Protein AF-A0A6S8RSR6-F1 (afdb_monomer_lite)

InterPro domains:
  IPR032675 Leucine-rich repeat domain superfamily [G3DSA:3.80.10.10] (653-839)

Structure (mmCIF, N/CA/C/O backbone):
data_AF-A0A6S8RSR6-F1
#
_entry.id   AF-A0A6S8RSR6-F1
#
loop_
_atom_site.group_PDB
_atom_site.id
_atom_site.type_symbol
_atom_site.label_atom_id
_atom_site.label_alt_id
_atom_site.label_comp_id
_atom_site.label_asym_id
_atom_site.label_entity_id
_atom_site.label_seq_id
_atom_site.pdbx_PDB_ins_code
_atom_site.Cartn_x
_atom_site.Cartn_y
_atom_site.Cartn_z
_atom_site.occupancy
_atom_site.B_iso_or_equiv
_atom_site.auth_seq_id
_atom_site.auth_comp_id
_atom_site.auth_asym_id
_atom_site.auth_atom_id
_atom_site.pdbx_PDB_model_num
ATOM 1 N N . MET A 1 1 ? -55.456 19.258 -24.116 1.00 36.22 1 MET A N 1
ATOM 2 C CA . MET A 1 1 ? -56.874 19.218 -23.709 1.00 36.22 1 MET A CA 1
ATOM 3 C C . MET A 1 1 ? -56.953 19.748 -22.295 1.00 36.22 1 MET A C 1
ATOM 5 O O . MET A 1 1 ? -56.368 19.161 -21.397 1.00 36.22 1 MET A O 1
ATOM 9 N N . ALA A 1 2 ? -57.524 20.940 -22.172 1.00 31.66 2 ALA A N 1
ATOM 10 C CA . ALA A 1 2 ? -57.703 21.668 -20.926 1.00 31.66 2 ALA A CA 1
ATOM 11 C C . ALA A 1 2 ? -58.759 20.998 -20.039 1.00 31.66 2 ALA A C 1
ATOM 13 O O . ALA A 1 2 ? -59.713 20.458 -20.585 1.00 31.66 2 ALA A O 1
ATOM 14 N N . SER A 1 3 ? -58.623 21.119 -18.715 1.00 24.31 3 SER A N 1
ATOM 15 C CA . SER A 1 3 ? -59.704 21.594 -17.831 1.00 24.31 3 SER A CA 1
ATOM 16 C C . SER A 1 3 ? -59.218 21.569 -16.370 1.00 24.31 3 SER A C 1
ATOM 18 O O . SER A 1 3 ? -58.836 20.513 -15.882 1.00 24.31 3 SER A O 1
ATOM 20 N N . VAL A 1 4 ? -59.029 22.722 -15.719 1.00 28.20 4 VAL A N 1
ATOM 21 C CA . VAL A 1 4 ? -60.034 23.431 -14.886 1.00 28.20 4 VAL A CA 1
ATOM 22 C C . VAL A 1 4 ? -59.821 23.107 -13.400 1.00 28.20 4 VAL A C 1
ATOM 24 O O . VAL A 1 4 ? -60.047 21.991 -12.945 1.00 28.20 4 VAL A O 1
ATOM 27 N N . ALA A 1 5 ? -59.362 24.120 -12.662 1.00 31.38 5 ALA A N 1
ATOM 28 C CA . ALA A 1 5 ? -59.546 24.240 -11.216 1.00 31.38 5 ALA A CA 1
ATOM 29 C C . ALA A 1 5 ? -61.038 24.459 -10.893 1.00 31.38 5 ALA A C 1
ATOM 31 O O . ALA A 1 5 ? -61.791 24.880 -11.771 1.00 31.38 5 ALA A O 1
ATOM 32 N N . PRO A 1 6 ? -61.465 24.299 -9.633 1.00 30.14 6 PRO A N 1
ATOM 33 C CA . PRO A 1 6 ? -61.770 25.549 -8.938 1.00 30.14 6 PRO A CA 1
ATOM 34 C C . PRO A 1 6 ? -61.361 25.575 -7.462 1.00 30.14 6 PRO A C 1
ATOM 36 O O . PRO A 1 6 ? -61.365 24.570 -6.753 1.00 30.14 6 PRO A O 1
ATOM 39 N N . GLU A 1 7 ? -61.033 26.787 -7.025 1.00 32.25 7 GLU A N 1
ATOM 40 C CA . GLU A 1 7 ? -61.032 27.231 -5.635 1.00 32.25 7 GLU A CA 1
ATOM 41 C C . GLU A 1 7 ? -62.465 27.269 -5.075 1.00 32.25 7 GLU A C 1
ATOM 43 O O . GLU A 1 7 ? -63.381 27.705 -5.769 1.00 32.25 7 GLU A O 1
ATOM 48 N N . ALA A 1 8 ? -62.636 26.902 -3.803 1.00 25.86 8 ALA A N 1
ATOM 49 C CA . ALA A 1 8 ? -63.561 27.538 -2.856 1.00 25.86 8 ALA A CA 1
ATOM 50 C C . ALA A 1 8 ? -63.227 27.031 -1.441 1.00 25.86 8 ALA A C 1
ATOM 52 O O . ALA A 1 8 ? -63.028 25.833 -1.241 1.00 25.86 8 ALA A O 1
ATOM 53 N N . GLY A 1 9 ? -63.070 27.957 -0.495 1.00 24.86 9 GLY A N 1
ATOM 54 C CA . GLY A 1 9 ? -62.532 27.699 0.841 1.00 24.86 9 GLY A CA 1
ATOM 55 C C . GLY A 1 9 ? -63.546 27.215 1.873 1.00 24.86 9 GLY A C 1
ATOM 56 O O . GLY A 1 9 ? -64.722 27.094 1.574 1.00 24.86 9 GLY A O 1
ATOM 57 N N . GLU A 1 10 ? -63.063 26.981 3.096 1.00 24.38 10 GLU A N 1
ATOM 58 C CA . GLU A 1 10 ? -63.697 27.402 4.352 1.00 24.38 10 GLU A CA 1
ATOM 59 C C . GLU A 1 10 ? -62.828 27.023 5.569 1.00 24.38 10 GLU A C 1
ATOM 61 O O . GLU A 1 10 ? -62.026 26.091 5.544 1.00 24.38 10 GLU A O 1
ATOM 66 N N . LEU A 1 11 ? -62.983 27.858 6.593 1.00 25.92 11 LEU A N 1
ATOM 67 C CA . LEU A 1 11 ? -62.444 27.910 7.952 1.00 25.92 11 LEU A CA 1
ATOM 68 C C . LEU A 1 11 ? -61.816 26.654 8.599 1.00 25.92 11 LEU A C 1
ATOM 70 O O . LEU A 1 11 ? -62.340 25.545 8.567 1.00 25.92 11 LEU A O 1
ATOM 74 N N . ALA A 1 12 ? -60.739 26.913 9.353 1.00 28.80 12 ALA A N 1
ATOM 75 C CA . ALA A 1 12 ? -60.169 26.014 10.358 1.00 28.80 12 ALA A CA 1
ATOM 76 C C . ALA A 1 12 ? -61.170 25.677 11.484 1.00 28.80 12 ALA A C 1
ATOM 78 O O . ALA A 1 12 ? -61.964 26.535 11.877 1.00 28.80 12 ALA A O 1
ATOM 79 N N . PRO A 1 13 ? -61.046 24.480 12.090 1.00 27.81 13 PRO A N 1
ATOM 80 C CA . PRO A 1 13 ? -60.646 24.482 13.499 1.00 27.81 13 PRO A CA 1
ATOM 81 C C . PRO A 1 13 ? -59.650 23.374 13.906 1.00 27.81 13 PRO A C 1
ATOM 83 O O . PRO A 1 13 ? -59.658 22.253 13.408 1.00 27.81 13 PRO A O 1
ATOM 86 N N . GLU A 1 14 ? -58.804 23.758 14.864 1.00 25.94 14 GLU A N 1
ATOM 87 C CA . GLU A 1 14 ? -58.247 22.977 15.979 1.00 25.94 14 GLU A CA 1
ATOM 88 C C . GLU A 1 14 ? -57.504 21.641 15.737 1.00 25.94 14 GLU A C 1
ATOM 90 O O . GLU A 1 14 ? -58.061 20.580 15.472 1.00 25.94 14 GLU A O 1
ATOM 95 N N . GLY A 1 15 ? -56.200 21.681 16.045 1.00 34.25 15 GLY A N 1
ATOM 96 C CA . GLY A 1 15 ? -55.609 20.754 17.015 1.00 34.25 15 GLY A CA 1
ATOM 97 C C . GLY A 1 15 ? -55.515 19.274 16.636 1.00 34.25 15 GLY A C 1
ATOM 98 O O . GLY A 1 15 ? -56.128 18.430 17.282 1.00 34.25 15 GLY A O 1
ATOM 99 N N . LYS A 1 16 ? -54.624 18.917 15.702 1.00 23.39 16 LYS A N 1
ATOM 100 C CA . LYS A 1 16 ? -54.051 17.559 15.650 1.00 23.39 16 LYS A CA 1
ATOM 101 C C . LYS A 1 16 ? -52.535 17.612 15.500 1.00 23.39 16 LYS A C 1
ATOM 103 O O . LYS A 1 16 ? -52.009 17.863 14.420 1.00 23.39 16 LYS A O 1
ATOM 108 N N . LEU A 1 17 ? -51.834 17.324 16.600 1.00 27.58 17 LEU A N 1
ATOM 109 C CA . LEU A 1 17 ? -50.444 16.879 16.557 1.00 27.58 17 LEU A CA 1
ATOM 110 C C . LEU A 1 17 ? -50.409 15.601 15.704 1.00 27.58 17 LEU A C 1
ATOM 112 O O . LEU A 1 17 ? -50.947 14.566 16.100 1.00 27.58 17 LEU A O 1
ATOM 116 N N . ALA A 1 18 ? -49.824 15.679 14.511 1.00 22.92 18 ALA A N 1
ATOM 117 C CA . ALA A 1 18 ? -49.587 14.506 13.685 1.00 22.92 18 ALA A CA 1
ATOM 118 C C . ALA A 1 18 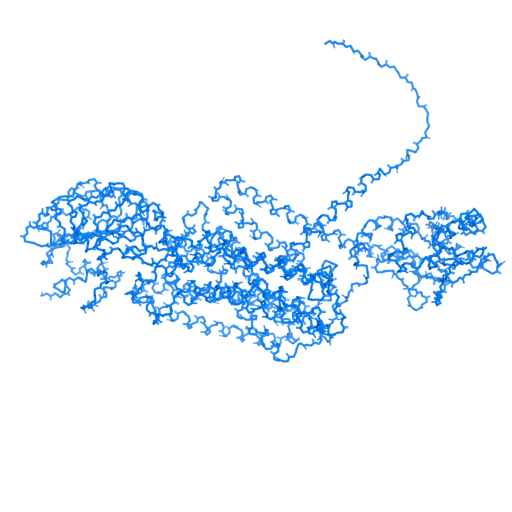? -48.654 13.538 14.441 1.00 22.92 18 ALA A C 1
ATOM 120 O O . ALA A 1 18 ? -47.619 13.974 14.953 1.00 22.92 18 ALA A O 1
ATOM 121 N N . PRO A 1 19 ? -48.963 12.232 14.518 1.00 27.20 19 PRO A N 1
ATOM 122 C CA . PRO A 1 19 ? -48.017 11.275 15.058 1.00 27.20 19 PRO A CA 1
ATOM 123 C C . PRO A 1 19 ? -46.858 11.158 14.063 1.00 27.20 19 PRO A C 1
ATOM 125 O O . PRO A 1 19 ? -47.041 10.670 12.945 1.00 27.20 19 PRO A O 1
ATOM 128 N N . GLU A 1 20 ? -45.659 11.599 14.462 1.00 30.39 20 GLU A N 1
ATOM 129 C CA . GLU A 1 20 ? -44.400 11.265 13.787 1.00 30.39 20 GLU A CA 1
ATOM 130 C C . GLU A 1 20 ? -44.192 9.743 13.844 1.00 30.39 20 GLU A C 1
ATOM 132 O O . GLU A 1 20 ? -43.424 9.188 14.631 1.00 30.39 20 GLU A O 1
ATOM 137 N N . THR A 1 21 ? -44.885 9.026 12.968 1.00 31.56 21 THR A N 1
ATOM 138 C CA . THR A 1 21 ? -44.538 7.663 12.602 1.00 31.56 21 THR A CA 1
ATOM 139 C C . THR A 1 21 ? -43.266 7.750 11.767 1.00 31.56 21 THR A C 1
ATOM 141 O O . THR A 1 21 ? -43.287 7.875 10.541 1.00 31.56 21 THR A O 1
ATOM 144 N N . LYS A 1 22 ? -42.105 7.726 12.436 1.00 35.06 22 LYS A N 1
ATOM 145 C CA . LYS A 1 22 ? -40.823 7.477 11.766 1.00 35.06 22 LYS A CA 1
ATOM 146 C C . LYS A 1 22 ? -40.956 6.156 11.010 1.00 35.06 22 LYS A C 1
ATOM 148 O O . LYS A 1 22 ? -40.933 5.086 11.611 1.00 35.06 22 LYS A O 1
ATOM 153 N N . ARG A 1 23 ? -41.154 6.245 9.689 1.00 30.80 23 ARG A N 1
ATOM 154 C CA . ARG A 1 23 ? -41.351 5.089 8.807 1.00 30.80 23 ARG A CA 1
ATOM 155 C C . ARG A 1 23 ? -40.186 4.109 9.021 1.00 30.80 23 ARG A C 1
ATOM 157 O O . ARG A 1 23 ? -39.039 4.519 8.822 1.00 30.80 23 ARG A O 1
ATOM 164 N N . PRO A 1 24 ? -40.439 2.839 9.382 1.00 31.59 24 PRO A N 1
ATOM 165 C CA . PRO A 1 24 ? -39.392 1.865 9.721 1.00 31.59 24 PRO A CA 1
ATOM 166 C C . PRO A 1 24 ? -38.357 1.681 8.597 1.00 31.59 24 PRO A C 1
ATOM 168 O O . PRO A 1 24 ? -37.174 1.474 8.861 1.00 31.59 24 PRO A O 1
ATOM 171 N N . TRP A 1 25 ? -38.771 1.887 7.344 1.00 27.34 25 TRP A N 1
ATOM 172 C CA . TRP A 1 25 ? -37.918 1.870 6.154 1.00 27.34 25 TRP A CA 1
ATOM 173 C C . TRP A 1 25 ? -36.780 2.905 6.175 1.00 27.34 25 TRP A C 1
ATOM 175 O O . TRP A 1 25 ? -35.674 2.597 5.736 1.00 27.34 25 TRP A O 1
ATOM 185 N N . LYS A 1 26 ? -37.009 4.103 6.734 1.00 30.94 26 LYS A N 1
ATOM 186 C CA . LYS A 1 26 ? -36.005 5.183 6.795 1.00 30.94 26 LYS A CA 1
ATOM 187 C C . LYS A 1 26 ? -34.913 4.882 7.831 1.00 30.94 26 LYS A C 1
ATOM 189 O O . LYS A 1 26 ? -33.745 5.172 7.610 1.00 30.94 26 LYS A O 1
ATOM 194 N N . LEU A 1 27 ? -35.283 4.229 8.937 1.00 33.16 27 LEU A N 1
ATOM 195 C CA . LEU A 1 27 ? -34.339 3.813 9.978 1.00 33.16 27 LEU A CA 1
ATOM 196 C C . LEU A 1 27 ? -33.488 2.612 9.524 1.00 33.16 27 LEU A C 1
ATOM 198 O O . LEU A 1 27 ? -32.295 2.550 9.830 1.00 33.16 27 LEU A O 1
ATOM 202 N N . CYS A 1 28 ? -34.083 1.681 8.765 1.00 33.12 28 CYS A N 1
ATOM 203 C CA . CYS A 1 28 ? -33.388 0.538 8.162 1.00 33.12 28 CYS A CA 1
ATOM 204 C C . CYS A 1 28 ? -32.399 0.955 7.063 1.00 33.12 28 CYS A C 1
ATOM 206 O O . CYS A 1 28 ? -31.291 0.418 7.025 1.00 33.12 28 CYS A O 1
ATOM 208 N N . SER A 1 29 ? -32.751 1.920 6.202 1.00 45.81 29 SER A N 1
ATOM 209 C CA . SER A 1 29 ? -31.820 2.421 5.181 1.00 45.81 29 SER A CA 1
ATOM 210 C C . SER A 1 29 ? -30.636 3.146 5.823 1.00 45.81 29 SER A C 1
ATOM 212 O O . SER A 1 29 ? -29.489 2.838 5.508 1.00 45.81 29 SER A O 1
ATOM 214 N N . GLU A 1 30 ? -30.876 4.027 6.800 1.00 54.75 30 GLU A N 1
ATOM 215 C CA . GLU A 1 30 ? -29.809 4.742 7.511 1.00 54.75 30 GLU A CA 1
ATOM 216 C C . GLU A 1 30 ? -28.861 3.790 8.257 1.00 54.75 30 GLU A C 1
ATOM 218 O O . GLU A 1 30 ? -27.641 3.946 8.179 1.00 54.75 30 GLU A O 1
ATOM 223 N N . THR A 1 31 ? -29.380 2.755 8.927 1.00 57.19 31 THR A N 1
ATOM 224 C CA . THR A 1 31 ? -28.522 1.755 9.592 1.00 57.19 31 THR A CA 1
ATOM 225 C C . THR A 1 31 ? -27.756 0.870 8.610 1.00 57.19 31 THR A C 1
ATOM 227 O O . THR A 1 31 ? -26.618 0.499 8.906 1.00 57.19 31 THR A O 1
ATOM 230 N N . MET A 1 32 ? -28.322 0.547 7.445 1.00 61.38 32 MET A N 1
ATOM 231 C CA . MET A 1 32 ? -27.613 -0.163 6.372 1.00 61.38 32 MET A CA 1
ATOM 232 C C . MET A 1 32 ? -26.476 0.683 5.788 1.00 61.38 32 MET A C 1
ATOM 234 O O . MET A 1 32 ? -25.349 0.196 5.698 1.00 61.38 32 MET A O 1
ATOM 238 N N . HIS A 1 33 ? -26.723 1.959 5.478 1.00 69.44 33 HIS A N 1
ATOM 239 C CA . HIS A 1 33 ? -25.692 2.873 4.972 1.00 69.44 33 HIS A CA 1
ATOM 240 C C . HIS A 1 33 ? -24.530 3.032 5.957 1.00 69.44 33 HIS A C 1
ATOM 242 O O . HIS A 1 33 ? -23.367 2.944 5.564 1.00 69.44 33 HIS A O 1
ATOM 248 N N . VAL A 1 34 ? -24.826 3.181 7.253 1.00 71.06 34 VAL A N 1
ATOM 249 C CA . VAL A 1 34 ? -23.791 3.259 8.296 1.00 71.06 34 VAL A CA 1
ATOM 250 C C . VAL A 1 34 ? -22.949 1.981 8.339 1.00 71.06 34 VAL A C 1
ATOM 252 O O . VAL A 1 34 ? -21.724 2.063 8.410 1.00 71.06 34 VAL A O 1
ATOM 255 N N . LYS A 1 35 ? -23.574 0.798 8.269 1.00 72.50 35 LYS A N 1
ATOM 256 C CA . LYS A 1 35 ? -22.849 -0.484 8.274 1.00 72.50 35 LYS A CA 1
ATOM 257 C C . LYS A 1 35 ? -21.921 -0.617 7.071 1.00 72.50 35 LYS A C 1
ATOM 259 O O . LYS A 1 35 ? -20.772 -1.004 7.256 1.00 72.50 35 LYS A O 1
ATOM 264 N N . VAL A 1 36 ? -22.384 -0.259 5.873 1.00 79.75 36 VAL A N 1
ATOM 265 C CA . VAL A 1 36 ? -21.554 -0.283 4.657 1.00 79.75 36 VAL A CA 1
ATOM 266 C C . VAL A 1 36 ? -20.350 0.645 4.805 1.00 79.75 36 VAL A C 1
ATOM 268 O O . VAL A 1 36 ? -19.227 0.223 4.549 1.00 79.75 36 VAL A O 1
ATOM 271 N N . ILE A 1 37 ? -20.550 1.870 5.296 1.00 81.00 37 ILE A N 1
ATOM 272 C CA . ILE A 1 37 ? -19.451 2.828 5.485 1.00 81.00 37 ILE A CA 1
ATOM 273 C C . ILE A 1 37 ? -18.432 2.315 6.510 1.00 81.00 37 ILE A C 1
ATOM 275 O O . ILE A 1 37 ? -17.229 2.423 6.283 1.00 81.00 37 ILE A O 1
ATOM 279 N N . VAL A 1 38 ? -18.884 1.697 7.606 1.00 80.06 38 VAL A N 1
ATOM 280 C CA . VAL A 1 38 ? -17.977 1.079 8.586 1.00 80.06 38 VAL A CA 1
ATOM 281 C C . VAL A 1 38 ? -17.213 -0.097 7.975 1.00 80.06 38 VAL A C 1
ATOM 283 O O . VAL A 1 38 ? -16.028 -0.250 8.263 1.00 80.06 38 VAL A O 1
ATOM 286 N N . VAL A 1 39 ? -17.839 -0.902 7.109 1.00 82.06 39 VAL A N 1
ATOM 287 C CA . VAL A 1 39 ? -17.152 -1.983 6.382 1.00 82.06 39 VAL A CA 1
ATOM 288 C C . VAL A 1 39 ? -16.080 -1.415 5.457 1.00 82.06 39 VAL A C 1
ATOM 290 O O . VAL A 1 39 ? -14.936 -1.847 5.553 1.00 82.06 39 VAL A O 1
ATOM 293 N N . VAL A 1 40 ? -16.407 -0.416 4.632 1.00 82.44 40 VAL A N 1
ATOM 294 C CA . VAL A 1 40 ? -15.438 0.249 3.741 1.00 82.44 40 VAL A CA 1
ATOM 295 C C . VAL A 1 40 ? -14.278 0.825 4.548 1.00 82.44 40 VAL A C 1
ATOM 297 O O . VAL A 1 40 ? -13.123 0.540 4.249 1.00 82.44 40 VAL A O 1
ATOM 300 N N . MET A 1 41 ? -14.570 1.554 5.628 1.00 84.81 41 MET A N 1
ATOM 301 C CA . MET A 1 41 ? -13.549 2.081 6.533 1.00 84.81 41 MET A CA 1
ATOM 302 C C . MET A 1 41 ? -12.669 0.958 7.099 1.00 84.81 41 MET A C 1
ATOM 304 O O . MET A 1 41 ? -11.452 1.083 7.101 1.00 84.81 41 MET A O 1
ATOM 308 N N . THR A 1 42 ? -13.260 -0.160 7.526 1.00 82.56 42 THR A N 1
ATOM 309 C CA . THR A 1 42 ? -12.524 -1.309 8.079 1.00 82.56 42 THR A CA 1
ATOM 310 C C . THR A 1 42 ? -11.640 -1.981 7.026 1.00 82.56 42 THR A C 1
ATOM 312 O O . THR A 1 42 ? -10.528 -2.386 7.347 1.00 82.56 42 THR A O 1
ATOM 315 N N . VAL A 1 43 ? -12.087 -2.064 5.768 1.00 83.69 43 VAL A N 1
ATOM 316 C CA . VAL A 1 43 ? -11.282 -2.572 4.642 1.00 83.69 43 VAL A CA 1
ATOM 317 C C . VAL A 1 43 ? -10.106 -1.644 4.355 1.00 83.69 43 VAL A C 1
ATOM 319 O O . VAL A 1 43 ? -8.982 -2.118 4.232 1.00 83.69 43 VAL A O 1
ATOM 322 N N . VAL A 1 44 ? -10.332 -0.329 4.315 1.00 82.00 44 VAL A N 1
ATOM 323 C CA . VAL A 1 44 ? -9.265 0.666 4.121 1.00 82.00 44 VAL A CA 1
ATOM 324 C C . VAL A 1 44 ? -8.250 0.599 5.268 1.00 82.00 44 VAL A C 1
ATOM 326 O O . VAL A 1 44 ? -7.045 0.571 5.033 1.00 82.00 44 VAL A O 1
ATOM 329 N N . MET A 1 45 ? -8.724 0.500 6.511 1.00 82.81 45 MET A N 1
ATOM 330 C CA . MET A 1 45 ? -7.867 0.305 7.683 1.00 82.81 45 MET A CA 1
ATOM 331 C C . MET A 1 45 ? -7.101 -1.020 7.627 1.00 82.81 45 MET A C 1
ATOM 333 O O . MET A 1 45 ? -5.968 -1.072 8.084 1.00 82.81 45 MET A O 1
ATOM 337 N N . ALA A 1 46 ? -7.690 -2.088 7.080 1.00 81.94 46 ALA A N 1
ATOM 338 C CA . ALA A 1 46 ? -7.002 -3.361 6.884 1.00 81.94 46 ALA A CA 1
ATOM 339 C C . ALA A 1 46 ? -5.916 -3.262 5.805 1.00 81.94 46 ALA A C 1
ATOM 341 O O . ALA A 1 46 ? -4.818 -3.750 6.034 1.00 81.94 46 ALA A O 1
ATOM 342 N N . ALA A 1 47 ? -6.210 -2.614 4.673 1.00 77.31 47 ALA A N 1
ATOM 343 C CA . ALA A 1 47 ? -5.299 -2.478 3.536 1.00 77.31 47 ALA A CA 1
ATOM 344 C C . ALA A 1 47 ? -4.084 -1.599 3.858 1.00 77.31 47 ALA A C 1
ATOM 346 O O . ALA A 1 47 ? -2.957 -1.955 3.539 1.00 77.31 47 ALA A O 1
ATOM 347 N N . PHE A 1 48 ? -4.305 -0.468 4.531 1.00 74.19 48 PHE A N 1
ATOM 348 C CA . PHE A 1 48 ? -3.213 0.390 4.997 1.00 74.19 48 PHE A CA 1
ATOM 349 C C . PHE A 1 48 ? -2.697 -0.009 6.379 1.00 74.19 48 PHE A C 1
ATOM 351 O O . PHE A 1 48 ? -1.809 0.656 6.899 1.00 74.19 48 PHE A O 1
ATOM 358 N N . GLU A 1 49 ? -3.266 -1.052 6.989 1.00 74.19 49 GLU A N 1
ATOM 359 C CA . GLU A 1 49 ? -2.921 -1.554 8.321 1.00 74.19 49 GLU A CA 1
ATOM 360 C C . GLU A 1 49 ? -3.051 -0.515 9.469 1.00 74.19 49 GLU A C 1
ATOM 362 O O . GLU A 1 49 ? -2.582 -0.740 10.587 1.00 74.19 49 GLU A O 1
ATOM 367 N N . VAL A 1 50 ? -3.731 0.622 9.256 1.00 73.44 50 VAL A N 1
ATOM 368 C CA . VAL A 1 50 ? -3.772 1.740 10.215 1.00 73.44 50 VAL A CA 1
ATOM 369 C C . VAL A 1 50 ? -5.036 1.785 11.081 1.00 73.44 50 VAL A C 1
ATOM 371 O O . VAL A 1 50 ? -6.158 1.778 10.585 1.00 73.44 50 VAL A O 1
ATOM 374 N N . GLY A 1 51 ? -4.846 1.978 12.392 1.00 66.75 51 GLY A N 1
ATOM 375 C CA . GLY A 1 51 ? -5.918 2.262 13.358 1.00 66.75 51 GLY A CA 1
ATOM 376 C C . GLY A 1 51 ? -6.198 3.752 13.629 1.00 66.75 51 GLY A C 1
ATOM 377 O O . GLY A 1 51 ? -7.133 4.071 14.360 1.00 66.75 51 GLY A O 1
ATOM 378 N N . ASP A 1 52 ? -5.385 4.664 13.084 1.00 75.44 52 ASP A N 1
ATOM 379 C CA . ASP A 1 52 ? -5.505 6.119 13.274 1.00 75.44 52 ASP A CA 1
ATOM 380 C C . ASP A 1 52 ? -6.126 6.773 12.036 1.00 75.44 52 ASP A C 1
ATOM 382 O O . ASP A 1 52 ? -5.571 6.700 10.941 1.00 75.44 52 ASP A O 1
ATOM 386 N N . ARG A 1 53 ? -7.270 7.438 12.215 1.00 76.62 53 ARG A N 1
ATOM 387 C CA . ARG A 1 53 ? -8.037 8.015 11.105 1.00 76.62 53 ARG A CA 1
ATOM 388 C C . ARG A 1 53 ? -7.260 9.043 10.281 1.00 76.62 53 ARG A C 1
ATOM 390 O O . ARG A 1 53 ? -7.488 9.115 9.082 1.00 76.62 53 ARG A O 1
ATOM 397 N N . MET A 1 54 ? -6.386 9.843 10.897 1.00 75.88 54 MET A N 1
ATOM 398 C CA . MET A 1 54 ? -5.665 10.891 10.165 1.00 75.88 54 MET A CA 1
ATOM 399 C C . MET A 1 54 ? -4.596 10.258 9.288 1.00 75.88 54 MET A C 1
ATOM 401 O O . MET A 1 54 ? -4.514 10.577 8.111 1.00 75.88 54 MET A O 1
ATOM 405 N N . LEU A 1 55 ? -3.890 9.256 9.822 1.00 73.44 55 LEU A N 1
ATOM 406 C CA . LEU A 1 55 ? -2.943 8.475 9.029 1.00 73.44 55 LEU A CA 1
ATOM 407 C C . LEU A 1 55 ? -3.641 7.768 7.855 1.00 73.44 55 LEU A C 1
ATOM 409 O O . LEU A 1 55 ? -3.096 7.733 6.758 1.00 73.44 55 LEU A O 1
ATOM 413 N N . VAL A 1 56 ? -4.846 7.216 8.066 1.00 78.00 56 VAL A N 1
ATOM 414 C CA . VAL A 1 56 ? -5.634 6.615 6.976 1.00 78.00 56 VAL A CA 1
ATOM 415 C C . VAL A 1 56 ? -5.950 7.651 5.898 1.00 78.00 56 VAL A C 1
ATOM 417 O O . VAL A 1 56 ? -5.775 7.360 4.720 1.00 78.00 56 VAL A O 1
ATOM 420 N N . VAL A 1 57 ? -6.405 8.847 6.282 1.00 82.31 57 VAL A N 1
ATOM 421 C CA . VAL A 1 57 ? -6.715 9.923 5.330 1.00 82.31 57 VAL A CA 1
ATOM 422 C C . VAL A 1 57 ? -5.472 10.328 4.540 1.00 82.31 57 VAL A C 1
ATOM 424 O O . VAL A 1 57 ? -5.550 10.390 3.317 1.00 82.31 57 VAL A O 1
ATOM 427 N N . ASP A 1 58 ? -4.331 10.523 5.202 1.00 79.25 58 ASP A N 1
ATOM 428 C CA . ASP A 1 58 ? -3.076 10.915 4.549 1.00 79.25 58 ASP A CA 1
ATOM 429 C C . ASP A 1 58 ? -2.635 9.882 3.496 1.00 79.25 58 ASP A C 1
ATOM 431 O O . ASP A 1 58 ? -2.274 10.243 2.369 1.00 79.25 58 ASP A O 1
ATOM 435 N N . PHE A 1 59 ? -2.718 8.587 3.829 1.00 79.06 59 PHE A N 1
ATOM 436 C CA . PHE A 1 59 ? -2.415 7.518 2.877 1.00 79.06 59 PHE A CA 1
ATOM 437 C C . PHE A 1 59 ? -3.426 7.457 1.734 1.00 79.06 59 PHE A C 1
ATOM 439 O O . PHE A 1 59 ? -3.013 7.393 0.580 1.00 79.06 59 PHE A O 1
ATOM 446 N N . VAL A 1 60 ? -4.731 7.529 2.016 1.00 82.75 60 VAL A N 1
ATOM 447 C CA . VAL A 1 60 ? -5.778 7.525 0.981 1.00 82.75 60 VAL A CA 1
ATOM 448 C C . VAL A 1 60 ? -5.574 8.689 0.009 1.00 82.75 60 VAL A C 1
ATOM 450 O O . VAL A 1 60 ? -5.520 8.464 -1.195 1.00 82.75 60 VAL A O 1
ATOM 453 N N . VAL A 1 61 ? -5.400 9.918 0.500 1.00 83.19 61 VAL A N 1
ATOM 454 C CA . VAL A 1 61 ? -5.211 11.102 -0.355 1.00 83.19 61 VAL A CA 1
ATOM 455 C C . VAL A 1 61 ? -3.990 10.931 -1.250 1.00 83.19 61 VAL A C 1
ATOM 457 O O . VAL A 1 61 ? -4.086 11.108 -2.464 1.00 83.19 61 VAL A O 1
ATOM 460 N N . SER A 1 62 ? -2.859 10.525 -0.678 1.00 78.69 62 SER A N 1
ATOM 461 C CA . SER A 1 62 ? -1.629 10.362 -1.451 1.00 78.69 62 SER A CA 1
ATOM 462 C C . SER A 1 62 ? -1.766 9.258 -2.514 1.00 78.69 62 SER A C 1
ATOM 464 O O . SER A 1 62 ? -1.422 9.469 -3.675 1.00 78.69 62 SER A O 1
ATOM 466 N N . PHE A 1 63 ? -2.359 8.109 -2.167 1.00 78.00 63 PHE A N 1
ATOM 467 C CA . PHE A 1 63 ? -2.552 6.992 -3.102 1.00 78.00 63 PHE A CA 1
ATOM 468 C C . PHE A 1 63 ? -3.539 7.291 -4.220 1.00 78.00 63 PHE A C 1
ATOM 470 O O . PHE A 1 63 ? -3.277 6.977 -5.378 1.00 78.00 63 PHE A O 1
ATOM 477 N N . PHE A 1 64 ? -4.674 7.905 -3.903 1.00 83.50 64 PHE A N 1
ATOM 478 C CA . PHE A 1 64 ? -5.645 8.246 -4.934 1.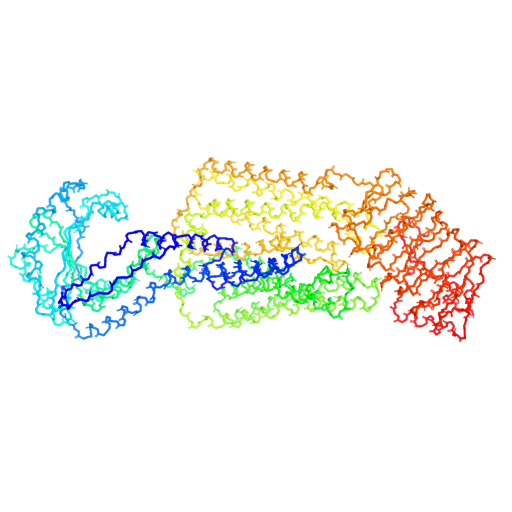00 83.50 64 PHE A CA 1
ATOM 479 C C . PHE A 1 64 ? -5.181 9.421 -5.802 1.00 83.50 64 PHE A C 1
ATOM 481 O O . PHE A 1 64 ? -5.603 9.512 -6.952 1.00 83.50 64 PHE A O 1
ATOM 488 N N . THR A 1 65 ? -4.259 10.264 -5.326 1.00 81.38 65 THR A N 1
ATOM 489 C CA . THR A 1 65 ? -3.572 11.238 -6.193 1.00 81.38 65 THR A CA 1
ATOM 490 C C . THR A 1 65 ? -2.754 10.515 -7.264 1.00 81.38 65 THR A C 1
ATOM 492 O O . THR A 1 65 ? -2.846 10.856 -8.439 1.00 81.38 65 THR A O 1
ATOM 495 N N . VAL A 1 66 ? -2.038 9.447 -6.893 1.00 78.81 66 VAL A N 1
ATOM 496 C CA . VAL A 1 66 ? -1.322 8.589 -7.853 1.00 78.81 66 VAL A CA 1
ATOM 497 C C . VAL A 1 66 ? -2.278 7.920 -8.843 1.00 78.81 66 VAL A C 1
ATOM 499 O O . VAL A 1 66 ? -2.014 7.933 -10.040 1.00 78.81 66 VAL A O 1
ATOM 502 N N . VAL A 1 67 ? -3.407 7.383 -8.368 1.00 83.38 67 VAL A N 1
ATOM 503 C CA . VAL A 1 67 ? -4.454 6.820 -9.244 1.00 83.38 67 VAL A CA 1
ATOM 504 C C . VAL A 1 67 ? -4.969 7.873 -10.224 1.00 83.38 67 VAL A C 1
ATOM 506 O O . VAL A 1 67 ? -5.130 7.581 -11.403 1.00 83.38 67 VAL A O 1
ATOM 509 N N . SER A 1 68 ? -5.200 9.099 -9.751 1.00 83.19 68 SER A N 1
ATOM 510 C CA . SER A 1 68 ? -5.688 10.204 -10.583 1.00 83.19 68 SER A CA 1
ATOM 511 C C . SER A 1 68 ? -4.697 10.543 -11.695 1.00 83.19 68 SER A C 1
ATOM 513 O O . SER A 1 68 ? -5.108 10.706 -12.838 1.00 83.19 68 SER A O 1
ATOM 515 N N . LEU A 1 69 ? -3.399 10.589 -11.382 1.00 80.62 69 LEU A N 1
ATOM 516 C CA . LEU A 1 69 ? -2.344 10.844 -12.365 1.00 80.62 69 LEU A CA 1
ATOM 517 C C . LEU A 1 69 ? -2.151 9.675 -13.348 1.00 80.62 69 LEU A C 1
ATOM 519 O O . LEU A 1 69 ? -1.933 9.910 -14.530 1.00 80.62 69 LEU A O 1
ATOM 523 N N . ASP A 1 70 ? -2.260 8.420 -12.899 1.00 80.69 70 ASP A N 1
ATOM 524 C CA . ASP A 1 70 ? -2.184 7.248 -13.792 1.00 80.69 70 ASP A CA 1
ATOM 525 C C . ASP A 1 70 ? -3.394 7.185 -14.739 1.00 80.69 70 ASP A C 1
ATOM 527 O O . ASP A 1 70 ? -3.251 6.875 -15.919 1.00 80.69 70 ASP A O 1
ATOM 531 N N . LEU A 1 71 ? -4.591 7.522 -14.247 1.00 81.62 71 LEU A N 1
ATOM 532 C CA . LEU A 1 71 ? -5.794 7.621 -15.074 1.00 81.62 71 LEU A CA 1
ATOM 533 C C . LEU A 1 71 ? -5.727 8.802 -16.048 1.00 81.62 71 LEU A C 1
ATOM 535 O O . LEU A 1 71 ? -6.194 8.664 -17.178 1.00 81.62 71 LEU A O 1
ATOM 539 N N . PHE A 1 72 ? -5.132 9.926 -15.638 1.00 82.38 72 PHE A N 1
ATOM 540 C CA . PHE A 1 72 ? -4.890 11.073 -16.512 1.00 82.38 72 PHE A CA 1
ATOM 541 C C . PHE A 1 72 ? -4.062 10.681 -17.738 1.00 82.38 72 PHE A C 1
ATOM 543 O O . PHE A 1 72 ? -4.463 10.952 -18.864 1.00 82.38 72 PHE A O 1
ATOM 550 N N . GLU A 1 73 ? -2.972 9.944 -17.528 1.00 78.56 73 GLU A N 1
ATOM 551 C CA . GLU A 1 73 ? -2.113 9.464 -18.618 1.00 78.56 73 GLU A CA 1
ATOM 552 C C . GLU A 1 73 ? -2.826 8.479 -19.559 1.00 78.56 73 GLU A C 1
ATOM 554 O O . GLU A 1 73 ? -2.489 8.390 -20.736 1.00 78.56 73 GLU A O 1
ATOM 559 N N . ARG A 1 74 ? -3.813 7.718 -19.066 1.00 79.75 74 ARG A N 1
ATOM 560 C CA . ARG A 1 74 ? -4.503 6.688 -19.866 1.00 79.75 74 ARG A CA 1
ATOM 561 C C . ARG A 1 74 ? -5.702 7.206 -20.648 1.00 79.75 74 ARG A C 1
ATOM 563 O O . ARG A 1 74 ? -5.945 6.733 -21.754 1.00 79.75 74 ARG A O 1
ATOM 570 N N . VAL A 1 75 ? -6.507 8.078 -20.043 1.00 84.69 75 VAL A N 1
ATOM 571 C CA . VAL A 1 75 ? -7.808 8.503 -20.595 1.00 84.69 75 VAL A CA 1
ATOM 572 C C . VAL A 1 75 ? -8.040 10.019 -20.496 1.00 84.69 75 VAL A C 1
ATOM 574 O O . VAL A 1 75 ? -9.158 10.483 -20.712 1.00 84.69 75 VAL A O 1
ATOM 577 N N . GLY A 1 76 ? -7.005 10.802 -20.179 1.00 83.31 76 GLY A N 1
ATOM 578 C CA . GLY A 1 76 ? -7.056 12.264 -20.112 1.00 83.31 76 GLY A CA 1
ATOM 579 C C . GLY A 1 76 ? -7.770 12.811 -18.872 1.00 83.31 76 GLY A C 1
ATOM 580 O O . GLY A 1 76 ? -7.902 12.143 -17.843 1.00 83.31 76 GLY A O 1
ATOM 581 N N . GLU A 1 77 ? -8.258 14.051 -18.963 1.00 84.31 77 GLU A N 1
ATOM 582 C CA . GLU A 1 77 ? -8.850 14.803 -17.841 1.00 84.31 77 GLU A CA 1
ATOM 583 C C . GLU A 1 77 ? -9.985 14.057 -17.121 1.00 84.31 77 GLU A C 1
ATOM 585 O O . GLU A 1 77 ? -10.062 14.078 -15.890 1.00 84.31 77 GLU A O 1
ATOM 590 N N . GLY A 1 78 ? -10.831 13.331 -17.862 1.00 83.56 78 GLY A N 1
ATOM 591 C CA . GLY A 1 78 ? -11.919 12.538 -17.281 1.00 83.56 78 GLY A CA 1
ATOM 592 C C . GLY A 1 78 ? -11.424 11.458 -16.311 1.00 83.56 78 GLY A C 1
ATOM 593 O O . GLY A 1 78 ? -12.056 11.208 -15.281 1.00 83.56 78 GLY A O 1
ATOM 594 N N . GLY A 1 79 ? -10.258 10.866 -16.588 1.00 84.38 79 GLY A N 1
ATOM 595 C CA . GLY A 1 79 ? -9.601 9.910 -15.699 1.00 84.38 79 GLY A CA 1
ATOM 596 C C . GLY A 1 79 ? -9.110 10.547 -14.402 1.00 84.38 79 GLY A C 1
ATOM 597 O O . GLY A 1 79 ? -9.317 9.986 -13.323 1.00 84.38 79 GLY A O 1
ATOM 598 N N . ALA A 1 80 ? -8.526 11.744 -14.490 1.00 83.12 80 ALA A N 1
ATOM 599 C CA . ALA A 1 80 ? -8.083 12.499 -13.319 1.00 83.12 80 ALA A CA 1
ATOM 600 C C . ALA A 1 80 ? -9.258 12.841 -12.392 1.00 83.12 80 ALA A C 1
ATOM 602 O O . ALA A 1 80 ? -9.187 12.611 -11.184 1.00 83.12 80 ALA A O 1
ATOM 603 N N . ILE A 1 81 ? -10.369 13.327 -12.961 1.00 86.88 81 ILE A N 1
ATOM 604 C CA . ILE A 1 81 ? -11.589 13.661 -12.210 1.00 86.88 81 ILE A CA 1
ATOM 605 C C . ILE A 1 81 ? -12.136 12.421 -11.498 1.00 86.88 81 ILE A C 1
ATOM 607 O O . ILE A 1 81 ? -12.460 12.487 -10.311 1.00 86.88 81 ILE A O 1
ATOM 611 N N . LEU A 1 82 ? -12.195 11.276 -12.186 1.00 88.31 82 LEU A N 1
ATOM 612 C CA . LEU A 1 82 ? -12.632 10.018 -11.583 1.00 88.31 82 LEU A CA 1
ATOM 613 C C . LEU A 1 82 ? -11.746 9.622 -10.393 1.00 88.31 82 LEU A C 1
ATOM 615 O O . LEU A 1 82 ? -12.268 9.268 -9.334 1.00 88.31 82 LEU A O 1
ATOM 619 N N . GLY A 1 83 ? -10.423 9.722 -10.536 1.00 85.81 83 GLY A N 1
ATOM 620 C CA . GLY A 1 83 ? -9.482 9.449 -9.450 1.00 85.81 83 GLY A CA 1
ATOM 621 C C . GLY A 1 83 ? -9.712 10.342 -8.224 1.00 85.81 83 GLY A C 1
ATOM 622 O O . GLY A 1 83 ? -9.773 9.839 -7.099 1.00 85.81 83 GLY A O 1
ATOM 623 N N . VAL A 1 84 ? -9.940 11.643 -8.431 1.00 86.81 84 VAL A N 1
ATOM 624 C CA . VAL A 1 84 ? -10.236 12.603 -7.353 1.00 86.81 84 VAL A CA 1
ATOM 625 C C . VAL A 1 84 ? -11.576 12.293 -6.684 1.00 86.81 84 VAL A C 1
ATOM 627 O O . VAL A 1 84 ? -11.662 12.291 -5.455 1.00 86.81 84 VAL A O 1
ATOM 630 N N . LEU A 1 85 ? -12.620 11.978 -7.454 1.00 89.62 85 LEU A N 1
ATOM 631 C CA . LEU A 1 85 ? -13.930 11.604 -6.908 1.00 89.62 85 LEU A CA 1
ATOM 632 C C . LEU A 1 85 ? -13.847 10.336 -6.050 1.00 89.62 85 LEU A C 1
ATOM 634 O O . LEU A 1 85 ? -14.464 10.274 -4.981 1.00 89.62 85 LEU A O 1
ATOM 638 N N . LEU A 1 86 ? -13.052 9.348 -6.470 1.00 87.06 86 LEU A N 1
ATOM 639 C CA . LEU A 1 86 ? -12.776 8.149 -5.677 1.00 87.06 86 LEU A CA 1
ATOM 640 C C . LEU A 1 86 ? -12.008 8.489 -4.389 1.00 87.06 86 LEU A C 1
ATOM 642 O O . LEU A 1 86 ? -12.368 7.984 -3.322 1.00 87.06 86 LEU A O 1
ATOM 646 N N . ALA A 1 87 ? -11.018 9.388 -4.460 1.00 85.69 87 ALA A N 1
ATOM 647 C CA . ALA A 1 87 ? -10.279 9.883 -3.296 1.00 85.69 87 ALA A CA 1
ATOM 648 C C . ALA A 1 87 ? -11.222 10.521 -2.268 1.00 85.69 87 ALA A C 1
ATOM 650 O O . ALA A 1 87 ? -11.250 10.123 -1.101 1.00 85.69 87 ALA A O 1
ATOM 651 N N . VAL A 1 88 ? -12.035 11.482 -2.717 1.00 89.12 88 VAL A N 1
ATOM 652 C CA . VAL A 1 88 ? -12.981 12.230 -1.880 1.00 89.12 88 VAL A CA 1
ATOM 653 C C . VAL A 1 88 ? -14.005 11.289 -1.264 1.00 89.12 88 VAL A C 1
ATOM 655 O O . VAL A 1 88 ? -14.281 11.392 -0.071 1.00 89.12 88 VAL A O 1
ATOM 658 N N . SER A 1 89 ? -14.519 10.330 -2.035 1.00 87.12 89 SER A N 1
ATOM 659 C CA . SER A 1 89 ? -15.482 9.338 -1.545 1.00 87.12 89 SER A CA 1
ATOM 660 C C . SER A 1 89 ? -14.883 8.450 -0.451 1.00 87.12 89 SER A C 1
ATOM 662 O O . SER A 1 89 ? -15.505 8.256 0.596 1.00 87.12 89 SER A O 1
ATOM 664 N N . CYS A 1 90 ? -13.653 7.959 -0.641 1.00 85.94 90 CYS A N 1
ATOM 665 C CA . CYS A 1 90 ? -12.943 7.163 0.362 1.00 85.94 90 CYS A CA 1
ATOM 666 C C . CYS A 1 90 ? -12.640 7.972 1.631 1.00 85.94 90 CYS A C 1
ATOM 668 O O . CYS A 1 90 ? -12.914 7.508 2.740 1.00 85.94 90 CYS A O 1
ATOM 670 N N . VAL A 1 91 ? -12.128 9.199 1.489 1.00 88.06 91 VAL A N 1
ATOM 671 C CA . VAL A 1 91 ? -11.857 10.099 2.623 1.00 88.06 91 VAL A CA 1
ATOM 672 C C . VAL A 1 91 ? -13.148 10.424 3.370 1.00 88.06 91 VAL A C 1
ATOM 674 O O . VAL A 1 91 ? -13.185 10.327 4.597 1.00 88.06 91 VAL A O 1
ATOM 677 N N . ALA A 1 92 ? -14.227 10.749 2.655 1.00 87.38 92 ALA A N 1
ATOM 678 C CA . ALA A 1 92 ? -15.530 11.022 3.248 1.00 87.38 92 ALA A CA 1
ATOM 679 C C . ALA A 1 92 ? -16.044 9.814 4.038 1.00 87.38 92 ALA A C 1
ATOM 681 O O . ALA A 1 92 ? -16.481 9.984 5.176 1.00 87.38 92 ALA A O 1
ATOM 682 N N . ALA A 1 93 ? -15.926 8.597 3.496 1.00 84.81 93 ALA A N 1
ATOM 683 C CA . ALA A 1 93 ? -16.311 7.371 4.192 1.00 84.81 93 ALA A CA 1
ATOM 684 C C . ALA A 1 93 ? -15.511 7.166 5.492 1.00 84.81 93 ALA A C 1
ATOM 686 O O . ALA A 1 93 ? -16.104 6.917 6.545 1.00 84.81 93 ALA A O 1
ATOM 687 N N . VAL A 1 94 ? -14.183 7.331 5.453 1.00 85.06 94 VAL A N 1
ATOM 688 C CA . VAL A 1 94 ? -13.309 7.180 6.631 1.00 85.06 94 VAL A CA 1
ATOM 689 C C . VAL A 1 94 ? -13.606 8.244 7.685 1.00 85.06 94 VAL A C 1
ATOM 691 O O . VAL A 1 94 ? -13.787 7.919 8.862 1.00 85.06 94 VAL A O 1
ATOM 694 N N . VAL A 1 95 ? -13.685 9.517 7.288 1.00 87.25 95 VAL A N 1
ATOM 695 C CA . VAL A 1 95 ? -13.913 10.642 8.208 1.00 87.25 95 VAL A CA 1
ATOM 696 C C . VAL A 1 95 ? -15.308 10.560 8.819 1.00 87.25 95 VAL A C 1
ATOM 698 O O . VAL A 1 95 ? -15.454 10.701 10.036 1.00 87.25 95 VAL A O 1
ATOM 701 N N . TRP A 1 96 ? -16.334 10.306 8.006 1.00 86.94 96 TRP A N 1
ATOM 702 C CA . TRP A 1 96 ? -17.713 10.203 8.475 1.00 86.94 96 TRP A CA 1
ATOM 703 C C . TRP A 1 96 ? -17.911 8.981 9.374 1.00 86.94 96 TRP A C 1
ATOM 705 O O . TRP A 1 96 ? -18.461 9.122 10.469 1.00 86.94 96 TRP A O 1
ATOM 715 N N . GLY A 1 97 ? -17.402 7.810 8.971 1.00 84.12 97 GLY A N 1
ATOM 716 C CA . GLY A 1 97 ? -17.458 6.583 9.770 1.00 84.12 97 GLY A CA 1
ATOM 717 C C . GLY A 1 97 ? -16.769 6.752 11.124 1.00 84.12 97 GLY A C 1
ATOM 718 O O . GLY A 1 97 ? -17.362 6.461 12.166 1.00 84.12 97 GLY A O 1
ATOM 719 N N . SER A 1 98 ? -15.566 7.333 11.125 1.00 84.44 98 SER A N 1
ATOM 720 C CA . SER A 1 98 ? -14.806 7.618 12.347 1.00 84.44 98 SER A CA 1
ATOM 721 C C . SER A 1 98 ? -15.548 8.581 13.274 1.00 84.44 98 SER A C 1
ATOM 723 O O . SER A 1 98 ? -15.706 8.298 14.459 1.00 84.44 98 SER A O 1
ATOM 725 N N . ARG A 1 99 ? -16.059 9.704 12.742 1.00 86.19 99 ARG A N 1
ATOM 726 C CA . ARG A 1 99 ? -16.818 10.695 13.529 1.00 86.19 99 ARG A CA 1
ATOM 727 C C . ARG A 1 99 ? -18.085 10.103 14.135 1.00 86.19 99 ARG A C 1
ATOM 729 O O . ARG A 1 99 ? -18.433 10.454 15.256 1.00 86.19 99 ARG A O 1
ATOM 736 N N . LYS A 1 100 ? -18.777 9.211 13.421 1.00 85.56 100 LYS A N 1
ATOM 737 C CA . LYS A 1 100 ? -19.979 8.542 13.941 1.00 85.56 100 LYS A CA 1
ATOM 738 C C . LYS A 1 100 ? -19.662 7.601 15.098 1.00 85.56 100 LYS A C 1
ATOM 740 O O . LYS A 1 100 ? -20.432 7.564 16.051 1.00 85.56 100 LYS A O 1
ATOM 745 N N . ILE A 1 101 ? -18.544 6.880 15.040 1.00 84.19 101 ILE A N 1
ATOM 746 C CA . ILE A 1 101 ? -18.113 5.984 16.123 1.00 84.19 101 ILE A CA 1
ATOM 747 C C . ILE A 1 101 ? -17.633 6.787 17.343 1.00 84.19 101 ILE A C 1
ATOM 749 O O . ILE A 1 101 ? -17.998 6.457 18.469 1.00 84.19 101 ILE A O 1
ATOM 753 N N . GLU A 1 102 ? -16.870 7.862 17.125 1.00 86.44 102 GLU A N 1
ATOM 754 C CA . GLU A 1 102 ? -16.326 8.730 18.186 1.00 86.44 102 GLU A CA 1
ATOM 755 C C . GLU A 1 102 ? -17.339 9.746 18.748 1.00 86.44 102 GLU A C 1
ATOM 757 O O . GLU A 1 102 ? -17.068 10.450 19.722 1.00 86.44 102 GLU A O 1
ATOM 762 N N . ALA A 1 103 ? -18.536 9.847 18.162 1.00 87.38 103 ALA A N 1
ATOM 763 C CA . ALA A 1 103 ? -19.586 10.722 18.680 1.00 87.38 103 ALA A CA 1
ATOM 764 C C . ALA A 1 103 ? -20.020 10.322 20.101 1.00 87.38 103 ALA A C 1
ATOM 766 O O . ALA A 1 103 ? -20.533 11.158 20.844 1.00 87.38 103 ALA A O 1
ATOM 767 N N . MET A 1 104 ? -19.804 9.065 20.504 1.00 85.75 104 MET A N 1
ATOM 768 C CA . MET A 1 104 ? -20.147 8.580 21.842 1.00 85.75 104 MET A CA 1
ATOM 769 C C . MET A 1 104 ? -19.371 9.321 22.944 1.00 85.75 104 MET A C 1
ATOM 771 O O . MET A 1 104 ? -19.939 9.588 23.998 1.00 85.75 104 MET A O 1
ATOM 775 N N . GLU A 1 105 ? -18.116 9.696 22.699 1.00 85.44 105 GLU A N 1
ATOM 776 C CA . GLU A 1 105 ? -17.260 10.476 23.600 1.00 85.44 105 GLU A CA 1
ATOM 777 C C . GLU A 1 105 ? -17.768 11.910 23.734 1.00 85.44 105 GLU A C 1
ATOM 779 O O . GLU A 1 105 ? -17.840 12.435 24.840 1.00 85.44 105 GLU A O 1
ATOM 784 N N . ALA A 1 106 ? -18.191 12.524 22.626 1.00 86.31 106 ALA A N 1
ATOM 785 C CA . ALA A 1 106 ? -18.783 13.858 22.658 1.00 86.31 106 ALA A CA 1
ATOM 786 C C . ALA A 1 106 ? -20.091 13.877 23.466 1.00 86.31 106 ALA A C 1
ATOM 788 O O . ALA A 1 106 ? -20.369 14.847 24.167 1.00 86.31 106 ALA A O 1
ATOM 789 N N . TYR A 1 107 ? -20.891 12.806 23.398 1.00 87.31 107 TYR A N 1
ATOM 790 C CA . TYR A 1 107 ? -22.057 12.667 24.272 1.00 87.31 107 TYR A CA 1
ATOM 791 C C . TYR A 1 107 ? -21.670 12.435 25.731 1.00 87.31 107 TYR A C 1
ATOM 793 O O . TYR A 1 107 ? -22.337 12.996 26.589 1.00 87.31 107 TYR A O 1
ATOM 801 N N . ALA A 1 108 ? -20.615 11.665 26.016 1.00 85.50 108 ALA A N 1
ATOM 802 C CA . ALA A 1 108 ? -20.155 11.453 27.388 1.00 85.50 108 ALA A CA 1
ATOM 803 C C . ALA A 1 108 ? -19.803 12.778 28.081 1.00 85.50 108 ALA A C 1
ATOM 805 O O . ALA A 1 108 ? -20.318 13.037 29.160 1.00 85.50 108 ALA A O 1
ATOM 806 N N . VAL A 1 109 ? -19.069 13.667 27.399 1.00 86.81 109 VAL A N 1
ATOM 807 C CA . VAL A 1 109 ? -18.772 15.020 27.910 1.00 86.81 109 VAL A CA 1
ATOM 808 C C . VAL A 1 109 ? -20.054 15.818 28.165 1.00 86.81 109 VAL A C 1
ATOM 810 O O . VAL A 1 109 ? -20.223 16.388 29.234 1.00 86.81 109 VAL A O 1
ATOM 813 N N . LYS A 1 110 ? -21.009 15.802 27.223 1.00 89.31 110 LYS A N 1
ATOM 814 C CA . LYS A 1 110 ? -22.301 16.492 27.405 1.00 89.31 110 LYS A CA 1
ATOM 815 C C . LYS A 1 110 ? -23.094 15.956 28.598 1.00 89.31 110 LYS A C 1
ATOM 817 O O . LYS A 1 110 ? -23.803 16.721 29.246 1.00 89.31 110 LYS A O 1
ATOM 822 N N . PHE A 1 111 ? -23.021 14.651 28.856 1.00 89.00 111 PHE A N 1
ATOM 823 C CA . PHE A 1 111 ? -23.640 14.048 30.031 1.00 89.00 111 PHE A CA 1
ATOM 824 C C . PHE A 1 111 ? -22.953 14.489 31.319 1.00 89.00 111 PHE A C 1
ATOM 826 O O . PHE A 1 111 ? -23.661 14.792 32.277 1.00 89.00 111 PHE A O 1
ATOM 833 N N . ASP A 1 112 ? -21.623 14.552 31.342 1.00 86.44 112 ASP A N 1
ATOM 834 C CA . ASP A 1 112 ? -20.867 15.024 32.503 1.00 86.44 112 ASP A CA 1
ATOM 835 C C . ASP A 1 112 ? -21.199 16.492 32.810 1.00 86.44 112 ASP A C 1
ATOM 837 O O . ASP A 1 112 ? -21.548 16.806 33.947 1.00 86.44 112 ASP A O 1
ATOM 841 N N . ASP A 1 113 ? -21.228 17.361 31.793 1.00 88.62 113 ASP A N 1
ATOM 842 C CA . ASP A 1 113 ? -21.602 18.777 31.933 1.00 88.62 113 ASP A CA 1
ATOM 843 C C . ASP A 1 113 ? -23.040 18.945 32.453 1.00 88.62 113 ASP A C 1
ATOM 845 O O . ASP A 1 113 ? -23.301 19.718 33.380 1.00 88.62 113 ASP A O 1
ATOM 849 N N . ALA A 1 114 ? -23.995 18.201 31.880 1.00 87.75 114 ALA A N 1
ATOM 850 C CA . ALA A 1 114 ? -25.388 18.237 32.320 1.00 87.75 114 ALA A CA 1
ATOM 851 C C . ALA A 1 114 ? -25.537 17.716 33.755 1.00 87.75 114 ALA A C 1
ATOM 853 O O . ALA A 1 114 ? -26.248 18.313 34.559 1.00 87.75 114 ALA A O 1
ATOM 854 N N . SER A 1 115 ? -24.834 16.635 34.095 1.00 87.19 115 SER A N 1
ATOM 855 C CA . SER A 1 115 ? -24.859 16.046 35.435 1.00 87.19 115 SER A CA 1
ATOM 856 C C . SER A 1 115 ? -24.263 16.996 36.470 1.00 87.19 115 SER A C 1
ATOM 858 O O . SER A 1 115 ? -24.873 17.198 37.512 1.00 87.19 115 SER A O 1
ATOM 860 N N . ALA A 1 116 ? -23.136 17.645 36.164 1.00 85.62 116 ALA A N 1
ATOM 861 C CA . ALA A 1 116 ? -22.508 18.635 37.039 1.00 85.62 116 ALA A CA 1
ATOM 862 C C . ALA A 1 116 ? -23.408 19.857 37.294 1.00 85.62 116 ALA A C 1
ATOM 864 O O . ALA A 1 116 ? -23.352 20.460 38.365 1.00 85.62 116 ALA A O 1
ATOM 865 N N . LYS A 1 117 ? -24.255 20.220 36.321 1.00 86.31 117 LYS A N 1
ATOM 866 C CA . LYS A 1 117 ? -25.246 21.292 36.471 1.00 86.31 117 LYS A CA 1
ATOM 867 C C . LYS A 1 117 ? -26.458 20.867 37.306 1.00 86.31 117 LYS A C 1
ATOM 869 O O . LYS A 1 117 ? -26.959 21.677 38.076 1.00 86.31 117 LYS A O 1
ATOM 874 N N . ILE A 1 118 ? -26.947 19.639 37.123 1.00 85.06 118 ILE A N 1
ATOM 875 C CA . ILE A 1 118 ? -28.192 19.145 37.740 1.00 85.06 118 ILE A CA 1
ATOM 876 C C . ILE A 1 118 ? -27.962 18.642 39.169 1.00 85.06 118 ILE A C 1
ATOM 878 O O . ILE A 1 118 ? -28.789 18.893 40.034 1.00 85.06 118 ILE A O 1
ATOM 882 N N . LEU A 1 119 ? -26.863 17.926 39.416 1.00 81.12 119 LEU A N 1
ATOM 883 C CA . LEU A 1 119 ? -26.608 17.177 40.657 1.00 81.12 119 LEU A CA 1
ATOM 884 C C . LEU A 1 119 ? -25.721 17.944 41.654 1.00 81.12 119 LEU A C 1
ATOM 886 O O . LEU A 1 119 ? -25.074 17.340 42.507 1.00 81.12 119 LEU A O 1
ATOM 890 N N . LYS A 1 120 ? -25.620 19.269 41.521 1.00 68.69 120 LYS A N 1
ATOM 891 C CA . LYS A 1 120 ? -24.718 20.078 42.348 1.00 68.69 120 LYS A CA 1
ATOM 892 C C . LYS A 1 120 ? -25.189 20.078 43.815 1.00 68.69 120 LYS A C 1
ATOM 894 O O . LYS A 1 120 ? -26.355 20.356 44.080 1.00 68.69 120 LYS A O 1
ATOM 899 N N . ASP A 1 121 ? -24.281 19.738 44.735 1.00 60.75 121 ASP A N 1
ATOM 900 C CA . ASP A 1 121 ? -24.419 19.793 46.206 1.00 60.75 121 ASP A CA 1
ATOM 901 C C . ASP A 1 121 ? -25.591 19.006 46.844 1.00 60.75 121 ASP A C 1
ATOM 903 O O . ASP A 1 121 ? -26.040 19.333 47.942 1.00 60.75 121 ASP A O 1
ATOM 907 N N . THR A 1 122 ? -26.092 17.944 46.199 1.00 61.62 122 THR A N 1
ATOM 908 C CA . THR A 1 122 ? -27.280 17.197 46.669 1.00 61.62 122 THR A CA 1
ATOM 909 C C . THR A 1 122 ? -26.962 15.865 47.354 1.00 61.62 122 THR A C 1
ATOM 911 O O . THR A 1 122 ? -26.150 15.078 46.876 1.00 61.62 122 THR A O 1
ATOM 914 N N . VAL A 1 123 ? -27.659 15.575 48.463 1.00 60.12 123 VAL A N 1
ATOM 915 C CA . VAL A 1 123 ? -27.424 14.385 49.315 1.00 60.12 123 VAL A CA 1
ATOM 916 C C . VAL A 1 123 ? -28.504 13.297 49.130 1.00 60.12 123 VAL A C 1
ATOM 918 O O . VAL A 1 123 ? -28.273 12.129 49.456 1.00 60.12 123 VAL A O 1
ATOM 921 N N . ASN A 1 124 ? -29.672 13.626 48.552 1.00 74.00 124 ASN A N 1
ATOM 922 C CA . ASN A 1 124 ? -30.874 12.778 48.630 1.00 74.00 124 ASN A CA 1
ATOM 923 C C . ASN A 1 124 ? -31.345 12.164 47.292 1.00 74.00 124 ASN A C 1
ATOM 925 O O . ASN A 1 124 ? -32.534 12.034 47.010 1.00 74.00 124 ASN A O 1
ATOM 929 N N . ILE A 1 125 ? -30.397 11.726 46.459 1.00 79.56 125 ILE A N 1
ATOM 930 C CA . ILE A 1 125 ? -30.633 11.236 45.086 1.00 79.56 125 ILE A CA 1
ATOM 931 C C . ILE A 1 125 ? -30.942 9.721 45.038 1.00 79.56 125 ILE A C 1
ATOM 933 O O . ILE A 1 125 ? -30.418 8.966 44.211 1.00 79.56 125 ILE A O 1
ATOM 937 N N . GLY A 1 126 ? -31.771 9.256 45.978 1.00 79.88 126 GLY A N 1
ATOM 938 C CA . GLY A 1 126 ? -32.156 7.849 46.133 1.00 79.88 126 GLY A CA 1
ATOM 939 C C . GLY A 1 126 ? -31.130 6.971 46.868 1.00 79.88 126 GLY A C 1
ATOM 940 O O . GLY A 1 126 ? -30.058 7.459 47.246 1.00 79.88 126 GLY A O 1
ATOM 941 N N . PRO A 1 127 ? -31.462 5.684 47.099 1.00 84.00 127 PRO A N 1
ATOM 942 C CA . PRO A 1 127 ? -30.663 4.772 47.919 1.00 84.00 127 PRO A CA 1
ATOM 943 C C . PRO A 1 127 ? -29.288 4.465 47.297 1.00 84.00 127 PRO A C 1
ATOM 945 O O . PRO A 1 127 ? -29.123 4.599 46.077 1.00 84.00 127 PRO A O 1
ATOM 948 N N . PRO A 1 128 ? -28.294 4.052 48.109 1.00 85.62 128 PRO A N 1
ATOM 949 C CA . PRO A 1 128 ? -26.999 3.603 47.604 1.00 85.62 128 PRO A CA 1
ATOM 950 C C . PRO A 1 128 ? -27.148 2.360 46.716 1.00 85.62 128 PRO A C 1
ATOM 952 O O . PRO A 1 128 ? -28.159 1.651 46.758 1.00 85.62 128 PRO A O 1
ATOM 955 N N . SER A 1 129 ? -26.137 2.088 45.891 1.00 87.69 129 SER A N 1
ATOM 956 C CA . SER A 1 129 ? -26.169 0.926 45.000 1.00 87.69 129 SER A CA 1
ATOM 957 C C . SER A 1 129 ? -26.225 -0.395 45.776 1.00 87.69 129 SER A C 1
ATOM 959 O O . SER A 1 129 ? -25.440 -0.643 46.688 1.00 87.69 129 SER A O 1
ATOM 961 N N . LEU A 1 130 ? -27.128 -1.283 45.358 1.00 88.81 130 LEU A N 1
ATOM 962 C CA . LEU A 1 130 ? -27.365 -2.599 45.951 1.00 88.81 130 LEU A CA 1
ATOM 963 C C . LEU A 1 130 ? -27.156 -3.682 44.888 1.00 88.81 130 LEU A C 1
ATOM 965 O O . LEU A 1 130 ? -27.906 -3.768 43.909 1.00 88.81 130 LEU A O 1
ATOM 969 N N . LYS A 1 131 ? -26.147 -4.540 45.076 1.00 84.00 131 LYS A N 1
ATOM 970 C CA . LYS A 1 131 ? -25.858 -5.663 44.169 1.00 84.00 131 LYS A CA 1
ATOM 971 C C . LYS A 1 131 ? -26.577 -6.936 44.618 1.00 84.00 131 LYS A C 1
ATOM 973 O O . LYS A 1 131 ? -26.270 -7.472 45.673 1.00 84.00 131 LYS A O 1
ATOM 978 N N . ALA A 1 132 ? -27.447 -7.468 43.761 1.00 80.62 132 ALA A N 1
ATOM 979 C CA . ALA A 1 132 ? -27.989 -8.817 43.908 1.00 80.62 132 ALA A CA 1
ATOM 980 C C . ALA A 1 132 ? -27.109 -9.856 43.181 1.00 80.62 132 ALA A C 1
ATOM 982 O O . ALA A 1 132 ? -26.701 -9.582 42.044 1.00 80.62 132 ALA A O 1
ATOM 983 N N . PRO A 1 133 ? -26.841 -11.032 43.785 1.00 66.31 133 PRO A N 1
ATOM 984 C CA . PRO A 1 133 ? -25.931 -12.033 43.223 1.00 66.31 133 PRO A CA 1
ATOM 985 C C . PRO A 1 133 ? -26.491 -12.781 41.999 1.00 66.31 133 PRO A C 1
ATOM 987 O O . PRO A 1 133 ? -25.740 -12.988 41.050 1.00 66.31 133 PRO A O 1
ATOM 990 N N . ASP A 1 134 ? -27.785 -13.119 41.949 1.00 81.75 134 ASP A N 1
ATOM 991 C CA . ASP A 1 134 ? -28.425 -13.671 40.741 1.00 81.75 134 ASP A CA 1
ATOM 992 C C . ASP A 1 134 ? -29.936 -13.383 40.745 1.00 81.75 134 ASP A C 1
ATOM 994 O O . ASP A 1 134 ? -30.657 -13.822 41.637 1.00 81.75 134 ASP A O 1
ATOM 998 N N . LEU A 1 135 ? -30.423 -12.604 39.772 1.00 87.94 135 LEU A N 1
ATOM 999 C CA . LEU A 1 135 ? -31.851 -12.284 39.646 1.00 87.94 135 LEU A CA 1
ATOM 1000 C C . LEU A 1 135 ? -32.437 -13.073 38.486 1.00 87.94 135 LEU A C 1
ATOM 1002 O O . LEU A 1 135 ? -32.042 -12.846 37.338 1.00 87.94 135 LEU A O 1
ATOM 1006 N N . ARG A 1 136 ? -33.396 -13.944 38.801 1.00 91.12 136 ARG A N 1
ATOM 1007 C CA . ARG A 1 136 ? -34.067 -14.826 37.847 1.00 91.12 136 ARG A CA 1
ATOM 1008 C C . ARG A 1 136 ? -35.583 -14.688 37.959 1.00 91.12 136 ARG A C 1
ATOM 1010 O O . ARG A 1 136 ? -36.115 -14.544 39.059 1.00 91.12 136 ARG A O 1
ATOM 1017 N N . GLN A 1 137 ? -36.253 -14.725 36.817 1.00 91.50 137 GLN A N 1
ATOM 1018 C CA . GLN A 1 137 ? -37.695 -14.895 36.697 1.00 91.50 137 GLN A CA 1
ATOM 1019 C C . GLN A 1 137 ? -38.087 -16.349 37.008 1.00 91.50 137 GLN A C 1
ATOM 1021 O O . GLN A 1 137 ? -37.230 -17.223 37.129 1.00 91.50 137 GLN A O 1
ATOM 1026 N N . ALA A 1 138 ? -39.391 -16.600 37.122 1.00 86.81 138 ALA A N 1
ATOM 1027 C CA . ALA A 1 138 ? -39.937 -17.907 37.487 1.00 86.81 138 ALA A CA 1
ATOM 1028 C C . ALA A 1 138 ? -39.896 -18.969 36.366 1.00 86.81 138 ALA A C 1
ATOM 1030 O O . ALA A 1 138 ? -40.076 -20.144 36.662 1.00 86.81 138 ALA A O 1
ATOM 1031 N N . SER A 1 139 ? -39.665 -18.567 35.112 1.00 89.00 139 SER A N 1
ATOM 1032 C CA . SER A 1 139 ? -39.576 -19.448 33.938 1.00 89.00 139 SER A CA 1
ATOM 1033 C C . SER A 1 139 ? -38.384 -19.037 33.064 1.00 89.00 139 SER A C 1
ATOM 1035 O O . SER A 1 139 ? -37.892 -17.908 33.169 1.00 89.00 139 SER A O 1
ATOM 1037 N N . ASP A 1 140 ? -37.894 -19.952 32.232 1.00 87.69 140 ASP A N 1
ATOM 1038 C CA . ASP A 1 140 ? -36.908 -19.724 31.171 1.00 87.69 140 ASP A CA 1
ATOM 1039 C C . ASP A 1 140 ? -37.524 -19.785 29.759 1.00 87.69 140 ASP A C 1
ATOM 1041 O O . ASP A 1 140 ? -36.812 -19.574 28.771 1.00 87.69 140 ASP A O 1
ATOM 1045 N N . ASP A 1 141 ? -38.843 -19.974 29.654 1.00 90.81 141 ASP A N 1
ATOM 1046 C CA . ASP A 1 141 ? -39.587 -19.859 28.404 1.00 90.81 141 ASP A CA 1
ATOM 1047 C C . ASP A 1 141 ? -40.015 -18.407 28.135 1.00 90.81 141 ASP A C 1
ATOM 1049 O O . ASP A 1 141 ? -40.585 -17.710 28.978 1.00 90.81 141 ASP A O 1
ATOM 1053 N N . ILE A 1 142 ? -39.736 -17.918 26.924 1.00 89.25 142 ILE A N 1
ATOM 1054 C CA . ILE A 1 142 ? -40.001 -16.520 26.553 1.00 89.25 142 ILE A CA 1
ATOM 1055 C C . ILE A 1 142 ? -41.503 -16.213 26.554 1.00 89.25 142 ILE A C 1
ATOM 1057 O O . ILE A 1 142 ? -41.893 -15.097 26.904 1.00 89.25 142 ILE A O 1
ATOM 1061 N N . ASP A 1 143 ? -42.339 -17.160 26.141 1.00 90.56 143 ASP A N 1
ATOM 1062 C CA . ASP A 1 143 ? -43.762 -16.925 25.925 1.00 90.56 143 ASP A CA 1
ATOM 1063 C C . ASP A 1 143 ? -44.528 -16.958 27.242 1.00 90.56 143 ASP A C 1
ATOM 1065 O O . ASP A 1 143 ? -45.351 -16.072 27.486 1.00 90.56 143 ASP A O 1
ATOM 1069 N N . GLU A 1 144 ? -44.181 -17.889 28.130 1.00 91.19 144 GLU A N 1
ATOM 1070 C CA . GLU A 1 144 ? -44.680 -17.919 29.507 1.00 91.19 144 GLU A CA 1
ATOM 1071 C C . GLU A 1 144 ? -44.329 -16.630 30.258 1.00 91.19 144 GLU A C 1
ATOM 1073 O O . GLU A 1 144 ? -45.192 -16.009 30.886 1.00 91.19 144 GLU A O 1
ATOM 1078 N N . LEU A 1 145 ? -43.076 -16.173 30.148 1.00 91.75 145 LEU A N 1
ATOM 1079 C CA . LEU A 1 145 ? -42.628 -14.933 30.779 1.00 91.75 145 LEU A CA 1
ATOM 1080 C C . LEU A 1 145 ? -43.367 -13.705 30.246 1.00 91.75 145 LEU A C 1
ATOM 1082 O O . LEU A 1 145 ? -43.737 -12.822 31.024 1.00 91.75 145 LEU A O 1
ATOM 1086 N N . MET A 1 146 ? -43.583 -13.631 28.932 1.00 90.62 146 MET A N 1
ATOM 1087 C CA . MET A 1 146 ? -44.344 -12.541 28.320 1.00 90.62 146 MET A CA 1
ATOM 1088 C C . MET A 1 146 ? -45.822 -12.579 28.715 1.00 90.62 146 MET A C 1
ATOM 1090 O O . MET A 1 146 ? -46.398 -11.519 28.960 1.00 90.62 146 MET A O 1
ATOM 1094 N N . GLY A 1 147 ? -46.421 -13.769 28.817 1.00 90.75 147 GLY A N 1
ATOM 1095 C CA . GLY A 1 147 ? -47.787 -13.952 29.308 1.00 90.75 147 GLY A CA 1
ATOM 1096 C C . GLY A 1 147 ? -47.940 -13.467 30.749 1.00 90.75 147 GLY A C 1
ATOM 1097 O O . GLY A 1 147 ? -48.809 -12.643 31.033 1.00 90.75 147 GLY A O 1
ATOM 1098 N N . ALA A 1 148 ? -47.038 -13.886 31.641 1.00 90.69 148 ALA A N 1
ATOM 1099 C CA . ALA A 1 148 ? -47.015 -13.430 33.031 1.00 90.69 148 ALA A CA 1
ATOM 1100 C C . ALA A 1 148 ? -46.807 -11.909 33.142 1.00 90.69 148 ALA A C 1
ATOM 1102 O O . ALA A 1 148 ? -47.496 -11.238 33.910 1.00 90.69 148 ALA A O 1
ATOM 1103 N N . ALA A 1 149 ? -45.904 -11.342 32.336 1.00 91.50 149 ALA A N 1
ATOM 1104 C CA . ALA A 1 149 ? -45.669 -9.902 32.301 1.00 91.50 149 ALA A CA 1
ATOM 1105 C C . ALA A 1 149 ? -46.913 -9.124 31.837 1.00 91.50 149 ALA A C 1
ATOM 1107 O O . ALA A 1 149 ? -47.246 -8.100 32.429 1.00 91.50 149 ALA A O 1
ATOM 1108 N N . ALA A 1 150 ? -47.631 -9.614 30.820 1.00 92.06 150 ALA A N 1
ATOM 1109 C CA . ALA A 1 150 ? -48.840 -8.972 30.304 1.00 92.06 150 ALA A CA 1
ATOM 1110 C C . ALA A 1 150 ? -49.968 -8.896 31.348 1.00 92.06 150 ALA A C 1
ATOM 1112 O O . ALA A 1 150 ? -50.688 -7.900 31.384 1.00 92.06 150 ALA A O 1
ATOM 1113 N N . VAL A 1 151 ? -50.084 -9.903 32.222 1.00 93.06 151 VAL A N 1
ATOM 1114 C CA . VAL A 1 151 ? -51.053 -9.917 33.333 1.00 93.06 151 VAL A CA 1
ATOM 1115 C C . VAL A 1 151 ? -50.686 -8.892 34.411 1.00 93.06 151 VAL A C 1
ATOM 1117 O O . VAL A 1 151 ? -51.554 -8.175 34.900 1.00 93.06 151 VAL A O 1
ATOM 1120 N N . VAL A 1 152 ? -49.400 -8.783 34.760 1.00 92.44 152 VAL A N 1
ATOM 1121 C CA . VAL A 1 152 ? -48.911 -7.880 35.822 1.00 92.44 152 VAL A CA 1
ATOM 1122 C C . VAL A 1 152 ? -48.837 -6.414 35.359 1.00 92.44 152 VAL A C 1
ATOM 1124 O O . VAL A 1 152 ? -48.917 -5.489 36.170 1.00 92.44 152 VAL A O 1
ATOM 1127 N N . PHE A 1 153 ? -48.701 -6.173 34.052 1.00 92.69 153 PHE A N 1
ATOM 1128 C CA . PHE A 1 153 ? -48.432 -4.853 33.474 1.00 92.69 153 PHE A CA 1
ATOM 1129 C C . PHE A 1 153 ? -49.446 -3.745 33.840 1.00 92.69 153 PHE A C 1
ATOM 1131 O O . PHE A 1 153 ? -48.996 -2.651 34.199 1.00 92.69 153 PHE A O 1
ATOM 1138 N N . PRO A 1 154 ? -50.781 -3.962 33.807 1.00 93.31 154 PRO A N 1
ATOM 1139 C CA . PRO A 1 154 ? -51.747 -2.928 34.186 1.00 93.31 154 PRO A CA 1
ATOM 1140 C C . PRO A 1 154 ? -51.620 -2.506 35.655 1.00 93.31 154 PRO A C 1
ATOM 1142 O O . PRO A 1 154 ? -51.574 -1.310 35.937 1.00 93.31 154 PRO A O 1
ATOM 1145 N N . ALA A 1 155 ? -51.486 -3.474 36.570 1.00 92.44 155 ALA A N 1
ATOM 1146 C CA . ALA A 1 155 ? -51.328 -3.214 38.001 1.00 92.44 155 ALA A CA 1
ATOM 1147 C C . ALA A 1 155 ? -49.988 -2.528 38.305 1.00 92.44 155 ALA A C 1
ATOM 1149 O O . ALA A 1 155 ? -49.936 -1.581 39.085 1.00 92.44 155 ALA A O 1
ATOM 1150 N N . PHE A 1 156 ? -48.909 -2.915 37.619 1.00 92.62 156 PHE A N 1
ATOM 1151 C CA . PHE A 1 156 ? -47.611 -2.243 37.732 1.00 92.62 156 PHE A CA 1
ATOM 1152 C C . PHE A 1 156 ? -47.701 -0.750 37.369 1.00 92.62 156 PHE A C 1
ATOM 1154 O O . PHE A 1 156 ? -47.093 0.101 38.024 1.00 92.62 156 PHE A O 1
ATOM 1161 N N . LYS A 1 157 ? -48.506 -0.401 36.359 1.00 91.88 157 LYS A N 1
ATOM 1162 C CA . LYS A 1 157 ? -48.716 0.991 35.946 1.00 91.88 157 LYS A CA 1
ATOM 1163 C C . LYS A 1 157 ? -49.405 1.823 37.037 1.00 91.88 157 LYS A C 1
ATOM 1165 O O . LYS A 1 157 ? -48.942 2.922 37.339 1.00 91.88 157 LYS A O 1
ATOM 1170 N N . THR A 1 158 ? -50.490 1.317 37.621 1.00 90.94 158 THR A N 1
ATOM 1171 C CA . THR A 1 158 ? -51.328 2.063 38.579 1.00 90.94 158 THR A CA 1
ATOM 1172 C C . THR A 1 158 ? -50.815 1.996 40.015 1.00 90.94 158 THR A C 1
ATOM 1174 O O . THR A 1 158 ? -50.850 2.992 40.732 1.00 90.94 158 THR A O 1
ATOM 1177 N N . GLU A 1 159 ? -50.324 0.839 40.456 1.00 91.56 159 GLU A N 1
ATOM 1178 C CA . GLU A 1 159 ? -49.935 0.606 41.853 1.00 91.56 159 GLU A CA 1
ATOM 1179 C C . GLU A 1 159 ? -48.475 0.956 42.138 1.00 91.56 159 GLU A C 1
ATOM 1181 O O . GLU A 1 159 ? -48.144 1.272 43.280 1.00 91.56 159 GLU A O 1
ATOM 1186 N N . VAL A 1 160 ? -47.614 0.951 41.113 1.00 92.12 160 VAL A N 1
ATOM 1187 C CA . VAL A 1 160 ? -46.201 1.327 41.249 1.00 92.12 160 VAL A CA 1
ATOM 1188 C C . VAL A 1 160 ? -45.945 2.678 40.588 1.00 92.12 160 VAL A C 1
ATOM 1190 O O . VAL A 1 160 ? -45.723 3.662 41.286 1.00 92.12 160 VAL A O 1
ATOM 1193 N N . LEU A 1 161 ? -46.007 2.773 39.255 1.00 92.38 161 LEU A N 1
ATOM 1194 C CA . LEU A 1 161 ? -45.498 3.957 38.544 1.00 92.38 161 LEU A CA 1
ATOM 1195 C C . LEU A 1 161 ? -46.267 5.242 38.843 1.00 92.38 161 LEU A C 1
ATOM 1197 O O . LEU A 1 161 ? -45.643 6.279 39.050 1.00 92.38 161 LEU A O 1
ATOM 1201 N N . GLN A 1 162 ? -47.597 5.187 38.915 1.00 91.31 162 GLN A N 1
ATOM 1202 C CA . GLN A 1 162 ? -48.402 6.365 39.242 1.00 91.31 162 GLN A CA 1
ATOM 1203 C C . GLN A 1 162 ? -48.122 6.893 40.659 1.00 91.31 162 GLN A C 1
ATOM 1205 O O . GLN A 1 162 ? -48.195 8.097 40.880 1.00 91.31 162 GLN A O 1
ATOM 1210 N N . ARG A 1 163 ? -47.746 6.018 41.602 1.00 92.06 163 ARG A N 1
ATOM 1211 C CA . ARG A 1 163 ? -47.383 6.404 42.978 1.00 92.06 163 ARG A CA 1
ATOM 1212 C C . ARG A 1 163 ? -45.955 6.940 43.103 1.00 92.06 163 ARG A C 1
ATOM 1214 O O . ARG A 1 163 ? -45.631 7.558 44.111 1.00 92.06 163 ARG A O 1
ATOM 1221 N N . LEU A 1 164 ? -45.111 6.701 42.099 1.00 89.81 164 LEU A N 1
ATOM 1222 C CA . LEU A 1 164 ? -43.753 7.244 42.021 1.00 89.81 164 LEU A CA 1
ATOM 1223 C C . LEU A 1 164 ? -43.703 8.655 41.429 1.00 89.81 164 LEU A C 1
ATOM 1225 O O . LEU A 1 164 ? -42.658 9.295 41.502 1.00 89.81 164 LEU A O 1
ATOM 1229 N N . VAL A 1 165 ? -44.798 9.131 40.832 1.00 90.38 165 VAL A N 1
ATOM 1230 C CA . VAL A 1 165 ? -44.867 10.472 40.252 1.00 90.38 165 VAL A CA 1
ATOM 1231 C C . VAL A 1 165 ? -45.105 11.514 41.340 1.00 90.38 165 VAL A C 1
ATOM 1233 O O . VAL A 1 165 ? -46.143 11.528 41.994 1.00 90.38 165 VAL A O 1
ATOM 1236 N N . ALA A 1 166 ? -44.130 12.403 41.500 1.00 87.00 166 ALA A N 1
ATOM 1237 C CA . ALA A 1 166 ? -44.237 13.648 42.248 1.00 87.00 166 ALA A CA 1
ATOM 1238 C C . ALA A 1 166 ? -44.681 14.814 41.345 1.00 87.00 166 ALA A C 1
ATOM 1240 O O . ALA A 1 166 ? -44.644 14.709 40.114 1.00 87.00 166 ALA A O 1
ATOM 1241 N N . ASP A 1 167 ? -45.045 15.945 41.952 1.00 86.25 167 ASP A N 1
ATOM 1242 C CA . ASP A 1 167 ? -45.296 17.182 41.210 1.00 86.25 167 ASP A CA 1
ATOM 1243 C C . ASP A 1 167 ? -44.050 17.593 40.400 1.00 86.25 167 ASP A C 1
ATOM 1245 O O . ASP A 1 167 ? -42.919 17.520 40.887 1.00 86.25 167 ASP A O 1
ATOM 1249 N N . GLY A 1 168 ? -44.244 17.941 39.127 1.00 85.12 168 GLY A N 1
ATOM 1250 C CA . GLY A 1 168 ? -43.144 18.163 38.180 1.00 85.12 168 GLY A CA 1
ATOM 1251 C C . GLY A 1 168 ? -42.448 16.892 37.665 1.00 85.12 168 GLY A C 1
ATOM 1252 O O . GLY A 1 168 ? -41.341 16.975 37.127 1.00 85.12 168 GLY A O 1
ATOM 1253 N N . SER A 1 169 ? -43.062 15.712 37.799 1.00 90.31 169 SER A N 1
ATOM 1254 C CA . SER A 1 169 ? -42.601 14.478 37.148 1.00 90.31 169 SER A CA 1
ATOM 1255 C C . SER A 1 169 ? -43.708 13.803 36.338 1.00 90.31 169 SER A C 1
ATOM 1257 O O . SER A 1 169 ? -44.895 14.080 36.494 1.00 90.31 169 SER A O 1
ATOM 1259 N N . ARG A 1 170 ? -43.318 12.914 35.429 1.00 93.12 170 ARG A N 1
ATOM 1260 C CA . ARG A 1 170 ? -44.231 12.092 34.626 1.00 93.12 170 ARG A CA 1
ATOM 1261 C C . ARG A 1 170 ? -43.681 10.682 34.497 1.00 93.12 170 ARG A C 1
ATOM 1263 O O . ARG A 1 170 ? -42.477 10.485 34.636 1.00 93.12 170 ARG A O 1
ATOM 1270 N N . TYR A 1 171 ? -44.530 9.711 34.175 1.00 92.88 171 TYR A N 1
ATOM 1271 C CA . TYR A 1 171 ? -44.078 8.349 33.911 1.00 92.88 171 TYR A CA 1
ATOM 1272 C C . TYR A 1 171 ? -44.409 7.895 32.489 1.00 92.88 171 TYR A C 1
ATOM 1274 O O . TYR A 1 171 ? -45.441 8.241 31.917 1.00 92.88 171 TYR A O 1
ATOM 1282 N N . GLU A 1 172 ? -43.534 7.063 31.946 1.00 91.50 172 GLU A N 1
ATOM 1283 C CA . GLU A 1 172 ? -43.749 6.271 30.744 1.00 91.50 172 GLU A CA 1
ATOM 1284 C C . GLU A 1 172 ? -43.648 4.793 31.138 1.00 91.50 172 GLU A C 1
ATOM 1286 O O . GLU A 1 172 ? -42.835 4.408 31.980 1.00 91.50 172 GLU A O 1
ATOM 1291 N N . CYS A 1 173 ? -44.498 3.948 30.564 1.00 89.88 173 CYS A N 1
ATOM 1292 C CA . CYS A 1 173 ? -44.525 2.523 30.868 1.00 89.88 173 CYS A CA 1
ATOM 1293 C C . CYS A 1 173 ? -44.634 1.737 29.572 1.00 89.88 173 CYS A C 1
ATOM 1295 O O . CYS A 1 173 ? -45.447 2.075 28.709 1.00 89.88 173 CYS A O 1
ATOM 1297 N N . ASN A 1 174 ? -43.825 0.694 29.429 1.00 89.69 174 ASN A N 1
ATOM 1298 C CA . ASN A 1 174 ? -43.824 -0.123 28.230 1.00 89.69 174 ASN A CA 1
ATOM 1299 C C . ASN A 1 174 ? -43.666 -1.606 28.576 1.00 89.69 174 ASN A C 1
ATOM 1301 O O . ASN A 1 174 ? -42.778 -1.994 29.338 1.00 89.69 174 ASN A O 1
ATOM 1305 N N . LEU A 1 175 ? -44.512 -2.433 27.961 1.00 90.44 175 LEU A N 1
ATOM 1306 C CA . LEU A 1 175 ? -44.314 -3.874 27.904 1.00 90.44 175 LEU A CA 1
ATOM 1307 C C . LEU A 1 175 ? -43.385 -4.168 26.727 1.00 90.44 175 LEU A C 1
ATOM 1309 O O . LEU A 1 175 ? -43.550 -3.632 25.626 1.00 90.44 175 LEU A O 1
ATOM 1313 N N . LYS A 1 176 ? -42.352 -4.965 26.959 1.00 88.56 176 LYS A N 1
ATOM 1314 C CA . LYS A 1 176 ? -41.322 -5.206 25.951 1.00 88.56 176 LYS A CA 1
ATOM 1315 C C . LYS A 1 176 ? -41.805 -6.156 24.854 1.00 88.56 176 LYS A C 1
ATOM 1317 O O . LYS A 1 176 ? -42.407 -7.183 25.140 1.00 88.56 176 LYS A O 1
ATOM 1322 N N . THR A 1 177 ? -41.504 -5.837 23.592 1.00 89.06 177 THR A N 1
ATOM 1323 C CA . THR A 1 177 ? -41.912 -6.680 22.456 1.00 89.06 177 THR A CA 1
ATOM 1324 C C . THR A 1 177 ? -41.113 -7.978 22.387 1.00 89.06 177 THR A C 1
ATOM 1326 O O . THR A 1 177 ? -39.954 -8.048 22.812 1.00 89.06 177 THR A O 1
ATOM 1329 N N . ARG A 1 178 ? -41.714 -9.003 21.774 1.00 87.81 178 ARG A N 1
ATOM 1330 C CA . ARG A 1 178 ? -41.125 -10.340 21.638 1.00 87.81 178 ARG A CA 1
ATOM 1331 C C . ARG A 1 178 ? -39.810 -10.335 20.866 1.00 87.81 178 ARG A C 1
ATOM 1333 O O . ARG A 1 178 ? -38.864 -11.004 21.286 1.00 87.81 178 ARG A O 1
ATOM 1340 N N . GLU A 1 179 ? -39.695 -9.551 19.786 1.00 84.56 179 GLU A N 1
ATOM 1341 C CA . GLU A 1 179 ? -38.421 -9.456 19.056 1.00 84.56 179 GLU A CA 1
ATOM 1342 C C . GLU A 1 179 ? -37.314 -8.883 19.943 1.00 84.56 179 GLU A C 1
ATOM 1344 O O . GLU A 1 179 ? -36.190 -9.387 19.950 1.00 84.56 179 GLU A O 1
ATOM 1349 N N . ARG A 1 180 ? -37.638 -7.864 20.748 1.00 83.19 180 ARG A N 1
ATOM 1350 C CA . ARG A 1 180 ? -36.664 -7.200 21.617 1.00 83.19 180 ARG A CA 1
ATOM 1351 C C . ARG A 1 180 ? -36.243 -8.077 22.795 1.00 83.19 180 ARG A C 1
ATOM 1353 O O . ARG A 1 180 ? -35.093 -7.990 23.230 1.00 83.19 180 ARG A O 1
ATOM 1360 N N . VAL A 1 181 ? -37.149 -8.908 23.311 1.00 86.75 181 VAL A N 1
ATOM 1361 C CA . VAL A 1 181 ? -36.846 -9.933 24.323 1.00 86.75 181 VAL A CA 1
ATOM 1362 C C . VAL A 1 181 ? -35.859 -10.950 23.753 1.00 86.75 181 VAL A C 1
ATOM 1364 O O . VAL A 1 181 ? -34.773 -11.107 24.311 1.00 86.75 181 VAL A O 1
ATOM 1367 N N . ARG A 1 182 ? -36.162 -11.546 22.591 1.00 85.81 182 ARG A N 1
ATOM 1368 C CA . ARG A 1 182 ? -35.265 -12.498 21.906 1.00 85.81 182 ARG A CA 1
ATOM 1369 C C . ARG A 1 182 ? -33.879 -11.907 21.643 1.00 85.81 182 ARG A C 1
ATOM 1371 O O . ARG A 1 182 ? -32.866 -12.560 21.889 1.00 85.81 182 ARG A O 1
ATOM 1378 N N . GLU A 1 183 ? -33.821 -10.659 21.181 1.00 81.12 183 GLU A N 1
ATOM 1379 C CA . GLU A 1 183 ? -32.561 -9.953 20.938 1.00 81.12 183 GLU A CA 1
ATOM 1380 C C . GLU A 1 183 ? -31.732 -9.795 22.224 1.00 81.12 183 GLU A C 1
ATOM 1382 O O . GLU A 1 183 ? -30.532 -10.076 22.224 1.00 81.12 183 GLU A O 1
ATOM 1387 N N . LYS A 1 184 ? -32.358 -9.389 23.339 1.00 83.19 184 LYS A N 1
ATOM 1388 C CA . LYS A 1 184 ? -31.670 -9.240 24.631 1.00 83.19 184 LYS A CA 1
ATOM 1389 C C . LYS A 1 184 ? -31.182 -10.569 25.193 1.00 83.19 184 LYS A C 1
ATOM 1391 O O . LYS A 1 184 ? -30.037 -10.641 25.626 1.00 83.19 184 LYS A O 1
ATOM 1396 N N . VAL A 1 185 ? -32.015 -11.606 25.160 1.00 85.38 185 VAL A N 1
ATOM 1397 C CA . VAL A 1 185 ? -31.650 -12.949 25.636 1.00 85.38 185 VAL A CA 1
ATOM 1398 C C . VAL A 1 185 ? -30.419 -13.466 24.896 1.00 85.38 185 VAL A C 1
ATOM 1400 O O . VAL A 1 185 ? -29.467 -13.940 25.517 1.00 85.38 185 VAL A O 1
ATOM 1403 N N . LYS A 1 186 ? -30.371 -13.259 23.577 1.00 80.88 186 LYS A N 1
ATOM 1404 C CA . LYS A 1 186 ? -29.229 -13.643 22.744 1.00 80.88 186 LYS A CA 1
ATOM 1405 C C . LYS A 1 186 ? -27.962 -12.822 23.016 1.00 80.88 186 LYS A C 1
ATOM 1407 O O . LYS A 1 186 ? -26.873 -13.386 22.995 1.00 80.88 186 LYS A O 1
ATOM 1412 N N . LEU A 1 187 ? -28.079 -11.505 23.210 1.00 72.50 187 LEU A N 1
ATOM 1413 C CA . LEU A 1 187 ? -26.921 -10.601 23.304 1.00 72.50 187 LEU A CA 1
ATOM 1414 C C . LEU A 1 187 ? -26.380 -10.395 24.727 1.00 72.50 187 LEU A C 1
ATOM 1416 O O . LEU A 1 187 ? -25.182 -10.174 24.875 1.00 72.50 187 LEU A O 1
ATOM 1420 N N . GLU A 1 188 ? -27.238 -10.391 25.751 1.00 76.75 188 GLU A N 1
ATOM 1421 C CA . GLU A 1 188 ? -26.877 -10.031 27.137 1.00 76.75 188 GLU A CA 1
ATOM 1422 C C . GLU A 1 188 ? -26.881 -11.232 28.092 1.00 76.75 188 GLU A C 1
ATOM 1424 O O . GLU A 1 188 ? -26.143 -11.217 29.077 1.00 76.75 188 GLU A O 1
ATOM 1429 N N . TYR A 1 189 ? -27.679 -12.268 27.811 1.00 82.12 189 TYR A N 1
ATOM 1430 C CA . TYR A 1 189 ? -27.919 -13.373 28.749 1.00 82.12 189 TYR A CA 1
ATOM 1431 C C . TYR A 1 189 ? -27.460 -14.747 28.237 1.00 82.12 189 TYR A C 1
ATOM 1433 O O . TYR A 1 189 ? -27.785 -15.760 28.847 1.00 82.12 189 TYR A O 1
ATOM 1441 N N . ASN A 1 190 ? -26.678 -14.798 27.149 1.00 77.88 190 ASN A N 1
ATOM 1442 C CA . ASN A 1 190 ? -26.164 -16.040 26.547 1.00 77.88 190 ASN A CA 1
ATOM 1443 C C . ASN A 1 190 ? -27.250 -17.104 26.280 1.00 77.88 190 ASN A C 1
ATOM 1445 O O . ASN A 1 190 ? -26.982 -18.298 26.368 1.00 77.88 190 ASN A O 1
ATOM 1449 N N . GLY A 1 191 ? -28.470 -16.678 25.943 1.00 82.81 191 GLY A N 1
ATOM 1450 C CA . GLY A 1 191 ? -29.591 -17.580 25.668 1.00 82.81 191 GLY A CA 1
ATOM 1451 C C . GLY A 1 191 ? -30.498 -17.891 26.864 1.00 82.81 191 GLY A C 1
ATOM 1452 O O . GLY A 1 191 ? -31.571 -18.434 26.645 1.00 82.81 191 GLY A O 1
ATOM 1453 N N . ASP A 1 192 ? -30.131 -17.512 28.091 1.00 86.44 192 ASP A N 1
ATOM 1454 C CA . ASP A 1 192 ? -30.933 -17.768 29.299 1.00 86.44 192 ASP A CA 1
ATOM 1455 C C . ASP A 1 192 ? -32.025 -16.695 29.468 1.00 86.44 192 ASP A C 1
ATOM 1457 O O . ASP A 1 192 ? -31.739 -15.555 29.856 1.00 86.44 192 ASP A O 1
ATOM 1461 N N . ALA A 1 193 ? -33.279 -17.034 29.146 1.00 89.00 193 ALA A N 1
ATOM 1462 C CA . ALA A 1 193 ? -34.384 -16.079 29.220 1.00 89.00 193 ALA A CA 1
ATOM 1463 C C . ALA A 1 193 ? -34.813 -15.759 30.657 1.00 89.00 193 ALA A C 1
ATOM 1465 O O . ALA A 1 193 ? -35.282 -14.646 30.899 1.00 89.00 193 ALA A O 1
ATOM 1466 N N . ALA A 1 194 ? -34.558 -16.645 31.629 1.00 89.81 194 ALA A N 1
ATOM 1467 C CA . ALA A 1 194 ? -34.909 -16.408 33.030 1.00 89.81 194 ALA A CA 1
ATOM 1468 C C . ALA A 1 194 ? -34.186 -15.183 33.613 1.00 89.81 194 ALA A C 1
ATOM 1470 O O . ALA A 1 194 ? -34.633 -14.597 34.594 1.00 89.81 194 ALA A O 1
ATOM 1471 N N . LYS A 1 195 ? -33.080 -14.737 33.009 1.00 89.75 195 LYS A N 1
ATOM 1472 C CA . LYS A 1 195 ? -32.319 -13.557 33.458 1.00 89.75 195 LYS A CA 1
ATOM 1473 C C . LYS A 1 195 ? -32.894 -12.218 32.990 1.00 89.75 195 LYS A C 1
ATOM 1475 O O . LYS A 1 195 ? -32.327 -11.172 33.326 1.00 89.75 195 LYS A O 1
ATOM 1480 N N . ILE A 1 196 ? -33.983 -12.210 32.217 1.00 89.50 196 ILE A N 1
ATOM 1481 C CA . ILE A 1 196 ? -34.591 -10.966 31.739 1.00 89.50 196 ILE A CA 1
ATOM 1482 C C . ILE A 1 196 ? -35.327 -10.228 32.864 1.00 89.50 196 ILE A C 1
ATOM 1484 O O . ILE A 1 196 ? -36.184 -10.778 33.548 1.00 89.50 196 ILE A O 1
ATOM 1488 N N . LYS A 1 197 ? -35.002 -8.946 33.053 1.00 89.38 197 LYS A N 1
ATOM 1489 C CA . LYS A 1 197 ? -35.503 -8.143 34.190 1.00 89.38 197 LYS A CA 1
ATOM 1490 C C . LYS A 1 197 ? -36.445 -7.013 33.782 1.00 89.38 197 LYS A C 1
ATOM 1492 O O . LYS A 1 197 ? -37.091 -6.416 34.627 1.00 89.38 197 LYS A O 1
ATOM 1497 N N . ASP A 1 198 ? -36.496 -6.703 32.488 1.00 88.38 198 ASP A N 1
ATOM 1498 C CA . ASP A 1 198 ? -37.138 -5.500 31.956 1.00 88.38 198 ASP A CA 1
ATOM 1499 C C . ASP A 1 198 ? -38.281 -5.813 30.977 1.00 88.38 198 ASP A C 1
ATOM 1501 O O . ASP A 1 198 ? -38.436 -5.124 29.967 1.00 88.38 198 ASP A O 1
ATOM 1505 N N . LEU A 1 199 ? -39.053 -6.874 31.251 1.00 90.56 199 LEU A N 1
ATOM 1506 C CA . LEU A 1 199 ? -40.290 -7.182 30.519 1.00 90.56 199 LEU A CA 1
ATOM 1507 C C . LEU A 1 199 ? -41.343 -6.098 30.771 1.00 90.56 199 LEU A C 1
ATOM 1509 O O . LEU A 1 199 ? -41.793 -5.455 29.822 1.00 90.56 199 LEU A O 1
ATOM 1513 N N . CYS A 1 200 ? -41.648 -5.847 32.046 1.00 92.56 200 CYS A N 1
ATOM 1514 C CA . CYS A 1 200 ? -42.377 -4.671 32.513 1.00 92.56 200 CYS A CA 1
ATOM 1515 C C . CYS A 1 200 ? -41.367 -3.585 32.885 1.00 92.56 200 CYS A C 1
ATOM 1517 O O . CYS A 1 200 ? -40.623 -3.731 33.860 1.00 92.56 200 CYS A O 1
ATOM 1519 N N . ARG A 1 201 ? -41.317 -2.505 32.098 1.00 92.75 201 ARG A N 1
ATOM 1520 C CA . ARG A 1 201 ? -40.404 -1.385 32.338 1.00 92.75 201 ARG A CA 1
ATOM 1521 C C . ARG A 1 201 ? -41.175 -0.091 32.554 1.00 92.75 201 ARG A C 1
ATOM 1523 O O . ARG A 1 201 ? -42.061 0.256 31.774 1.00 92.75 201 ARG A O 1
ATOM 1530 N N . GLY A 1 202 ? -40.806 0.626 33.607 1.00 93.94 202 GLY A N 1
ATOM 1531 C CA . GLY A 1 202 ? -41.263 1.978 33.893 1.00 93.94 202 GLY A CA 1
ATOM 1532 C C . GLY A 1 202 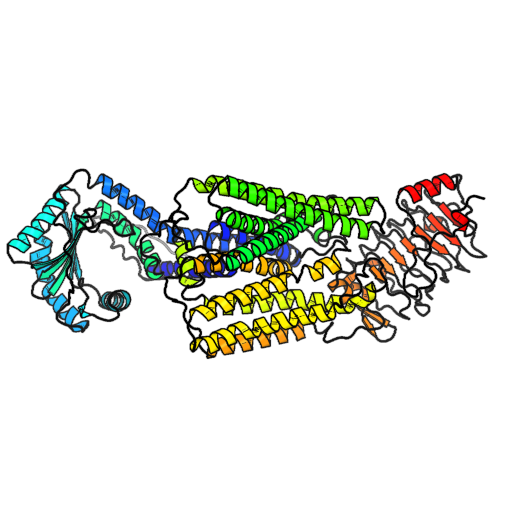? -40.116 2.978 33.858 1.00 93.94 202 GLY A C 1
ATOM 1533 O O . GLY A 1 202 ? -39.002 2.678 34.286 1.00 93.94 202 GLY A O 1
ATOM 1534 N N . LEU A 1 203 ? -40.395 4.170 33.349 1.00 94.25 203 LEU A N 1
ATOM 1535 C CA . LEU A 1 203 ? -39.488 5.307 33.322 1.00 94.25 203 LEU A CA 1
ATOM 1536 C C . LEU A 1 203 ? -40.185 6.500 33.976 1.00 94.25 203 LEU A C 1
ATOM 1538 O O . LEU A 1 203 ? -41.160 7.001 33.431 1.00 94.25 203 LEU A O 1
ATOM 1542 N N . VAL A 1 204 ? -39.682 6.964 35.112 1.00 94.31 204 VAL A N 1
ATOM 1543 C CA . VAL A 1 204 ? -40.101 8.210 35.759 1.00 94.31 204 VAL A CA 1
ATOM 1544 C C . VAL A 1 204 ? -39.145 9.316 35.321 1.00 94.31 204 VAL A C 1
ATOM 1546 O O . VAL A 1 204 ? -37.925 9.196 35.460 1.00 94.31 204 VAL A O 1
ATOM 1549 N N . VAL A 1 205 ? -39.705 10.382 34.761 1.00 94.31 205 VAL A N 1
ATOM 1550 C CA . VAL A 1 205 ? -38.989 11.544 34.239 1.00 94.31 205 VAL A CA 1
ATOM 1551 C C . VAL A 1 205 ? -39.303 12.734 35.131 1.00 94.31 205 VAL A C 1
ATOM 1553 O O . VAL A 1 205 ? -40.441 13.195 35.162 1.00 94.31 205 VAL A O 1
ATOM 1556 N N . ALA A 1 206 ? -38.300 13.225 35.848 1.00 92.69 206 ALA A N 1
ATOM 1557 C CA . ALA A 1 206 ? -38.405 14.418 36.678 1.00 92.69 206 ALA A CA 1
ATOM 1558 C C . ALA A 1 206 ? -37.933 15.653 35.900 1.00 92.69 206 ALA A C 1
ATOM 1560 O O . ALA A 1 206 ? -36.845 15.635 35.321 1.00 92.69 206 ALA A O 1
ATOM 1561 N N . GLU A 1 207 ? -38.727 16.723 35.882 1.00 91.19 207 GLU A N 1
ATOM 1562 C CA . GLU A 1 207 ? -38.355 17.988 35.225 1.00 91.19 207 GLU A CA 1
ATOM 1563 C C . GLU A 1 207 ? -37.408 18.839 36.082 1.00 91.19 207 GLU A C 1
ATOM 1565 O O . GLU A 1 207 ? -36.701 19.701 35.562 1.00 91.19 207 GLU A O 1
ATOM 1570 N N . THR A 1 208 ? -37.385 18.593 37.395 1.00 89.31 208 THR A N 1
ATOM 1571 C CA . THR A 1 208 ? -36.582 19.333 38.371 1.00 89.31 208 THR A CA 1
ATOM 1572 C C . THR A 1 208 ? -35.886 18.388 39.350 1.00 89.31 208 THR A C 1
ATOM 1574 O O . THR A 1 208 ? -36.285 17.234 39.530 1.00 89.31 208 THR A O 1
ATOM 1577 N N . LEU A 1 209 ? -34.845 18.884 40.023 1.00 87.56 209 LEU A N 1
ATOM 1578 C CA . LEU A 1 209 ? -34.134 18.136 41.060 1.00 87.56 209 LEU A CA 1
ATOM 1579 C C . LEU A 1 209 ? -35.038 17.755 42.258 1.00 87.56 209 LEU A C 1
ATOM 1581 O O . LEU A 1 209 ? -35.025 16.583 42.622 1.00 87.56 209 LEU A O 1
ATOM 1585 N N . PRO A 1 210 ? -35.901 18.637 42.809 1.00 89.00 210 PRO A N 1
ATOM 1586 C CA . PRO A 1 210 ? -36.835 18.243 43.870 1.00 89.00 210 PRO A CA 1
ATOM 1587 C C . PRO A 1 210 ? -37.816 17.144 43.443 1.00 89.00 210 PRO A C 1
ATOM 1589 O O . PRO A 1 210 ? -38.097 16.230 44.215 1.00 89.00 210 PRO A O 1
ATOM 1592 N N . ALA A 1 211 ? -38.302 17.183 42.196 1.00 90.00 211 ALA A N 1
ATOM 1593 C CA . ALA A 1 211 ? -39.165 16.130 41.662 1.00 90.00 211 ALA A CA 1
ATOM 1594 C C . ALA A 1 211 ? -38.419 14.787 41.546 1.00 90.00 211 ALA A C 1
ATOM 1596 O O . ALA A 1 211 ? -39.004 13.725 41.778 1.00 90.00 211 ALA A O 1
ATOM 1597 N N . LEU A 1 212 ? -37.118 14.826 41.230 1.00 89.94 212 LEU A N 1
ATOM 1598 C CA . LEU A 1 212 ? -36.248 13.649 41.189 1.00 89.94 212 LEU A CA 1
ATOM 1599 C C . LEU A 1 212 ? -36.084 13.038 42.587 1.00 89.94 212 LEU A C 1
ATOM 1601 O O . LEU A 1 212 ? -36.269 11.833 42.751 1.00 89.94 212 LEU A O 1
ATOM 1605 N N . GLU A 1 213 ? -35.785 13.860 43.594 1.00 89.25 213 GLU A N 1
ATOM 1606 C CA . GLU A 1 213 ? -35.650 13.426 44.992 1.00 89.25 213 GLU A CA 1
ATOM 1607 C C . GLU A 1 213 ? -36.967 12.865 45.542 1.00 89.25 213 GLU A C 1
ATOM 1609 O O . GLU A 1 213 ? -36.984 11.787 46.140 1.00 89.25 213 GLU A O 1
ATOM 1614 N N . ALA A 1 214 ? -38.089 13.538 45.274 1.00 90.25 214 ALA A N 1
ATOM 1615 C CA . ALA A 1 214 ? -39.414 13.095 45.698 1.00 90.25 214 ALA A CA 1
ATOM 1616 C C . ALA A 1 214 ? -39.807 11.749 45.068 1.00 90.25 214 ALA A C 1
ATOM 1618 O O . ALA A 1 214 ? -40.319 10.872 45.766 1.00 90.25 214 ALA A O 1
ATOM 1619 N N . SER A 1 215 ? -39.505 11.548 43.780 1.00 91.38 215 SER A N 1
ATOM 1620 C CA . SER A 1 215 ? -39.748 10.275 43.084 1.00 91.38 215 SER A CA 1
ATOM 1621 C C . SER A 1 215 ? -38.899 9.137 43.668 1.00 91.38 215 SER A C 1
ATOM 1623 O O . SER A 1 215 ? -39.380 8.019 43.857 1.00 91.38 215 SER A O 1
ATOM 1625 N N . CYS A 1 216 ? -37.637 9.420 44.010 1.00 89.19 216 CYS A N 1
ATOM 1626 C CA . CYS A 1 216 ? -36.756 8.468 44.689 1.00 89.19 216 CYS A CA 1
ATOM 1627 C C . CYS A 1 216 ? -37.266 8.112 46.097 1.00 89.19 216 CYS A C 1
ATOM 1629 O O . CYS A 1 216 ? -37.261 6.940 46.472 1.00 89.19 216 CYS A O 1
ATOM 1631 N N . ALA A 1 217 ? -37.740 9.096 46.865 1.00 89.06 217 ALA A N 1
ATOM 1632 C CA . ALA A 1 217 ? -38.304 8.875 48.197 1.00 89.06 217 ALA A CA 1
ATOM 1633 C C . ALA A 1 217 ? -39.621 8.081 48.149 1.00 89.06 217 ALA A C 1
ATOM 1635 O O . ALA A 1 217 ? -39.868 7.236 49.010 1.00 89.06 217 ALA A O 1
ATOM 1636 N N . ALA A 1 218 ? -40.457 8.309 47.130 1.00 90.31 218 ALA A N 1
ATOM 1637 C CA . ALA A 1 218 ? -41.687 7.550 46.914 1.00 90.31 218 ALA A CA 1
ATOM 1638 C C . ALA A 1 218 ? -41.411 6.055 46.686 1.00 90.31 218 ALA A C 1
ATOM 1640 O O . ALA A 1 218 ? -42.151 5.211 47.191 1.00 90.31 218 ALA A O 1
ATOM 1641 N N . LEU A 1 219 ? -40.316 5.716 45.997 1.00 89.62 219 LEU A N 1
ATOM 1642 C CA . LEU A 1 219 ? -39.905 4.324 45.804 1.00 89.62 219 LEU A CA 1
ATOM 1643 C C . LEU A 1 219 ? -39.573 3.631 47.125 1.00 89.62 219 LEU A C 1
ATOM 1645 O O . LEU A 1 219 ? -39.997 2.496 47.333 1.00 89.62 219 LEU A O 1
ATOM 1649 N N . GLN A 1 220 ? -38.869 4.321 48.025 1.00 87.50 220 GLN A N 1
ATOM 1650 C CA . GLN A 1 220 ? -38.564 3.781 49.348 1.00 87.50 220 GLN A CA 1
ATOM 1651 C C . GLN A 1 220 ? -39.845 3.574 50.167 1.00 87.50 220 GLN A C 1
ATOM 1653 O O . GLN A 1 220 ? -40.053 2.493 50.701 1.00 87.50 220 GLN A O 1
ATOM 1658 N N . LYS A 1 221 ? -40.770 4.545 50.154 1.00 90.00 221 LYS A N 1
ATOM 1659 C CA . LYS A 1 221 ? -42.069 4.423 50.841 1.00 90.00 221 LYS A CA 1
ATOM 1660 C C . LYS A 1 221 ? -42.897 3.231 50.351 1.00 90.00 221 LYS A C 1
ATOM 1662 O O . LYS A 1 221 ? -43.561 2.582 51.153 1.00 90.00 221 LYS A O 1
ATOM 1667 N N . LEU A 1 222 ? -42.879 2.935 49.047 1.00 90.88 222 LEU A N 1
ATOM 1668 C CA . LEU A 1 222 ? -43.572 1.762 48.498 1.00 90.88 222 LEU A CA 1
ATOM 1669 C C . LEU A 1 222 ? -42.938 0.444 48.947 1.00 90.88 222 LEU A C 1
ATOM 1671 O O . LEU A 1 222 ? -43.661 -0.531 49.156 1.00 90.88 222 LEU A O 1
ATOM 1675 N N . ALA A 1 223 ? -41.613 0.418 49.089 1.00 88.56 223 ALA A N 1
ATOM 1676 C CA . ALA A 1 223 ? -40.903 -0.735 49.622 1.00 88.56 223 ALA A CA 1
ATOM 1677 C C . ALA A 1 223 ? -41.209 -0.939 51.113 1.00 88.56 223 ALA A C 1
ATOM 1679 O O . ALA A 1 223 ? -41.548 -2.048 51.518 1.00 88.56 223 ALA A O 1
ATOM 1680 N N . ASP A 1 224 ? -41.192 0.138 51.904 1.00 89.25 224 ASP A N 1
ATOM 1681 C CA . ASP A 1 224 ? -41.494 0.107 53.341 1.00 89.25 224 ASP A CA 1
ATOM 1682 C C . ASP A 1 224 ? -42.952 -0.313 53.610 1.00 89.25 224 ASP A C 1
ATOM 1684 O O . ASP A 1 224 ? -43.239 -1.009 54.581 1.00 89.25 224 ASP A O 1
ATOM 1688 N N . ALA A 1 225 ? -43.878 0.055 52.717 1.00 89.31 225 ALA A N 1
ATOM 1689 C CA . ALA A 1 225 ? -45.279 -0.369 52.754 1.00 89.31 225 ALA A CA 1
ATOM 1690 C C . ALA A 1 225 ? -45.513 -1.815 52.260 1.00 89.31 225 ALA A C 1
ATOM 1692 O O . ALA A 1 225 ? -46.656 -2.272 52.238 1.00 89.31 225 ALA A O 1
ATOM 1693 N N . GLY A 1 226 ? -44.469 -2.526 51.819 1.00 87.75 226 GLY A N 1
ATOM 1694 C CA . GLY A 1 226 ? -44.556 -3.912 51.347 1.00 87.75 226 GLY A CA 1
ATOM 1695 C C . GLY A 1 226 ? -45.236 -4.097 49.985 1.00 87.75 226 GLY A C 1
ATOM 1696 O O . GLY A 1 226 ? -45.563 -5.223 49.616 1.00 87.75 226 GLY A O 1
ATOM 1697 N N . VAL A 1 227 ? -45.453 -3.018 49.221 1.00 89.94 227 VAL A N 1
ATOM 1698 C CA . VAL A 1 227 ? -46.083 -3.082 47.886 1.00 89.94 227 VAL A CA 1
ATOM 1699 C C . VAL A 1 227 ? -45.119 -3.677 46.857 1.00 89.94 227 VAL A C 1
ATOM 1701 O O . VAL A 1 227 ? -45.526 -4.418 45.961 1.00 89.94 227 VAL A O 1
ATOM 1704 N N . VAL A 1 228 ? -43.831 -3.351 46.979 1.00 92.31 228 VAL A N 1
ATOM 1705 C CA . VAL A 1 228 ? -42.758 -3.831 46.101 1.00 92.31 228 VAL A CA 1
ATOM 1706 C C . VAL A 1 228 ? -41.564 -4.281 46.932 1.00 92.31 228 VAL A C 1
ATOM 1708 O O . VAL A 1 228 ? -41.264 -3.698 47.966 1.00 92.31 228 VAL A O 1
ATOM 1711 N N . GLU A 1 229 ? -40.832 -5.282 46.458 1.00 91.50 229 GLU A N 1
ATOM 1712 C CA . GLU A 1 229 ? -39.558 -5.687 47.061 1.00 91.50 229 GLU A CA 1
ATOM 1713 C C . GLU A 1 229 ? -38.409 -5.159 46.194 1.00 91.50 229 GLU A C 1
ATOM 1715 O O . GLU A 1 229 ? -38.325 -5.490 45.009 1.00 91.50 229 GLU A O 1
ATOM 1720 N N . ILE A 1 230 ? -37.515 -4.336 46.749 1.00 91.75 230 ILE A N 1
ATOM 1721 C CA . ILE A 1 230 ? -36.338 -3.844 46.018 1.00 91.75 230 ILE A CA 1
ATOM 1722 C C . ILE A 1 230 ? -35.291 -4.958 45.956 1.00 91.75 230 ILE A C 1
ATOM 1724 O O . ILE A 1 230 ? -34.711 -5.339 46.967 1.00 91.75 230 ILE A O 1
ATOM 1728 N N . LEU A 1 231 ? -35.016 -5.455 44.751 1.00 92.06 231 LEU A N 1
ATOM 1729 C CA . LEU A 1 231 ? -34.077 -6.557 44.541 1.00 92.06 231 LEU A CA 1
ATOM 1730 C C . LEU A 1 231 ? -32.663 -6.062 44.229 1.00 92.06 231 LEU A C 1
ATOM 1732 O O . LEU A 1 231 ? -31.680 -6.624 44.697 1.00 92.06 231 LEU A O 1
ATOM 1736 N N . GLN A 1 232 ? -32.538 -5.038 43.383 1.00 92.94 232 GLN A N 1
ATOM 1737 C CA . GLN A 1 232 ? -31.248 -4.486 42.966 1.00 92.94 232 GLN A CA 1
ATOM 1738 C C . GLN A 1 232 ? -31.393 -3.002 42.667 1.00 92.94 232 GLN A C 1
ATOM 1740 O O . GLN A 1 232 ? -32.282 -2.614 41.912 1.00 92.94 232 GLN A O 1
ATOM 1745 N N . VAL A 1 233 ? -30.453 -2.204 43.167 1.00 92.69 233 VAL A N 1
ATOM 1746 C CA . VAL A 1 233 ? -30.354 -0.769 42.893 1.00 92.69 233 VAL A CA 1
ATOM 1747 C C . VAL A 1 233 ? -29.049 -0.513 42.159 1.00 92.69 233 VAL A C 1
ATOM 1749 O O . VAL A 1 233 ? -27.975 -0.843 42.655 1.00 92.69 233 VAL A O 1
ATOM 1752 N N . LYS A 1 234 ? -29.146 0.080 40.973 1.00 91.06 234 LYS A N 1
ATOM 1753 C CA . LYS A 1 234 ? -28.015 0.629 40.233 1.00 91.06 234 LYS A CA 1
ATOM 1754 C C . LYS A 1 234 ? -28.129 2.143 40.228 1.00 91.06 234 LYS A C 1
ATOM 1756 O O . LYS A 1 234 ? -28.795 2.708 39.356 1.00 91.06 234 LYS A O 1
ATOM 1761 N N . ASN A 1 235 ? -27.524 2.788 41.219 1.00 91.44 235 ASN A N 1
ATOM 1762 C CA . ASN A 1 235 ? -27.547 4.236 41.337 1.00 91.44 235 ASN A CA 1
ATOM 1763 C C . ASN A 1 235 ? -26.359 4.836 40.578 1.00 91.44 235 ASN A C 1
ATOM 1765 O O . ASN A 1 235 ? -25.252 4.921 41.103 1.00 91.44 235 ASN A O 1
ATOM 1769 N N . ARG A 1 236 ? -26.589 5.248 39.326 1.00 90.56 236 ARG A N 1
ATOM 1770 C CA . ARG A 1 236 ? -25.573 5.917 38.491 1.00 90.56 236 ARG A CA 1
ATOM 1771 C C . ARG A 1 236 ? -25.578 7.436 38.650 1.00 90.56 236 ARG A C 1
ATOM 1773 O O . ARG A 1 236 ? -24.793 8.123 38.000 1.00 90.56 236 ARG A O 1
ATOM 1780 N N . LEU A 1 237 ? -26.494 7.970 39.460 1.00 87.81 237 LEU A N 1
ATOM 1781 C CA . LEU A 1 237 ? -26.524 9.386 39.820 1.00 87.81 237 LEU A CA 1
ATOM 1782 C C . LEU A 1 237 ? -25.451 9.681 40.876 1.00 87.81 237 LEU A C 1
ATOM 1784 O O . LEU A 1 237 ? -24.817 10.726 40.798 1.00 87.81 237 LEU A O 1
ATOM 1788 N N . ARG A 1 238 ? -25.186 8.728 41.782 1.00 87.12 238 ARG A N 1
ATOM 1789 C CA . ARG A 1 238 ? -24.088 8.773 42.760 1.00 87.12 238 ARG A CA 1
ATOM 1790 C C . ARG A 1 238 ? -22.781 8.223 42.180 1.00 87.12 238 ARG A C 1
ATOM 1792 O O . ARG A 1 238 ? -22.784 7.216 41.470 1.00 87.12 238 ARG A O 1
ATOM 1799 N N . ASP A 1 239 ? -21.665 8.861 42.519 1.00 84.31 239 ASP A N 1
ATOM 1800 C CA . ASP A 1 239 ? -20.326 8.359 42.203 1.00 84.31 239 ASP A CA 1
ATOM 1801 C C . ASP A 1 239 ? -19.865 7.299 43.234 1.00 84.31 239 ASP A C 1
ATOM 1803 O O . ASP A 1 239 ? -20.413 7.221 44.340 1.00 84.31 239 ASP A O 1
ATOM 1807 N N . PRO A 1 240 ? -18.882 6.441 42.899 1.00 82.62 240 PRO A N 1
ATOM 1808 C CA . PRO A 1 240 ? -18.316 5.486 43.853 1.00 82.62 240 PRO A CA 1
ATOM 1809 C C . PRO A 1 240 ? -17.701 6.192 45.081 1.00 82.62 240 PRO A C 1
ATOM 1811 O O . PRO A 1 240 ? -17.069 7.235 44.905 1.00 82.62 240 PRO A O 1
ATOM 1814 N N . PRO A 1 241 ? -17.807 5.630 46.306 1.00 80.62 241 PRO A N 1
ATOM 1815 C CA . PRO A 1 241 ? -18.256 4.269 46.631 1.00 80.62 241 PRO A CA 1
ATOM 1816 C C . PRO A 1 241 ? -19.767 4.109 46.883 1.00 80.62 241 PRO A C 1
ATOM 1818 O O . PRO A 1 241 ? -20.232 2.977 46.984 1.00 80.62 241 PRO A O 1
ATOM 1821 N N . GLU A 1 242 ? -20.532 5.199 46.991 1.00 77.50 242 GLU A N 1
ATOM 1822 C CA . GLU A 1 242 ? -21.962 5.154 47.349 1.00 77.50 242 GLU A CA 1
ATOM 1823 C C . GLU A 1 242 ? -22.880 4.737 46.185 1.00 77.50 242 GLU A C 1
ATOM 1825 O O . GLU A 1 242 ? -23.992 4.247 46.404 1.00 77.50 242 GLU A O 1
ATOM 1830 N N . GLY A 1 243 ? -22.423 4.925 44.946 1.00 82.69 243 GLY A N 1
ATOM 1831 C CA . GLY A 1 243 ? -23.122 4.532 43.725 1.00 82.69 243 GLY A CA 1
ATOM 1832 C C . GLY A 1 243 ? -22.256 3.749 42.742 1.00 82.69 243 GLY A C 1
ATOM 1833 O O . GLY A 1 243 ? -21.097 3.423 42.999 1.00 82.69 243 GLY A O 1
ATOM 1834 N N . ASP A 1 244 ? -22.826 3.467 41.571 1.00 84.50 244 ASP A N 1
ATOM 1835 C CA . ASP A 1 244 ? -22.125 2.827 40.452 1.00 84.50 244 ASP A CA 1
ATOM 1836 C C . ASP A 1 244 ? -21.344 3.830 39.587 1.00 84.50 244 ASP A C 1
ATOM 1838 O O . ASP A 1 244 ? -20.518 3.415 38.770 1.00 84.50 244 ASP A O 1
ATOM 1842 N N . GLY A 1 245 ? -21.603 5.134 39.737 1.00 82.94 245 GLY A N 1
ATOM 1843 C CA . GLY A 1 245 ? -21.099 6.165 38.835 1.00 82.94 245 GLY A CA 1
ATOM 1844 C C . GLY A 1 245 ? -21.712 6.099 37.427 1.00 82.94 245 GLY A C 1
ATOM 1845 O O . GLY A 1 245 ? -22.576 5.261 37.133 1.00 82.94 245 GLY A O 1
ATOM 1846 N N . PRO A 1 246 ? -21.281 6.993 36.522 1.00 85.69 246 PRO A N 1
ATOM 1847 C CA . PRO A 1 246 ? -21.802 7.053 35.166 1.00 85.69 246 PRO A CA 1
ATOM 1848 C C . PRO A 1 246 ? -21.426 5.801 34.369 1.00 85.69 246 PRO A C 1
ATOM 1850 O O . PRO A 1 246 ? -20.372 5.187 34.553 1.00 85.69 246 PRO A O 1
ATOM 1853 N N . THR A 1 247 ? -22.271 5.434 33.404 1.00 83.50 247 THR A N 1
ATOM 1854 C CA . THR A 1 247 ? -21.859 4.438 32.403 1.00 83.50 247 THR A CA 1
ATOM 1855 C C . THR A 1 247 ? -20.691 4.964 31.559 1.00 83.50 247 THR A C 1
ATOM 1857 O O . THR A 1 247 ? -20.442 6.163 31.483 1.00 83.50 247 THR A O 1
ATOM 1860 N N . ALA A 1 248 ? -20.026 4.087 30.803 1.00 73.38 248 ALA A N 1
ATOM 1861 C CA . ALA A 1 248 ? -18.963 4.490 29.873 1.00 73.38 248 ALA A CA 1
ATOM 1862 C C . ALA A 1 248 ? -19.401 5.483 28.769 1.00 73.38 248 ALA A C 1
ATOM 1864 O O . ALA A 1 248 ? -18.559 5.982 28.022 1.00 73.38 248 ALA A O 1
ATOM 1865 N N . SER A 1 249 ? -20.707 5.723 28.614 1.00 76.62 249 SER A N 1
ATOM 1866 C CA . SER A 1 249 ? -21.269 6.725 27.704 1.00 76.62 249 SER A CA 1
ATOM 1867 C C . SER A 1 249 ? -21.564 8.067 28.389 1.00 76.62 249 SER A C 1
ATOM 1869 O O . SER A 1 249 ? -22.188 8.921 27.763 1.00 76.62 249 SER A O 1
ATOM 1871 N N . GLY A 1 250 ? -21.183 8.224 29.663 1.00 79.44 250 GLY A N 1
ATOM 1872 C CA . GLY A 1 250 ? -21.541 9.345 30.540 1.00 79.44 250 GLY A CA 1
ATOM 1873 C C . GLY A 1 250 ? -22.969 9.264 31.092 1.00 79.44 250 GLY A C 1
ATOM 1874 O O . GLY A 1 250 ? -23.322 9.988 32.010 1.00 79.44 250 GLY A O 1
ATOM 1875 N N . TYR A 1 251 ? -23.808 8.363 30.570 1.00 85.88 251 TYR A N 1
ATOM 1876 C CA . TYR A 1 251 ? -25.219 8.282 30.939 1.00 85.88 251 TYR A CA 1
ATOM 1877 C C . TYR A 1 251 ? -25.418 7.901 32.416 1.00 85.88 251 TYR A C 1
ATOM 1879 O O . TYR A 1 251 ? -24.826 6.917 32.885 1.00 85.88 251 TYR A O 1
ATOM 1887 N N . ARG A 1 252 ? -26.293 8.657 33.097 1.00 88.50 252 ARG A N 1
ATOM 1888 C CA . ARG A 1 252 ? -26.670 8.506 34.508 1.00 88.50 252 ARG A CA 1
ATOM 1889 C C . ARG A 1 252 ? -28.185 8.336 34.666 1.00 88.50 252 ARG A C 1
ATOM 1891 O O . ARG A 1 252 ? -28.965 9.075 34.069 1.00 88.50 252 ARG A O 1
ATOM 1898 N N . ASP A 1 253 ? -28.583 7.367 35.478 1.00 91.25 253 ASP A N 1
ATOM 1899 C CA . ASP A 1 253 ? -29.951 7.093 35.918 1.00 91.25 253 ASP A CA 1
ATOM 1900 C C . ASP A 1 253 ? -29.950 6.337 37.252 1.00 91.25 253 ASP A C 1
ATOM 1902 O O . ASP A 1 253 ? -28.948 5.732 37.644 1.00 91.25 253 ASP A O 1
ATOM 1906 N N . LEU A 1 254 ? -31.088 6.346 37.943 1.00 92.56 254 LEU A N 1
ATOM 1907 C CA . LEU A 1 254 ? -31.363 5.401 39.019 1.00 92.56 254 LEU A CA 1
ATOM 1908 C C . LEU A 1 254 ? -32.167 4.243 38.427 1.00 92.56 254 LEU A C 1
ATOM 1910 O O . LEU A 1 254 ? -33.333 4.410 38.079 1.00 92.56 254 LEU A O 1
ATOM 1914 N N . ASN A 1 255 ? -31.537 3.081 38.270 1.00 93.62 255 ASN A N 1
ATOM 1915 C CA . ASN A 1 255 ? -32.177 1.882 37.733 1.00 93.62 255 ASN A CA 1
ATOM 1916 C C . ASN A 1 255 ? -32.409 0.880 38.866 1.00 93.62 255 ASN A C 1
ATOM 1918 O O . ASN A 1 255 ? -31.456 0.433 39.504 1.00 93.62 255 ASN A O 1
ATOM 1922 N N . VAL A 1 256 ? -33.668 0.524 39.107 1.00 93.69 256 VAL A N 1
ATOM 1923 C CA . VAL A 1 256 ? -34.076 -0.364 40.193 1.00 93.69 256 VAL A CA 1
ATOM 1924 C C . VAL A 1 256 ? -34.835 -1.553 39.625 1.00 93.69 256 VAL A C 1
ATOM 1926 O O . VAL A 1 256 ? -35.810 -1.389 38.896 1.00 93.69 256 VAL A O 1
ATOM 1929 N N . ASN A 1 257 ? -34.398 -2.760 39.978 1.00 94.31 257 ASN A N 1
ATOM 1930 C CA . ASN A 1 257 ? -35.175 -3.970 39.740 1.00 94.31 257 ASN A CA 1
ATOM 1931 C C . ASN A 1 257 ? -35.986 -4.273 40.995 1.00 94.31 257 ASN A C 1
ATOM 1933 O O . ASN A 1 257 ? -35.413 -4.379 42.084 1.00 94.31 257 ASN A O 1
ATOM 1937 N N . ILE A 1 258 ? -37.291 -4.444 40.828 1.00 93.75 258 ILE A N 1
ATOM 1938 C CA . ILE A 1 258 ? -38.226 -4.741 41.911 1.00 93.75 258 ILE A CA 1
ATOM 1939 C C . ILE A 1 258 ? -38.937 -6.070 41.662 1.00 93.75 258 ILE A C 1
ATOM 1941 O O . ILE A 1 258 ? -39.125 -6.464 40.509 1.00 93.75 258 ILE A O 1
ATOM 1945 N N . ARG A 1 259 ? -39.373 -6.743 42.728 1.00 92.94 259 ARG A N 1
ATOM 1946 C CA . ARG A 1 259 ? -40.376 -7.808 42.648 1.00 92.94 259 ARG A CA 1
ATOM 1947 C C . ARG A 1 259 ? -41.748 -7.200 42.902 1.00 92.94 259 ARG A C 1
ATOM 1949 O O . ARG A 1 259 ? -41.977 -6.611 43.955 1.00 92.94 259 ARG A O 1
ATOM 1956 N N . PHE A 1 260 ? -42.654 -7.371 41.950 1.00 93.38 260 PHE A N 1
ATOM 1957 C CA . PHE A 1 260 ? -44.053 -6.976 42.066 1.00 93.38 260 PHE A CA 1
ATOM 1958 C C . PHE A 1 260 ? -44.920 -8.142 41.588 1.00 93.38 260 PHE A C 1
ATOM 1960 O O . PHE A 1 260 ? -44.711 -8.653 40.490 1.00 93.38 260 PHE A O 1
ATOM 1967 N N . GLN A 1 261 ? -45.828 -8.624 42.442 1.00 90.88 261 GLN A N 1
ATOM 1968 C CA . GLN A 1 261 ? -46.708 -9.770 42.153 1.00 90.88 261 GLN A CA 1
ATOM 1969 C C . GLN A 1 261 ? -45.962 -10.999 41.577 1.00 90.88 261 GLN A C 1
ATOM 1971 O O . GLN A 1 261 ? -46.370 -11.590 40.582 1.00 90.88 261 GLN A O 1
ATOM 1976 N N . LYS A 1 262 ? -44.837 -11.383 42.204 1.00 88.69 262 LYS A N 1
ATOM 1977 C CA . LYS A 1 262 ? -43.931 -12.484 41.787 1.00 88.69 262 LYS A CA 1
ATOM 1978 C C . LYS A 1 262 ? -43.188 -12.276 40.455 1.00 88.69 262 LYS A C 1
ATOM 1980 O O . LYS A 1 262 ? -42.413 -13.147 40.069 1.00 88.69 262 LYS A O 1
ATOM 1985 N N . HIS A 1 263 ? -43.347 -11.130 39.794 1.00 91.88 263 HIS A N 1
ATOM 1986 C CA . HIS A 1 263 ? -42.639 -10.792 38.561 1.00 91.88 263 HIS A CA 1
ATOM 1987 C C . HIS A 1 263 ? -41.534 -9.760 38.813 1.00 91.88 263 HIS A C 1
ATOM 1989 O O . HIS A 1 263 ? -41.712 -8.826 39.601 1.00 91.88 263 HIS A O 1
ATOM 1995 N N . ILE A 1 264 ? -40.383 -9.906 38.148 1.00 93.62 264 ILE A N 1
ATOM 1996 C CA . ILE A 1 264 ? -39.315 -8.896 38.215 1.00 93.62 264 ILE A CA 1
ATOM 1997 C C . ILE A 1 264 ? -39.605 -7.795 37.193 1.00 93.62 264 ILE A C 1
ATOM 1999 O O . ILE A 1 264 ? -39.726 -8.074 35.999 1.00 93.62 264 ILE A O 1
ATOM 2003 N N . CYS A 1 265 ? -39.693 -6.554 37.672 1.00 93.88 265 CYS A N 1
ATOM 2004 C CA . CYS A 1 265 ? -39.933 -5.354 36.870 1.00 93.88 265 CYS A CA 1
ATOM 2005 C C . CYS A 1 265 ? -38.753 -4.376 36.997 1.00 93.88 265 CYS A C 1
ATOM 2007 O O . CYS A 1 265 ? -38.083 -4.336 38.032 1.00 93.88 265 CYS A O 1
ATOM 2009 N N . GLU A 1 266 ? -38.522 -3.553 35.970 1.00 95.00 266 GLU A N 1
ATOM 2010 C CA . GLU A 1 266 ? -37.479 -2.515 35.968 1.00 95.00 266 GLU A CA 1
ATOM 2011 C C . GLU A 1 266 ? -38.119 -1.124 36.089 1.00 95.00 266 GLU A C 1
ATOM 2013 O O . GLU A 1 266 ? -38.943 -0.737 35.259 1.00 95.00 266 GLU A O 1
ATOM 2018 N N . VAL A 1 267 ? -37.708 -0.342 37.086 1.00 94.62 267 VAL A N 1
ATOM 2019 C CA . VAL A 1 267 ? -38.067 1.072 37.249 1.00 94.62 267 VAL A CA 1
ATOM 2020 C C . VAL A 1 267 ? -36.814 1.919 37.046 1.00 94.62 267 VAL A C 1
ATOM 2022 O O . VAL A 1 267 ? -35.784 1.687 37.674 1.00 94.62 267 VAL A O 1
ATOM 2025 N N . GLN A 1 268 ? -36.885 2.909 36.161 1.00 94.44 268 GLN A N 1
ATOM 2026 C CA . GLN A 1 268 ? -35.822 3.888 35.944 1.00 94.44 268 GLN A CA 1
ATOM 2027 C C . GLN A 1 268 ? -36.303 5.275 36.324 1.00 94.44 268 GLN A C 1
ATOM 2029 O O . GLN A 1 268 ? -37.348 5.701 35.852 1.00 94.44 268 GLN A O 1
ATOM 2034 N N . ILE A 1 269 ? -35.522 5.992 37.121 1.00 93.25 269 ILE A N 1
ATOM 2035 C CA . ILE A 1 269 ? -35.787 7.382 37.485 1.00 93.25 269 ILE A CA 1
ATOM 2036 C C . ILE A 1 269 ? -34.673 8.244 36.877 1.00 93.25 269 ILE A C 1
ATOM 2038 O O . ILE A 1 269 ? -33.484 7.950 37.047 1.00 93.25 269 ILE A O 1
ATOM 2042 N N . ILE A 1 270 ? -35.049 9.271 36.109 1.00 92.31 270 ILE A N 1
ATOM 2043 C CA . ILE A 1 270 ? -34.116 10.134 35.372 1.00 92.31 270 ILE A CA 1
ATOM 2044 C C . ILE A 1 270 ? -34.594 11.591 35.327 1.00 92.31 270 ILE A C 1
ATOM 2046 O O . ILE A 1 270 ? -35.790 11.864 35.277 1.00 92.31 270 ILE A O 1
ATOM 2050 N N . HIS A 1 271 ? -33.654 12.534 35.274 1.00 92.75 271 HIS A N 1
ATOM 2051 C CA . HIS A 1 271 ? -33.947 13.944 35.009 1.00 92.75 271 HIS A CA 1
ATOM 2052 C C . HIS A 1 271 ? -34.214 14.201 33.509 1.00 92.75 271 HIS A C 1
ATOM 2054 O O . HIS A 1 271 ? -33.543 13.622 32.648 1.00 92.75 271 HIS A O 1
ATOM 2060 N N . SER A 1 272 ? -35.140 15.103 33.171 1.00 91.12 272 SER A N 1
ATOM 2061 C CA . SER A 1 272 ? -35.582 15.368 31.790 1.00 91.12 272 SER A CA 1
ATOM 2062 C C . SER A 1 272 ? -34.438 15.786 30.854 1.00 91.12 272 SER A C 1
ATOM 2064 O O . SER A 1 272 ? -34.301 15.244 29.756 1.00 91.12 272 SER A O 1
ATOM 2066 N N . GLU A 1 273 ? -33.540 16.663 31.308 1.00 89.19 273 GLU A N 1
ATOM 2067 C CA . GLU A 1 273 ? -32.308 17.034 30.587 1.00 89.19 273 GLU A CA 1
ATOM 2068 C C . GLU A 1 273 ? -31.398 15.834 30.241 1.00 89.19 273 GLU A C 1
ATOM 2070 O O . GLU A 1 273 ? -30.915 15.718 29.110 1.00 89.19 273 GLU A O 1
ATOM 2075 N N . LEU A 1 274 ? -31.221 14.877 31.160 1.00 89.69 274 LEU A N 1
ATOM 2076 C CA . LEU A 1 274 ? -30.437 13.661 30.901 1.00 89.69 274 LEU A CA 1
ATOM 2077 C C . LEU A 1 274 ? -31.166 12.721 29.922 1.00 89.69 274 LEU A C 1
ATOM 2079 O O . LEU A 1 274 ? -30.533 12.067 29.087 1.00 89.69 274 LEU A O 1
ATOM 2083 N N . LEU A 1 275 ? -32.502 12.681 29.961 1.00 90.75 275 LEU A N 1
ATOM 2084 C CA . LEU A 1 275 ? -33.312 11.900 29.022 1.00 90.75 275 LEU A CA 1
ATOM 2085 C C . LEU A 1 275 ? -33.254 12.455 27.588 1.00 90.75 275 LEU A C 1
ATOM 2087 O O . LEU A 1 275 ? -33.157 11.676 26.630 1.00 90.75 275 LEU A O 1
ATOM 2091 N N . LYS A 1 276 ? -33.256 13.784 27.419 1.00 89.69 276 LYS A N 1
ATOM 2092 C CA . LYS A 1 276 ? -33.064 14.435 26.107 1.00 89.69 276 LYS A CA 1
ATOM 2093 C C . LYS A 1 276 ? -31.730 14.012 25.486 1.00 89.69 276 LYS A C 1
ATOM 2095 O O . LYS A 1 276 ? -31.679 13.608 24.321 1.00 89.69 276 LYS A O 1
ATOM 2100 N N . LEU A 1 277 ? -30.657 14.018 26.281 1.00 89.81 277 LEU A N 1
ATOM 2101 C CA . LEU A 1 277 ? -29.340 13.548 25.843 1.00 89.81 277 LEU A CA 1
ATOM 2102 C C . LEU A 1 277 ? -29.342 12.053 25.493 1.00 89.81 277 LEU A C 1
ATOM 2104 O O . LEU A 1 277 ? -28.797 11.676 24.455 1.00 89.81 277 LEU A O 1
ATOM 2108 N N . LYS A 1 278 ? -30.005 11.205 26.293 1.00 87.75 278 LYS A N 1
ATOM 2109 C CA . LYS A 1 278 ? -30.132 9.755 26.039 1.00 87.75 278 LYS A CA 1
ATOM 2110 C C . LYS A 1 278 ? -30.805 9.468 24.700 1.00 87.75 278 LYS A C 1
ATOM 2112 O O . LYS A 1 278 ? -30.333 8.621 23.942 1.00 87.75 278 LYS A O 1
ATOM 2117 N N . THR A 1 279 ? -31.879 10.191 24.397 1.00 86.19 279 THR A N 1
ATOM 2118 C CA . THR A 1 279 ? -32.643 10.031 23.152 1.00 86.19 279 THR A CA 1
ATOM 2119 C C . THR A 1 279 ? -31.776 10.343 21.933 1.00 86.19 279 THR A C 1
ATOM 2121 O O . THR A 1 279 ? -31.744 9.570 20.976 1.00 86.19 279 THR A O 1
ATOM 2124 N N . ASN A 1 280 ? -30.984 11.415 22.009 1.00 86.38 280 ASN A N 1
ATOM 2125 C CA . ASN A 1 280 ? -30.051 11.803 20.950 1.00 86.38 280 ASN A CA 1
ATOM 2126 C C . ASN A 1 280 ? -28.828 10.871 20.853 1.00 86.38 280 ASN A C 1
ATOM 2128 O O . ASN A 1 280 ? -28.310 10.648 19.760 1.00 86.38 280 ASN A O 1
ATOM 2132 N N . GLN A 1 281 ? -28.370 10.299 21.971 1.00 87.88 281 GLN A N 1
ATOM 2133 C CA . GLN A 1 281 ? -27.248 9.355 22.007 1.00 87.88 281 GLN A CA 1
ATOM 2134 C C . GLN A 1 281 ? -27.631 7.961 21.478 1.00 87.88 281 GLN A C 1
ATOM 2136 O O . GLN A 1 281 ? -26.766 7.251 20.959 1.00 87.88 281 GLN A O 1
ATOM 2141 N N . ALA A 1 282 ? -28.898 7.545 21.594 1.00 85.00 282 ALA A N 1
ATOM 2142 C CA . ALA A 1 282 ? -29.332 6.170 21.329 1.00 85.00 282 ALA A CA 1
ATOM 2143 C C . ALA A 1 282 ? -28.892 5.595 19.961 1.00 85.00 282 ALA A C 1
ATOM 2145 O O . ALA A 1 282 ? -28.398 4.463 19.949 1.00 85.00 282 ALA A O 1
ATOM 2146 N N . PRO A 1 283 ? -28.975 6.319 18.823 1.00 84.25 283 PRO A N 1
ATOM 2147 C CA . PRO A 1 283 ? -28.493 5.805 17.537 1.00 84.25 283 PRO A CA 1
ATOM 2148 C C . PRO A 1 283 ? -26.986 5.507 17.538 1.00 84.25 283 PRO A C 1
ATOM 2150 O O . PRO A 1 283 ? -26.555 4.463 17.049 1.00 84.25 283 PRO A O 1
ATOM 2153 N N . VAL A 1 284 ? -26.187 6.396 18.137 1.00 85.12 284 VAL A N 1
ATOM 2154 C CA . VAL A 1 284 ? -24.726 6.249 18.246 1.00 85.12 284 VAL A CA 1
ATOM 2155 C C . VAL A 1 284 ? -24.373 5.103 19.189 1.00 85.12 284 VAL A C 1
ATOM 2157 O O . VAL A 1 284 ? -23.551 4.253 18.852 1.00 85.12 284 VAL A O 1
ATOM 2160 N N . TYR A 1 285 ? -25.034 5.027 20.345 1.00 84.38 285 TYR A N 1
ATOM 2161 C CA . TYR A 1 285 ? -24.842 3.934 21.294 1.00 84.38 285 TYR A CA 1
ATOM 2162 C C . TYR A 1 285 ? -25.166 2.577 20.661 1.00 84.38 285 TYR A C 1
ATOM 2164 O O . TYR A 1 285 ? -24.375 1.645 20.784 1.00 84.38 285 TYR A O 1
ATOM 2172 N N . ASN A 1 286 ? -26.284 2.464 19.936 1.00 83.44 286 ASN A N 1
ATOM 2173 C CA . ASN A 1 286 ? -26.671 1.227 19.254 1.00 83.44 286 ASN A CA 1
ATOM 2174 C C . ASN A 1 286 ? -25.653 0.819 18.181 1.00 83.44 286 ASN A C 1
ATOM 2176 O O . ASN A 1 286 ? -25.337 -0.366 18.069 1.00 83.44 286 ASN A O 1
ATOM 2180 N N . LEU A 1 287 ? -25.089 1.779 17.441 1.00 83.81 287 LEU A N 1
ATOM 2181 C CA . LEU A 1 287 ? -24.005 1.517 16.495 1.00 83.81 287 LEU A CA 1
ATOM 2182 C C . LEU A 1 287 ? -22.766 0.965 17.211 1.00 83.81 287 LEU A C 1
ATOM 2184 O O . LEU A 1 287 ? -22.325 -0.142 16.903 1.00 83.81 287 LEU A O 1
ATOM 2188 N N . VAL A 1 288 ? -22.233 1.688 18.199 1.00 85.38 288 VAL A N 1
ATOM 2189 C CA . VAL A 1 288 ? -21.035 1.280 18.958 1.00 85.38 288 VAL A CA 1
ATOM 2190 C C . VAL A 1 288 ? -21.261 -0.066 19.664 1.00 85.38 288 VAL A C 1
ATOM 2192 O O . VAL A 1 288 ? -20.366 -0.912 19.697 1.00 85.38 288 VAL A O 1
ATOM 2195 N N . ARG A 1 289 ? -22.479 -0.314 20.158 1.00 83.62 289 ARG A N 1
ATOM 2196 C CA . ARG A 1 289 ? -22.923 -1.593 20.730 1.00 83.62 289 ARG A CA 1
ATOM 2197 C C . ARG A 1 289 ? -22.940 -2.715 19.703 1.00 83.62 289 ARG A C 1
ATOM 2199 O O . ARG A 1 289 ? -22.436 -3.791 20.007 1.00 83.62 289 ARG A O 1
ATOM 2206 N N . SER A 1 290 ? -23.451 -2.475 18.496 1.00 81.12 290 SER A N 1
ATOM 2207 C CA . SER A 1 290 ? -23.439 -3.472 17.416 1.00 81.12 290 SER A CA 1
ATOM 2208 C C . SER A 1 290 ? -22.018 -3.848 16.978 1.00 81.12 290 SER A C 1
ATOM 2210 O O . SER A 1 290 ? -21.769 -4.990 16.607 1.00 81.12 290 SER A O 1
ATOM 2212 N N . LEU A 1 291 ? -21.067 -2.915 17.108 1.00 82.44 291 LEU A N 1
ATOM 2213 C CA . LEU A 1 291 ? -19.635 -3.146 16.892 1.00 82.44 291 LEU A CA 1
ATOM 2214 C C . LEU A 1 291 ? -18.941 -3.735 18.137 1.00 82.44 291 LEU A C 1
ATOM 2216 O O . LEU A 1 291 ? -17.767 -4.106 18.091 1.00 82.44 291 LEU A O 1
ATOM 2220 N N . GLY A 1 292 ? -19.645 -3.844 19.266 1.00 82.31 292 GLY A N 1
ATOM 2221 C CA . GLY A 1 292 ? -19.127 -4.327 20.543 1.00 82.31 292 GLY A CA 1
ATOM 2222 C C . GLY A 1 292 ? -17.996 -3.464 21.116 1.00 82.31 292 GLY A C 1
ATOM 2223 O O . GLY A 1 292 ? -17.070 -3.999 21.719 1.00 82.31 292 GLY A O 1
ATOM 2224 N N . LEU A 1 293 ? -18.043 -2.154 20.895 1.00 84.31 293 LEU A N 1
ATOM 2225 C CA . LEU A 1 293 ? -17.050 -1.177 21.362 1.00 84.31 293 LEU A CA 1
ATOM 2226 C C . LEU A 1 293 ? -17.541 -0.385 22.587 1.00 84.31 293 LEU A C 1
ATOM 2228 O O . LEU A 1 293 ? -17.039 0.698 22.891 1.00 84.31 293 LEU A O 1
ATOM 2232 N N . VAL A 1 294 ? -18.564 -0.905 23.271 1.00 83.69 294 VAL A N 1
ATOM 2233 C CA . VAL A 1 294 ? -19.111 -0.314 24.495 1.00 83.69 294 VAL A CA 1
ATOM 2234 C C . VAL A 1 294 ? -18.176 -0.631 25.654 1.00 83.69 294 VAL A C 1
ATOM 2236 O O . VAL A 1 294 ? -17.858 -1.791 25.901 1.00 83.69 294 VAL A O 1
ATOM 2239 N N . GLY A 1 295 ? -17.762 0.406 26.371 1.00 81.00 295 GLY A N 1
ATOM 2240 C CA . GLY A 1 295 ? -16.866 0.296 27.514 1.00 81.00 295 GLY A CA 1
ATOM 2241 C C . GLY A 1 295 ? -16.011 1.551 27.677 1.00 81.00 295 GLY A C 1
ATOM 2242 O O . GLY A 1 295 ? -16.000 2.408 26.781 1.00 81.00 295 GLY A O 1
ATOM 2243 N N . PRO A 1 296 ? -15.340 1.691 28.832 1.00 73.44 296 PRO A N 1
ATOM 2244 C CA . PRO A 1 296 ? -14.394 2.771 29.044 1.00 73.44 296 PRO A CA 1
ATOM 2245 C C . PRO A 1 296 ? -13.221 2.617 28.075 1.00 73.44 296 PRO A C 1
ATOM 2247 O O . PRO A 1 296 ? -12.743 1.508 27.819 1.00 73.44 296 PRO A O 1
ATOM 2250 N N . LEU A 1 297 ? -12.756 3.741 27.535 1.00 75.00 297 LEU A N 1
ATOM 2251 C CA . LEU A 1 297 ? -11.536 3.755 26.741 1.00 75.00 297 LEU A CA 1
ATOM 2252 C C . LEU A 1 297 ? -10.355 3.452 27.665 1.00 75.00 297 LEU A C 1
ATOM 2254 O O . LEU A 1 297 ? -10.217 4.124 28.693 1.00 75.00 297 LEU A O 1
ATOM 2258 N N . PRO A 1 298 ? -9.485 2.485 27.326 1.00 67.38 298 PRO A N 1
ATOM 2259 C CA . PRO A 1 298 ? -8.283 2.267 28.106 1.00 67.38 298 PRO A CA 1
ATOM 2260 C C . PRO A 1 298 ? -7.472 3.565 28.112 1.00 67.38 298 PRO A C 1
ATOM 2262 O O . PRO A 1 298 ? -7.215 4.169 27.064 1.00 67.38 298 PRO A O 1
ATOM 2265 N N . ALA A 1 299 ? -7.091 4.018 29.306 1.00 59.19 299 ALA A N 1
ATOM 2266 C CA . ALA A 1 299 ? -6.087 5.061 29.419 1.00 59.19 299 ALA A CA 1
ATOM 2267 C C . ALA A 1 299 ? -4.819 4.556 28.718 1.00 59.19 299 ALA A C 1
ATOM 2269 O O . ALA A 1 299 ? -4.451 3.389 28.883 1.00 59.19 299 ALA A O 1
ATOM 2270 N N . THR A 1 300 ? -4.133 5.411 27.953 1.00 54.34 300 THR A N 1
ATOM 2271 C CA . THR A 1 300 ? -2.720 5.140 27.675 1.00 54.34 300 THR A CA 1
ATOM 2272 C C . THR A 1 300 ? -2.014 5.251 29.016 1.00 54.34 300 THR A C 1
ATOM 2274 O O . THR A 1 300 ? -1.666 6.335 29.478 1.00 54.34 300 THR A O 1
ATOM 2277 N N . THR A 1 301 ? -1.907 4.139 29.734 1.00 42.66 301 THR A N 1
ATOM 2278 C CA . THR A 1 301 ? -1.065 4.099 30.917 1.00 42.66 301 THR A CA 1
ATOM 2279 C C . THR A 1 301 ? 0.324 4.562 30.502 1.00 42.66 301 THR A C 1
ATOM 2281 O O . THR A 1 301 ? 0.798 4.256 29.402 1.00 42.66 301 THR A O 1
ATOM 2284 N N . ALA A 1 302 ? 0.941 5.353 31.379 1.00 37.41 302 ALA A N 1
ATOM 2285 C CA . ALA A 1 302 ? 2.343 5.719 31.300 1.00 37.41 302 ALA A CA 1
ATOM 2286 C C . ALA A 1 302 ? 3.195 4.490 30.902 1.00 37.41 302 ALA A C 1
ATOM 2288 O O . ALA A 1 302 ? 2.800 3.358 31.203 1.00 37.41 302 ALA A O 1
ATOM 2289 N N . PRO A 1 303 ? 4.345 4.681 30.230 1.00 42.34 303 PRO A N 1
ATOM 2290 C CA . PRO A 1 303 ? 5.211 3.609 29.712 1.00 42.34 303 PRO A CA 1
ATOM 2291 C C . PRO A 1 303 ? 5.595 2.490 30.710 1.00 42.34 303 PRO A C 1
ATOM 2293 O O . PRO A 1 303 ? 6.145 1.475 30.292 1.00 42.34 303 PRO A O 1
ATOM 2296 N N . GLU A 1 304 ? 5.264 2.630 31.993 1.00 34.38 304 GLU A N 1
ATOM 2297 C CA . GLU A 1 304 ? 5.489 1.688 33.090 1.00 34.38 304 GLU A CA 1
ATOM 2298 C C . GLU A 1 304 ? 4.734 0.349 33.033 1.00 34.38 304 GLU A C 1
ATOM 2300 O O . GLU A 1 304 ? 5.187 -0.596 33.671 1.00 34.38 304 GLU A O 1
ATOM 2305 N N . THR A 1 305 ? 3.641 0.189 32.271 1.00 38.97 305 THR A N 1
ATOM 2306 C CA . THR A 1 305 ? 2.875 -1.086 32.287 1.00 38.97 305 THR A CA 1
ATOM 2307 C C . THR A 1 305 ? 2.881 -1.902 30.994 1.00 38.97 305 THR A C 1
ATOM 2309 O O . THR A 1 305 ? 2.391 -3.034 30.999 1.00 38.97 305 THR A O 1
ATOM 2312 N N . ARG A 1 306 ? 3.476 -1.421 29.891 1.00 51.12 306 ARG A N 1
ATOM 2313 C CA . ARG A 1 306 ? 3.716 -2.292 28.724 1.00 51.12 306 ARG A CA 1
ATOM 2314 C C . ARG A 1 306 ? 4.955 -3.142 28.984 1.00 51.12 306 ARG A C 1
ATOM 2316 O O . ARG A 1 306 ? 6.071 -2.623 28.991 1.00 51.12 306 ARG A O 1
ATOM 2323 N N . ARG A 1 307 ? 4.777 -4.459 29.146 1.00 53.06 307 ARG A N 1
ATOM 2324 C CA . ARG A 1 307 ? 5.899 -5.411 29.138 1.00 53.06 307 ARG A CA 1
ATOM 2325 C C . ARG A 1 307 ? 6.710 -5.172 27.862 1.00 53.06 307 ARG A C 1
ATOM 2327 O O . ARG A 1 307 ? 6.188 -5.286 26.756 1.00 53.06 307 ARG A O 1
ATOM 2334 N N . ARG A 1 308 ? 7.974 -4.773 28.007 1.00 63.56 308 ARG A N 1
ATOM 2335 C CA . ARG A 1 308 ? 8.854 -4.584 26.850 1.00 63.56 308 ARG A CA 1
ATOM 2336 C C . ARG A 1 308 ? 9.091 -5.939 26.180 1.00 63.56 308 ARG A C 1
ATOM 2338 O O . ARG A 1 308 ? 9.228 -6.933 26.897 1.00 63.56 308 ARG A O 1
ATOM 2345 N N . PRO A 1 309 ? 9.175 -5.996 24.838 1.00 67.69 309 PRO A N 1
ATOM 2346 C CA . PRO A 1 309 ? 9.579 -7.219 24.165 1.00 67.69 309 PRO A CA 1
ATOM 2347 C C . PRO A 1 309 ? 10.947 -7.695 24.683 1.00 67.69 309 PRO A C 1
ATOM 2349 O O . PRO A 1 309 ? 11.752 -6.867 25.133 1.00 67.69 309 PRO A O 1
ATOM 2352 N N . PRO A 1 310 ? 11.237 -9.009 24.608 1.00 76.06 310 PRO A N 1
ATOM 2353 C CA . PRO A 1 310 ? 12.543 -9.552 24.966 1.00 76.06 310 PRO A CA 1
ATOM 2354 C C . PRO A 1 310 ? 13.678 -8.761 24.306 1.00 76.06 310 PRO A C 1
ATOM 2356 O O . PRO A 1 310 ? 13.537 -8.312 23.167 1.00 76.06 310 PRO A O 1
ATOM 2359 N N . LYS A 1 311 ? 14.825 -8.616 24.989 1.00 80.69 311 LYS A N 1
ATOM 2360 C CA . LYS A 1 311 ? 15.959 -7.793 24.511 1.00 80.69 311 LYS A CA 1
ATOM 2361 C C . LYS A 1 311 ? 16.350 -8.102 23.057 1.00 80.69 311 LYS A C 1
ATOM 2363 O O . LYS A 1 311 ? 16.575 -7.175 22.287 1.00 80.69 311 LYS A O 1
ATOM 2368 N N . ARG A 1 312 ? 16.368 -9.386 22.675 1.00 79.00 312 ARG A N 1
ATOM 2369 C CA . ARG A 1 312 ? 16.675 -9.842 21.306 1.00 79.00 312 ARG A CA 1
ATOM 2370 C C . ARG A 1 312 ? 15.639 -9.363 20.284 1.00 79.00 312 ARG A C 1
ATOM 2372 O O . ARG A 1 312 ? 16.008 -8.762 19.285 1.00 79.00 312 ARG A O 1
ATOM 2379 N N . THR A 1 313 ? 14.350 -9.561 20.562 1.00 78.25 313 THR A N 1
ATOM 2380 C CA . THR A 1 313 ? 13.248 -9.092 19.706 1.00 78.25 313 THR A CA 1
ATOM 2381 C C . THR A 1 313 ? 13.261 -7.574 19.570 1.00 78.25 313 THR A C 1
ATOM 2383 O O . THR A 1 313 ? 13.084 -7.047 18.478 1.00 78.25 313 THR A O 1
ATOM 2386 N N . ARG A 1 314 ? 13.533 -6.861 20.668 1.00 80.88 314 ARG A N 1
ATOM 2387 C CA . ARG A 1 314 ? 13.671 -5.406 20.650 1.00 80.88 314 ARG A CA 1
ATOM 2388 C C . ARG A 1 314 ? 14.827 -4.963 19.753 1.00 80.88 314 ARG A C 1
ATOM 2390 O O . ARG A 1 314 ? 14.625 -4.087 18.925 1.00 80.88 314 ARG A O 1
ATOM 2397 N N . ALA A 1 315 ? 16.005 -5.574 19.884 1.00 83.75 315 ALA A N 1
ATOM 2398 C CA . ALA A 1 315 ? 17.153 -5.263 19.033 1.00 83.75 315 ALA A CA 1
ATOM 2399 C C . ALA A 1 315 ? 16.848 -5.516 17.546 1.00 83.75 315 ALA A C 1
ATOM 2401 O O . ALA A 1 315 ? 17.105 -4.646 16.718 1.00 83.75 315 ALA A O 1
ATOM 2402 N N . ALA A 1 316 ? 16.218 -6.649 17.219 1.00 83.19 316 ALA A N 1
ATOM 2403 C CA . ALA A 1 316 ? 15.808 -6.968 15.852 1.00 83.19 316 ALA A CA 1
ATOM 2404 C C . ALA A 1 316 ? 14.820 -5.934 15.281 1.00 83.19 316 ALA A C 1
ATOM 2406 O O . ALA A 1 316 ? 15.011 -5.452 14.169 1.00 83.19 316 ALA A O 1
ATOM 2407 N N . LEU A 1 317 ? 13.808 -5.531 16.058 1.00 84.06 317 LEU A N 1
ATOM 2408 C CA . LEU A 1 317 ? 12.848 -4.498 15.654 1.00 84.06 317 LEU A CA 1
ATOM 2409 C C . LEU A 1 317 ? 13.504 -3.126 15.453 1.00 84.06 317 LEU A C 1
ATOM 2411 O O . LEU A 1 317 ? 13.112 -2.395 14.548 1.00 84.06 317 LEU A O 1
ATOM 2415 N N . ILE A 1 318 ? 14.502 -2.771 16.270 1.00 85.06 318 ILE A N 1
ATOM 2416 C CA . ILE A 1 318 ? 15.266 -1.525 16.104 1.00 85.06 318 ILE A CA 1
ATOM 2417 C C . ILE A 1 318 ? 16.009 -1.538 14.765 1.00 85.06 318 ILE A C 1
ATOM 2419 O O . ILE A 1 318 ? 15.857 -0.601 13.982 1.00 85.06 318 ILE A O 1
ATOM 2423 N N . VAL A 1 319 ? 16.766 -2.603 14.484 1.00 85.38 319 VAL A N 1
ATOM 2424 C CA . VAL A 1 319 ? 17.507 -2.755 13.219 1.00 85.38 319 VAL A CA 1
ATOM 2425 C C . VAL A 1 319 ? 16.549 -2.691 12.033 1.00 85.38 319 VAL A C 1
ATOM 2427 O O . VAL A 1 319 ? 16.771 -1.928 11.094 1.00 85.38 319 VAL A O 1
ATOM 2430 N N . LEU A 1 320 ? 15.444 -3.430 12.116 1.00 86.38 320 LEU A N 1
ATOM 2431 C CA . LEU A 1 320 ? 14.436 -3.498 11.069 1.00 86.38 320 LEU A CA 1
ATOM 2432 C C . LEU A 1 320 ? 13.798 -2.129 10.781 1.00 86.38 320 LEU A C 1
ATOM 2434 O O . LEU A 1 320 ? 13.660 -1.742 9.621 1.00 86.38 320 LEU A O 1
ATOM 2438 N N . ARG A 1 321 ? 13.463 -1.356 11.824 1.00 86.62 321 ARG A N 1
ATOM 2439 C CA . ARG A 1 321 ? 12.914 0.003 11.677 1.00 86.62 321 ARG A CA 1
ATOM 2440 C C . ARG A 1 321 ? 13.898 0.964 11.037 1.00 86.62 321 ARG A C 1
ATOM 2442 O O . ARG A 1 321 ? 13.492 1.731 10.173 1.00 86.62 321 ARG A O 1
ATOM 2449 N N . ILE A 1 322 ? 15.164 0.939 11.454 1.00 84.00 322 ILE A N 1
ATOM 2450 C CA . ILE A 1 322 ? 16.197 1.813 10.884 1.00 84.00 322 ILE A CA 1
ATOM 2451 C C . ILE A 1 322 ? 16.385 1.495 9.399 1.00 84.00 322 ILE A C 1
ATOM 2453 O O . ILE A 1 322 ? 16.398 2.409 8.575 1.00 84.00 322 ILE A O 1
ATOM 2457 N N . PHE A 1 323 ? 16.478 0.208 9.057 1.00 83.62 323 PHE A N 1
ATOM 2458 C CA . PHE A 1 323 ? 16.619 -0.239 7.676 1.00 83.62 323 PHE A CA 1
ATOM 2459 C C . PHE A 1 323 ? 15.431 0.201 6.809 1.00 83.62 323 PHE A C 1
ATOM 2461 O O . PHE A 1 323 ? 15.628 0.854 5.785 1.00 83.62 323 PHE A O 1
ATOM 2468 N N . MET A 1 324 ? 14.196 -0.076 7.238 1.00 85.44 324 MET A N 1
ATOM 2469 C CA . MET A 1 324 ? 13.013 0.280 6.447 1.00 85.44 324 MET A CA 1
ATOM 2470 C C . MET A 1 324 ? 12.746 1.782 6.413 1.00 85.44 324 MET A C 1
ATOM 2472 O O . MET A 1 324 ? 12.260 2.283 5.403 1.00 85.44 324 MET A O 1
ATOM 2476 N N . ALA A 1 325 ? 13.102 2.527 7.464 1.00 85.62 325 ALA A N 1
ATOM 2477 C CA . ALA A 1 325 ? 13.008 3.983 7.444 1.00 85.62 325 ALA A CA 1
ATOM 2478 C C . ALA A 1 325 ? 13.966 4.578 6.411 1.00 85.62 325 ALA A C 1
ATOM 2480 O O . ALA A 1 325 ? 13.563 5.452 5.647 1.00 85.62 325 ALA A O 1
ATOM 2481 N N . ARG A 1 326 ? 15.204 4.064 6.338 1.00 81.31 326 ARG A N 1
ATOM 2482 C CA . ARG A 1 326 ? 16.160 4.427 5.284 1.00 81.31 326 ARG A CA 1
ATOM 2483 C C . ARG A 1 326 ? 15.612 4.071 3.907 1.00 81.31 326 ARG A C 1
ATOM 2485 O O . ARG A 1 326 ? 15.636 4.920 3.026 1.00 81.31 326 ARG A O 1
ATOM 2492 N N . HIS A 1 327 ? 15.110 2.850 3.722 1.00 82.06 327 HIS A N 1
ATOM 2493 C CA . HIS A 1 327 ? 14.578 2.406 2.433 1.00 82.06 327 HIS A CA 1
ATOM 2494 C C . HIS A 1 327 ? 13.404 3.278 1.962 1.00 82.06 327 HIS A C 1
ATOM 2496 O O . HIS A 1 327 ? 13.421 3.773 0.839 1.00 82.06 327 HIS A O 1
ATOM 2502 N N . ALA A 1 328 ? 12.426 3.536 2.833 1.00 85.25 328 ALA A N 1
ATOM 2503 C CA . ALA A 1 328 ? 11.287 4.390 2.515 1.00 85.25 328 ALA A CA 1
ATOM 2504 C C . ALA A 1 328 ? 11.725 5.837 2.225 1.00 85.25 328 ALA A C 1
ATOM 2506 O O . ALA A 1 328 ? 11.313 6.415 1.222 1.00 85.25 328 ALA A O 1
ATOM 2507 N N . ALA A 1 329 ? 12.615 6.411 3.041 1.00 81.94 329 ALA A N 1
ATOM 2508 C CA . ALA A 1 329 ? 13.137 7.754 2.794 1.00 81.94 329 ALA A CA 1
ATOM 2509 C C . ALA A 1 329 ? 13.881 7.844 1.454 1.00 81.94 329 ALA A C 1
ATOM 2511 O O . ALA A 1 329 ? 13.635 8.768 0.683 1.00 81.94 329 ALA A O 1
ATOM 2512 N N . TYR A 1 330 ? 14.719 6.849 1.150 1.00 78.56 330 TYR A N 1
ATOM 2513 C CA . TYR A 1 330 ? 15.423 6.739 -0.124 1.00 78.56 330 TYR A CA 1
ATOM 2514 C C . TYR A 1 330 ? 14.439 6.718 -1.295 1.00 78.56 330 TYR A C 1
ATOM 2516 O O . TYR A 1 330 ? 14.581 7.509 -2.221 1.00 78.56 330 TYR A O 1
ATOM 2524 N N . VAL A 1 331 ? 13.410 5.867 -1.262 1.00 79.81 331 VAL A N 1
ATOM 2525 C CA . VAL A 1 331 ? 12.408 5.799 -2.339 1.00 79.81 331 VAL A CA 1
ATOM 2526 C C . VAL A 1 331 ? 11.679 7.133 -2.506 1.00 79.81 331 VAL A C 1
ATOM 2528 O O . VAL A 1 331 ? 11.625 7.661 -3.614 1.00 79.81 331 VAL A O 1
ATOM 2531 N N . GLY A 1 332 ? 11.159 7.703 -1.414 1.00 81.38 332 GLY A N 1
ATOM 2532 C CA . GLY A 1 332 ? 10.429 8.970 -1.459 1.00 81.38 332 GLY A CA 1
ATOM 2533 C C . GLY A 1 332 ? 11.274 10.106 -2.028 1.00 81.38 332 GLY A C 1
ATOM 2534 O O . GLY A 1 332 ? 10.807 10.880 -2.858 1.00 81.38 332 GLY A O 1
ATOM 2535 N N . TRP A 1 333 ? 12.545 10.175 -1.644 1.00 79.00 333 TRP A N 1
ATOM 2536 C CA . TRP A 1 333 ? 13.427 11.238 -2.098 1.00 79.00 333 TRP A CA 1
ATOM 2537 C C . TRP A 1 333 ? 13.957 11.033 -3.522 1.00 79.00 333 TRP A C 1
ATOM 2539 O O . TRP A 1 333 ? 14.137 12.006 -4.250 1.00 79.00 333 TRP A O 1
ATOM 2549 N N . ASN A 1 334 ? 14.099 9.785 -3.983 1.00 76.44 334 ASN A N 1
ATOM 2550 C CA . ASN A 1 334 ? 14.369 9.508 -5.396 1.00 76.44 334 ASN A CA 1
ATOM 2551 C C . ASN A 1 334 ? 13.283 10.091 -6.310 1.00 76.44 334 ASN A C 1
ATOM 2553 O O . ASN A 1 334 ? 13.623 10.640 -7.355 1.00 76.44 334 ASN A O 1
ATOM 2557 N N . TYR A 1 335 ? 12.005 10.046 -5.912 1.00 78.81 335 TYR A N 1
ATOM 2558 C CA . TYR A 1 335 ? 10.939 10.715 -6.667 1.00 78.81 335 TYR A CA 1
ATOM 2559 C C . TYR A 1 335 ? 11.140 12.230 -6.737 1.00 78.81 335 TYR A C 1
ATOM 2561 O O . TYR A 1 335 ? 11.041 12.802 -7.818 1.00 78.81 335 TYR A O 1
ATOM 2569 N N . VAL A 1 336 ? 11.461 12.877 -5.611 1.00 78.12 336 VAL A N 1
ATOM 2570 C CA . VAL A 1 336 ? 11.710 14.331 -5.549 1.00 78.12 336 VAL A CA 1
ATOM 2571 C C . VAL A 1 336 ? 12.878 14.728 -6.443 1.00 78.12 336 VAL A C 1
ATOM 2573 O O . VAL A 1 336 ? 12.761 15.642 -7.256 1.00 78.12 336 VAL A O 1
ATOM 2576 N N . VAL A 1 337 ? 13.994 14.014 -6.316 1.00 73.62 337 VAL A N 1
ATOM 2577 C CA . VAL A 1 337 ? 15.225 14.284 -7.058 1.00 73.62 337 VAL A CA 1
ATOM 2578 C C . VAL A 1 337 ? 15.025 14.096 -8.558 1.00 73.62 337 VAL A C 1
ATOM 2580 O O . VAL A 1 337 ? 15.447 14.947 -9.338 1.00 73.62 337 VAL A O 1
ATOM 2583 N N . GLN A 1 338 ? 14.358 13.018 -8.971 1.00 72.25 338 GLN A N 1
ATOM 2584 C CA . GLN A 1 338 ? 14.079 12.775 -10.387 1.00 72.25 338 GLN A CA 1
ATOM 2585 C C . GLN A 1 338 ? 13.058 13.765 -10.947 1.00 72.25 338 GLN A C 1
ATOM 2587 O O . GLN A 1 338 ? 13.235 14.226 -12.070 1.00 72.25 338 GLN A O 1
ATOM 2592 N N . GLY A 1 339 ? 12.041 14.139 -10.164 1.00 73.81 339 GLY A N 1
ATOM 2593 C CA . GLY A 1 339 ? 11.080 15.176 -10.536 1.00 73.81 339 GLY A CA 1
ATOM 2594 C C . GLY A 1 339 ? 11.756 16.522 -10.793 1.00 73.81 339 GLY A C 1
ATOM 2595 O O . GLY A 1 339 ? 11.621 17.105 -11.864 1.00 73.81 339 GLY A O 1
ATOM 2596 N N . TYR A 1 340 ? 12.564 16.974 -9.833 1.00 74.00 340 TYR A N 1
ATOM 2597 C CA . TYR A 1 340 ? 13.315 18.223 -9.944 1.00 74.00 340 TYR A CA 1
ATOM 2598 C C . TYR A 1 340 ? 14.338 18.191 -11.085 1.00 74.00 340 TYR A C 1
ATOM 2600 O O . TYR A 1 340 ? 14.403 19.119 -11.889 1.00 74.00 340 TYR A O 1
ATOM 2608 N N . GLY A 1 341 ? 15.120 17.111 -11.188 1.00 65.81 341 GLY A N 1
ATOM 2609 C CA . GLY A 1 341 ? 16.121 16.948 -12.241 1.00 65.81 341 GLY A CA 1
ATOM 2610 C C . GLY A 1 341 ? 15.517 16.912 -13.647 1.00 65.81 341 GLY A C 1
ATOM 2611 O O . GLY A 1 341 ? 16.119 17.441 -14.581 1.00 65.81 341 GLY A O 1
ATOM 2612 N N . ALA A 1 342 ? 14.320 16.339 -13.797 1.00 67.00 342 ALA A N 1
ATOM 2613 C CA . ALA A 1 342 ? 13.590 16.315 -15.059 1.00 67.00 342 ALA A CA 1
ATOM 2614 C C . ALA A 1 342 ? 13.081 17.707 -15.469 1.00 67.00 342 ALA A C 1
ATOM 2616 O O . ALA A 1 342 ? 13.364 18.134 -16.590 1.00 67.00 342 ALA A O 1
ATOM 2617 N N . ASP A 1 343 ? 12.391 18.427 -14.578 1.00 69.88 343 ASP A N 1
ATOM 2618 C CA . ASP A 1 343 ? 11.815 19.747 -14.893 1.00 69.88 343 ASP A CA 1
ATOM 2619 C C . ASP A 1 343 ? 12.896 20.827 -15.087 1.00 69.88 343 ASP A C 1
ATOM 2621 O O . ASP A 1 343 ? 12.763 21.690 -15.952 1.00 69.88 343 ASP A O 1
ATOM 2625 N N . MET A 1 344 ? 14.013 20.745 -14.353 1.00 66.12 344 MET A N 1
ATOM 2626 C CA . MET A 1 344 ? 15.161 21.655 -14.511 1.00 66.12 344 MET A CA 1
ATOM 2627 C C . MET A 1 344 ? 16.045 21.318 -15.724 1.00 66.12 344 MET A C 1
ATOM 2629 O O . MET A 1 344 ? 17.043 21.994 -15.967 1.00 66.12 344 MET A O 1
ATOM 2633 N N . GLY A 1 345 ? 15.729 20.255 -16.472 1.00 57.97 345 GLY A N 1
ATOM 2634 C CA . GLY A 1 345 ? 16.513 19.824 -17.632 1.00 57.97 345 GLY A CA 1
ATOM 2635 C C . GLY A 1 345 ? 17.906 19.280 -17.293 1.00 57.97 345 GLY A C 1
ATOM 2636 O O . GLY A 1 345 ? 18.727 19.133 -18.194 1.00 57.97 345 GLY A O 1
ATOM 2637 N N . LEU A 1 346 ? 18.163 18.952 -16.021 1.00 55.47 346 LEU A N 1
ATOM 2638 C CA . LEU A 1 346 ? 19.413 18.342 -15.548 1.00 55.47 346 LEU A CA 1
ATOM 2639 C C . LEU A 1 346 ? 19.553 16.878 -15.993 1.00 55.47 346 LEU A C 1
ATOM 2641 O O . LEU A 1 346 ? 20.624 16.292 -15.864 1.00 55.47 346 LEU A O 1
ATOM 2645 N N . VAL A 1 347 ? 18.464 16.285 -16.490 1.00 53.66 347 VAL A N 1
ATOM 2646 C CA . VAL A 1 347 ? 18.376 14.883 -16.901 1.00 53.66 347 VAL A CA 1
ATOM 2647 C C . VAL A 1 347 ? 17.649 14.800 -18.248 1.00 53.66 347 VAL A C 1
ATOM 2649 O O . VAL A 1 347 ? 16.619 15.452 -18.432 1.00 53.66 347 VAL A O 1
ATOM 2652 N N . ALA A 1 348 ? 18.168 14.040 -19.217 1.00 50.06 348 ALA A N 1
ATOM 2653 C CA . ALA A 1 348 ? 17.616 13.979 -20.579 1.00 50.06 348 ALA A CA 1
ATOM 2654 C C . ALA A 1 348 ? 16.177 13.388 -20.618 1.00 50.06 348 ALA A C 1
ATOM 2656 O O . ALA A 1 348 ? 15.831 12.592 -19.742 1.00 50.06 348 ALA A O 1
ATOM 2657 N N . PRO A 1 349 ? 15.322 13.736 -21.611 1.00 47.41 349 PRO A N 1
ATOM 2658 C CA . PRO A 1 349 ? 13.909 13.314 -21.683 1.00 47.41 349 PRO A CA 1
ATOM 2659 C C . PRO A 1 349 ? 13.620 11.823 -21.466 1.00 47.41 349 PRO A C 1
ATOM 2661 O O . PRO A 1 349 ? 12.650 11.483 -20.801 1.00 47.41 349 PRO A O 1
ATOM 2664 N N . GLY A 1 350 ? 14.470 10.921 -21.949 1.00 47.19 350 GLY A N 1
ATOM 2665 C CA . GLY A 1 350 ? 14.343 9.484 -21.723 1.00 47.19 350 GLY A CA 1
ATOM 2666 C C . GLY A 1 350 ? 15.343 8.898 -20.737 1.00 47.19 350 GLY A C 1
ATOM 2667 O O . GLY A 1 350 ? 15.445 7.678 -20.659 1.00 47.19 350 GLY A O 1
ATOM 2668 N N . GLN A 1 351 ? 16.017 9.720 -19.934 1.00 48.38 351 GLN A N 1
ATOM 2669 C CA . GLN A 1 351 ? 16.672 9.254 -18.710 1.00 48.38 351 GLN A CA 1
ATOM 2670 C C . GLN A 1 351 ? 15.681 9.165 -17.537 1.00 48.38 351 GLN A C 1
ATOM 2672 O O . GLN A 1 351 ? 15.916 8.389 -16.623 1.00 48.38 351 GLN A O 1
ATOM 2677 N N . VAL A 1 352 ? 14.539 9.870 -17.569 1.00 54.34 352 VAL A N 1
ATOM 2678 C CA . VAL A 1 352 ? 13.491 9.797 -16.529 1.00 54.34 352 VAL A CA 1
ATOM 2679 C C . VAL A 1 352 ? 12.122 9.665 -17.194 1.00 54.34 352 VAL A C 1
ATOM 2681 O O . VAL A 1 352 ? 11.690 10.561 -17.908 1.00 54.34 352 VAL A O 1
ATOM 2684 N N . LYS A 1 353 ? 11.394 8.564 -16.936 1.00 57.53 353 LYS A N 1
ATOM 2685 C CA . LYS A 1 353 ? 10.076 8.296 -17.558 1.00 57.53 353 LYS A CA 1
ATOM 2686 C C . LYS A 1 353 ? 9.061 9.410 -17.285 1.00 57.53 353 LYS A C 1
ATOM 2688 O O . LYS A 1 353 ? 8.223 9.689 -18.128 1.00 57.53 353 LYS A O 1
ATOM 2693 N N . ILE A 1 354 ? 9.176 10.044 -16.125 1.00 57.62 354 ILE A N 1
ATOM 2694 C CA . ILE A 1 354 ? 8.338 11.158 -15.687 1.00 57.62 354 ILE A CA 1
ATOM 2695 C C . ILE A 1 354 ? 8.414 12.369 -16.646 1.00 57.62 354 ILE A C 1
ATOM 2697 O O . ILE A 1 354 ? 7.447 13.107 -16.748 1.00 57.62 354 ILE A O 1
ATOM 2701 N N . ARG A 1 355 ? 9.514 12.558 -17.395 1.00 52.91 355 ARG A N 1
ATOM 2702 C CA . ARG A 1 355 ? 9.661 13.658 -18.369 1.00 52.91 355 ARG A CA 1
ATOM 2703 C C . ARG A 1 355 ? 8.908 13.413 -19.686 1.00 52.91 355 ARG A C 1
ATOM 2705 O O . ARG A 1 355 ? 8.757 14.332 -20.481 1.00 52.91 355 ARG A O 1
ATOM 2712 N N . LEU A 1 356 ? 8.448 12.182 -19.908 1.00 57.44 356 LEU A N 1
ATOM 2713 C CA . LEU A 1 356 ? 7.606 11.796 -21.046 1.00 57.44 356 LEU A CA 1
ATOM 2714 C C . LEU A 1 356 ? 6.116 11.803 -20.689 1.00 57.44 356 LEU A C 1
ATOM 2716 O O . LEU A 1 356 ? 5.295 11.415 -21.513 1.00 57.44 356 LEU A O 1
ATOM 2720 N N . MET A 1 357 ? 5.782 12.175 -19.452 1.00 64.56 357 MET A N 1
ATOM 2721 C CA . MET A 1 357 ? 4.402 12.290 -19.000 1.00 64.56 357 MET A CA 1
ATOM 2722 C C . MET A 1 357 ? 3.832 13.642 -19.386 1.00 64.56 357 MET A C 1
ATOM 2724 O O . MET A 1 357 ? 4.557 14.617 -19.584 1.00 64.56 357 MET A O 1
ATOM 2728 N N . THR A 1 358 ? 2.514 13.687 -19.492 1.00 69.06 358 THR A N 1
ATOM 2729 C CA . THR A 1 358 ? 1.789 14.895 -19.879 1.00 69.06 358 THR A CA 1
ATOM 2730 C C . THR A 1 358 ? 1.801 15.952 -18.774 1.00 69.06 358 THR A C 1
ATOM 2732 O O . THR A 1 358 ? 1.843 17.145 -19.074 1.00 69.06 358 THR A O 1
ATOM 2735 N N . ALA A 1 359 ? 1.813 15.544 -17.499 1.00 70.38 359 ALA A N 1
ATOM 2736 C CA . ALA A 1 359 ? 1.939 16.467 -16.370 1.00 70.38 359 ALA A CA 1
ATOM 2737 C C . ALA A 1 359 ? 3.413 16.714 -15.962 1.00 70.38 359 ALA A C 1
ATOM 2739 O O . ALA A 1 359 ? 4.251 15.825 -16.133 1.00 70.38 359 ALA A O 1
ATOM 2740 N N . PRO A 1 360 ? 3.740 17.887 -15.371 1.00 78.69 360 PRO A N 1
ATOM 2741 C CA . PRO A 1 360 ? 5.102 18.210 -14.939 1.00 78.69 360 PRO A CA 1
ATOM 2742 C C . PRO A 1 360 ? 5.686 17.184 -13.966 1.00 78.69 360 PRO A C 1
ATOM 2744 O O . PRO A 1 360 ? 4.986 16.640 -13.103 1.00 78.69 360 PRO A O 1
ATOM 2747 N N . ALA A 1 361 ? 6.997 16.968 -14.044 1.00 74.81 361 ALA A N 1
ATOM 2748 C CA . ALA A 1 361 ? 7.690 15.937 -13.284 1.00 74.81 361 ALA A CA 1
ATOM 2749 C C . ALA A 1 361 ? 7.577 16.134 -11.766 1.00 74.81 361 ALA A C 1
ATOM 2751 O O . ALA A 1 361 ? 7.421 15.172 -11.003 1.00 74.81 361 ALA A O 1
ATOM 2752 N N . LEU A 1 362 ? 7.602 17.390 -11.320 1.00 77.94 362 LEU A N 1
ATOM 2753 C CA . LEU A 1 362 ? 7.415 17.767 -9.922 1.00 77.94 362 LEU A CA 1
ATOM 2754 C C . LEU A 1 362 ? 6.019 17.428 -9.386 1.00 77.94 362 LEU A C 1
ATOM 2756 O O . LEU A 1 362 ? 5.898 17.120 -8.200 1.00 77.94 362 LEU A O 1
ATOM 2760 N N . VAL A 1 363 ? 4.976 17.425 -10.224 1.00 79.81 363 VAL A N 1
ATOM 2761 C CA . VAL A 1 363 ? 3.612 17.047 -9.805 1.00 79.81 363 VAL A CA 1
ATOM 2762 C C . VAL A 1 363 ? 3.565 15.562 -9.446 1.00 79.81 363 VAL A C 1
ATOM 2764 O O . VAL A 1 363 ? 3.059 15.194 -8.383 1.00 79.81 363 VAL A O 1
ATOM 2767 N N . TYR A 1 364 ? 4.171 14.708 -10.272 1.00 76.50 364 TYR A N 1
ATOM 2768 C CA . TYR A 1 364 ? 4.307 13.284 -9.960 1.00 76.50 364 TYR A CA 1
ATOM 2769 C C . TYR A 1 364 ? 5.150 13.043 -8.712 1.00 76.50 364 TYR A C 1
ATOM 2771 O O . TYR A 1 364 ? 4.780 12.233 -7.860 1.00 76.50 364 TYR A O 1
ATOM 2779 N N . ALA A 1 365 ? 6.262 13.763 -8.569 1.00 80.00 365 ALA A N 1
ATOM 2780 C CA . ALA A 1 365 ? 7.105 13.659 -7.387 1.00 80.00 365 ALA A CA 1
ATOM 2781 C C . ALA A 1 365 ? 6.354 14.050 -6.104 1.00 80.00 365 ALA A C 1
ATOM 2783 O O . ALA A 1 365 ? 6.448 13.346 -5.097 1.00 80.00 365 ALA A O 1
ATOM 2784 N N . ALA A 1 366 ? 5.559 15.123 -6.156 1.00 79.94 366 ALA A N 1
ATOM 2785 C CA . ALA A 1 366 ? 4.733 15.581 -5.044 1.00 79.94 366 ALA A CA 1
ATOM 2786 C C . ALA A 1 366 ? 3.635 14.576 -4.658 1.00 79.94 366 ALA A C 1
ATOM 2788 O O . ALA A 1 366 ? 3.255 14.524 -3.492 1.00 79.94 366 ALA A O 1
ATOM 2789 N N . ALA A 1 367 ? 3.154 13.754 -5.594 1.00 79.19 367 ALA A N 1
ATOM 2790 C CA . ALA A 1 367 ? 2.191 12.691 -5.309 1.00 79.19 367 ALA A CA 1
ATOM 2791 C C . ALA A 1 367 ? 2.854 11.413 -4.759 1.00 79.19 367 ALA A C 1
ATOM 2793 O O . ALA A 1 367 ? 2.344 10.795 -3.824 1.00 79.19 367 ALA A O 1
ATOM 2794 N N . MET A 1 368 ? 3.997 11.015 -5.326 1.00 81.06 368 MET A N 1
ATOM 2795 C CA . MET A 1 368 ? 4.640 9.725 -5.044 1.00 81.06 368 MET A CA 1
ATOM 2796 C C . MET A 1 368 ? 5.543 9.745 -3.808 1.00 81.06 368 MET A C 1
ATOM 2798 O O . MET A 1 368 ? 5.651 8.735 -3.118 1.00 81.06 368 MET A O 1
ATOM 2802 N N . ALA A 1 369 ? 6.199 10.867 -3.506 1.00 83.81 369 ALA A N 1
ATOM 2803 C CA . ALA A 1 369 ? 7.148 10.960 -2.396 1.00 83.81 369 ALA A CA 1
ATOM 2804 C C . ALA A 1 369 ? 6.508 10.904 -0.990 1.00 83.81 369 ALA A C 1
ATOM 2806 O O . ALA A 1 369 ? 7.039 10.182 -0.132 1.00 83.81 369 ALA A O 1
ATOM 2807 N N . PRO A 1 370 ? 5.395 11.619 -0.703 1.00 85.31 370 PRO A N 1
ATOM 2808 C CA . PRO A 1 370 ? 4.878 11.747 0.660 1.00 85.31 370 PRO A CA 1
ATOM 2809 C C . PRO A 1 370 ? 4.554 10.428 1.376 1.00 85.31 370 PRO A C 1
ATOM 2811 O O . PRO A 1 370 ? 4.969 10.304 2.531 1.00 85.31 370 PRO A O 1
ATOM 2814 N N . PRO A 1 371 ? 3.910 9.412 0.755 1.00 83.31 371 PRO A N 1
ATOM 2815 C CA . PRO A 1 371 ? 3.632 8.136 1.421 1.00 83.31 371 PRO A CA 1
ATOM 2816 C C . PRO A 1 371 ? 4.869 7.479 2.034 1.00 83.31 371 PRO A C 1
ATOM 2818 O O . PRO A 1 371 ? 4.826 6.982 3.165 1.00 83.31 371 PRO A O 1
ATOM 2821 N N . TYR A 1 372 ? 5.986 7.484 1.304 1.00 85.75 372 TYR A N 1
ATOM 2822 C CA . TYR A 1 372 ? 7.218 6.838 1.745 1.00 85.75 372 TYR A CA 1
ATOM 2823 C C . TYR A 1 372 ? 7.938 7.661 2.815 1.00 85.75 372 TYR A C 1
ATOM 2825 O O . TYR A 1 372 ? 8.347 7.109 3.840 1.00 85.75 372 TYR A O 1
ATOM 2833 N N . LEU A 1 373 ? 8.036 8.983 2.630 1.00 85.31 373 LEU A N 1
ATOM 2834 C CA . LEU A 1 373 ? 8.614 9.885 3.634 1.00 85.31 373 LEU A CA 1
ATOM 2835 C C . LEU A 1 373 ? 7.829 9.823 4.949 1.00 85.31 373 LEU A C 1
ATOM 2837 O O . LEU A 1 373 ? 8.405 9.819 6.039 1.00 85.31 373 LEU A O 1
ATOM 2841 N N . PHE A 1 374 ? 6.509 9.683 4.857 1.00 83.69 374 PHE A N 1
ATOM 2842 C CA . PHE A 1 374 ? 5.650 9.514 6.015 1.00 83.69 374 PHE A CA 1
ATOM 2843 C C . PHE A 1 374 ? 5.878 8.179 6.728 1.00 83.69 374 PHE A C 1
ATOM 2845 O O . PHE A 1 374 ? 6.002 8.154 7.954 1.00 83.69 374 PHE A O 1
ATOM 2852 N N . CYS A 1 375 ? 6.013 7.071 5.991 1.00 85.56 375 CYS A N 1
ATOM 2853 C CA . CYS A 1 375 ? 6.385 5.780 6.579 1.00 85.56 375 CYS A CA 1
ATOM 2854 C C . CYS A 1 375 ? 7.741 5.854 7.294 1.00 85.56 375 CYS A C 1
ATOM 2856 O O . CYS A 1 375 ? 7.856 5.382 8.427 1.00 85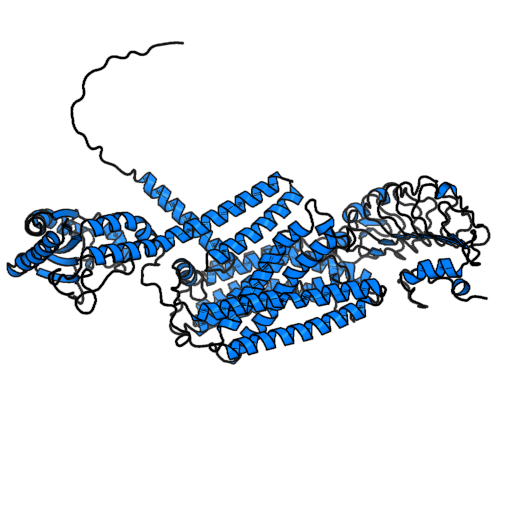.56 375 CYS A O 1
ATOM 2858 N N . ALA A 1 376 ? 8.739 6.505 6.686 1.00 86.62 376 ALA A N 1
ATOM 2859 C CA . ALA A 1 376 ? 10.044 6.727 7.304 1.00 86.62 376 ALA A CA 1
ATOM 2860 C C . ALA A 1 376 ? 9.926 7.516 8.618 1.00 86.62 376 ALA A C 1
ATOM 2862 O O . ALA A 1 376 ? 10.449 7.092 9.653 1.00 86.62 376 ALA A O 1
ATOM 2863 N N . PHE A 1 377 ? 9.173 8.620 8.606 1.00 85.25 377 PHE A N 1
ATOM 2864 C CA . PHE A 1 377 ? 8.877 9.406 9.803 1.00 85.25 377 PHE A CA 1
ATOM 2865 C C . PHE A 1 377 ? 8.204 8.563 10.895 1.00 85.25 377 PHE A C 1
ATOM 2867 O O . PHE A 1 377 ? 8.627 8.611 12.050 1.00 85.25 377 PHE A O 1
ATOM 2874 N N . LEU A 1 378 ? 7.182 7.769 10.558 1.00 82.06 378 LEU A N 1
ATOM 2875 C CA . LEU A 1 378 ? 6.459 6.939 11.524 1.00 82.06 378 LEU A CA 1
ATOM 2876 C C . LEU A 1 378 ? 7.354 5.860 12.149 1.00 82.06 378 LEU A C 1
ATOM 2878 O O . LEU A 1 378 ? 7.302 5.675 13.366 1.00 82.06 378 LEU A O 1
ATOM 2882 N N . LEU A 1 379 ? 8.189 5.191 11.348 1.00 85.25 379 LEU A N 1
ATOM 2883 C CA . LEU A 1 379 ? 9.148 4.180 11.812 1.00 85.25 379 LEU A CA 1
ATOM 2884 C C . LEU A 1 379 ? 10.139 4.769 12.825 1.00 85.25 379 LEU A C 1
ATOM 2886 O O . LEU A 1 379 ? 10.359 4.190 13.893 1.00 85.25 379 LEU A O 1
ATOM 2890 N N . ILE A 1 380 ? 10.695 5.946 12.523 1.00 84.25 380 ILE A N 1
ATOM 2891 C CA . ILE A 1 380 ? 11.639 6.650 13.402 1.00 84.25 380 ILE A CA 1
ATOM 2892 C C . ILE A 1 380 ? 10.928 7.166 14.653 1.00 84.25 380 ILE A C 1
ATOM 2894 O O . ILE A 1 380 ? 11.415 6.977 15.766 1.00 84.25 380 ILE A O 1
ATOM 2898 N N . ARG A 1 381 ? 9.758 7.792 14.505 1.00 83.31 381 ARG A N 1
ATOM 2899 C CA . ARG A 1 381 ? 8.967 8.313 15.628 1.00 83.31 381 ARG A CA 1
ATOM 2900 C C . ARG A 1 381 ? 8.646 7.213 16.634 1.00 83.31 381 ARG A C 1
ATOM 2902 O O . ARG A 1 381 ? 8.784 7.424 17.837 1.00 83.31 381 ARG A O 1
ATOM 2909 N N . ASP A 1 382 ? 8.219 6.051 16.153 1.00 78.12 382 ASP A N 1
ATOM 2910 C CA . ASP A 1 382 ? 7.854 4.929 17.017 1.00 78.12 382 ASP A CA 1
ATOM 2911 C C . ASP A 1 382 ? 9.081 4.277 17.664 1.00 78.12 382 ASP A C 1
ATOM 2913 O O . ASP A 1 382 ? 8.990 3.785 18.788 1.00 78.12 382 ASP A O 1
ATOM 2917 N N . LEU A 1 383 ? 10.240 4.310 17.000 1.00 81.19 383 LEU A N 1
ATOM 2918 C CA . LEU A 1 383 ? 11.522 3.930 17.592 1.00 81.19 383 LEU A CA 1
ATOM 2919 C C . LEU A 1 383 ? 11.920 4.882 18.731 1.00 81.19 383 LEU A C 1
ATOM 2921 O O . LEU A 1 383 ? 12.219 4.424 19.834 1.00 81.19 383 LEU A O 1
ATOM 2925 N N . LEU A 1 384 ? 11.874 6.197 18.500 1.00 80.00 384 LEU A N 1
ATOM 2926 C CA . LEU A 1 384 ? 12.223 7.209 19.505 1.00 80.00 384 LEU A CA 1
ATOM 2927 C C . LEU A 1 384 ? 11.289 7.171 20.722 1.00 80.00 384 LEU A C 1
ATOM 2929 O O . LEU A 1 384 ? 11.731 7.386 21.852 1.00 80.00 384 LEU A O 1
ATOM 2933 N N . ALA A 1 385 ? 10.017 6.824 20.511 1.00 74.81 385 ALA A N 1
ATOM 2934 C CA . ALA A 1 385 ? 9.040 6.655 21.582 1.00 74.81 385 ALA A CA 1
ATOM 2935 C C . ALA A 1 385 ? 9.380 5.507 22.556 1.00 74.81 385 ALA A C 1
ATOM 2937 O O . ALA A 1 385 ? 8.846 5.490 23.661 1.00 74.81 385 ALA A O 1
ATOM 2938 N N . GLN A 1 386 ? 10.269 4.571 22.192 1.00 73.75 386 GLN A N 1
ATOM 2939 C CA . GLN A 1 386 ? 10.715 3.502 23.099 1.00 73.75 386 GLN A CA 1
ATOM 2940 C C . GLN A 1 386 ? 11.737 3.965 24.154 1.00 73.75 386 GLN A C 1
ATOM 2942 O O . GLN A 1 386 ? 12.101 3.179 25.036 1.00 73.75 386 GLN A O 1
ATOM 2947 N N . PHE A 1 387 ? 12.261 5.186 24.040 1.00 75.69 387 PHE A N 1
ATOM 2948 C CA . PHE A 1 387 ? 13.232 5.741 24.978 1.00 75.69 387 PHE A CA 1
ATOM 2949 C C . PHE A 1 387 ? 12.529 6.671 25.973 1.00 75.69 387 PHE A C 1
ATOM 2951 O O . PHE A 1 387 ? 11.846 7.625 25.581 1.00 75.69 387 PHE A O 1
ATOM 2958 N N . ASP A 1 388 ? 12.708 6.400 27.266 1.00 71.06 388 ASP A N 1
ATOM 2959 C CA . ASP A 1 388 ? 12.004 7.130 28.329 1.00 71.06 388 ASP A CA 1
ATOM 2960 C C . ASP A 1 388 ? 12.629 8.503 28.591 1.00 71.06 388 ASP A C 1
ATOM 2962 O O . ASP A 1 388 ? 11.910 9.473 28.822 1.00 71.06 388 ASP A O 1
ATOM 2966 N N . SER A 1 389 ? 13.961 8.609 28.509 1.00 78.62 389 SER A N 1
ATOM 2967 C CA . SER A 1 389 ? 14.684 9.849 28.790 1.00 78.62 389 SER A CA 1
ATOM 2968 C C . SER A 1 389 ? 14.974 10.659 27.528 1.00 78.62 389 SER A C 1
ATOM 2970 O O . SER A 1 389 ? 15.283 10.128 26.458 1.00 78.62 389 SER A O 1
ATOM 2972 N N . THR A 1 390 ? 14.929 11.982 27.671 1.00 78.69 390 THR A N 1
ATOM 2973 C CA . THR A 1 390 ? 15.291 12.934 26.614 1.00 78.69 390 THR A CA 1
ATOM 2974 C C . THR A 1 390 ? 16.726 12.721 26.122 1.00 78.69 390 THR A C 1
ATOM 2976 O O . THR A 1 390 ? 16.961 12.727 24.917 1.00 78.69 390 THR A O 1
ATOM 2979 N N . CYS A 1 391 ? 17.670 12.449 27.030 1.00 81.00 391 CYS A N 1
ATOM 2980 C CA . CYS A 1 391 ? 19.069 12.184 26.686 1.00 81.00 391 CYS A CA 1
ATOM 2981 C C . CYS A 1 391 ? 19.221 10.922 25.816 1.00 81.00 391 CYS A C 1
ATOM 2983 O O . CYS A 1 391 ? 19.882 10.960 24.781 1.00 81.00 391 CYS A O 1
ATOM 2985 N N . ALA A 1 392 ? 18.521 9.831 26.154 1.00 79.38 392 ALA A N 1
ATOM 2986 C CA . ALA A 1 392 ? 18.547 8.610 25.347 1.00 79.38 392 ALA A CA 1
ATOM 2987 C C . ALA A 1 392 ? 17.927 8.811 23.954 1.00 79.38 392 ALA A C 1
ATOM 2989 O O . ALA A 1 392 ? 18.404 8.227 22.984 1.00 79.38 392 ALA A O 1
ATOM 2990 N N . ARG A 1 393 ? 16.906 9.673 23.828 1.00 80.62 393 ARG A N 1
ATOM 2991 C CA . ARG A 1 393 ? 16.347 10.053 22.519 1.00 80.62 393 ARG A CA 1
ATOM 2992 C C . ARG A 1 393 ? 17.352 10.828 21.676 1.00 80.62 393 ARG A C 1
ATOM 2994 O O . ARG A 1 393 ? 17.508 10.498 20.507 1.00 80.62 393 ARG A O 1
ATOM 3001 N N . PHE A 1 394 ? 18.047 11.810 22.253 1.00 80.62 394 PHE A N 1
ATOM 3002 C CA . PHE A 1 394 ? 19.102 12.542 21.546 1.00 80.62 394 PHE A CA 1
ATOM 3003 C C . PHE A 1 394 ? 20.245 11.619 21.116 1.00 80.62 394 PHE A C 1
ATOM 3005 O O . PHE A 1 394 ? 20.648 11.661 19.956 1.00 80.62 394 PHE A O 1
ATOM 3012 N N . GLY A 1 395 ? 20.697 10.725 22.002 1.00 80.38 395 GLY A N 1
ATOM 3013 C CA . GLY A 1 395 ? 21.699 9.712 21.669 1.00 80.38 395 GLY A CA 1
ATOM 3014 C C . GLY A 1 395 ? 21.252 8.786 20.533 1.00 80.38 395 GLY A C 1
ATOM 3015 O O . GLY A 1 395 ? 22.023 8.528 19.613 1.00 80.38 395 GLY A O 1
ATOM 3016 N N . ALA A 1 396 ? 19.989 8.345 20.535 1.00 80.94 396 ALA A N 1
ATOM 3017 C CA . ALA A 1 396 ? 19.431 7.533 19.455 1.00 80.94 396 ALA A CA 1
ATOM 3018 C C . ALA A 1 396 ? 19.358 8.298 18.123 1.00 80.94 396 ALA A C 1
ATOM 3020 O O . ALA A 1 396 ? 19.725 7.744 17.090 1.00 80.94 396 ALA A O 1
ATOM 3021 N N . VAL A 1 397 ? 18.932 9.566 18.131 1.00 82.12 397 VAL A N 1
ATOM 3022 C CA . VAL A 1 397 ? 18.922 10.417 16.927 1.00 82.12 397 VAL A CA 1
ATOM 3023 C C . VAL A 1 397 ? 20.334 10.574 16.366 1.00 82.12 397 VAL A C 1
ATOM 3025 O O . VAL A 1 397 ? 20.524 10.362 15.172 1.00 82.12 397 VAL A O 1
ATOM 3028 N N . ALA A 1 398 ? 21.318 10.881 17.215 1.00 80.31 398 ALA A N 1
ATOM 3029 C CA . ALA A 1 398 ? 22.711 11.034 16.806 1.00 80.31 398 ALA A CA 1
ATOM 3030 C C . ALA A 1 398 ? 23.290 9.731 16.232 1.00 80.31 398 ALA A C 1
ATOM 3032 O O . ALA A 1 398 ? 23.929 9.755 15.184 1.00 80.31 398 ALA A O 1
ATOM 3033 N N . ALA A 1 399 ? 23.013 8.586 16.864 1.00 82.19 399 ALA A N 1
ATOM 3034 C CA . ALA A 1 399 ? 23.470 7.282 16.389 1.00 82.19 399 ALA A CA 1
ATOM 3035 C C . ALA A 1 399 ? 22.843 6.898 15.040 1.00 82.19 399 ALA A C 1
ATOM 3037 O O . ALA A 1 399 ? 23.548 6.439 14.142 1.00 82.19 399 ALA A O 1
ATOM 3038 N N . ILE A 1 400 ? 21.530 7.110 14.876 1.00 80.06 400 ILE A N 1
ATOM 3039 C CA . ILE A 1 400 ? 20.850 6.860 13.599 1.00 80.06 400 ILE A CA 1
ATOM 3040 C C . ILE A 1 400 ? 21.432 7.780 12.530 1.00 80.06 400 ILE A C 1
ATOM 3042 O O . ILE A 1 400 ? 21.794 7.299 11.463 1.00 80.06 400 ILE A O 1
ATOM 3046 N N . TRP A 1 401 ? 21.570 9.074 12.823 1.00 80.94 401 TRP A N 1
ATOM 3047 C CA . TRP A 1 401 ? 22.158 10.046 11.907 1.00 80.94 401 TRP A CA 1
ATOM 3048 C C . TRP A 1 401 ? 23.564 9.634 11.458 1.00 80.94 401 TRP A C 1
ATOM 3050 O O . TRP A 1 401 ? 23.810 9.521 10.261 1.00 80.94 401 TRP A O 1
ATOM 3060 N N . PHE A 1 402 ? 24.451 9.316 12.402 1.00 81.06 402 PHE A N 1
ATOM 3061 C CA . PHE A 1 402 ? 25.824 8.904 12.116 1.00 81.06 402 PHE A CA 1
ATOM 3062 C C . PHE A 1 402 ? 25.886 7.640 11.247 1.00 81.06 402 PHE A C 1
ATOM 3064 O O . PHE A 1 402 ? 26.611 7.602 10.254 1.00 81.06 402 PHE A O 1
ATOM 3071 N N . LEU A 1 403 ? 25.067 6.629 11.559 1.00 78.00 403 LEU A N 1
ATOM 3072 C CA . LEU A 1 403 ? 24.971 5.410 10.753 1.00 78.00 403 LEU A CA 1
ATOM 3073 C C . LEU A 1 403 ? 24.494 5.708 9.322 1.00 78.00 403 LEU A C 1
ATOM 3075 O O . LEU A 1 403 ? 25.018 5.135 8.366 1.00 78.00 403 LEU A O 1
ATOM 3079 N N . GLN A 1 404 ? 23.517 6.608 9.160 1.00 75.06 404 GLN A N 1
ATOM 3080 C CA . GLN A 1 404 ? 23.038 7.010 7.836 1.00 75.06 404 GLN A CA 1
ATOM 3081 C C . GLN A 1 404 ? 24.110 7.755 7.037 1.00 75.06 404 GLN A C 1
ATOM 3083 O O . GLN A 1 404 ? 24.239 7.491 5.843 1.00 75.06 404 GLN A O 1
ATOM 3088 N N . VAL A 1 405 ? 24.886 8.629 7.688 1.00 75.38 405 VAL A N 1
ATOM 3089 C CA . VAL A 1 405 ? 26.002 9.360 7.069 1.00 75.38 405 VAL A CA 1
ATOM 3090 C C . VAL A 1 405 ? 27.082 8.398 6.583 1.00 75.38 405 VAL A C 1
ATOM 3092 O O . VAL A 1 405 ? 27.483 8.495 5.430 1.00 75.38 405 VAL A O 1
ATOM 3095 N N . ILE A 1 406 ? 27.507 7.427 7.400 1.00 76.94 406 ILE A N 1
ATOM 3096 C CA . ILE A 1 406 ? 28.525 6.439 6.992 1.00 76.94 406 ILE A CA 1
ATOM 3097 C C . ILE A 1 406 ? 28.056 5.634 5.777 1.00 76.94 406 ILE A C 1
ATOM 3099 O O . ILE A 1 406 ? 28.773 5.527 4.784 1.00 76.94 406 ILE A O 1
ATOM 3103 N N . LEU A 1 407 ? 26.841 5.081 5.840 1.00 72.88 407 LEU A N 1
ATOM 3104 C CA . LEU A 1 407 ? 26.290 4.282 4.744 1.00 72.88 407 LEU A CA 1
ATOM 3105 C C . LEU A 1 407 ? 26.076 5.125 3.476 1.00 72.88 407 LEU A C 1
ATOM 3107 O O . LEU A 1 407 ? 26.311 4.645 2.371 1.00 72.88 407 LEU A O 1
ATOM 3111 N N . GLY A 1 408 ? 25.636 6.378 3.627 1.00 70.94 408 GLY A N 1
ATOM 3112 C CA . GLY A 1 408 ? 25.440 7.319 2.523 1.00 70.94 408 GLY A CA 1
ATOM 3113 C C . GLY A 1 408 ? 26.751 7.747 1.865 1.00 70.94 408 GLY A C 1
ATOM 3114 O O . GLY A 1 408 ? 26.849 7.740 0.639 1.00 70.94 408 GLY A O 1
ATOM 3115 N N . ALA A 1 409 ? 27.782 8.043 2.657 1.00 72.00 409 ALA A N 1
ATOM 3116 C CA . ALA A 1 409 ? 29.119 8.348 2.159 1.00 72.00 409 ALA A CA 1
ATOM 3117 C C . ALA A 1 409 ? 29.714 7.158 1.394 1.00 72.00 409 ALA A C 1
ATOM 3119 O O . ALA A 1 409 ? 30.231 7.346 0.297 1.00 72.00 409 ALA A O 1
ATOM 3120 N N . GLY A 1 410 ? 29.564 5.933 1.912 1.00 71.44 410 GLY A N 1
ATOM 3121 C CA . GLY A 1 410 ? 30.000 4.712 1.227 1.00 71.44 410 GLY A CA 1
ATOM 3122 C C . GLY A 1 410 ? 29.307 4.498 -0.122 1.00 71.44 410 GLY A C 1
ATOM 3123 O O . GLY A 1 410 ? 29.977 4.251 -1.120 1.00 71.44 410 GLY A O 1
ATOM 3124 N N . GLU A 1 411 ? 27.980 4.654 -0.186 1.00 66.69 411 GLU A N 1
ATOM 3125 C CA . GLU A 1 411 ? 27.230 4.577 -1.450 1.00 66.69 411 GLU A CA 1
ATOM 3126 C C . GLU A 1 411 ? 27.618 5.698 -2.422 1.00 66.69 411 GLU A C 1
ATOM 3128 O O . GLU A 1 411 ? 27.768 5.449 -3.614 1.00 66.69 411 GLU A O 1
ATOM 3133 N N . THR A 1 412 ? 27.820 6.919 -1.925 1.00 68.06 412 THR A N 1
ATOM 3134 C CA . THR A 1 412 ? 28.213 8.075 -2.748 1.00 68.06 412 THR A CA 1
ATOM 3135 C C . THR A 1 412 ? 29.611 7.888 -3.329 1.00 68.06 412 THR A C 1
ATOM 3137 O O . THR A 1 412 ? 29.816 8.156 -4.507 1.00 68.06 412 THR A O 1
ATOM 3140 N N . LEU A 1 413 ? 30.557 7.381 -2.535 1.00 67.69 413 LEU A N 1
ATOM 3141 C CA . LEU A 1 413 ? 31.907 7.041 -2.986 1.00 67.69 413 LEU A CA 1
ATOM 3142 C C . LEU A 1 413 ? 31.888 5.881 -3.983 1.00 67.69 413 LEU A C 1
ATOM 3144 O O . LEU A 1 413 ? 32.559 5.955 -5.005 1.00 67.69 413 LEU A O 1
ATOM 3148 N N . TYR A 1 414 ? 31.088 4.841 -3.730 1.00 64.44 414 TYR A N 1
ATOM 3149 C CA . TYR A 1 414 ? 30.946 3.702 -4.638 1.00 64.44 414 TYR A CA 1
ATOM 3150 C C . TYR A 1 414 ? 30.350 4.119 -5.989 1.00 64.44 414 TYR A C 1
ATOM 3152 O O . TYR A 1 414 ? 30.901 3.798 -7.039 1.00 64.44 414 TYR A O 1
ATOM 3160 N N . MET A 1 415 ? 29.246 4.873 -5.976 1.00 57.41 415 MET A N 1
ATOM 3161 C CA . MET A 1 415 ? 28.575 5.316 -7.200 1.00 57.41 415 MET A CA 1
ATOM 3162 C C . MET A 1 415 ? 29.355 6.429 -7.905 1.00 57.41 415 MET A C 1
ATOM 3164 O O . MET A 1 415 ? 29.424 6.433 -9.128 1.00 57.41 415 MET A O 1
ATOM 3168 N N . GLY A 1 416 ? 29.965 7.360 -7.168 1.00 57.69 416 GLY A N 1
ATOM 3169 C CA . GLY A 1 416 ? 30.870 8.369 -7.726 1.00 57.69 416 GLY A CA 1
ATOM 3170 C C . GLY A 1 416 ? 32.093 7.723 -8.378 1.00 57.69 416 GLY A C 1
ATOM 3171 O O . GLY A 1 416 ? 32.420 8.058 -9.510 1.00 57.69 416 GLY A O 1
ATOM 3172 N N . GLY A 1 417 ? 32.685 6.725 -7.714 1.00 57.94 417 GLY A N 1
ATOM 3173 C CA . GLY A 1 417 ? 33.750 5.861 -8.229 1.00 57.94 417 GLY A CA 1
ATOM 3174 C C . GLY A 1 417 ? 33.379 5.165 -9.536 1.00 57.94 417 GLY A C 1
ATOM 3175 O O . GLY A 1 417 ? 34.102 5.271 -10.520 1.00 57.94 417 GLY A O 1
ATOM 3176 N N . ALA A 1 418 ? 32.219 4.505 -9.564 1.00 51.78 418 ALA A N 1
ATOM 3177 C CA . ALA A 1 418 ? 31.724 3.807 -10.750 1.00 51.78 418 ALA A CA 1
ATOM 3178 C C . ALA A 1 418 ? 31.375 4.760 -11.911 1.00 51.78 418 ALA A C 1
ATOM 3180 O O . ALA A 1 418 ? 31.561 4.407 -13.070 1.00 51.78 418 ALA A O 1
ATOM 3181 N N . ASN A 1 419 ? 30.898 5.974 -11.615 1.00 49.47 419 ASN A N 1
ATOM 3182 C CA . ASN A 1 419 ? 30.492 6.955 -12.629 1.00 49.47 419 ASN A CA 1
ATOM 3183 C C . ASN A 1 419 ? 31.629 7.878 -13.102 1.00 49.47 419 ASN A C 1
ATOM 3185 O O . ASN A 1 419 ? 31.443 8.588 -14.088 1.00 49.47 419 ASN A O 1
ATOM 3189 N N . LEU A 1 420 ? 32.801 7.877 -12.451 1.00 48.22 420 LEU A N 1
ATOM 3190 C CA . LEU A 1 420 ? 33.990 8.628 -12.896 1.00 48.22 420 LEU A CA 1
ATOM 3191 C C . LEU A 1 420 ? 34.454 8.221 -14.306 1.00 48.22 420 LEU A C 1
ATOM 3193 O O . LEU A 1 420 ? 35.088 9.021 -14.990 1.00 48.22 420 LEU A O 1
ATOM 3197 N N . GLN A 1 421 ? 34.060 7.034 -14.776 1.00 43.16 421 GLN A N 1
ATOM 3198 C CA . GLN A 1 421 ? 34.276 6.566 -16.149 1.00 43.16 421 GLN A CA 1
ATOM 3199 C C . GLN A 1 421 ? 33.467 7.345 -17.212 1.00 43.16 421 GLN A C 1
ATOM 3201 O O . GLN A 1 421 ? 33.797 7.275 -18.389 1.00 43.16 421 GLN A O 1
ATOM 3206 N N . HIS A 1 422 ? 32.447 8.127 -16.830 1.00 39.12 422 HIS A N 1
ATOM 3207 C CA . HIS A 1 422 ? 31.601 8.919 -17.743 1.00 39.12 422 HIS A CA 1
ATOM 3208 C C . HIS A 1 422 ? 31.962 10.415 -17.816 1.00 39.12 422 HIS A C 1
ATOM 3210 O O . HIS A 1 422 ? 31.195 11.220 -18.347 1.00 39.12 422 HIS A O 1
ATOM 3216 N N . GLY A 1 423 ? 33.117 10.806 -17.274 1.00 46.44 423 GLY A N 1
ATOM 3217 C CA . GLY A 1 423 ? 33.559 12.198 -17.200 1.00 46.44 423 GLY A CA 1
ATOM 3218 C C . GLY A 1 423 ? 33.256 12.863 -15.852 1.00 46.44 423 GLY A C 1
ATOM 3219 O O . GLY A 1 423 ? 32.293 12.547 -15.149 1.00 46.44 423 GLY A O 1
ATOM 3220 N N . THR A 1 424 ? 34.110 13.816 -15.477 1.00 48.38 424 THR A N 1
ATOM 3221 C CA . THR A 1 424 ? 34.171 14.413 -14.132 1.00 48.38 424 THR A CA 1
ATOM 3222 C C . THR A 1 424 ? 32.911 15.187 -13.736 1.00 48.38 424 THR A C 1
ATOM 3224 O O . THR A 1 424 ? 32.486 15.093 -12.587 1.00 48.38 424 THR A O 1
ATOM 3227 N N . LEU A 1 425 ? 32.263 15.904 -14.662 1.00 47.50 425 LEU A N 1
ATOM 3228 C CA . LEU A 1 425 ? 31.052 16.684 -14.357 1.00 47.50 425 LEU A CA 1
ATOM 3229 C C . LEU A 1 425 ? 29.823 15.805 -14.075 1.00 47.50 425 LEU A C 1
ATOM 3231 O O . LEU A 1 425 ? 29.064 16.093 -13.150 1.00 47.50 425 LEU A O 1
ATOM 3235 N N . GLY A 1 426 ? 29.637 14.728 -14.844 1.00 49.09 426 GLY A N 1
ATOM 3236 C CA . GLY A 1 426 ? 28.545 13.774 -14.634 1.00 49.09 426 GLY A CA 1
ATOM 3237 C C . GLY A 1 426 ? 28.713 13.023 -13.316 1.00 49.09 426 GLY A C 1
ATOM 3238 O O . GLY A 1 426 ? 27.778 12.950 -12.521 1.00 49.09 426 GLY A O 1
ATOM 3239 N N . ALA A 1 427 ? 29.930 12.554 -13.029 1.00 51.25 427 ALA A N 1
ATOM 3240 C CA . ALA A 1 427 ? 30.260 11.892 -11.770 1.00 51.25 427 ALA A CA 1
ATOM 3241 C C . ALA A 1 427 ? 30.044 12.799 -10.546 1.00 51.25 427 ALA A C 1
ATOM 3243 O O . ALA A 1 427 ? 29.489 12.345 -9.547 1.00 51.25 427 ALA A O 1
ATOM 3244 N N . LEU A 1 428 ? 30.412 14.085 -10.635 1.00 54.94 428 LEU A N 1
ATOM 3245 C CA . LEU A 1 428 ? 30.151 15.081 -9.589 1.00 54.94 428 LEU A CA 1
ATOM 3246 C C . LEU A 1 428 ? 28.655 15.367 -9.423 1.00 54.94 428 LEU A C 1
ATOM 3248 O O . LEU A 1 428 ? 28.182 15.455 -8.293 1.00 54.94 428 LEU A O 1
ATOM 3252 N N . GLY A 1 429 ? 27.898 15.456 -10.521 1.00 56.53 429 GLY A N 1
ATOM 3253 C CA . GLY A 1 429 ? 26.440 15.596 -10.488 1.00 56.53 429 GLY A CA 1
ATOM 3254 C C . GLY A 1 429 ? 25.759 14.404 -9.812 1.00 56.53 429 GLY A C 1
ATOM 3255 O O . GLY A 1 429 ? 24.931 14.589 -8.922 1.00 56.53 429 GLY A O 1
ATOM 3256 N N . TYR A 1 430 ? 26.161 13.178 -10.156 1.00 56.91 430 TYR A N 1
ATOM 3257 C CA . TYR A 1 430 ? 25.656 11.963 -9.514 1.00 56.91 430 TYR A CA 1
ATOM 3258 C C . TYR A 1 430 ? 26.068 11.871 -8.050 1.00 56.91 430 TYR A C 1
ATOM 3260 O O . TYR A 1 430 ? 25.219 11.619 -7.199 1.00 56.91 430 TYR A O 1
ATOM 3268 N N . ALA A 1 431 ? 27.338 12.117 -7.728 1.00 60.66 431 ALA A N 1
ATOM 3269 C CA . ALA A 1 431 ? 27.815 12.133 -6.351 1.00 60.66 431 ALA A CA 1
ATOM 3270 C C . ALA A 1 431 ? 27.076 13.188 -5.516 1.00 60.66 431 ALA A C 1
ATOM 3272 O O . ALA A 1 431 ? 26.686 12.892 -4.392 1.00 60.66 431 ALA A O 1
ATOM 3273 N N . ALA A 1 432 ? 26.795 14.371 -6.071 1.00 60.75 432 ALA A N 1
ATOM 3274 C CA . ALA A 1 432 ? 25.979 15.389 -5.420 1.00 60.75 432 ALA A CA 1
ATOM 3275 C C . ALA A 1 432 ? 24.534 14.910 -5.220 1.00 60.75 432 ALA A C 1
ATOM 3277 O O . ALA A 1 432 ? 24.023 15.002 -4.110 1.00 60.75 432 ALA A O 1
ATOM 3278 N N . LEU A 1 433 ? 23.885 14.338 -6.240 1.00 60.16 433 LEU A N 1
ATOM 3279 C CA . LEU A 1 433 ? 22.531 13.774 -6.133 1.00 60.16 433 LEU A CA 1
ATOM 3280 C C . LEU A 1 433 ? 22.450 12.697 -5.043 1.00 60.16 433 LEU A C 1
ATOM 3282 O O . LEU A 1 433 ? 21.528 12.732 -4.230 1.00 60.16 433 LEU A O 1
ATOM 3286 N N . TYR A 1 434 ? 23.427 11.785 -4.979 1.00 63.72 434 TYR A N 1
ATOM 3287 C CA . TYR A 1 434 ? 23.521 10.773 -3.926 1.00 63.72 434 TYR A CA 1
ATOM 3288 C C . TYR A 1 434 ? 23.793 11.404 -2.559 1.00 63.72 434 TYR A C 1
ATOM 3290 O O . TYR A 1 434 ? 23.059 11.085 -1.629 1.00 63.72 434 TYR A O 1
ATOM 3298 N N . PHE A 1 435 ? 24.751 12.334 -2.451 1.00 65.62 435 PHE A N 1
ATOM 3299 C CA . PHE A 1 435 ? 25.065 13.114 -1.243 1.00 65.62 435 PHE A CA 1
ATOM 3300 C C . PHE A 1 435 ? 23.827 13.793 -0.654 1.00 65.62 435 PHE A C 1
ATOM 3302 O O . PHE A 1 435 ? 23.501 13.652 0.526 1.00 65.62 435 PHE A O 1
ATOM 3309 N N . PHE A 1 436 ? 23.088 14.485 -1.518 1.00 62.91 436 PHE A N 1
ATOM 3310 C CA . PHE A 1 436 ? 21.836 15.130 -1.182 1.00 62.91 436 PHE A CA 1
ATOM 3311 C C . PHE A 1 436 ? 20.815 14.095 -0.706 1.00 62.91 436 PHE A C 1
ATOM 3313 O O . PHE A 1 436 ? 20.280 14.267 0.382 1.00 62.91 436 PHE A O 1
ATOM 3320 N N . ASN A 1 437 ? 20.619 12.980 -1.416 1.00 61.12 437 ASN A N 1
ATOM 3321 C CA . ASN A 1 437 ? 19.622 11.948 -1.092 1.00 61.12 437 ASN A CA 1
ATOM 3322 C C . ASN A 1 437 ? 19.654 11.468 0.382 1.00 61.12 437 ASN A C 1
ATOM 3324 O O . ASN A 1 437 ? 18.598 11.240 0.973 1.00 61.12 437 ASN A O 1
ATOM 3328 N N . TRP A 1 438 ? 20.826 11.367 1.030 1.00 65.12 438 TRP A N 1
ATOM 3329 C CA . TRP A 1 438 ? 20.916 10.962 2.450 1.00 65.12 438 TRP A CA 1
ATOM 3330 C C . TRP A 1 438 ? 20.886 12.109 3.469 1.00 65.12 438 TRP A C 1
ATOM 3332 O O . TRP A 1 438 ? 20.483 11.866 4.613 1.00 65.12 438 TRP A O 1
ATOM 3342 N N . LEU A 1 439 ? 21.176 13.358 3.081 1.00 62.50 439 LEU A N 1
ATOM 3343 C CA . LEU A 1 439 ? 20.886 14.530 3.924 1.00 62.50 439 LEU A CA 1
ATOM 3344 C C . LEU A 1 439 ? 19.383 14.658 4.241 1.00 62.50 439 LEU A C 1
ATOM 3346 O O . LEU A 1 439 ? 19.016 15.291 5.228 1.00 62.50 439 LEU A O 1
ATOM 3350 N N . PHE A 1 440 ? 18.499 14.006 3.479 1.00 59.72 440 PHE A N 1
ATOM 3351 C CA . PHE A 1 440 ? 17.045 14.126 3.638 1.00 59.72 440 PHE A CA 1
ATOM 3352 C C . PHE A 1 440 ? 16.365 13.041 4.491 1.00 59.72 440 PHE A C 1
ATOM 3354 O O . PHE A 1 440 ? 15.160 13.117 4.746 1.00 59.72 440 PHE A O 1
ATOM 3361 N N . VAL A 1 441 ? 17.127 12.110 5.082 1.00 63.91 441 VAL A N 1
ATOM 3362 C CA . VAL A 1 441 ? 16.650 11.373 6.274 1.00 63.91 441 VAL A CA 1
ATOM 3363 C C . VAL A 1 441 ? 16.617 12.309 7.497 1.00 63.91 441 VAL A C 1
ATOM 3365 O O . VAL A 1 441 ? 15.826 12.110 8.423 1.00 63.91 441 VAL A O 1
ATOM 3368 N N . VAL A 1 442 ? 17.421 13.381 7.485 1.00 68.88 442 VAL A N 1
ATOM 3369 C CA . VAL A 1 442 ? 17.570 14.343 8.590 1.00 68.88 442 VAL A CA 1
ATOM 3370 C C . VAL A 1 442 ? 16.281 15.117 8.897 1.00 68.88 442 VAL A C 1
ATOM 3372 O O . VAL A 1 442 ? 15.923 15.164 10.072 1.00 68.88 442 VAL A O 1
ATOM 3375 N N . PRO A 1 443 ? 15.514 15.652 7.925 1.00 69.31 443 PRO A N 1
ATOM 3376 C CA . PRO A 1 443 ? 14.203 16.248 8.187 1.00 69.31 443 PRO A CA 1
ATOM 3377 C C . PRO A 1 443 ? 13.211 15.275 8.832 1.00 69.31 443 PRO A C 1
ATOM 3379 O O . PRO A 1 443 ? 12.522 15.652 9.779 1.00 69.31 443 PRO A O 1
ATOM 3382 N N . CYS A 1 444 ? 13.168 14.012 8.384 1.00 71.25 444 CYS A N 1
ATOM 3383 C CA . CYS A 1 444 ? 12.315 12.988 8.999 1.00 71.25 444 CYS A CA 1
ATOM 3384 C C . CYS A 1 444 ? 12.747 12.698 10.445 1.00 71.25 444 CYS A C 1
ATOM 3386 O O . CYS A 1 444 ? 11.901 12.631 11.339 1.00 71.25 444 CYS A O 1
ATOM 3388 N N . LEU A 1 445 ? 14.059 12.582 10.691 1.00 74.25 445 LEU A N 1
ATOM 3389 C CA . LEU A 1 445 ? 14.644 12.428 12.028 1.00 74.25 445 LEU A CA 1
ATOM 3390 C C . LEU A 1 445 ? 14.332 13.628 12.933 1.00 74.25 445 LEU A C 1
ATOM 3392 O O . LEU A 1 445 ? 13.893 13.439 14.066 1.00 74.25 445 LEU A O 1
ATOM 3396 N N . ALA A 1 446 ? 14.505 14.852 12.433 1.00 74.50 446 ALA A N 1
ATOM 3397 C CA . ALA A 1 446 ? 14.258 16.092 13.160 1.00 74.50 446 ALA A CA 1
ATOM 3398 C C . ALA A 1 446 ? 12.770 16.268 13.495 1.00 74.50 446 ALA A C 1
ATOM 3400 O O . ALA A 1 446 ? 12.422 16.559 14.642 1.00 74.50 446 ALA A O 1
ATOM 3401 N N . ALA A 1 447 ? 11.878 16.014 12.533 1.00 78.12 447 ALA A N 1
ATOM 3402 C CA . ALA A 1 447 ? 10.434 16.040 12.749 1.00 78.12 447 ALA A CA 1
ATOM 3403 C C . ALA A 1 447 ? 10.003 14.979 13.773 1.00 78.12 447 ALA A C 1
ATOM 3405 O O . ALA A 1 447 ? 9.230 15.272 14.691 1.00 78.12 447 ALA A O 1
ATOM 3406 N N . ALA A 1 448 ? 10.524 13.752 13.660 1.00 76.25 448 ALA A N 1
ATOM 3407 C CA . ALA A 1 448 ? 10.231 12.671 14.599 1.00 76.25 448 ALA A CA 1
ATOM 3408 C C . ALA A 1 448 ? 10.717 13.006 16.016 1.00 76.25 448 ALA A C 1
ATOM 3410 O O . ALA A 1 448 ? 9.972 12.811 16.982 1.00 76.25 448 ALA A O 1
ATOM 3411 N N . ALA A 1 449 ? 11.919 13.574 16.143 1.00 74.56 449 ALA A N 1
ATOM 3412 C CA . ALA A 1 449 ? 12.463 14.047 17.410 1.00 74.56 449 ALA A CA 1
ATOM 3413 C C . ALA A 1 449 ? 11.586 15.153 18.021 1.00 74.56 449 ALA A C 1
ATOM 3415 O O . ALA A 1 449 ? 11.165 15.036 19.174 1.00 74.56 449 ALA A O 1
ATOM 3416 N N . ALA A 1 450 ? 11.218 16.173 17.238 1.00 77.19 450 ALA A N 1
ATOM 3417 C CA . ALA A 1 450 ? 10.369 17.277 17.687 1.00 77.19 450 ALA A CA 1
ATOM 3418 C C . ALA A 1 450 ? 8.999 16.793 18.198 1.00 77.19 450 ALA A C 1
ATOM 3420 O O . ALA A 1 450 ? 8.537 17.207 19.266 1.00 77.19 450 ALA A O 1
ATOM 3421 N N . VAL A 1 451 ? 8.353 15.869 17.478 1.00 73.94 451 VAL A N 1
ATOM 3422 C CA . VAL A 1 451 ? 7.064 15.284 17.886 1.00 73.94 451 VAL A CA 1
ATOM 3423 C C . VAL A 1 451 ? 7.214 14.393 19.120 1.00 73.94 451 VAL A C 1
ATOM 3425 O O . VAL A 1 451 ? 6.383 14.461 20.033 1.00 73.94 451 VAL A O 1
ATOM 3428 N N . SER A 1 452 ? 8.274 13.584 19.191 1.00 68.25 452 SER A N 1
ATOM 3429 C CA . SER A 1 452 ? 8.535 12.716 20.343 1.00 68.25 452 SER A CA 1
ATOM 3430 C C . SER A 1 452 ? 8.752 13.520 21.627 1.00 68.25 452 SER A C 1
ATOM 3432 O O . SER A 1 452 ? 8.285 13.106 22.689 1.00 68.25 452 SER A O 1
ATOM 3434 N N . LEU A 1 453 ? 9.419 14.675 21.548 1.00 67.56 453 LEU A N 1
ATOM 3435 C CA . LEU A 1 453 ? 9.615 15.582 22.685 1.00 67.56 453 LEU A CA 1
ATOM 3436 C C . LEU A 1 453 ? 8.290 16.205 23.160 1.00 67.56 453 LEU A C 1
ATOM 3438 O O . LEU A 1 453 ? 8.062 16.315 24.363 1.00 67.56 453 LEU A O 1
ATOM 3442 N N . ARG A 1 454 ? 7.371 16.538 22.241 1.00 67.12 454 ARG A N 1
ATOM 3443 C CA . ARG A 1 454 ? 6.042 17.095 22.575 1.00 67.12 454 ARG A CA 1
ATOM 3444 C C . ARG A 1 454 ? 5.096 16.074 23.223 1.00 67.12 454 ARG A C 1
ATOM 3446 O O . ARG A 1 454 ? 4.318 16.440 24.104 1.00 67.12 454 ARG A O 1
ATOM 3453 N N . ARG A 1 455 ? 5.152 14.797 22.819 1.00 57.00 455 ARG A N 1
ATOM 3454 C CA . ARG A 1 455 ? 4.258 13.732 23.328 1.00 57.00 455 ARG A CA 1
ATOM 3455 C C . ARG A 1 455 ? 4.461 13.383 24.802 1.00 57.00 455 ARG A C 1
ATOM 3457 O O . ARG A 1 455 ? 3.505 12.943 25.430 1.00 57.00 455 ARG A O 1
ATOM 3464 N N . GLY A 1 456 ? 5.637 13.643 25.377 1.00 50.34 456 GLY A N 1
ATOM 3465 C CA . GLY A 1 456 ? 5.896 13.416 26.807 1.00 50.34 456 GLY A CA 1
ATOM 3466 C C . GLY A 1 456 ? 4.997 14.217 27.765 1.00 50.34 456 GLY A C 1
ATOM 3467 O O . GLY A 1 456 ? 5.045 13.978 28.964 1.00 50.34 456 GLY A O 1
ATOM 3468 N N . ARG A 1 457 ? 4.177 15.156 27.260 1.00 46.03 457 ARG A N 1
ATOM 3469 C CA . ARG A 1 457 ? 3.359 16.080 28.064 1.00 46.03 457 ARG A CA 1
ATOM 3470 C C . ARG A 1 457 ? 1.838 15.832 28.050 1.00 46.03 457 ARG A C 1
ATOM 3472 O O . ARG A 1 457 ? 1.144 16.507 28.801 1.00 46.03 457 ARG A O 1
ATOM 3479 N N . ARG A 1 458 ? 1.276 14.922 27.235 1.00 44.56 458 ARG A N 1
ATOM 3480 C CA . ARG A 1 458 ? -0.196 14.719 27.145 1.00 44.56 458 ARG A CA 1
ATOM 3481 C C . ARG A 1 458 ? -0.621 13.271 27.417 1.00 44.56 458 ARG A C 1
ATOM 3483 O O . ARG A 1 458 ? -0.217 12.368 26.692 1.00 44.56 458 ARG A O 1
ATOM 3490 N N . LYS A 1 459 ? -1.522 13.070 28.390 1.00 44.22 459 LYS A N 1
ATOM 3491 C CA . LYS A 1 459 ? -2.323 11.837 28.522 1.00 44.22 459 LYS A CA 1
ATOM 3492 C C . LYS A 1 459 ? -3.259 11.755 27.310 1.00 44.22 459 LYS A C 1
ATOM 3494 O O . LYS A 1 459 ? -4.016 12.690 27.068 1.00 44.22 459 LYS A O 1
ATOM 3499 N N . THR A 1 460 ? -3.183 10.690 26.514 1.00 52.81 460 THR A N 1
ATOM 3500 C CA . THR A 1 460 ? -4.020 10.533 25.306 1.00 52.81 460 THR A CA 1
ATOM 3501 C C . THR A 1 460 ? -4.860 9.270 25.424 1.00 52.81 460 THR A C 1
ATOM 3503 O O . THR A 1 460 ? -4.321 8.188 25.587 1.00 52.81 460 THR A O 1
ATOM 3506 N N . HIS A 1 461 ? -6.184 9.349 25.382 1.00 59.06 461 HIS A N 1
ATOM 3507 C CA . HIS A 1 461 ? -6.992 8.125 25.365 1.00 59.06 461 HIS A CA 1
ATOM 3508 C C . HIS A 1 461 ? -6.887 7.446 23.993 1.00 59.06 461 HIS A C 1
ATOM 3510 O O . HIS A 1 461 ? -6.773 8.122 22.970 1.00 59.06 461 HIS A O 1
ATOM 3516 N N . VAL A 1 462 ? -6.904 6.110 23.970 1.00 70.75 462 VAL A N 1
ATOM 3517 C CA . VAL A 1 462 ? -7.017 5.348 22.716 1.00 70.75 462 VAL A CA 1
ATOM 3518 C C . VAL A 1 462 ? -8.380 5.664 22.096 1.00 70.75 462 VAL A C 1
ATOM 3520 O O . VAL A 1 462 ? -9.384 5.601 22.800 1.00 70.75 462 VAL A O 1
ATOM 3523 N N . SER A 1 463 ? -8.440 6.019 20.809 1.00 80.56 463 SER A N 1
ATOM 3524 C CA . SER A 1 463 ? -9.721 6.314 20.149 1.00 80.56 463 SER A CA 1
ATOM 3525 C C . SER A 1 463 ? -10.571 5.049 19.982 1.00 80.56 463 SER A C 1
ATOM 3527 O O . SER A 1 463 ? -10.043 3.940 19.848 1.00 80.56 463 SER A O 1
ATOM 3529 N N . ARG A 1 464 ? -11.905 5.185 19.917 1.00 85.12 464 ARG A N 1
ATOM 3530 C CA . ARG A 1 464 ? -12.783 4.041 19.598 1.00 85.12 464 ARG A CA 1
ATOM 3531 C C . ARG A 1 464 ? -12.493 3.421 18.230 1.00 85.12 464 ARG A C 1
ATOM 3533 O O . ARG A 1 464 ? -12.685 2.220 18.070 1.00 85.12 464 ARG A O 1
ATOM 3540 N N . VAL A 1 465 ? -12.009 4.201 17.262 1.00 83.06 465 VAL A N 1
ATOM 3541 C CA . VAL A 1 465 ? -11.584 3.686 15.947 1.00 83.06 465 VAL A CA 1
ATOM 3542 C C . VAL A 1 465 ? -10.359 2.779 16.084 1.00 83.06 465 VAL A C 1
ATOM 3544 O O . VAL A 1 465 ? -10.331 1.691 15.513 1.00 83.06 465 VAL A O 1
ATOM 3547 N N . ALA A 1 466 ? -9.387 3.157 16.916 1.00 78.75 466 ALA A N 1
ATOM 3548 C CA . ALA A 1 466 ? -8.253 2.291 17.215 1.00 78.75 466 ALA A CA 1
ATOM 3549 C C . ALA A 1 466 ? -8.695 1.010 17.951 1.00 78.75 466 ALA A C 1
ATOM 3551 O O . ALA A 1 466 ? -8.206 -0.071 17.631 1.00 78.75 466 ALA A O 1
ATOM 3552 N N . LEU A 1 467 ? -9.681 1.089 18.856 1.00 80.38 467 LEU A N 1
ATOM 3553 C CA . LEU A 1 467 ? -10.274 -0.104 19.483 1.00 80.38 467 LEU A CA 1
ATOM 3554 C C . LEU A 1 467 ? -11.007 -1.006 18.482 1.00 80.38 467 LEU A C 1
ATOM 3556 O O . LEU A 1 467 ? -10.917 -2.227 18.600 1.00 80.38 467 LEU A O 1
ATOM 3560 N N . LEU A 1 468 ? -11.720 -0.434 17.503 1.00 84.88 468 LEU A N 1
ATOM 3561 C CA . LEU A 1 468 ? -12.326 -1.194 16.404 1.00 84.88 468 LEU A CA 1
ATOM 3562 C C . LEU A 1 468 ? -11.251 -2.007 15.683 1.00 84.88 468 LEU A C 1
ATOM 3564 O O . LEU A 1 468 ? -11.400 -3.218 15.512 1.00 84.88 468 LEU A O 1
ATOM 3568 N N . TYR A 1 469 ? -10.154 -1.346 15.316 1.00 82.88 469 TYR A N 1
ATOM 3569 C CA . TYR A 1 469 ? -9.030 -1.992 14.659 1.00 82.88 469 TYR A CA 1
ATOM 3570 C C . TYR A 1 469 ? -8.430 -3.107 15.516 1.00 82.88 469 TYR A C 1
ATOM 3572 O O . TYR A 1 469 ? -8.370 -4.249 15.073 1.00 82.88 469 TYR A O 1
ATOM 3580 N N . GLU A 1 470 ? -8.037 -2.818 16.759 1.00 78.56 470 GLU A N 1
ATOM 3581 C CA . GLU A 1 470 ? -7.414 -3.804 17.651 1.00 78.56 470 GLU A CA 1
ATOM 3582 C C . GLU A 1 470 ? -8.318 -5.019 17.899 1.00 78.56 470 GLU A C 1
ATOM 3584 O O . GLU A 1 470 ? -7.842 -6.156 17.891 1.00 78.56 470 GLU A O 1
ATOM 3589 N N . LYS A 1 471 ? -9.626 -4.793 18.071 1.00 79.81 471 LYS A N 1
ATOM 3590 C CA . LYS A 1 471 ? -10.600 -5.850 18.360 1.00 79.81 471 LYS A CA 1
ATOM 3591 C C . LYS A 1 471 ? -10.837 -6.787 17.179 1.00 79.81 471 LYS A C 1
ATOM 3593 O O . LYS A 1 471 ? -11.045 -7.983 17.387 1.00 79.81 471 LYS A O 1
ATOM 3598 N N . TYR A 1 472 ? -10.861 -6.268 15.955 1.00 83.44 472 TYR A N 1
ATOM 3599 C CA . TYR A 1 472 ? -11.227 -7.059 14.778 1.00 83.44 472 TYR A CA 1
ATOM 3600 C C . TYR A 1 472 ? -10.030 -7.442 13.906 1.00 83.44 472 TYR A C 1
ATOM 3602 O O . TYR A 1 472 ? -9.982 -8.577 13.440 1.00 83.44 472 TYR A O 1
ATOM 3610 N N . LEU A 1 473 ? -9.067 -6.545 13.708 1.00 82.31 473 LEU A N 1
ATOM 3611 C CA . LEU A 1 473 ? -7.982 -6.671 12.725 1.00 82.31 473 LEU A CA 1
ATOM 3612 C C . LEU A 1 473 ? -6.568 -6.694 13.327 1.00 82.31 473 LEU A C 1
ATOM 3614 O O . LEU A 1 473 ? -5.627 -7.079 12.631 1.00 82.31 473 LEU A O 1
ATOM 3618 N N . GLY A 1 474 ? -6.398 -6.275 14.586 1.00 76.06 474 GLY A N 1
ATOM 3619 C CA . GLY A 1 474 ? -5.116 -6.346 15.296 1.00 76.06 474 GLY A CA 1
ATOM 3620 C C . GLY A 1 474 ? -4.633 -7.789 15.479 1.00 76.06 474 GLY A C 1
ATOM 3621 O O . GLY A 1 474 ? -5.399 -8.720 15.266 1.00 76.06 474 GLY A O 1
ATOM 3622 N N . LEU A 1 475 ? -3.387 -7.999 15.926 1.00 74.00 475 LEU A N 1
ATOM 3623 C CA . LEU A 1 475 ? -2.762 -9.338 16.001 1.00 74.00 475 LEU A CA 1
ATOM 3624 C C . LEU A 1 475 ? -3.599 -10.392 16.757 1.00 74.00 475 LEU A C 1
ATOM 3626 O O . LEU A 1 475 ? -3.530 -11.580 16.469 1.00 74.00 475 LEU A O 1
ATOM 3630 N N . ARG A 1 476 ? -4.396 -9.967 17.746 1.00 74.50 476 ARG A N 1
ATOM 3631 C CA . ARG A 1 476 ? -5.293 -10.845 18.526 1.00 74.50 476 ARG A CA 1
ATOM 3632 C C . ARG A 1 476 ? -6.775 -10.637 18.223 1.00 74.50 476 ARG A C 1
ATOM 3634 O O . ARG A 1 476 ? -7.625 -11.145 18.958 1.00 74.50 476 ARG A O 1
ATOM 3641 N N . GLY A 1 477 ? -7.066 -9.874 17.175 1.00 78.38 477 GLY A N 1
ATOM 3642 C CA . GLY A 1 477 ? -8.403 -9.506 16.758 1.00 78.38 477 GLY A CA 1
ATOM 3643 C C . GLY A 1 477 ? -9.160 -10.666 16.122 1.00 78.38 477 GLY A C 1
ATOM 3644 O O . GLY A 1 477 ? -8.579 -11.623 15.605 1.00 78.38 477 GLY A O 1
ATOM 3645 N N . LEU A 1 478 ? -10.487 -10.565 16.146 1.00 82.94 478 LEU A N 1
ATOM 3646 C CA . LEU A 1 478 ? -11.408 -11.628 15.739 1.00 82.94 478 LEU A CA 1
ATOM 3647 C C . LEU A 1 478 ? -11.164 -12.151 14.311 1.00 82.94 478 LEU A C 1
ATOM 3649 O O . LEU A 1 478 ? -11.332 -13.343 14.058 1.00 82.94 478 LEU A O 1
ATOM 3653 N N . TYR A 1 479 ? -10.773 -11.271 13.390 1.00 86.19 479 TYR A N 1
ATOM 3654 C CA . TYR A 1 479 ? -10.588 -11.549 11.964 1.00 86.19 479 TYR A CA 1
ATOM 3655 C C . TYR A 1 479 ? -9.127 -11.459 11.511 1.00 86.19 479 TYR A C 1
ATOM 3657 O O . TYR A 1 479 ? -8.874 -11.481 10.310 1.00 86.19 479 TYR A O 1
ATOM 3665 N N . TYR A 1 480 ? -8.163 -11.419 12.438 1.00 83.81 480 TYR A N 1
ATOM 3666 C CA . TYR A 1 480 ? -6.736 -11.322 12.110 1.00 83.81 480 TYR A CA 1
ATOM 3667 C C . TYR A 1 480 ? -6.286 -12.370 11.079 1.00 83.81 480 TYR A C 1
ATOM 3669 O O . TYR A 1 480 ? -5.703 -12.035 10.057 1.00 83.81 480 TYR A O 1
ATOM 3677 N N . ARG A 1 481 ? -6.645 -13.641 11.281 1.00 86.75 481 ARG A N 1
ATOM 3678 C CA . ARG A 1 481 ? -6.240 -14.737 10.381 1.00 86.75 481 ARG A CA 1
ATOM 3679 C C . ARG A 1 481 ? -6.854 -14.634 8.987 1.00 86.75 481 ARG A C 1
ATOM 3681 O O . ARG A 1 481 ? -6.197 -14.936 8.001 1.00 86.75 481 ARG A O 1
ATOM 3688 N N . TRP A 1 482 ? -8.104 -14.182 8.901 1.00 87.88 482 TRP A N 1
ATOM 3689 C CA . TRP A 1 482 ? -8.772 -13.921 7.622 1.00 87.88 482 TRP A CA 1
ATOM 3690 C C . TRP A 1 482 ? -8.142 -12.745 6.888 1.00 87.88 482 TRP A C 1
ATOM 3692 O O . TRP A 1 482 ? -7.989 -12.791 5.671 1.00 87.88 482 TRP A O 1
ATOM 3702 N N . LYS A 1 483 ? -7.743 -11.718 7.637 1.00 87.00 483 LYS A N 1
ATOM 3703 C CA . LYS A 1 483 ? -6.984 -10.591 7.116 1.00 87.00 483 LYS A CA 1
ATOM 3704 C C . LYS A 1 483 ? -5.634 -11.047 6.556 1.00 87.00 483 LYS A C 1
ATOM 3706 O O . LYS A 1 483 ? -5.334 -10.659 5.438 1.00 87.00 483 LYS A O 1
ATOM 3711 N N . ILE A 1 484 ? -4.882 -11.907 7.252 1.00 87.25 484 ILE A N 1
ATOM 3712 C CA . ILE A 1 484 ? -3.624 -12.468 6.719 1.00 87.25 484 ILE A CA 1
ATOM 3713 C C . ILE A 1 484 ? -3.871 -13.233 5.413 1.00 87.25 484 ILE A C 1
ATOM 3715 O O . ILE A 1 484 ? -3.203 -12.955 4.426 1.00 87.25 484 ILE A O 1
ATOM 3719 N N . LEU A 1 485 ? -4.870 -14.125 5.357 1.00 90.75 485 LEU A N 1
ATOM 3720 C CA . LEU A 1 485 ? -5.221 -14.827 4.109 1.00 90.75 485 LEU A CA 1
ATOM 3721 C C . LEU A 1 485 ? -5.543 -13.845 2.964 1.00 90.75 485 LEU A C 1
ATOM 3723 O O . LEU A 1 485 ? -5.065 -14.009 1.848 1.00 90.75 485 LEU A O 1
ATOM 3727 N N . GLY A 1 486 ? -6.349 -12.815 3.229 1.00 90.25 486 GLY A N 1
ATOM 3728 C CA . GLY A 1 486 ? -6.729 -11.833 2.210 1.00 90.25 486 GLY A CA 1
ATOM 3729 C C . GLY A 1 486 ? -5.562 -10.961 1.743 1.00 90.25 486 GLY A C 1
ATOM 3730 O O . GLY A 1 486 ? -5.373 -10.782 0.541 1.00 90.25 486 GLY A O 1
ATOM 3731 N N . LEU A 1 487 ? -4.772 -10.436 2.682 1.00 88.56 487 LEU A N 1
ATOM 3732 C CA . LEU A 1 487 ? -3.621 -9.587 2.376 1.00 88.56 487 LEU A CA 1
ATOM 3733 C C . LEU A 1 487 ? -2.535 -10.368 1.644 1.00 88.56 487 LEU A C 1
ATOM 3735 O O . LEU A 1 487 ? -1.994 -9.853 0.675 1.00 88.56 487 LEU A O 1
ATOM 3739 N N . GLN A 1 488 ? -2.264 -11.617 2.028 1.00 91.50 488 GLN A N 1
ATOM 3740 C CA . GLN A 1 488 ? -1.261 -12.422 1.336 1.00 91.50 488 GLN A CA 1
ATOM 3741 C C . GLN A 1 488 ? -1.668 -12.790 -0.088 1.00 91.50 488 GLN A C 1
ATOM 3743 O O . GLN A 1 488 ? -0.854 -12.671 -1.003 1.00 91.50 488 GLN A O 1
ATOM 3748 N N . TYR A 1 489 ? -2.942 -13.112 -0.320 1.00 93.75 489 TYR A N 1
ATOM 3749 C CA . TYR A 1 489 ? -3.458 -13.254 -1.681 1.00 93.75 489 TYR A CA 1
ATOM 3750 C C . TYR A 1 489 ? -3.273 -11.970 -2.513 1.00 93.75 489 TYR A C 1
ATOM 3752 O O . TYR A 1 489 ? -2.799 -12.026 -3.650 1.00 93.75 489 TYR A O 1
ATOM 3760 N N . LEU A 1 490 ? -3.599 -10.804 -1.942 1.00 90.69 490 LEU A N 1
ATOM 3761 C CA . LEU A 1 490 ? -3.418 -9.513 -2.612 1.00 90.69 490 LEU A CA 1
ATOM 3762 C C . LEU A 1 490 ? -1.938 -9.216 -2.900 1.00 90.69 490 LEU A C 1
ATOM 3764 O O . LEU A 1 490 ? -1.610 -8.742 -3.987 1.00 90.69 490 LEU A O 1
ATOM 3768 N N . THR A 1 491 ? -1.042 -9.533 -1.963 1.00 90.19 491 THR A N 1
ATOM 3769 C CA . THR A 1 491 ? 0.407 -9.399 -2.141 1.00 90.19 491 THR A CA 1
ATOM 3770 C C . THR A 1 491 ? 0.893 -10.265 -3.298 1.00 90.19 491 THR A C 1
ATOM 3772 O O . THR A 1 491 ? 1.670 -9.784 -4.114 1.00 90.19 491 THR A O 1
ATOM 3775 N N . ILE A 1 492 ? 0.410 -11.503 -3.443 1.00 93.44 492 ILE A N 1
ATOM 3776 C CA . ILE A 1 492 ? 0.774 -12.366 -4.581 1.00 93.44 492 ILE A CA 1
ATOM 3777 C C . ILE A 1 492 ? 0.348 -11.728 -5.897 1.00 93.44 492 ILE A C 1
ATOM 3779 O O . ILE A 1 492 ? 1.175 -11.609 -6.796 1.00 93.44 492 ILE A O 1
ATOM 3783 N N . LEU A 1 493 ? -0.909 -11.284 -6.001 1.00 92.25 493 LEU A N 1
ATOM 3784 C CA . LEU A 1 493 ? -1.421 -10.615 -7.199 1.00 92.25 493 LEU A CA 1
ATOM 3785 C C . LEU A 1 493 ? -0.529 -9.426 -7.579 1.00 92.25 493 LEU A C 1
ATOM 3787 O O . LEU A 1 493 ? -0.072 -9.314 -8.714 1.00 92.25 493 LEU A O 1
ATOM 3791 N N . LEU A 1 494 ? -0.249 -8.561 -6.608 1.00 90.25 494 LEU A N 1
ATOM 3792 C CA . LEU A 1 494 ? 0.476 -7.319 -6.822 1.00 90.25 494 LEU A CA 1
ATOM 3793 C C . LEU A 1 494 ? 1.962 -7.546 -7.134 1.00 90.25 494 LEU A C 1
ATOM 3795 O O . LEU A 1 494 ? 2.493 -6.979 -8.089 1.00 90.25 494 LEU A O 1
ATOM 3799 N N . GLN A 1 495 ? 2.645 -8.380 -6.350 1.00 90.94 495 GLN A N 1
ATOM 3800 C CA . GLN A 1 495 ? 4.077 -8.637 -6.511 1.00 90.94 495 GLN A CA 1
ATOM 3801 C C . GLN A 1 495 ? 4.358 -9.501 -7.746 1.00 90.94 495 GLN A C 1
ATOM 3803 O O . GLN A 1 495 ? 5.335 -9.255 -8.446 1.00 90.94 495 GLN A O 1
ATOM 3808 N N . ALA A 1 496 ? 3.503 -10.475 -8.076 1.00 91.81 496 ALA A N 1
ATOM 3809 C CA . ALA A 1 496 ? 3.701 -11.294 -9.269 1.00 91.81 496 ALA A CA 1
ATOM 3810 C C . ALA A 1 496 ? 3.533 -10.476 -10.558 1.00 91.81 496 ALA A C 1
ATOM 3812 O O . ALA A 1 496 ? 4.365 -10.599 -11.452 1.00 91.81 496 ALA A O 1
ATOM 3813 N N . VAL A 1 497 ? 2.511 -9.611 -10.638 1.00 88.81 497 VAL A N 1
ATOM 3814 C CA . VAL A 1 497 ? 2.265 -8.760 -11.819 1.00 88.81 497 VAL A CA 1
ATOM 3815 C C . VAL A 1 497 ? 3.375 -7.731 -12.028 1.00 88.81 497 VAL A C 1
ATOM 3817 O O . VAL A 1 497 ? 3.713 -7.439 -13.168 1.00 88.81 497 VAL A O 1
ATOM 3820 N N . THR A 1 498 ? 3.950 -7.195 -10.950 1.00 82.94 498 THR A N 1
ATOM 3821 C CA . THR A 1 498 ? 4.928 -6.097 -11.040 1.00 82.94 498 THR A CA 1
ATOM 3822 C C . THR A 1 498 ? 6.381 -6.570 -11.077 1.00 82.94 498 THR A C 1
ATOM 3824 O O . THR A 1 498 ? 7.217 -5.911 -11.679 1.00 82.94 498 THR A O 1
ATOM 3827 N N . LYS A 1 499 ? 6.730 -7.701 -10.447 1.00 84.12 499 LYS A N 1
ATOM 3828 C CA . LYS A 1 499 ? 8.134 -8.150 -10.350 1.00 84.12 499 LYS A CA 1
ATOM 3829 C C . LYS A 1 499 ? 8.516 -9.171 -11.408 1.00 84.12 499 LYS A C 1
ATOM 3831 O O . LYS A 1 499 ? 9.592 -9.055 -11.984 1.00 84.12 499 LYS A O 1
ATOM 3836 N N . LEU A 1 500 ? 7.680 -10.186 -11.647 1.00 87.06 500 LEU A N 1
ATOM 3837 C CA . LEU A 1 500 ? 8.059 -11.284 -12.543 1.00 87.06 500 LEU A CA 1
ATOM 3838 C C . LEU A 1 500 ? 8.293 -10.805 -13.983 1.00 87.06 500 LEU A C 1
ATOM 3840 O O . LEU A 1 500 ? 9.325 -11.171 -14.545 1.00 87.06 500 LEU A O 1
ATOM 3844 N N . PRO A 1 501 ? 7.437 -9.951 -14.578 1.00 84.12 501 PRO A N 1
ATOM 3845 C CA . PRO A 1 501 ? 7.653 -9.500 -15.948 1.00 84.12 501 PRO A CA 1
ATOM 3846 C C . PRO A 1 501 ? 8.906 -8.636 -16.094 1.00 84.12 501 PRO A C 1
ATOM 3848 O O . PRO A 1 501 ? 9.605 -8.764 -17.100 1.00 84.12 501 PRO A O 1
ATOM 3851 N N . ASP A 1 502 ? 9.195 -7.797 -15.097 1.00 78.50 502 ASP A N 1
ATOM 3852 C CA . ASP A 1 502 ? 10.345 -6.889 -15.075 1.00 78.50 502 ASP A CA 1
ATOM 3853 C C . ASP A 1 502 ? 11.659 -7.655 -14.894 1.00 78.50 502 ASP A C 1
ATOM 3855 O O . ASP A 1 502 ? 12.608 -7.463 -15.653 1.00 78.50 502 ASP A O 1
ATOM 3859 N N . VAL A 1 503 ? 11.718 -8.574 -13.924 1.00 80.00 503 VAL A N 1
ATOM 3860 C CA . VAL A 1 503 ? 12.914 -9.399 -13.698 1.00 80.00 503 VAL A CA 1
ATOM 3861 C C . VAL A 1 503 ? 13.105 -10.386 -14.852 1.00 80.00 503 VAL A C 1
ATOM 3863 O O . VAL A 1 503 ? 14.232 -10.606 -15.279 1.00 80.00 503 VAL A O 1
ATOM 3866 N N . GLY A 1 504 ? 12.027 -10.940 -15.414 1.00 82.50 504 GLY A N 1
ATOM 3867 C CA . GLY A 1 504 ? 12.100 -11.807 -16.592 1.00 82.50 504 GLY A CA 1
ATOM 3868 C C . GLY A 1 504 ? 12.619 -11.076 -17.836 1.00 82.50 504 GLY A C 1
ATOM 3869 O O . GLY A 1 504 ? 13.408 -11.639 -18.595 1.00 82.50 504 GLY A O 1
ATOM 3870 N N . ALA A 1 505 ? 12.240 -9.807 -18.021 1.00 78.56 505 ALA A N 1
ATOM 3871 C CA . ALA A 1 505 ? 12.812 -8.954 -19.062 1.00 78.56 505 ALA A CA 1
ATOM 3872 C C . ALA A 1 505 ? 14.287 -8.625 -18.777 1.00 78.56 505 ALA A C 1
ATOM 3874 O O . ALA A 1 505 ? 15.106 -8.688 -19.688 1.00 78.56 505 ALA A O 1
ATOM 3875 N N . LEU A 1 506 ? 14.660 -8.368 -17.517 1.00 76.06 506 LEU A N 1
ATOM 3876 C CA . LEU A 1 506 ? 16.061 -8.155 -17.138 1.00 76.06 506 LEU A CA 1
ATOM 3877 C C . LEU A 1 506 ? 16.935 -9.369 -17.490 1.00 76.06 506 LEU A C 1
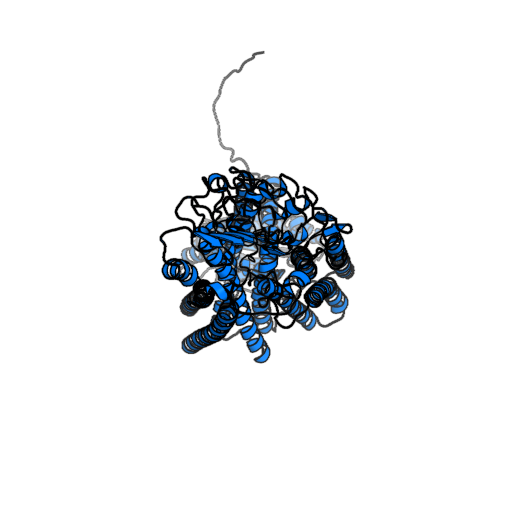ATOM 3879 O O . LEU A 1 506 ? 17.996 -9.189 -18.083 1.00 76.06 506 LEU A O 1
ATOM 3883 N N . VAL A 1 507 ? 16.465 -10.590 -17.199 1.00 77.81 507 VAL A N 1
ATOM 3884 C CA . VAL A 1 507 ? 17.149 -11.841 -17.579 1.00 77.81 507 VAL A CA 1
ATOM 3885 C C . VAL A 1 507 ? 17.363 -11.923 -19.077 1.00 77.81 507 VAL A C 1
ATOM 3887 O O . VAL A 1 507 ? 18.453 -12.267 -19.529 1.00 77.81 507 VAL A O 1
ATOM 3890 N N . TRP A 1 508 ? 16.348 -11.563 -19.855 1.00 77.19 508 TRP A N 1
ATOM 3891 C CA . TRP A 1 508 ? 16.462 -11.525 -21.305 1.00 77.19 508 TRP A CA 1
ATOM 3892 C C . TRP A 1 508 ? 17.544 -10.549 -21.776 1.00 77.19 508 TRP A C 1
ATOM 3894 O O . TRP A 1 508 ? 18.355 -10.885 -22.631 1.00 77.19 508 TRP A O 1
ATOM 3904 N N . THR A 1 509 ? 17.593 -9.359 -21.183 1.00 70.50 509 THR A N 1
ATOM 3905 C CA . THR A 1 509 ? 18.535 -8.305 -21.580 1.00 70.50 509 THR A CA 1
ATOM 3906 C C . THR A 1 509 ? 19.925 -8.429 -20.957 1.00 70.50 509 THR A C 1
ATOM 3908 O O . THR A 1 509 ? 20.792 -7.631 -21.279 1.00 70.50 509 THR A O 1
ATOM 3911 N N . GLN A 1 510 ? 20.177 -9.396 -20.069 1.00 68.62 510 GLN A N 1
ATOM 3912 C CA . GLN A 1 510 ? 21.427 -9.445 -19.304 1.00 68.62 510 GLN A CA 1
ATOM 3913 C C . GLN A 1 510 ? 22.678 -9.603 -20.188 1.00 68.62 510 GLN A C 1
ATOM 3915 O O . GLN A 1 510 ? 23.703 -9.000 -19.878 1.00 68.62 510 GLN A O 1
ATOM 3920 N N . SER A 1 511 ? 22.604 -10.370 -21.282 1.00 58.06 511 SER A N 1
ATOM 3921 C CA . SER A 1 511 ? 23.723 -10.557 -22.223 1.00 58.06 511 SER A CA 1
ATOM 3922 C C . SER A 1 511 ? 24.145 -9.258 -22.913 1.00 58.06 511 SER A C 1
ATOM 3924 O O . SER A 1 511 ? 25.325 -9.063 -23.181 1.00 58.06 511 SER A O 1
ATOM 3926 N N . HIS A 1 512 ? 23.204 -8.328 -23.099 1.00 57.44 512 HIS A N 1
ATOM 3927 C CA . HIS A 1 512 ? 23.444 -6.990 -23.648 1.00 57.44 512 HIS A CA 1
ATOM 3928 C C . HIS A 1 512 ? 24.425 -6.159 -22.825 1.00 57.44 512 HIS A C 1
ATOM 3930 O O . HIS A 1 512 ? 25.139 -5.306 -23.336 1.00 57.44 512 HIS A O 1
ATOM 3936 N N . PHE A 1 513 ? 24.438 -6.394 -21.517 1.00 54.06 513 PHE A N 1
ATOM 3937 C CA . PHE A 1 513 ? 25.221 -5.603 -20.583 1.00 54.06 513 PHE A CA 1
ATOM 3938 C C . PHE A 1 513 ? 26.490 -6.321 -20.108 1.00 54.06 513 PHE A C 1
ATOM 3940 O O . PHE A 1 513 ? 27.237 -5.749 -19.320 1.00 54.06 513 PHE A O 1
ATOM 3947 N N . GLN A 1 514 ? 26.765 -7.546 -20.577 1.00 47.09 514 GLN A N 1
ATOM 3948 C CA . GLN A 1 514 ? 27.900 -8.355 -20.107 1.00 47.09 514 GLN A CA 1
ATOM 3949 C C . GLN A 1 514 ? 29.273 -7.721 -20.375 1.00 47.09 514 GLN A C 1
ATOM 3951 O O . GLN A 1 514 ? 30.194 -7.974 -19.608 1.00 47.09 514 GLN A O 1
ATOM 3956 N N . TYR A 1 515 ? 29.398 -6.874 -21.400 1.00 43.91 515 TYR A N 1
ATOM 3957 C CA . TYR A 1 515 ? 30.663 -6.231 -21.785 1.00 43.91 515 TYR A CA 1
ATOM 3958 C C . TYR A 1 515 ? 30.743 -4.747 -21.421 1.00 43.91 515 TYR A C 1
ATOM 3960 O O . TYR A 1 515 ? 31.735 -4.084 -21.711 1.00 43.91 515 TYR A O 1
ATOM 3968 N N . SER A 1 516 ? 29.726 -4.201 -20.748 1.00 40.25 516 SER A N 1
ATOM 3969 C CA . SER A 1 516 ? 29.825 -2.840 -20.234 1.00 40.25 516 SER A CA 1
ATOM 3970 C C . SER A 1 516 ? 30.677 -2.858 -18.955 1.00 40.25 516 SER A C 1
ATOM 3972 O O . SER A 1 516 ? 30.264 -3.492 -17.979 1.00 40.25 516 SER A O 1
ATOM 3974 N N . PRO A 1 517 ? 31.816 -2.140 -18.881 1.00 36.75 517 PRO A N 1
ATOM 3975 C CA . PRO A 1 517 ? 32.593 -2.015 -17.638 1.00 36.75 517 PRO A CA 1
ATOM 3976 C C . PRO A 1 517 ? 31.776 -1.358 -16.507 1.00 36.75 517 PRO A C 1
ATOM 3978 O O . PRO A 1 517 ? 32.094 -1.499 -15.328 1.00 36.75 517 PRO A O 1
ATOM 3981 N N . LEU A 1 518 ? 30.656 -0.716 -16.862 1.00 38.03 518 LEU A N 1
ATOM 3982 C CA . LEU A 1 518 ? 29.622 -0.229 -15.958 1.00 38.03 518 LEU A CA 1
ATOM 3983 C C . LEU A 1 518 ? 28.630 -1.286 -15.488 1.00 38.03 518 LEU A C 1
ATOM 3985 O O . LEU A 1 518 ? 27.754 -0.933 -14.721 1.00 38.03 518 LEU A O 1
ATOM 3989 N N . VAL A 1 519 ? 28.670 -2.548 -15.903 1.00 41.56 519 VAL A N 1
ATOM 3990 C CA . VAL A 1 519 ? 27.703 -3.585 -15.476 1.00 41.56 519 VAL A CA 1
ATOM 3991 C C . VAL A 1 519 ? 28.391 -4.830 -14.917 1.00 41.56 519 VAL A C 1
ATOM 3993 O O . VAL A 1 519 ? 27.746 -5.615 -14.219 1.00 41.56 519 VAL A O 1
ATOM 3996 N N . ASP A 1 520 ? 29.712 -4.942 -15.051 1.00 40.34 520 ASP A N 1
ATOM 3997 C CA . ASP A 1 520 ? 30.448 -6.057 -14.468 1.00 40.34 520 ASP A CA 1
ATOM 3998 C C . ASP A 1 520 ? 30.645 -5.901 -12.947 1.00 40.34 520 ASP A C 1
ATOM 4000 O O . ASP A 1 520 ? 31.652 -5.432 -12.423 1.00 40.34 520 ASP A O 1
ATOM 4004 N N . LEU A 1 521 ? 29.600 -6.267 -12.207 1.00 39.31 521 LEU A N 1
ATOM 4005 C CA . LEU A 1 521 ? 29.624 -6.526 -10.768 1.00 39.31 521 LEU A CA 1
ATOM 4006 C C . LEU A 1 521 ? 30.145 -7.946 -10.456 1.00 39.31 521 LEU A C 1
ATOM 4008 O O . LEU A 1 521 ? 29.826 -8.479 -9.394 1.00 39.31 521 LEU A O 1
ATOM 4012 N N . GLY A 1 522 ? 30.870 -8.600 -11.374 1.00 44.19 522 GLY A N 1
ATOM 4013 C CA . GLY A 1 522 ? 31.176 -10.027 -11.262 1.00 44.19 522 GLY A CA 1
ATOM 4014 C C . GLY A 1 522 ? 29.916 -10.889 -11.374 1.00 44.19 522 GLY A C 1
ATOM 4015 O O . GLY A 1 522 ? 29.753 -11.852 -10.629 1.00 44.19 522 GLY A O 1
ATOM 4016 N N . GLY A 1 523 ? 28.987 -10.500 -12.257 1.00 46.28 523 GLY A N 1
ATOM 4017 C CA . GLY A 1 523 ? 27.864 -11.330 -12.698 1.00 46.28 523 GLY A CA 1
ATOM 4018 C C . GLY A 1 523 ? 27.025 -11.988 -11.596 1.00 46.28 523 GLY A C 1
ATOM 4019 O O . GLY A 1 523 ? 26.925 -13.211 -11.566 1.00 46.28 523 GLY A O 1
ATOM 4020 N N . ALA A 1 524 ? 26.331 -11.223 -10.744 1.00 51.34 524 ALA A N 1
ATOM 4021 C CA . ALA A 1 524 ? 25.176 -11.801 -10.052 1.00 51.34 524 ALA A CA 1
ATOM 4022 C C . ALA A 1 524 ? 24.134 -12.164 -11.129 1.00 51.34 524 ALA A C 1
ATOM 4024 O O . ALA A 1 524 ? 23.599 -11.257 -11.778 1.00 51.34 524 ALA A O 1
ATOM 4025 N N . PRO A 1 525 ? 23.851 -13.451 -11.393 1.00 63.16 525 PRO A N 1
ATOM 4026 C CA . PRO A 1 525 ? 22.997 -13.799 -12.511 1.00 63.16 525 PRO A CA 1
ATOM 4027 C C . PRO A 1 525 ? 21.562 -13.374 -12.164 1.00 63.16 525 PRO A C 1
ATOM 4029 O O . PRO A 1 525 ? 21.069 -13.620 -11.060 1.00 63.16 525 PRO A O 1
ATOM 4032 N N . SER A 1 526 ? 20.882 -12.692 -13.086 1.00 73.31 526 SER A N 1
ATOM 4033 C CA . SER A 1 526 ? 19.519 -12.192 -12.849 1.00 73.31 526 SER A CA 1
ATOM 4034 C C . SER A 1 526 ? 18.484 -13.327 -12.820 1.00 73.31 526 SER A C 1
ATOM 4036 O O . SER A 1 526 ? 17.427 -13.193 -12.204 1.00 73.31 526 SER A O 1
ATOM 4038 N N . ALA A 1 527 ? 18.811 -14.487 -13.401 1.00 80.06 527 ALA A N 1
ATOM 4039 C CA . ALA A 1 527 ? 17.980 -15.690 -13.363 1.00 80.06 527 ALA A CA 1
ATOM 4040 C C . ALA A 1 527 ? 17.795 -16.258 -11.932 1.00 80.06 527 ALA A C 1
ATOM 4042 O O . ALA A 1 527 ? 16.654 -16.491 -11.534 1.00 80.06 527 ALA A O 1
ATOM 4043 N N . PRO A 1 528 ? 18.845 -16.429 -11.101 1.00 83.19 528 PRO A N 1
ATOM 4044 C CA . PRO A 1 528 ? 18.703 -16.692 -9.671 1.00 83.19 528 PRO A CA 1
ATOM 4045 C C . PRO A 1 528 ? 17.804 -15.693 -8.945 1.00 83.19 528 PRO A C 1
ATOM 4047 O O . PRO A 1 528 ? 17.005 -16.107 -8.109 1.00 83.19 528 PRO A O 1
ATOM 4050 N N . ALA A 1 529 ? 17.888 -14.397 -9.269 1.00 79.19 529 ALA A N 1
ATOM 4051 C CA . ALA A 1 529 ? 17.006 -13.397 -8.673 1.00 79.19 529 ALA A CA 1
ATOM 4052 C C . ALA A 1 529 ? 15.540 -13.637 -9.073 1.00 79.19 529 ALA A C 1
ATOM 4054 O O . ALA A 1 529 ? 14.665 -13.620 -8.208 1.00 79.19 529 ALA A O 1
ATOM 4055 N N . TYR A 1 530 ? 15.269 -13.949 -10.349 1.00 85.19 530 TYR A N 1
ATOM 4056 C CA . TYR A 1 530 ? 13.934 -14.351 -10.813 1.00 85.19 530 TYR A CA 1
ATOM 4057 C C . TYR A 1 530 ? 13.382 -15.522 -9.990 1.00 85.19 530 TYR A C 1
ATOM 4059 O O . TYR A 1 530 ? 12.282 -15.439 -9.438 1.00 85.19 530 TYR A O 1
ATOM 4067 N N . TRP A 1 531 ? 14.159 -16.601 -9.862 1.00 88.88 531 TRP A N 1
ATOM 4068 C CA . TRP A 1 531 ? 13.730 -17.791 -9.128 1.00 88.88 531 TRP A CA 1
ATOM 4069 C C . TRP A 1 531 ? 13.601 -17.551 -7.631 1.00 88.88 531 TRP A C 1
ATOM 4071 O O . TRP A 1 531 ? 12.678 -18.081 -7.023 1.00 88.88 531 TRP A O 1
ATOM 4081 N N . PHE A 1 532 ? 14.445 -16.708 -7.038 1.00 88.50 532 PHE A N 1
ATOM 4082 C CA . PHE A 1 532 ? 14.286 -16.278 -5.653 1.00 88.50 532 PHE A CA 1
ATOM 4083 C C . PHE A 1 532 ? 12.918 -15.613 -5.435 1.00 88.50 532 PHE A C 1
ATOM 4085 O O . PHE A 1 532 ? 12.186 -16.003 -4.525 1.00 88.50 532 PHE A O 1
ATOM 4092 N N . PHE A 1 533 ? 12.520 -14.670 -6.299 1.00 88.00 533 PHE A N 1
ATOM 4093 C CA . PHE A 1 533 ? 11.203 -14.027 -6.198 1.00 88.00 533 PHE A CA 1
ATOM 4094 C C . PHE A 1 533 ? 10.057 -15.001 -6.436 1.00 88.00 533 PHE A C 1
ATOM 4096 O O . PHE A 1 533 ? 9.071 -14.973 -5.698 1.00 88.00 533 PHE A O 1
ATOM 4103 N N . PHE A 1 534 ? 10.191 -15.882 -7.427 1.00 91.94 534 PHE A N 1
ATOM 4104 C CA . PHE A 1 534 ? 9.199 -16.917 -7.682 1.00 91.94 534 PHE A CA 1
ATOM 4105 C C . PHE A 1 534 ? 9.029 -17.848 -6.474 1.00 91.94 534 PHE A C 1
ATOM 4107 O O . PHE A 1 534 ? 7.902 -18.109 -6.062 1.00 91.94 534 PHE A O 1
ATOM 4114 N N . ILE A 1 535 ? 10.126 -18.285 -5.848 1.00 93.38 535 ILE A N 1
ATOM 4115 C CA . ILE A 1 535 ? 10.100 -19.110 -4.633 1.00 93.38 535 ILE A CA 1
ATOM 4116 C C . ILE A 1 535 ? 9.419 -18.355 -3.489 1.00 93.38 535 ILE A C 1
ATOM 4118 O O . ILE A 1 535 ? 8.573 -18.931 -2.811 1.00 93.38 535 ILE A O 1
ATOM 4122 N N . MET A 1 536 ? 9.711 -17.066 -3.293 1.00 94.38 536 MET A N 1
ATOM 4123 C CA . MET A 1 536 ? 9.041 -16.261 -2.262 1.00 94.38 536 MET A CA 1
ATOM 4124 C C . MET A 1 536 ? 7.536 -16.119 -2.525 1.00 94.38 536 MET A C 1
ATOM 4126 O O . MET A 1 536 ? 6.738 -16.225 -1.597 1.00 94.38 536 MET A O 1
ATOM 4130 N N . LEU A 1 537 ? 7.111 -15.948 -3.781 1.00 94.69 537 LEU A N 1
ATOM 4131 C CA . LEU A 1 537 ? 5.692 -15.956 -4.165 1.00 94.69 537 LEU A CA 1
ATOM 4132 C C . LEU A 1 537 ? 5.041 -17.330 -3.965 1.00 94.69 537 LEU A C 1
ATOM 4134 O O . LEU A 1 537 ? 3.912 -17.405 -3.482 1.00 94.69 537 LEU A O 1
ATOM 4138 N N . ALA A 1 538 ? 5.750 -18.415 -4.273 1.00 94.94 538 ALA A N 1
ATOM 4139 C CA . ALA A 1 538 ? 5.278 -19.775 -4.042 1.00 94.94 538 ALA A CA 1
ATOM 4140 C C . ALA A 1 538 ? 5.109 -20.055 -2.540 1.00 94.94 538 ALA A C 1
ATOM 4142 O O . ALA A 1 538 ? 4.059 -20.547 -2.122 1.00 94.94 538 ALA A O 1
ATOM 4143 N N . ILE A 1 539 ? 6.077 -19.653 -1.708 1.00 95.19 539 ILE A N 1
ATOM 4144 C CA . ILE A 1 539 ? 5.963 -19.703 -0.244 1.00 95.19 539 ILE A CA 1
ATOM 4145 C C . ILE A 1 539 ? 4.744 -18.896 0.206 1.00 95.19 539 ILE A C 1
ATOM 4147 O O . ILE A 1 539 ? 3.922 -19.419 0.956 1.00 95.19 539 ILE A O 1
ATOM 4151 N N . ASN A 1 540 ? 4.570 -17.672 -0.297 1.00 94.62 540 ASN A N 1
ATOM 4152 C CA . ASN A 1 540 ? 3.417 -16.834 0.025 1.00 94.62 540 ASN A CA 1
ATOM 4153 C C . ASN A 1 540 ? 2.075 -17.492 -0.360 1.00 94.62 540 ASN A C 1
ATOM 4155 O O . ASN A 1 540 ? 1.105 -17.461 0.394 1.00 94.62 540 ASN A O 1
ATOM 4159 N N . SER A 1 541 ? 2.028 -18.189 -1.497 1.00 95.19 541 SER A N 1
ATOM 4160 C CA . SER A 1 541 ? 0.815 -18.881 -1.953 1.00 95.19 541 SER A CA 1
ATOM 4161 C C . SER A 1 541 ? 0.395 -20.046 -1.052 1.00 95.19 541 SER A C 1
ATOM 4163 O O . SER A 1 541 ? -0.796 -20.347 -0.931 1.00 95.19 541 SER A O 1
ATOM 4165 N N . LEU A 1 542 ? 1.351 -20.677 -0.366 1.00 94.19 542 LEU A N 1
ATOM 4166 C CA . LEU A 1 542 ? 1.122 -21.905 0.393 1.00 94.19 542 LEU A CA 1
ATOM 4167 C C . LEU A 1 542 ? 1.085 -21.680 1.905 1.00 94.19 542 LEU A C 1
ATOM 4169 O O . LEU A 1 542 ? 0.205 -22.227 2.576 1.00 94.19 542 LEU A O 1
ATOM 4173 N N . TYR A 1 543 ? 2.010 -20.884 2.450 1.00 93.06 543 TYR A N 1
ATOM 4174 C CA . TYR A 1 543 ? 2.231 -20.801 3.893 1.00 93.06 543 TYR A CA 1
ATOM 4175 C C . TYR A 1 543 ? 0.986 -20.357 4.684 1.00 93.06 543 TYR A C 1
ATOM 4177 O O . TYR A 1 543 ? 0.721 -21.004 5.696 1.00 93.06 543 TYR A O 1
ATOM 4185 N N . PRO A 1 544 ? 0.179 -19.348 4.279 1.00 91.88 544 PRO A N 1
ATOM 4186 C CA . PRO A 1 544 ? -0.935 -18.874 5.103 1.00 91.88 544 PRO A CA 1
ATOM 4187 C C . PRO A 1 544 ? -2.007 -19.956 5.259 1.00 91.88 544 PRO A C 1
ATOM 4189 O O . PRO A 1 544 ? -2.504 -20.224 6.356 1.00 91.88 544 PRO A O 1
ATOM 4192 N N . GLY A 1 545 ? -2.332 -20.620 4.145 1.00 91.06 545 GLY A N 1
ATOM 4193 C CA . GLY A 1 545 ? -3.286 -21.721 4.108 1.00 91.06 545 GLY A CA 1
ATOM 4194 C C . GLY A 1 545 ? -2.779 -22.918 4.903 1.00 91.06 545 GLY A C 1
ATOM 4195 O O . GLY A 1 545 ? -3.497 -23.408 5.771 1.00 91.06 545 GLY A O 1
ATOM 4196 N N . ALA A 1 546 ? -1.533 -23.346 4.678 1.00 90.44 546 ALA A N 1
ATOM 4197 C CA . ALA A 1 546 ? -0.929 -24.470 5.391 1.00 90.44 546 ALA A CA 1
ATOM 4198 C C . ALA A 1 546 ? -0.826 -24.205 6.902 1.00 90.44 546 ALA A C 1
ATOM 4200 O O . ALA A 1 546 ? -1.281 -25.019 7.709 1.00 90.44 546 ALA A O 1
ATOM 4201 N N . LEU A 1 547 ? -0.297 -23.043 7.290 1.00 89.44 547 LEU A N 1
ATOM 4202 C CA . LEU A 1 547 ? -0.123 -22.645 8.681 1.00 89.44 547 LEU A CA 1
ATOM 4203 C C . LEU A 1 547 ? -1.454 -22.699 9.425 1.00 89.44 547 LEU A C 1
ATOM 4205 O O . LEU A 1 547 ? -1.535 -23.354 10.461 1.00 89.44 547 LEU A O 1
ATOM 4209 N N . TYR A 1 548 ? -2.517 -22.092 8.888 1.00 87.94 548 TYR A N 1
ATOM 4210 C CA . TYR A 1 548 ? -3.815 -22.082 9.565 1.00 87.94 548 TYR A CA 1
ATOM 4211 C C . TYR A 1 548 ? -4.606 -23.387 9.443 1.00 87.94 548 TYR A C 1
ATOM 4213 O O . TYR A 1 548 ? -5.396 -23.698 10.339 1.00 87.94 548 TYR A O 1
ATOM 4221 N N . TYR A 1 549 ? -4.351 -24.190 8.409 1.00 86.50 549 TYR A N 1
ATOM 4222 C CA . TYR A 1 549 ? -4.900 -25.539 8.282 1.00 86.50 549 TYR A CA 1
ATOM 4223 C C . TYR A 1 549 ? -4.389 -26.466 9.397 1.00 86.50 549 TYR A C 1
ATOM 4225 O O . TYR A 1 549 ? -5.179 -27.195 10.005 1.00 86.50 549 TYR A O 1
ATOM 4233 N N . TYR A 1 550 ? -3.087 -26.407 9.713 1.00 80.06 550 TYR A N 1
ATOM 4234 C CA . TYR A 1 550 ? -2.467 -27.205 10.781 1.00 80.06 550 TYR A CA 1
ATOM 4235 C C . TYR A 1 550 ? -2.583 -26.560 12.171 1.00 80.06 550 TYR A C 1
ATOM 4237 O O . TYR A 1 550 ? -2.724 -27.277 13.163 1.00 80.06 550 TYR A O 1
ATOM 4245 N N . ALA A 1 551 ? -2.618 -25.226 12.262 1.00 72.56 551 ALA A N 1
ATOM 4246 C CA . ALA A 1 551 ? -2.817 -24.484 13.513 1.00 72.56 551 ALA A CA 1
ATOM 4247 C C . ALA A 1 551 ? -4.141 -24.812 14.212 1.00 72.56 551 ALA A C 1
ATOM 4249 O O . ALA A 1 551 ? -4.244 -24.633 15.420 1.00 72.56 551 ALA A O 1
ATOM 4250 N N . ALA A 1 552 ? -5.143 -25.330 13.494 1.00 62.16 552 ALA A N 1
ATOM 4251 C CA . ALA A 1 552 ? -6.373 -25.839 14.102 1.00 62.16 552 ALA A CA 1
ATOM 4252 C C . ALA A 1 552 ? -6.128 -26.957 15.144 1.00 62.16 552 ALA A C 1
ATOM 4254 O O . ALA A 1 552 ? -7.036 -27.276 15.906 1.00 62.16 552 ALA A O 1
ATOM 4255 N N . ARG A 1 553 ? -4.925 -27.555 15.180 1.00 54.81 553 ARG A N 1
ATOM 4256 C CA . ARG A 1 553 ? -4.517 -28.603 16.132 1.00 54.81 553 ARG A CA 1
ATOM 4257 C C . ARG A 1 553 ? -3.532 -28.153 17.224 1.00 54.81 553 ARG A C 1
ATOM 4259 O O . ARG A 1 553 ? -3.245 -28.956 18.102 1.00 54.81 553 ARG A O 1
ATOM 4266 N N . SER A 1 554 ? -2.992 -26.930 17.184 1.00 53.84 554 SER A N 1
ATOM 4267 C CA . SER A 1 554 ? -1.882 -26.489 18.054 1.00 53.84 554 SER A CA 1
ATOM 4268 C C . SER A 1 554 ? -2.213 -25.215 18.840 1.00 53.84 554 SER A C 1
ATOM 4270 O O . SER A 1 554 ? -3.074 -24.431 18.445 1.00 53.84 554 SER A O 1
ATOM 4272 N N . SER A 1 555 ? -1.517 -25.010 19.964 1.00 54.31 555 SER A N 1
ATOM 4273 C CA . SER A 1 555 ? -1.634 -23.835 20.838 1.00 54.31 555 SER A CA 1
ATOM 4274 C C . SER A 1 555 ? -1.542 -22.526 20.040 1.00 54.31 555 SER A C 1
ATOM 4276 O O . SER A 1 555 ? -0.545 -22.243 19.376 1.00 54.31 555 SER A O 1
ATOM 4278 N N . SER A 1 556 ? -2.595 -21.708 20.124 1.00 61.53 556 SER A N 1
ATOM 4279 C CA . SER A 1 556 ? -2.912 -20.593 19.216 1.00 61.53 556 SER A CA 1
ATOM 4280 C C . SER A 1 556 ? -1.877 -19.462 19.136 1.00 61.53 556 SER A C 1
ATOM 4282 O O . SER A 1 556 ? -2.001 -18.586 18.286 1.00 61.53 556 SER A O 1
ATOM 4284 N N . ARG A 1 557 ? -0.899 -19.415 20.049 1.00 59.88 557 ARG A N 1
ATOM 4285 C CA . ARG A 1 557 ? 0.025 -18.278 20.204 1.00 59.88 557 ARG A CA 1
ATOM 4286 C C . ARG A 1 557 ? 1.275 -18.383 19.330 1.00 59.88 557 ARG A C 1
ATOM 4288 O O . ARG A 1 557 ? 1.765 -17.359 18.851 1.00 59.88 557 ARG A O 1
ATOM 4295 N N . SER A 1 558 ? 1.797 -19.591 19.118 1.00 68.00 558 SER A N 1
ATOM 4296 C CA . SER A 1 558 ? 2.985 -19.780 18.274 1.00 68.00 558 SER A CA 1
ATOM 4297 C C . SER A 1 558 ? 2.654 -19.527 16.805 1.00 68.00 558 SER A C 1
ATOM 4299 O O . SER A 1 558 ? 3.437 -18.903 16.099 1.00 68.00 558 SER A O 1
ATOM 4301 N N . THR A 1 559 ? 1.457 -19.915 16.369 1.00 76.69 559 THR A N 1
ATOM 4302 C CA . THR A 1 559 ? 1.041 -19.867 14.964 1.00 76.69 559 THR A CA 1
ATOM 4303 C C . THR A 1 559 ? 0.899 -18.440 14.446 1.00 76.69 559 THR A C 1
ATOM 4305 O O . THR A 1 559 ? 1.424 -18.126 13.386 1.00 76.69 559 THR A O 1
ATOM 4308 N N . ASP A 1 560 ? 0.265 -17.547 15.210 1.00 77.75 560 ASP A N 1
ATOM 4309 C CA . ASP A 1 560 ? 0.073 -16.151 14.789 1.00 77.75 560 ASP A CA 1
ATOM 4310 C C . ASP A 1 560 ? 1.406 -15.370 14.800 1.00 77.75 560 ASP A C 1
ATOM 4312 O O . ASP A 1 560 ? 1.623 -14.478 13.986 1.00 77.75 560 ASP A O 1
ATOM 4316 N N . THR A 1 561 ? 2.347 -15.760 15.668 1.00 74.44 561 THR A N 1
ATOM 4317 C CA . THR A 1 561 ? 3.707 -15.191 15.689 1.00 74.44 561 THR A CA 1
ATOM 4318 C C . THR A 1 561 ? 4.540 -15.677 14.498 1.00 74.44 561 THR A C 1
ATOM 4320 O O . THR A 1 561 ? 5.280 -14.895 13.906 1.00 74.44 561 THR A O 1
ATOM 4323 N N . VAL A 1 562 ? 4.408 -16.955 14.123 1.00 80.12 562 VAL A N 1
ATOM 4324 C CA . VAL A 1 562 ? 5.057 -17.518 12.928 1.00 80.12 562 VAL A CA 1
ATOM 4325 C C . VAL A 1 562 ? 4.524 -16.855 11.657 1.00 80.12 562 VAL A C 1
ATOM 4327 O O . VAL A 1 562 ? 5.326 -16.525 10.789 1.00 80.12 562 VAL A O 1
ATOM 4330 N N . ALA A 1 563 ? 3.213 -16.595 11.571 1.00 84.00 563 ALA A N 1
ATOM 4331 C CA . ALA A 1 563 ? 2.621 -15.853 10.455 1.00 84.00 563 ALA A CA 1
ATOM 4332 C C . ALA A 1 563 ? 3.269 -14.468 10.302 1.00 84.00 563 ALA A C 1
ATOM 4334 O O . ALA A 1 563 ? 3.793 -14.150 9.240 1.00 84.00 563 ALA A O 1
ATOM 4335 N N . ALA A 1 564 ? 3.349 -13.703 11.395 1.00 78.69 564 ALA A N 1
ATOM 4336 C CA . ALA A 1 564 ? 3.981 -12.385 11.391 1.00 78.69 564 ALA A CA 1
ATOM 4337 C C . ALA A 1 564 ? 5.470 -12.426 10.984 1.00 78.69 564 ALA A C 1
ATOM 4339 O O . ALA A 1 564 ? 5.958 -11.508 10.330 1.00 78.69 564 ALA A O 1
ATOM 4340 N N . LEU A 1 565 ? 6.210 -13.478 11.353 1.00 80.62 565 LEU A N 1
ATOM 4341 C CA . LEU A 1 565 ? 7.608 -13.644 10.936 1.00 80.62 565 LEU A CA 1
ATOM 4342 C C . LEU A 1 565 ? 7.735 -13.974 9.440 1.00 80.62 565 LEU A C 1
ATOM 4344 O O . LEU A 1 565 ? 8.639 -13.463 8.775 1.00 80.62 565 LEU A O 1
ATOM 4348 N N . CYS A 1 566 ? 6.837 -14.812 8.915 1.00 87.06 566 CYS A N 1
ATOM 4349 C CA . CYS A 1 566 ? 6.765 -15.103 7.484 1.00 87.06 566 CYS A CA 1
ATOM 4350 C C . CYS A 1 566 ? 6.462 -13.823 6.697 1.00 87.06 566 CYS A C 1
ATOM 4352 O O . CYS A 1 566 ? 7.171 -13.540 5.736 1.00 87.06 566 CYS A O 1
ATOM 4354 N N . ASP A 1 567 ? 5.508 -13.010 7.163 1.00 87.31 567 ASP A N 1
ATOM 4355 C CA . ASP A 1 567 ? 5.167 -11.718 6.555 1.00 87.31 567 ASP A CA 1
ATOM 4356 C C . ASP A 1 567 ? 6.380 -10.790 6.476 1.00 87.31 567 ASP A C 1
ATOM 4358 O O . ASP A 1 567 ? 6.730 -10.337 5.391 1.00 87.31 567 ASP A O 1
ATOM 4362 N N . VAL A 1 568 ? 7.101 -10.592 7.589 1.00 86.31 568 VAL A N 1
ATOM 4363 C CA . VAL A 1 568 ? 8.331 -9.775 7.601 1.00 86.31 568 VAL A CA 1
ATOM 4364 C C . VAL A 1 568 ? 9.353 -10.290 6.590 1.00 86.31 568 VAL A C 1
ATOM 4366 O O . VAL A 1 568 ? 9.984 -9.498 5.893 1.00 86.31 568 VAL A O 1
ATOM 4369 N N . THR A 1 569 ? 9.530 -11.608 6.504 1.00 88.12 569 THR A N 1
ATOM 4370 C CA . THR A 1 569 ? 10.514 -12.223 5.602 1.00 88.12 569 THR A CA 1
ATOM 4371 C C . THR A 1 569 ? 10.131 -12.014 4.137 1.00 88.12 569 THR A C 1
ATOM 4373 O O . THR A 1 569 ? 10.983 -11.664 3.316 1.00 88.12 569 THR A O 1
ATOM 4376 N N . LEU A 1 570 ? 8.851 -12.185 3.807 1.00 91.88 570 LEU A N 1
ATOM 4377 C CA . LEU A 1 570 ? 8.324 -11.989 2.460 1.00 91.88 570 LEU A CA 1
ATOM 4378 C C . LEU A 1 570 ? 8.366 -10.511 2.056 1.00 91.88 570 LEU A C 1
ATOM 4380 O O . LEU A 1 570 ? 8.900 -10.193 0.997 1.00 91.88 570 LEU A O 1
ATOM 4384 N N . ASP A 1 571 ? 7.914 -9.602 2.920 1.00 89.38 571 ASP A N 1
ATOM 4385 C CA . ASP A 1 571 ? 7.924 -8.158 2.659 1.00 89.38 571 ASP A CA 1
ATOM 4386 C C . ASP A 1 571 ? 9.350 -7.610 2.490 1.00 89.38 571 ASP A C 1
ATOM 4388 O O . ASP A 1 571 ? 9.613 -6.796 1.596 1.00 89.38 571 ASP A O 1
ATOM 4392 N N . LEU A 1 572 ? 10.307 -8.096 3.290 1.00 87.75 572 LEU A N 1
ATOM 4393 C CA . LEU A 1 572 ? 11.723 -7.790 3.081 1.00 87.75 572 LEU A CA 1
ATOM 4394 C C . LEU A 1 572 ? 12.202 -8.314 1.733 1.00 87.75 572 LEU A C 1
ATOM 4396 O O . LEU A 1 572 ? 12.856 -7.575 1.004 1.00 87.75 572 LEU A O 1
ATOM 4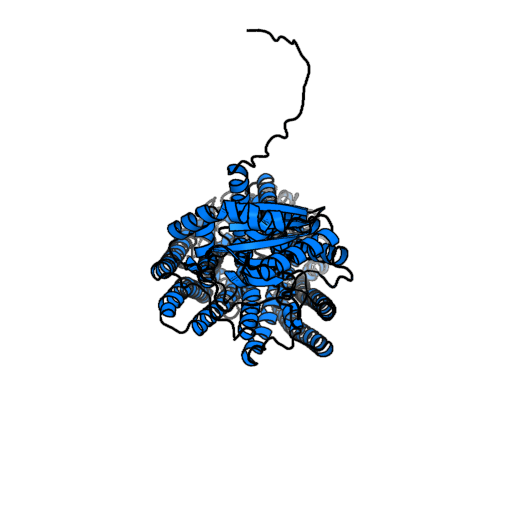400 N N . SER A 1 573 ? 11.852 -9.549 1.376 1.00 88.50 573 SER A N 1
ATOM 4401 C CA . SER A 1 573 ? 12.236 -10.139 0.092 1.00 88.50 573 SER A CA 1
ATOM 4402 C C . SER A 1 573 ? 11.702 -9.314 -1.079 1.00 88.50 573 SER A C 1
ATOM 4404 O O . SER A 1 573 ? 12.468 -8.986 -1.981 1.00 88.50 573 SER A O 1
ATOM 4406 N N . TYR A 1 574 ? 10.437 -8.885 -1.041 1.00 88.56 574 TYR A N 1
ATOM 4407 C CA . TYR A 1 574 ? 9.832 -8.032 -2.073 1.00 88.56 574 TYR A CA 1
ATOM 4408 C C . TYR A 1 574 ? 10.419 -6.617 -2.128 1.00 88.56 574 TYR A C 1
ATOM 4410 O O . TYR A 1 574 ? 10.454 -6.017 -3.205 1.00 88.56 574 TYR A O 1
ATOM 4418 N N . SER A 1 575 ? 10.904 -6.094 -0.997 1.00 82.81 575 SER A N 1
ATOM 4419 C CA . SER A 1 575 ? 11.621 -4.813 -0.931 1.00 82.81 575 SER A CA 1
ATOM 4420 C C . SER A 1 575 ? 13.047 -4.941 -1.483 1.00 82.81 575 SER A C 1
ATOM 4422 O O . SER A 1 575 ? 13.485 -4.107 -2.276 1.00 82.81 575 SER A O 1
ATOM 4424 N N . PHE A 1 576 ? 13.766 -6.014 -1.128 1.00 77.81 576 PHE A N 1
ATOM 4425 C CA . PHE A 1 576 ? 15.106 -6.320 -1.645 1.00 77.81 576 PHE A CA 1
ATOM 4426 C C . PHE A 1 576 ? 15.089 -6.573 -3.143 1.00 77.81 576 PHE A C 1
ATOM 4428 O O . PHE A 1 576 ? 15.917 -6.015 -3.842 1.00 77.81 576 PHE A O 1
ATOM 4435 N N . GLY A 1 577 ? 14.103 -7.316 -3.629 1.00 72.38 577 GLY A N 1
ATOM 4436 C CA . GLY A 1 577 ? 13.179 -6.776 -4.612 1.00 72.38 577 GLY A CA 1
ATOM 4437 C C . GLY A 1 577 ? 13.702 -6.066 -5.849 1.00 72.38 577 GLY A C 1
ATOM 4438 O O . GLY A 1 577 ? 14.714 -6.359 -6.463 1.00 72.38 577 GLY A O 1
ATOM 4439 N N . TRP A 1 578 ? 12.904 -5.149 -6.352 1.00 70.06 578 TRP A N 1
ATOM 4440 C CA . TRP A 1 578 ? 13.104 -3.729 -6.090 1.00 70.06 578 TRP A CA 1
ATOM 4441 C C . TRP A 1 578 ? 14.528 -3.247 -5.821 1.00 70.06 578 TRP A C 1
ATOM 4443 O O . TRP A 1 578 ? 15.123 -2.840 -6.793 1.00 70.06 578 TRP A O 1
ATOM 4453 N N . ILE A 1 579 ? 15.117 -3.253 -4.616 1.00 69.12 579 ILE A N 1
ATOM 4454 C CA . ILE A 1 579 ? 16.497 -2.723 -4.449 1.00 69.12 579 ILE A CA 1
ATOM 4455 C C . ILE A 1 579 ? 17.486 -3.360 -5.442 1.00 69.12 579 ILE A C 1
ATOM 4457 O O . ILE A 1 579 ? 18.316 -2.647 -5.994 1.00 69.12 579 ILE A O 1
ATOM 4461 N N . PHE A 1 580 ? 17.400 -4.667 -5.688 1.00 69.88 580 PHE A N 1
ATOM 4462 C CA . PHE A 1 580 ? 18.215 -5.381 -6.664 1.00 69.88 580 PHE A CA 1
ATOM 4463 C C . PHE A 1 580 ? 17.903 -4.898 -8.077 1.00 69.88 580 PHE A C 1
ATOM 4465 O O . PHE A 1 580 ? 18.809 -4.458 -8.775 1.00 69.88 580 PHE A O 1
ATOM 4472 N N . VAL A 1 581 ? 16.626 -4.893 -8.464 1.00 64.38 581 VAL A N 1
ATOM 4473 C CA . VAL A 1 581 ? 16.187 -4.415 -9.782 1.00 64.38 581 VAL A CA 1
ATOM 4474 C C . VAL A 1 581 ? 16.623 -2.961 -10.013 1.00 64.38 581 VAL A C 1
ATOM 4476 O O . VAL A 1 581 ? 17.345 -2.667 -10.959 1.00 64.38 581 VAL A O 1
ATOM 4479 N N . THR A 1 582 ? 16.299 -2.073 -9.079 1.00 59.47 582 THR A N 1
ATOM 4480 C CA . THR A 1 582 ? 16.754 -0.690 -8.995 1.00 59.47 582 THR A CA 1
ATOM 4481 C C . THR A 1 582 ? 18.266 -0.611 -9.107 1.00 59.47 582 THR A C 1
ATOM 4483 O O . THR A 1 582 ? 18.719 0.099 -9.971 1.00 59.47 582 THR A O 1
ATOM 4486 N N . LYS A 1 583 ? 19.086 -1.329 -8.332 1.00 59.28 583 LYS A N 1
ATOM 4487 C CA . LYS A 1 583 ? 20.558 -1.215 -8.420 1.00 59.28 583 LYS A CA 1
ATOM 4488 C C . LYS A 1 583 ? 21.138 -1.702 -9.750 1.00 59.28 583 LYS A C 1
ATOM 4490 O O . LYS A 1 583 ? 22.093 -1.091 -10.221 1.00 59.28 583 LYS A O 1
ATOM 4495 N N . GLN A 1 584 ? 20.561 -2.739 -10.359 1.00 57.22 584 GLN A N 1
ATOM 4496 C CA . GLN A 1 584 ? 20.950 -3.188 -11.701 1.00 57.22 584 GLN A CA 1
ATOM 4497 C C . GLN A 1 584 ? 20.571 -2.145 -12.770 1.00 57.22 584 GLN A C 1
ATOM 4499 O O . GLN A 1 584 ? 21.341 -1.906 -13.693 1.00 57.22 584 GLN A O 1
ATOM 4504 N N . PHE A 1 585 ? 19.435 -1.453 -12.608 1.00 51.47 585 PHE A N 1
ATOM 4505 C CA . PHE A 1 585 ? 18.949 -0.434 -13.551 1.00 51.47 585 PHE A CA 1
ATOM 4506 C C . PHE A 1 585 ? 19.360 1.025 -13.226 1.00 51.47 585 PHE A C 1
ATOM 4508 O O . PHE A 1 585 ? 19.313 1.884 -14.102 1.00 51.47 585 PHE A O 1
ATOM 4515 N N . VAL A 1 586 ? 19.768 1.357 -11.994 1.00 41.91 586 VAL A N 1
ATOM 4516 C CA . VAL A 1 586 ? 20.044 2.728 -11.487 1.00 41.91 586 VAL A CA 1
ATOM 4517 C C . VAL A 1 586 ? 21.378 3.271 -11.960 1.00 41.91 586 VAL A C 1
ATOM 4519 O O . VAL A 1 586 ? 21.572 4.485 -11.944 1.00 41.91 586 VAL A O 1
ATOM 4522 N N . ARG A 1 587 ? 22.239 2.429 -12.533 1.00 48.12 587 ARG A N 1
ATOM 4523 C CA . ARG A 1 587 ? 23.323 2.925 -13.387 1.00 48.12 587 ARG A CA 1
ATOM 4524 C C . ARG A 1 587 ? 22.794 3.718 -14.610 1.00 48.12 587 ARG A C 1
ATOM 4526 O O . ARG A 1 587 ? 23.575 4.394 -15.260 1.00 48.12 587 ARG A O 1
ATOM 4533 N N . PHE A 1 588 ? 21.471 3.732 -14.860 1.00 45.03 588 PHE A N 1
ATOM 4534 C CA . PHE A 1 588 ? 20.819 4.359 -16.020 1.00 45.03 588 PHE A CA 1
ATOM 4535 C C . PHE A 1 588 ? 19.622 5.304 -15.720 1.00 45.03 588 PHE A C 1
ATOM 4537 O O . PHE A 1 588 ? 18.769 5.512 -16.579 1.00 45.03 588 PHE A O 1
ATOM 4544 N N . CYS A 1 589 ? 19.537 5.915 -14.530 1.00 45.84 589 CYS A N 1
ATOM 4545 C CA . CYS A 1 589 ? 18.635 7.047 -14.190 1.00 45.84 589 CYS A CA 1
ATOM 4546 C C . CYS A 1 589 ? 17.103 6.882 -14.275 1.00 45.84 589 CYS A C 1
ATOM 4548 O O . CYS A 1 589 ? 16.395 7.769 -13.798 1.00 45.84 589 CYS A O 1
ATOM 4550 N N . ARG A 1 590 ? 16.554 5.771 -14.784 1.00 51.78 590 ARG A N 1
ATOM 4551 C CA . ARG A 1 590 ? 15.117 5.703 -15.130 1.00 51.78 590 ARG A CA 1
ATOM 4552 C C . ARG A 1 590 ? 14.213 4.870 -14.218 1.00 51.78 590 ARG A C 1
ATOM 4554 O O . ARG A 1 590 ? 13.023 4.720 -14.506 1.00 51.78 590 ARG A O 1
ATOM 4561 N N . TRP A 1 591 ? 14.719 4.303 -13.126 1.00 54.19 591 TRP A N 1
ATOM 4562 C CA . TRP A 1 591 ? 13.942 3.339 -12.334 1.00 54.19 591 TRP A CA 1
ATOM 4563 C C . TRP A 1 591 ? 13.222 3.961 -11.123 1.00 54.19 591 TRP A C 1
ATOM 4565 O O . TRP A 1 591 ? 13.478 3.615 -9.973 1.00 54.19 591 TRP A O 1
ATOM 4575 N N . THR A 1 592 ? 12.285 4.879 -11.385 1.00 62.66 592 THR A N 1
ATOM 4576 C CA . THR A 1 592 ? 11.173 5.176 -10.463 1.00 62.66 592 THR A CA 1
ATOM 4577 C C . THR A 1 592 ? 9.870 4.610 -11.033 1.00 62.66 592 THR A C 1
ATOM 4579 O O . THR A 1 592 ? 9.521 4.888 -12.183 1.00 62.66 592 THR A O 1
ATOM 4582 N N . PRO A 1 593 ? 9.153 3.751 -10.288 1.00 69.38 593 PRO A N 1
ATOM 4583 C CA . PRO A 1 593 ? 7.798 3.345 -10.627 1.00 69.38 593 PRO A CA 1
ATOM 4584 C C . PRO A 1 593 ? 6.897 4.558 -10.822 1.00 69.38 593 PRO A C 1
ATOM 4586 O O . PRO A 1 593 ? 6.747 5.381 -9.935 1.00 69.38 593 PRO A O 1
ATOM 4589 N N . THR A 1 594 ? 6.294 4.689 -11.991 1.00 67.12 594 THR A N 1
ATOM 4590 C CA . THR A 1 594 ? 5.349 5.782 -12.237 1.00 67.12 594 THR A CA 1
ATOM 4591 C C . THR A 1 594 ? 3.933 5.284 -12.466 1.00 67.12 594 THR A C 1
ATOM 4593 O O . THR A 1 594 ? 2.997 6.066 -12.338 1.00 67.12 594 THR A O 1
ATOM 4596 N N . SER A 1 595 ? 3.769 3.992 -12.777 1.00 73.69 595 SER A N 1
ATOM 4597 C CA . SER A 1 595 ? 2.450 3.385 -12.898 1.00 73.69 595 SER A CA 1
ATOM 4598 C C . SER A 1 595 ? 1.870 3.102 -11.515 1.00 73.69 595 SER A C 1
ATOM 4600 O O . SER A 1 595 ? 2.600 2.758 -10.579 1.00 73.69 595 SER A O 1
ATOM 4602 N N . PHE A 1 596 ? 0.548 3.198 -11.390 1.00 78.00 596 PHE A N 1
ATOM 4603 C CA . PHE A 1 596 ? -0.135 2.956 -10.116 1.00 78.00 596 PHE A CA 1
ATOM 4604 C C . PHE A 1 596 ? 0.205 1.585 -9.499 1.00 78.00 596 PHE A C 1
ATOM 4606 O O . PHE A 1 596 ? 0.506 1.503 -8.306 1.00 78.00 596 PHE A O 1
ATOM 4613 N N . LEU A 1 597 ? 0.184 0.514 -10.301 1.00 80.31 597 LEU A N 1
ATOM 4614 C CA . LEU A 1 597 ? 0.424 -0.847 -9.810 1.00 80.31 597 LEU A CA 1
ATOM 4615 C C . LEU A 1 597 ? 1.871 -1.049 -9.355 1.00 80.31 597 LEU A C 1
ATOM 4617 O O . LEU A 1 597 ? 2.088 -1.640 -8.298 1.00 80.31 597 LEU A O 1
ATOM 4621 N N . ASP A 1 598 ? 2.850 -0.516 -10.089 1.00 78.06 598 ASP A N 1
ATOM 4622 C CA . ASP A 1 598 ? 4.263 -0.635 -9.712 1.00 78.06 598 ASP A CA 1
ATOM 4623 C C . ASP A 1 598 ? 4.555 0.136 -8.414 1.00 78.06 598 ASP A C 1
ATOM 4625 O O . ASP A 1 598 ? 5.269 -0.359 -7.534 1.00 78.06 598 ASP A O 1
ATOM 4629 N N . SER A 1 599 ? 3.962 1.326 -8.260 1.00 78.50 599 SER A N 1
ATOM 4630 C CA . SER A 1 599 ? 4.074 2.134 -7.040 1.00 78.50 599 SER A CA 1
ATOM 4631 C C . SER A 1 599 ? 3.429 1.438 -5.843 1.00 78.50 599 SER A C 1
ATOM 4633 O O . SER A 1 599 ? 4.025 1.369 -4.766 1.00 78.50 599 SER A O 1
ATOM 4635 N N . LEU A 1 600 ? 2.246 0.844 -6.027 1.00 81.56 600 LEU A N 1
ATOM 4636 C CA . LEU A 1 600 ? 1.579 0.069 -4.981 1.00 81.56 600 LEU A CA 1
ATOM 4637 C C . LEU A 1 600 ? 2.394 -1.180 -4.607 1.00 81.56 600 LEU A C 1
ATOM 4639 O O . LEU A 1 600 ? 2.543 -1.479 -3.419 1.00 81.56 600 LEU A O 1
ATOM 4643 N N . GLY A 1 601 ? 2.971 -1.876 -5.592 1.00 84.81 601 GLY A N 1
ATOM 4644 C CA . GLY A 1 601 ? 3.843 -3.036 -5.384 1.00 84.81 601 GLY A CA 1
ATOM 4645 C C . GLY A 1 601 ? 5.113 -2.699 -4.610 1.00 84.81 601 GLY A C 1
ATOM 4646 O O . GLY A 1 601 ? 5.564 -3.491 -3.786 1.00 84.81 601 GLY A O 1
ATOM 4647 N N . LEU A 1 602 ? 5.665 -1.502 -4.800 1.00 83.12 602 LEU A N 1
ATOM 4648 C CA . LEU A 1 602 ? 6.789 -1.014 -4.002 1.00 83.12 602 LEU A CA 1
ATOM 4649 C C . LEU A 1 602 ? 6.375 -0.581 -2.589 1.00 83.12 602 LEU A C 1
ATOM 4651 O O . LEU A 1 602 ? 7.115 -0.782 -1.632 1.00 83.12 602 LEU A O 1
ATOM 4655 N N . PHE A 1 603 ? 5.211 0.044 -2.444 1.00 85.00 603 PHE A N 1
ATOM 4656 C CA . PHE A 1 603 ? 4.780 0.613 -1.170 1.00 85.00 603 PHE A CA 1
ATOM 4657 C C . PHE A 1 603 ? 4.227 -0.414 -0.178 1.00 85.00 603 PHE A C 1
ATOM 4659 O O . PHE A 1 603 ? 4.476 -0.300 1.023 1.00 85.00 603 PHE A O 1
ATOM 4666 N N . THR A 1 604 ? 3.490 -1.414 -0.665 1.00 85.94 604 THR A N 1
ATOM 4667 C CA . THR A 1 604 ? 2.782 -2.392 0.182 1.00 85.94 604 THR A CA 1
ATOM 4668 C C . THR A 1 604 ? 3.707 -3.072 1.204 1.00 85.94 604 THR A C 1
ATOM 4670 O O . THR A 1 604 ? 3.380 -3.032 2.393 1.00 85.94 604 THR A O 1
ATOM 4673 N N . PRO A 1 605 ? 4.901 -3.581 0.823 1.00 88.06 605 PRO A N 1
ATOM 4674 C CA . PRO A 1 605 ? 5.828 -4.180 1.785 1.00 88.06 605 PRO A CA 1
ATOM 4675 C C . PRO A 1 605 ? 6.320 -3.203 2.865 1.00 88.06 605 PRO A C 1
ATOM 4677 O O . PRO A 1 605 ? 6.520 -3.584 4.017 1.00 88.06 605 PRO A O 1
ATOM 4680 N N . VAL A 1 606 ? 6.495 -1.919 2.522 1.00 86.44 606 VAL A N 1
ATOM 4681 C CA . VAL A 1 606 ? 6.956 -0.883 3.464 1.00 86.44 606 VAL A CA 1
ATOM 4682 C C . VAL A 1 606 ? 5.913 -0.632 4.549 1.00 86.44 606 VAL A C 1
ATOM 4684 O O . VAL A 1 606 ? 6.248 -0.565 5.736 1.00 86.44 606 VAL A O 1
ATOM 4687 N N . VAL A 1 607 ? 4.646 -0.514 4.150 1.00 84.94 607 VAL A N 1
ATOM 4688 C CA . VAL A 1 607 ? 3.534 -0.321 5.085 1.00 84.94 607 VAL A CA 1
ATOM 4689 C C . VAL A 1 607 ? 3.310 -1.558 5.931 1.00 84.94 607 VAL A C 1
ATOM 4691 O O . VAL A 1 607 ? 3.313 -1.436 7.157 1.00 84.94 607 VAL A O 1
ATOM 4694 N N . HIS A 1 608 ? 3.190 -2.740 5.323 1.00 85.44 608 HIS A N 1
ATOM 4695 C CA . HIS A 1 608 ? 3.009 -3.984 6.073 1.00 85.44 608 HIS A CA 1
ATOM 4696 C C . HIS A 1 608 ? 4.071 -4.139 7.163 1.00 85.44 608 HIS A C 1
ATOM 4698 O O . HIS A 1 608 ? 3.745 -4.413 8.317 1.00 85.44 608 HIS A O 1
ATOM 4704 N N . LEU A 1 609 ? 5.332 -3.840 6.854 1.00 85.69 609 LEU A N 1
ATOM 4705 C CA . LEU A 1 609 ? 6.419 -4.002 7.807 1.00 85.69 609 LEU A CA 1
ATOM 4706 C C . LEU A 1 609 ? 6.394 -2.975 8.954 1.00 85.69 609 LEU A C 1
ATOM 4708 O O . LEU A 1 609 ? 6.622 -3.348 10.111 1.00 85.69 609 LEU A O 1
ATOM 4712 N N . LEU A 1 610 ? 6.030 -1.712 8.685 1.00 82.62 610 LEU A N 1
ATOM 4713 C CA . LEU A 1 610 ? 5.755 -0.714 9.735 1.00 82.62 610 LEU A CA 1
ATOM 4714 C C . LEU A 1 610 ? 4.719 -1.240 10.737 1.00 82.62 610 LEU A C 1
ATOM 4716 O O . LEU A 1 610 ? 4.882 -1.091 11.955 1.00 82.62 610 LEU A O 1
ATOM 4720 N N . PHE A 1 611 ? 3.661 -1.867 10.236 1.00 76.44 611 PHE A N 1
ATOM 4721 C CA . PHE A 1 611 ? 2.574 -2.361 11.068 1.00 76.44 611 PHE A CA 1
ATOM 4722 C C . PHE A 1 611 ? 2.888 -3.664 11.770 1.00 76.44 611 PHE A C 1
ATOM 4724 O O . PHE A 1 611 ? 2.593 -3.775 12.960 1.00 76.44 611 PHE A O 1
ATOM 4731 N N . THR A 1 612 ? 3.583 -4.589 11.120 1.00 78.62 612 THR A N 1
ATOM 4732 C CA . THR A 1 612 ? 4.057 -5.809 11.768 1.00 78.62 612 THR A CA 1
ATOM 4733 C C . THR A 1 612 ? 4.981 -5.477 12.936 1.00 78.62 612 THR A C 1
ATOM 4735 O O . THR A 1 612 ? 4.808 -6.032 14.023 1.00 78.62 612 THR A O 1
ATOM 4738 N N . CYS A 1 613 ? 5.867 -4.478 12.809 1.00 79.06 613 CYS A N 1
ATOM 4739 C CA . CYS A 1 613 ? 6.650 -3.991 13.950 1.00 79.06 613 CYS A CA 1
ATOM 4740 C C . CYS A 1 613 ? 5.764 -3.517 15.114 1.00 79.06 613 CYS A C 1
ATOM 4742 O O . CYS A 1 613 ? 6.007 -3.887 16.263 1.00 79.06 613 CYS A O 1
ATOM 4744 N N . ARG A 1 614 ? 4.731 -2.706 14.842 1.00 76.38 614 ARG A N 1
ATOM 4745 C CA . ARG A 1 614 ? 3.790 -2.229 15.877 1.00 76.38 614 ARG A CA 1
ATOM 4746 C C . ARG A 1 614 ? 2.997 -3.376 16.506 1.00 76.38 614 ARG A C 1
ATOM 4748 O O . ARG A 1 614 ? 2.799 -3.390 17.719 1.00 76.38 614 ARG A O 1
ATOM 4755 N N . ALA A 1 615 ? 2.550 -4.327 15.693 1.00 71.38 615 ALA A N 1
ATOM 4756 C CA . ALA A 1 615 ? 1.755 -5.469 16.116 1.00 71.38 615 ALA A CA 1
ATOM 4757 C C . ALA A 1 615 ? 2.557 -6.412 17.021 1.00 71.38 615 ALA A C 1
ATOM 4759 O O . ALA A 1 615 ? 2.058 -6.817 18.071 1.00 71.38 615 ALA A O 1
ATOM 4760 N N . VAL A 1 616 ? 3.814 -6.704 16.669 1.00 73.38 616 VAL A N 1
ATOM 4761 C CA . VAL A 1 616 ? 4.724 -7.525 17.487 1.00 73.38 616 VAL A CA 1
ATOM 4762 C C . VAL A 1 616 ? 4.995 -6.861 18.840 1.00 73.38 616 VAL A C 1
ATOM 4764 O O . VAL A 1 616 ? 4.946 -7.525 19.875 1.00 73.38 616 VAL A O 1
ATOM 4767 N N . GLU A 1 617 ? 5.221 -5.545 18.867 1.00 73.06 617 GLU A N 1
ATOM 4768 C CA . GLU A 1 617 ? 5.410 -4.798 20.118 1.00 73.06 617 GLU A CA 1
ATOM 4769 C C . GLU A 1 617 ? 4.160 -4.799 20.997 1.00 73.06 617 GLU A C 1
ATOM 4771 O O . GLU A 1 617 ? 4.250 -5.031 22.205 1.00 73.06 617 GLU A O 1
ATOM 4776 N N . ALA A 1 618 ? 2.988 -4.575 20.398 1.00 66.25 618 ALA A N 1
ATOM 4777 C CA . ALA A 1 618 ? 1.715 -4.632 21.106 1.00 66.25 618 ALA A CA 1
ATOM 4778 C C . ALA A 1 618 ? 1.457 -6.035 21.675 1.00 66.25 618 ALA A C 1
ATOM 4780 O O . ALA A 1 618 ? 1.028 -6.179 22.818 1.00 66.25 618 ALA A O 1
ATOM 4781 N N . ALA A 1 619 ? 1.779 -7.082 20.918 1.00 64.25 619 ALA A N 1
ATOM 4782 C CA . ALA A 1 619 ? 1.578 -8.461 21.337 1.00 64.25 619 ALA A CA 1
ATOM 4783 C C . ALA A 1 619 ? 2.530 -8.918 22.441 1.00 64.25 619 ALA A C 1
ATOM 4785 O O . ALA A 1 619 ? 2.120 -9.718 23.286 1.00 64.25 619 ALA A O 1
ATOM 4786 N N . ALA A 1 620 ? 3.767 -8.417 22.446 1.00 63.41 620 ALA A N 1
ATOM 4787 C CA . ALA A 1 620 ? 4.715 -8.642 23.531 1.00 63.41 620 ALA A CA 1
ATOM 4788 C C . ALA A 1 620 ? 4.288 -7.927 24.824 1.00 63.41 620 ALA A C 1
ATOM 4790 O O . ALA A 1 620 ? 4.486 -8.456 25.916 1.00 63.41 620 ALA A O 1
ATOM 4791 N N . ALA A 1 621 ? 3.656 -6.757 24.697 1.00 56.88 621 ALA A N 1
ATOM 4792 C CA . ALA A 1 621 ? 3.136 -6.002 25.831 1.00 56.88 621 ALA A CA 1
ATOM 4793 C C . ALA A 1 621 ? 1.859 -6.605 26.436 1.00 56.88 621 ALA A C 1
ATOM 4795 O O . ALA A 1 621 ? 1.647 -6.498 27.643 1.00 56.88 621 ALA A O 1
ATOM 4796 N N . ASP A 1 622 ? 1.022 -7.250 25.622 1.00 58.81 622 ASP A N 1
ATOM 4797 C CA . ASP A 1 622 ? -0.319 -7.701 26.004 1.00 58.81 622 ASP A CA 1
ATOM 4798 C C . ASP A 1 622 ? -0.382 -9.208 26.309 1.00 58.81 622 ASP A C 1
ATOM 4800 O O . ASP A 1 622 ? -1.301 -9.912 25.913 1.00 58.81 622 ASP A O 1
ATOM 4804 N N . GLU A 1 623 ? 0.621 -9.770 26.983 1.00 55.53 623 GLU A N 1
ATOM 4805 C CA . GLU A 1 623 ? 0.769 -11.219 27.219 1.00 55.53 623 GLU A CA 1
ATOM 4806 C C . GLU A 1 623 ? -0.443 -11.905 27.892 1.00 55.53 623 GLU A C 1
ATOM 4808 O O . GLU A 1 623 ? -0.614 -13.115 27.763 1.00 55.53 623 GLU A O 1
ATOM 4813 N N . ARG A 1 624 ? -1.323 -11.136 28.545 1.00 54.94 624 ARG A N 1
ATOM 4814 C CA . ARG A 1 624 ? -2.456 -11.639 29.338 1.00 54.94 624 ARG A CA 1
ATOM 4815 C C . ARG A 1 624 ? -3.784 -11.761 28.578 1.00 54.94 624 ARG A C 1
ATOM 4817 O O . ARG A 1 624 ? -4.679 -12.434 29.081 1.00 54.94 624 ARG A O 1
ATOM 4824 N N . ARG A 1 625 ? -3.958 -11.142 27.400 1.00 58.44 625 ARG A N 1
ATOM 4825 C CA . ARG A 1 625 ? -5.234 -11.245 26.661 1.00 58.44 625 ARG A CA 1
ATOM 4826 C C . ARG A 1 625 ? -5.397 -12.602 25.951 1.00 58.44 625 ARG A C 1
ATOM 4828 O O . ARG A 1 625 ? -4.525 -12.967 25.163 1.00 58.44 625 ARG A O 1
ATOM 4835 N N . PRO A 1 626 ? -6.501 -13.340 26.151 1.00 59.47 626 PRO A N 1
ATOM 4836 C CA . PRO A 1 626 ? -6.732 -14.599 25.445 1.00 59.47 626 PRO A CA 1
ATOM 4837 C C . PRO A 1 626 ? -6.786 -14.378 23.926 1.00 59.47 626 PRO A C 1
ATOM 4839 O O . PRO A 1 626 ? -7.230 -13.330 23.454 1.00 59.47 626 PRO A O 1
ATOM 4842 N N . ALA A 1 627 ? -6.316 -15.356 23.150 1.00 63.00 627 ALA A N 1
ATOM 4843 C CA . ALA A 1 627 ? -6.425 -15.307 21.696 1.00 63.00 627 ALA A CA 1
ATOM 4844 C C . ALA A 1 627 ? -7.906 -15.407 21.296 1.00 63.00 627 ALA A C 1
ATOM 4846 O O . ALA A 1 627 ? -8.552 -16.415 21.572 1.00 63.00 627 ALA A O 1
ATOM 4847 N N . THR A 1 628 ? -8.448 -14.361 20.663 1.00 67.88 628 THR A N 1
ATOM 4848 C CA . THR A 1 628 ? -9.860 -14.327 20.224 1.00 67.88 628 THR A CA 1
ATOM 4849 C C . THR A 1 628 ? -10.037 -14.546 18.722 1.00 67.88 628 THR A C 1
ATOM 4851 O O . THR A 1 628 ? -11.164 -14.572 18.231 1.00 67.88 628 THR A O 1
ATOM 4854 N N . ALA A 1 629 ? -8.936 -14.709 17.984 1.00 72.00 629 ALA A N 1
ATOM 4855 C CA . ALA A 1 629 ? -8.957 -14.849 16.536 1.00 72.00 629 ALA A CA 1
ATOM 4856 C C . ALA A 1 629 ? -9.738 -16.098 16.103 1.00 72.00 629 ALA A C 1
ATOM 4858 O O . ALA A 1 629 ? -9.434 -17.222 16.511 1.00 72.00 629 ALA A O 1
ATOM 4859 N N . ARG A 1 630 ? -10.733 -15.911 15.230 1.00 79.44 630 ARG A N 1
ATOM 4860 C CA . ARG A 1 630 ? -11.490 -17.024 14.650 1.00 79.44 630 ARG A CA 1
ATOM 4861 C C . ARG A 1 630 ? -10.592 -17.824 13.719 1.00 79.44 630 ARG A C 1
ATOM 4863 O O . ARG A 1 630 ? -9.914 -17.266 12.857 1.00 79.44 630 ARG A O 1
ATOM 4870 N N . HIS A 1 631 ? -10.615 -19.144 13.873 1.00 82.44 631 HIS A N 1
ATOM 4871 C CA . HIS A 1 631 ? -9.956 -20.033 12.928 1.00 82.44 631 HIS A CA 1
ATOM 4872 C C . HIS A 1 631 ? -10.702 -20.013 11.583 1.00 82.44 631 HIS A C 1
ATOM 4874 O O . HIS A 1 631 ? -11.925 -20.186 11.569 1.00 82.44 631 HIS A O 1
ATOM 4880 N N . PRO A 1 632 ? -9.999 -19.804 10.457 1.00 86.06 632 PRO A N 1
ATOM 4881 C CA . PRO A 1 632 ? -10.569 -20.073 9.146 1.00 86.06 632 PRO A CA 1
ATOM 4882 C C . PRO A 1 632 ? -10.896 -21.567 9.014 1.00 86.06 632 PRO A C 1
ATOM 4884 O O . PRO A 1 632 ? -10.258 -22.421 9.635 1.00 86.06 632 PRO A O 1
ATOM 4887 N N . SER A 1 633 ? -11.924 -21.895 8.230 1.00 89.69 633 SER A N 1
ATOM 4888 C CA . SER A 1 633 ? -12.283 -23.296 7.996 1.00 89.69 633 SER A CA 1
ATOM 4889 C C . SER A 1 633 ? -11.207 -23.989 7.157 1.00 89.69 633 SER A C 1
ATOM 4891 O O . SER A 1 633 ? -10.557 -23.358 6.325 1.00 89.69 633 SER A O 1
ATOM 4893 N N . LYS A 1 634 ? -11.061 -25.313 7.303 1.00 89.31 634 LYS A N 1
ATOM 4894 C CA . LYS A 1 634 ? -10.145 -26.107 6.461 1.00 89.31 634 LYS A CA 1
ATOM 4895 C C . LYS A 1 634 ? -10.389 -25.878 4.966 1.00 89.31 634 LYS A C 1
ATOM 4897 O O . LYS A 1 634 ? -9.435 -25.737 4.207 1.00 89.31 634 LYS A O 1
ATOM 4902 N N . LYS A 1 635 ? -11.665 -25.776 4.565 1.00 92.44 635 LYS A N 1
ATOM 4903 C CA . LYS A 1 635 ? -12.068 -25.448 3.191 1.00 92.44 635 LYS A CA 1
ATOM 4904 C C . LYS A 1 635 ? -11.559 -24.069 2.776 1.00 92.44 635 LYS A C 1
ATOM 4906 O O . LYS A 1 635 ? -11.030 -23.947 1.681 1.00 92.44 635 LYS A O 1
ATOM 4911 N N . ALA A 1 636 ? -11.680 -23.053 3.630 1.00 91.06 636 ALA A N 1
ATOM 4912 C CA . ALA A 1 636 ? -11.188 -21.711 3.328 1.00 91.06 636 ALA A CA 1
ATOM 4913 C C . ALA A 1 636 ? -9.661 -21.672 3.174 1.00 91.06 636 ALA A C 1
ATOM 4915 O O . ALA A 1 636 ? -9.171 -21.079 2.220 1.00 91.06 636 ALA A O 1
ATOM 4916 N N . CYS A 1 637 ? -8.918 -22.358 4.048 1.00 92.62 637 CYS A N 1
ATOM 4917 C CA . CYS A 1 637 ? -7.463 -22.485 3.931 1.00 92.62 637 CYS A CA 1
ATOM 4918 C C . CYS A 1 637 ? -7.047 -23.170 2.621 1.00 92.62 637 CYS A C 1
ATOM 4920 O O . CYS A 1 637 ? -6.193 -22.651 1.908 1.00 92.62 637 CYS A O 1
ATOM 4922 N N . ALA A 1 638 ? -7.680 -24.298 2.279 1.00 93.06 638 ALA A N 1
ATOM 4923 C CA . ALA A 1 638 ? -7.410 -25.009 1.030 1.00 93.06 638 ALA A CA 1
ATOM 4924 C C . ALA A 1 638 ? -7.786 -24.169 -0.202 1.00 93.06 638 ALA A C 1
ATOM 4926 O O . ALA A 1 638 ? -7.026 -24.116 -1.164 1.00 93.06 638 ALA A O 1
ATOM 4927 N N . THR A 1 639 ? -8.924 -23.467 -0.147 1.00 94.31 639 THR A N 1
ATOM 4928 C CA . THR A 1 639 ? -9.382 -22.574 -1.223 1.00 94.31 639 THR A CA 1
ATOM 4929 C C . THR A 1 639 ? -8.401 -21.427 -1.432 1.00 94.31 639 THR A C 1
ATOM 4931 O O . THR A 1 639 ? -8.059 -21.146 -2.571 1.00 94.31 639 THR A O 1
ATOM 4934 N N . HIS A 1 640 ? -7.909 -20.801 -0.356 1.00 94.19 640 HIS A N 1
ATOM 4935 C CA . HIS A 1 640 ? -6.882 -19.764 -0.448 1.00 94.19 640 HIS A CA 1
ATOM 4936 C C . HIS A 1 640 ? -5.633 -20.293 -1.152 1.00 94.19 640 HIS A C 1
ATOM 4938 O O . HIS A 1 640 ? -5.210 -19.704 -2.136 1.00 94.19 640 HIS A O 1
ATOM 4944 N N . SER A 1 641 ? -5.057 -21.411 -0.695 1.00 94.81 641 SER A N 1
ATOM 4945 C CA . SER A 1 641 ? -3.836 -21.942 -1.314 1.00 94.81 641 SER A CA 1
ATOM 4946 C C . SER A 1 641 ? -4.038 -22.313 -2.783 1.00 94.81 641 SER A C 1
ATOM 4948 O O . SER A 1 641 ? -3.204 -21.969 -3.614 1.00 94.81 641 SER A O 1
ATOM 4950 N N . LEU A 1 642 ? -5.160 -22.956 -3.121 1.00 95.94 642 LEU A N 1
ATOM 4951 C CA . LEU A 1 642 ? -5.463 -23.336 -4.501 1.00 95.94 642 LEU A CA 1
ATOM 4952 C C . LEU A 1 642 ? -5.661 -22.107 -5.398 1.00 95.94 642 LEU A C 1
ATOM 4954 O O . LEU A 1 642 ? -5.106 -22.054 -6.492 1.00 95.94 642 LEU A O 1
ATOM 4958 N N . LEU A 1 643 ? -6.399 -21.103 -4.915 1.00 96.19 643 LEU A N 1
ATOM 4959 C CA . LEU A 1 643 ? -6.617 -19.847 -5.629 1.00 96.19 643 LEU A CA 1
ATOM 4960 C C . LEU A 1 643 ? -5.304 -19.078 -5.812 1.00 96.19 643 LEU A C 1
ATOM 4962 O O . LEU A 1 643 ? -5.016 -18.633 -6.914 1.00 96.19 643 LEU A O 1
ATOM 4966 N N . SER A 1 644 ? -4.485 -18.960 -4.768 1.00 96.31 644 SER A N 1
ATOM 4967 C CA . SER A 1 644 ? -3.190 -18.276 -4.821 1.00 96.31 644 SER A CA 1
ATOM 4968 C C . SER A 1 644 ? -2.231 -18.920 -5.825 1.00 96.31 644 SER A C 1
ATOM 4970 O O . SER A 1 644 ? -1.606 -18.212 -6.612 1.00 96.31 644 SER A O 1
ATOM 4972 N N . VAL A 1 645 ? -2.140 -20.256 -5.841 1.00 96.75 645 VAL A N 1
ATOM 4973 C CA . VAL A 1 645 ? -1.310 -20.997 -6.807 1.00 96.75 645 VAL A CA 1
ATOM 4974 C C . VAL A 1 645 ? -1.850 -20.841 -8.228 1.00 96.75 645 VAL A C 1
ATOM 4976 O O . VAL A 1 645 ? -1.076 -20.562 -9.142 1.00 96.75 645 VAL A O 1
ATOM 4979 N N . ALA A 1 646 ? -3.166 -20.971 -8.421 1.00 96.62 646 ALA A N 1
ATOM 4980 C CA . ALA A 1 646 ? -3.794 -20.790 -9.727 1.00 96.62 646 ALA A CA 1
ATOM 4981 C C . ALA A 1 646 ? -3.566 -19.371 -10.268 1.00 96.62 646 ALA A C 1
ATOM 4983 O O . ALA A 1 646 ? -3.157 -19.212 -11.415 1.00 96.62 646 ALA A O 1
ATOM 4984 N N . THR A 1 647 ? -3.751 -18.344 -9.436 1.00 95.62 647 THR A N 1
ATOM 4985 C CA . THR A 1 647 ? -3.497 -16.944 -9.800 1.00 95.62 647 THR A CA 1
ATOM 4986 C C . THR A 1 647 ? -2.032 -16.720 -10.168 1.00 95.62 647 THR A C 1
ATOM 4988 O O . THR A 1 647 ? -1.758 -16.114 -11.201 1.00 95.62 647 THR A O 1
ATOM 4991 N N . LEU A 1 648 ? -1.080 -17.247 -9.388 1.00 95.69 648 LEU A N 1
ATOM 4992 C CA . LEU A 1 648 ? 0.347 -17.147 -9.711 1.00 95.69 648 LEU A CA 1
ATOM 4993 C C . LEU A 1 648 ? 0.676 -17.820 -11.054 1.00 95.69 648 LEU A C 1
ATOM 4995 O O . LEU A 1 648 ? 1.387 -17.235 -11.868 1.00 95.69 648 LEU A O 1
ATOM 4999 N N . ALA A 1 649 ? 0.127 -19.009 -11.313 1.00 94.62 649 ALA A N 1
ATOM 5000 C CA . ALA A 1 649 ? 0.315 -19.720 -12.577 1.00 94.62 649 ALA A CA 1
ATOM 5001 C C . ALA A 1 649 ? -0.276 -18.947 -13.768 1.00 94.62 649 ALA A C 1
ATOM 5003 O O . ALA A 1 649 ? 0.382 -18.808 -14.798 1.00 94.62 649 ALA A O 1
ATOM 5004 N N . VAL A 1 650 ? -1.481 -18.386 -13.619 1.00 95.38 650 VAL A N 1
ATOM 5005 C CA . VAL A 1 650 ? -2.106 -17.542 -14.649 1.00 95.38 650 VAL A CA 1
ATOM 5006 C C . VAL A 1 650 ? -1.254 -16.306 -14.924 1.00 95.38 650 VAL A C 1
ATOM 5008 O O . VAL A 1 650 ? -0.996 -16.006 -16.085 1.00 95.38 650 VAL A O 1
ATOM 5011 N N . ILE A 1 651 ? -0.763 -15.616 -13.891 1.00 92.25 651 ILE A N 1
ATOM 5012 C CA . ILE A 1 651 ? 0.105 -14.440 -14.063 1.00 92.25 651 ILE A CA 1
ATOM 5013 C C . ILE A 1 651 ? 1.407 -14.826 -14.763 1.00 92.25 651 ILE A C 1
ATOM 5015 O O . ILE A 1 651 ? 1.840 -14.111 -15.662 1.00 92.25 651 ILE A O 1
ATOM 5019 N N . MET A 1 652 ? 2.011 -15.965 -14.417 1.00 90.88 652 MET A N 1
ATOM 5020 C CA . MET A 1 652 ? 3.187 -16.459 -15.134 1.00 90.88 652 MET A CA 1
ATOM 5021 C C . MET A 1 652 ? 2.900 -16.675 -16.620 1.00 90.88 652 MET A C 1
ATOM 5023 O O . MET A 1 652 ? 3.664 -16.214 -17.464 1.00 90.88 652 MET A O 1
ATOM 5027 N N . VAL A 1 653 ? 1.798 -17.348 -16.953 1.00 91.31 653 VAL A N 1
ATOM 5028 C CA . VAL A 1 653 ? 1.449 -17.643 -18.348 1.00 91.31 653 VAL A CA 1
ATOM 5029 C C . VAL A 1 653 ? 1.061 -16.382 -19.113 1.00 91.31 653 VAL A C 1
ATOM 5031 O O . VAL A 1 653 ? 1.412 -16.261 -20.277 1.00 91.31 653 VAL A O 1
ATOM 5034 N N . VAL A 1 654 ? 0.346 -15.438 -18.504 1.00 91.19 654 VAL A N 1
ATOM 5035 C CA . VAL A 1 654 ? -0.140 -14.234 -19.198 1.00 91.19 654 VAL A CA 1
ATOM 5036 C C . VAL A 1 654 ? 0.949 -13.170 -19.304 1.00 91.19 654 VAL A C 1
ATOM 5038 O O . VAL A 1 654 ? 1.137 -12.594 -20.373 1.00 91.19 654 VAL A O 1
ATOM 5041 N N . SER A 1 655 ? 1.684 -12.918 -18.221 1.00 86.88 655 SER A N 1
ATOM 5042 C CA . SER A 1 655 ? 2.608 -11.783 -18.130 1.00 86.88 655 SER A CA 1
ATOM 5043 C C . SER A 1 655 ? 4.058 -12.133 -18.472 1.00 86.88 655 SER A C 1
ATOM 5045 O O . SER A 1 655 ? 4.834 -11.222 -18.757 1.00 86.88 655 SER A O 1
ATOM 5047 N N . CYS A 1 656 ? 4.434 -13.420 -18.462 1.00 88.12 656 CYS A N 1
ATOM 5048 C CA . CYS A 1 656 ? 5.803 -13.859 -18.759 1.00 88.12 656 CYS A CA 1
ATOM 5049 C C . CYS A 1 656 ? 5.932 -14.717 -20.032 1.00 88.12 656 CYS A C 1
ATOM 5051 O O . CYS A 1 656 ? 7.023 -15.213 -20.302 1.00 88.12 656 CYS A O 1
ATOM 5053 N N . ARG A 1 657 ? 4.869 -14.903 -20.834 1.00 89.44 657 ARG A N 1
ATOM 5054 C CA . ARG A 1 657 ? 4.898 -15.766 -22.039 1.00 89.44 657 ARG A CA 1
ATOM 5055 C C . ARG A 1 657 ? 5.982 -15.391 -23.043 1.00 89.44 657 ARG A C 1
ATOM 5057 O O . ARG A 1 657 ? 6.569 -16.262 -23.672 1.00 89.44 657 ARG A O 1
ATOM 5064 N N . ASP A 1 658 ? 6.185 -14.093 -23.234 1.00 84.69 658 ASP A N 1
ATOM 5065 C CA . ASP A 1 658 ? 7.087 -13.527 -24.234 1.00 84.69 658 ASP A CA 1
ATOM 5066 C C . ASP A 1 658 ? 8.527 -13.369 -23.723 1.00 84.69 658 ASP A C 1
ATOM 5068 O O . ASP A 1 658 ? 9.352 -12.801 -24.422 1.00 84.69 658 ASP A O 1
ATOM 5072 N N . ARG A 1 659 ? 8.855 -13.869 -22.526 1.00 85.00 659 ARG A N 1
ATOM 5073 C CA . ARG A 1 659 ? 10.148 -13.639 -21.860 1.00 85.00 659 ARG A CA 1
ATOM 5074 C C . ARG A 1 659 ? 10.567 -14.817 -20.986 1.00 85.00 659 ARG A C 1
ATOM 5076 O O . ARG A 1 659 ? 9.914 -15.860 -20.956 1.00 85.00 659 ARG A O 1
ATOM 5083 N N . TYR A 1 660 ? 11.657 -14.646 -20.243 1.00 85.31 660 TYR A N 1
ATOM 5084 C CA . TYR A 1 660 ? 12.093 -15.625 -19.252 1.00 85.31 660 TYR A CA 1
ATOM 5085 C C . TYR A 1 660 ? 10.985 -15.885 -18.204 1.00 85.31 660 TYR A C 1
ATOM 5087 O O . TYR A 1 660 ? 10.407 -14.921 -17.693 1.00 85.31 660 TYR A O 1
ATOM 5095 N N . PRO A 1 661 ? 10.675 -17.149 -17.852 1.00 87.50 661 PRO A N 1
ATOM 5096 C CA . PRO A 1 661 ? 11.411 -18.372 -18.184 1.00 87.50 661 PRO A CA 1
ATOM 5097 C C . PRO A 1 661 ? 10.901 -19.116 -19.430 1.00 87.50 661 PRO A C 1
ATOM 5099 O O . PRO A 1 661 ? 11.491 -20.125 -19.798 1.00 87.50 661 PRO A O 1
ATOM 5102 N N . PHE A 1 662 ? 9.813 -18.670 -20.068 1.00 88.75 662 PHE A N 1
ATOM 5103 C CA . PHE A 1 662 ? 9.181 -19.401 -21.178 1.00 88.75 662 PHE A CA 1
ATOM 5104 C C . PHE A 1 662 ? 9.873 -19.197 -22.526 1.00 88.75 662 PHE A C 1
ATOM 5106 O O . PHE A 1 662 ? 9.749 -20.037 -23.415 1.00 88.75 662 PHE A O 1
ATOM 5113 N N . LYS A 1 663 ? 10.603 -18.093 -22.674 1.00 83.06 663 LYS A N 1
ATOM 5114 C CA . LYS A 1 663 ? 11.378 -17.766 -23.867 1.00 83.06 663 LYS A CA 1
ATOM 5115 C C . LYS A 1 663 ? 12.855 -17.658 -23.491 1.00 83.06 663 LYS A C 1
ATOM 5117 O O . LYS A 1 663 ? 13.203 -16.949 -22.544 1.00 83.06 663 LYS A O 1
ATOM 5122 N N . ALA A 1 664 ? 13.713 -18.343 -24.243 1.00 77.94 664 ALA A N 1
ATOM 5123 C CA . ALA A 1 664 ? 15.168 -18.250 -24.128 1.00 77.94 664 ALA A CA 1
ATOM 5124 C C . ALA A 1 664 ? 15.721 -17.149 -25.040 1.00 77.94 664 ALA A C 1
ATOM 5126 O O . ALA A 1 664 ? 15.158 -16.915 -26.109 1.00 77.94 664 ALA A O 1
ATOM 5127 N N . GLN A 1 665 ? 16.817 -16.508 -24.617 1.00 78.00 665 GLN A N 1
ATOM 5128 C CA . GLN A 1 665 ? 17.510 -15.475 -25.391 1.00 78.00 665 GLN A CA 1
ATOM 5129 C C . GLN A 1 665 ? 17.796 -15.948 -26.825 1.00 78.00 665 GLN A C 1
ATOM 5131 O O . GLN A 1 665 ? 18.111 -17.115 -27.058 1.00 78.00 665 GLN A O 1
ATOM 5136 N N . ASN A 1 666 ? 17.711 -15.025 -27.781 1.00 82.44 666 ASN A N 1
ATOM 5137 C CA . ASN A 1 666 ? 18.119 -15.248 -29.169 1.00 82.44 666 ASN A CA 1
ATOM 5138 C C . ASN A 1 666 ? 19.376 -14.423 -29.506 1.00 82.44 666 ASN A C 1
ATOM 5140 O O . ASN A 1 666 ? 19.838 -13.613 -28.698 1.00 82.44 666 ASN A O 1
ATOM 5144 N N . ARG A 1 667 ? 19.898 -14.591 -30.727 1.00 82.50 667 ARG A N 1
ATOM 5145 C CA . ARG A 1 667 ? 21.095 -13.875 -31.200 1.00 82.50 667 ARG A CA 1
ATOM 5146 C C . ARG A 1 667 ? 20.948 -12.345 -31.214 1.00 82.50 667 ARG A C 1
ATOM 5148 O O . ARG A 1 667 ? 21.946 -11.660 -31.064 1.00 82.50 667 ARG A O 1
ATOM 5155 N N . CYS A 1 668 ? 19.734 -11.813 -31.360 1.00 84.62 668 CYS A N 1
ATOM 5156 C CA . CYS A 1 668 ? 19.458 -10.373 -31.417 1.00 84.62 668 CYS A CA 1
ATOM 5157 C C . CYS A 1 668 ? 18.993 -9.794 -30.073 1.00 84.62 668 CYS A C 1
ATOM 5159 O O . CYS A 1 668 ? 18.474 -8.677 -30.043 1.00 84.62 668 CYS A O 1
ATOM 5161 N N . SER A 1 669 ? 19.142 -10.537 -28.968 1.00 81.31 669 SER A N 1
ATOM 5162 C CA . SER A 1 669 ? 18.832 -10.035 -27.624 1.00 81.31 669 SER A CA 1
ATOM 5163 C C . SER A 1 669 ? 19.616 -8.736 -27.392 1.00 81.31 669 SER A C 1
ATOM 5165 O O . SER A 1 669 ? 20.817 -8.725 -27.663 1.00 81.31 669 SER A O 1
ATOM 5167 N N . PRO A 1 670 ? 18.972 -7.646 -26.930 1.00 76.94 670 PRO A N 1
ATOM 5168 C CA . PRO A 1 670 ? 17.718 -7.588 -26.170 1.00 76.94 670 PRO A CA 1
ATOM 5169 C C . PRO A 1 670 ? 16.423 -7.555 -27.006 1.00 76.94 670 PRO A C 1
ATOM 5171 O O . PRO A 1 670 ? 15.335 -7.527 -26.428 1.00 76.94 670 PRO A O 1
ATOM 5174 N N . CYS A 1 671 ? 16.509 -7.585 -28.335 1.00 86.62 671 CYS A N 1
ATOM 5175 C CA . CYS A 1 671 ? 15.367 -7.641 -29.246 1.00 86.62 671 CYS A CA 1
ATOM 5176 C C . CYS A 1 671 ? 15.042 -9.076 -29.711 1.00 86.62 671 CYS A C 1
ATOM 5178 O O . CYS A 1 671 ? 15.633 -10.068 -29.282 1.00 86.62 671 CYS A O 1
ATOM 5180 N N . GLU A 1 672 ? 14.040 -9.196 -30.577 1.00 89.56 672 GLU A N 1
ATOM 5181 C CA . GLU A 1 672 ? 13.541 -10.437 -31.147 1.00 89.56 672 GLU A CA 1
ATOM 5182 C C . GLU A 1 672 ? 13.864 -10.542 -32.631 1.00 89.56 672 GLU A C 1
ATOM 5184 O O . GLU A 1 672 ? 13.541 -9.635 -33.401 1.00 89.56 672 GLU A O 1
ATOM 5189 N N . CYS A 1 673 ? 14.434 -11.672 -33.048 1.00 90.88 673 CYS A N 1
ATOM 5190 C CA . CYS A 1 673 ? 14.639 -11.970 -34.459 1.00 90.88 673 CYS A CA 1
ATOM 5191 C C . CYS A 1 673 ? 14.215 -13.384 -34.850 1.00 90.88 673 CYS A C 1
ATOM 5193 O O . CYS A 1 673 ? 14.334 -14.332 -34.071 1.00 90.88 673 CYS A O 1
ATOM 5195 N N . GLU A 1 674 ? 13.728 -13.493 -36.085 1.00 91.75 674 GLU A N 1
ATOM 5196 C CA . GLU A 1 674 ? 13.447 -14.744 -36.786 1.00 91.75 674 GLU A CA 1
ATOM 5197 C C . GLU A 1 674 ? 14.599 -14.975 -37.773 1.00 91.75 674 GLU A C 1
ATOM 5199 O O . GLU A 1 674 ? 14.701 -14.306 -38.801 1.00 91.75 674 GLU A O 1
ATOM 5204 N N . GLY A 1 675 ? 15.532 -15.867 -37.429 1.00 88.75 675 GLY A N 1
ATOM 5205 C CA . GLY A 1 675 ? 16.774 -16.022 -38.191 1.00 88.75 675 GLY A CA 1
ATOM 5206 C C . GLY A 1 675 ? 17.645 -14.762 -38.106 1.00 88.75 675 GLY A C 1
ATOM 5207 O O . GLY A 1 675 ? 18.108 -14.416 -37.022 1.00 88.75 675 GLY A O 1
ATOM 5208 N N . SER A 1 676 ? 17.869 -14.094 -39.240 1.00 91.81 676 SER A N 1
ATOM 5209 C CA . SER A 1 676 ? 18.621 -12.828 -39.354 1.00 91.81 676 SER A CA 1
ATOM 5210 C C . SER A 1 676 ? 17.726 -11.588 -39.505 1.00 91.81 676 SER A C 1
ATOM 5212 O O . SER A 1 676 ? 18.230 -10.485 -39.714 1.00 91.81 676 SER A O 1
ATOM 5214 N N . VAL A 1 677 ? 16.404 -11.748 -39.387 1.00 94.62 677 VAL A N 1
ATOM 5215 C CA . VAL A 1 677 ? 15.435 -10.655 -39.537 1.00 94.62 677 VAL A CA 1
ATOM 5216 C C . VAL A 1 677 ? 15.020 -10.137 -38.165 1.00 94.62 677 VAL A C 1
ATOM 5218 O O . VAL A 1 677 ? 14.454 -10.883 -37.364 1.00 94.62 677 VAL A O 1
ATOM 5221 N N . LEU A 1 678 ? 15.266 -8.857 -37.887 1.00 94.00 678 LEU A N 1
ATOM 5222 C CA . LEU A 1 678 ? 14.838 -8.194 -36.655 1.00 94.00 678 LEU A CA 1
ATOM 5223 C C . LEU A 1 678 ? 13.330 -7.906 -36.705 1.00 94.00 678 LEU A C 1
ATOM 5225 O O . LEU A 1 678 ? 12.848 -7.218 -37.603 1.00 94.00 678 LEU A O 1
ATOM 5229 N N . THR A 1 679 ? 12.581 -8.424 -35.732 1.00 92.69 679 THR A N 1
ATOM 5230 C CA . THR A 1 679 ? 11.107 -8.451 -35.757 1.00 92.69 679 THR A CA 1
ATOM 5231 C C . THR A 1 679 ? 10.440 -7.574 -34.702 1.00 92.69 679 THR A C 1
ATOM 5233 O O . THR A 1 679 ? 9.401 -6.987 -34.989 1.00 92.69 679 THR A O 1
ATOM 5236 N N . SER A 1 680 ? 10.999 -7.476 -33.492 1.00 91.25 680 SER A N 1
ATOM 5237 C CA . SER A 1 680 ? 10.420 -6.686 -32.396 1.00 91.25 680 SER A CA 1
ATOM 5238 C C . SER A 1 680 ? 11.453 -6.360 -31.322 1.00 91.25 680 SER A C 1
ATOM 5240 O O . SER A 1 680 ? 12.221 -7.221 -30.916 1.00 91.25 680 SER A O 1
ATOM 5242 N N . CYS A 1 681 ? 11.427 -5.145 -30.785 1.00 88.06 681 CYS A N 1
ATOM 5243 C CA . CYS A 1 681 ? 12.218 -4.717 -29.630 1.00 88.06 681 CYS A CA 1
ATOM 5244 C C . CYS A 1 681 ? 11.337 -4.429 -28.400 1.00 88.06 681 CYS A C 1
ATOM 5246 O O . CYS A 1 681 ? 11.709 -3.663 -27.511 1.00 88.06 681 CYS A O 1
ATOM 5248 N N . LYS A 1 682 ? 10.161 -5.061 -28.299 1.00 86.12 682 LYS A N 1
ATOM 5249 C CA . LYS A 1 682 ? 9.230 -4.874 -27.173 1.00 86.12 682 LYS A CA 1
ATOM 5250 C C . LYS A 1 682 ? 9.877 -5.117 -25.806 1.00 86.12 682 LYS A C 1
ATOM 5252 O O . LYS A 1 682 ? 9.664 -4.348 -24.870 1.00 86.12 682 LYS A O 1
ATOM 5257 N N . LEU A 1 683 ? 10.670 -6.183 -25.673 1.00 79.06 683 LEU A N 1
ATOM 5258 C CA . LEU A 1 683 ? 11.307 -6.562 -24.405 1.00 79.06 683 LEU A CA 1
ATOM 5259 C C . LEU A 1 683 ? 12.352 -5.547 -23.945 1.00 79.06 683 LEU A C 1
ATOM 5261 O O . LEU A 1 683 ? 12.457 -5.302 -22.747 1.00 79.06 683 LEU A O 1
ATOM 5265 N N . ALA A 1 684 ? 13.053 -4.909 -24.880 1.00 77.19 684 ALA A N 1
ATOM 5266 C CA . ALA A 1 684 ? 13.949 -3.799 -24.588 1.00 77.19 684 ALA A CA 1
ATOM 5267 C C . ALA A 1 684 ? 13.203 -2.610 -23.963 1.00 77.19 684 ALA A C 1
ATOM 5269 O O . ALA A 1 684 ? 13.673 -2.027 -22.985 1.00 77.19 684 ALA A O 1
ATOM 5270 N N . ASN A 1 685 ? 11.994 -2.298 -24.444 1.00 76.00 685 ASN A N 1
ATOM 5271 C CA . ASN A 1 685 ? 11.156 -1.278 -23.811 1.00 76.00 685 ASN A CA 1
ATOM 5272 C C . ASN A 1 685 ? 10.722 -1.689 -22.393 1.00 76.00 685 ASN A C 1
ATOM 5274 O O . ASN A 1 685 ? 10.746 -0.870 -21.474 1.00 76.00 685 ASN A O 1
ATOM 5278 N N . VAL A 1 686 ? 10.370 -2.964 -22.179 1.00 72.25 686 VAL A N 1
ATOM 5279 C CA . VAL A 1 686 ? 9.995 -3.457 -20.839 1.00 72.25 686 VAL A CA 1
ATOM 5280 C C . VAL A 1 686 ? 11.185 -3.450 -19.875 1.00 72.25 686 VAL A C 1
ATOM 5282 O O . VAL A 1 686 ? 11.044 -3.024 -18.732 1.00 72.25 686 VAL A O 1
ATOM 5285 N N . ALA A 1 687 ? 12.370 -3.833 -20.350 1.00 66.81 687 ALA A N 1
ATOM 5286 C CA . ALA A 1 687 ? 13.633 -3.690 -19.629 1.00 66.81 687 ALA A CA 1
ATOM 5287 C C . ALA A 1 687 ? 14.107 -2.226 -19.533 1.00 66.81 687 ALA A C 1
ATOM 5289 O O . ALA A 1 687 ? 15.096 -1.938 -18.864 1.00 66.81 687 ALA A O 1
ATOM 5290 N N . ARG A 1 688 ? 13.384 -1.286 -20.159 1.00 67.50 688 ARG A N 1
ATOM 5291 C CA . ARG A 1 688 ? 13.630 0.163 -20.128 1.00 67.50 688 ARG A CA 1
ATOM 5292 C C . ARG A 1 688 ? 15.042 0.527 -20.601 1.00 67.50 688 ARG A C 1
ATOM 5294 O O . ARG A 1 688 ? 15.666 1.437 -20.053 1.00 67.50 688 ARG A O 1
ATOM 5301 N N . THR A 1 689 ? 15.545 -0.182 -21.611 1.00 66.75 689 THR A N 1
ATOM 5302 C CA . THR A 1 689 ? 16.858 0.078 -22.210 1.00 66.75 689 THR A CA 1
ATOM 5303 C C . THR A 1 689 ? 16.799 1.299 -23.125 1.00 66.75 689 THR A C 1
ATOM 5305 O O . THR A 1 689 ? 15.863 1.444 -23.905 1.00 66.75 689 THR A O 1
ATOM 5308 N N . TRP A 1 690 ? 17.817 2.152 -23.061 1.00 66.81 690 TRP A N 1
ATOM 5309 C CA . TRP A 1 690 ? 17.950 3.365 -23.881 1.00 66.81 690 TRP A CA 1
ATOM 5310 C C . TRP A 1 690 ? 19.045 3.234 -24.947 1.00 66.81 690 TRP A C 1
ATOM 5312 O O . TRP A 1 690 ? 19.091 4.026 -25.884 1.00 66.81 690 TRP A O 1
ATOM 5322 N N . THR A 1 691 ? 19.911 2.229 -24.811 1.00 70.62 691 THR A N 1
ATOM 5323 C CA . THR A 1 691 ? 20.913 1.856 -25.810 1.00 70.62 691 THR A CA 1
ATOM 5324 C C . THR A 1 691 ? 20.596 0.462 -26.326 1.00 70.62 691 THR A C 1
ATOM 5326 O O . THR A 1 691 ? 20.599 -0.497 -25.551 1.00 70.62 691 THR A O 1
ATOM 5329 N N . LEU A 1 692 ? 20.331 0.361 -27.625 1.00 78.75 692 LEU A N 1
ATOM 5330 C CA . LEU A 1 692 ? 20.217 -0.892 -28.356 1.00 78.75 692 LEU A CA 1
ATOM 5331 C C . LEU A 1 692 ? 21.462 -1.081 -29.205 1.00 78.75 692 LEU A C 1
ATOM 5333 O O . LEU A 1 692 ? 21.526 -0.644 -30.347 1.00 78.75 692 LEU A O 1
ATOM 5337 N N . ASP A 1 693 ? 22.446 -1.734 -28.608 1.00 76.06 693 ASP A N 1
ATOM 5338 C CA . ASP A 1 693 ? 23.540 -2.371 -29.327 1.00 76.06 693 ASP A CA 1
ATOM 5339 C C . ASP A 1 693 ? 23.101 -3.702 -29.963 1.00 76.06 693 ASP A C 1
ATOM 5341 O O . ASP A 1 693 ? 22.968 -4.740 -29.315 1.00 76.06 693 ASP A O 1
ATOM 5345 N N . LEU A 1 694 ? 22.830 -3.641 -31.257 1.00 84.25 694 LEU A N 1
ATOM 5346 C CA . LEU A 1 694 ? 22.541 -4.777 -32.119 1.00 84.25 694 LEU A CA 1
ATOM 5347 C C . LEU A 1 694 ? 23.707 -5.011 -33.090 1.00 84.25 694 LEU A C 1
ATOM 5349 O O . LEU A 1 694 ? 23.502 -5.547 -34.183 1.00 84.25 694 LEU A O 1
ATOM 5353 N N . SER A 1 695 ? 24.918 -4.604 -32.701 1.00 81.56 695 SER A N 1
ATOM 5354 C CA . SER A 1 695 ? 26.112 -4.778 -33.520 1.00 81.56 695 SER A CA 1
ATOM 5355 C C . SER A 1 695 ? 26.577 -6.235 -33.537 1.00 81.56 695 SER A C 1
ATOM 5357 O O . SER A 1 695 ? 26.366 -6.969 -32.565 1.00 81.56 695 SER A O 1
ATOM 5359 N N . ASP A 1 696 ? 27.191 -6.655 -34.645 1.00 84.38 696 ASP A N 1
ATOM 5360 C CA . ASP A 1 696 ? 27.748 -8.007 -34.838 1.00 84.38 696 ASP A CA 1
ATOM 5361 C C . ASP A 1 696 ? 26.728 -9.121 -34.527 1.00 84.38 696 ASP A C 1
ATOM 5363 O O . ASP A 1 696 ? 26.999 -10.140 -33.885 1.00 84.38 696 ASP A O 1
ATOM 5367 N N . LYS A 1 697 ? 25.466 -8.898 -34.918 1.00 86.62 697 LYS A N 1
ATOM 5368 C CA . LYS A 1 697 ? 24.386 -9.879 -34.728 1.00 86.62 697 LYS A CA 1
ATOM 5369 C C . LYS A 1 697 ? 24.056 -10.631 -36.005 1.00 86.62 697 LYS A C 1
ATOM 5371 O O . LYS A 1 697 ? 23.234 -11.545 -35.950 1.00 86.62 697 LYS A O 1
ATOM 5376 N N . GLY A 1 698 ? 24.707 -10.315 -37.126 1.00 89.44 698 GLY A N 1
ATOM 5377 C CA . GLY A 1 698 ? 24.423 -10.874 -38.450 1.00 89.44 698 GLY A CA 1
ATOM 5378 C C . GLY A 1 698 ? 22.980 -10.623 -38.888 1.00 89.44 698 GLY A C 1
ATOM 5379 O O . GLY A 1 698 ? 22.323 -11.531 -39.408 1.00 89.44 698 GLY A O 1
ATOM 5380 N N . ILE A 1 699 ? 22.478 -9.422 -38.595 1.00 94.31 699 ILE A N 1
ATOM 5381 C CA . ILE A 1 699 ? 21.164 -8.937 -39.018 1.00 94.31 699 ILE A CA 1
ATOM 5382 C C . ILE A 1 699 ? 21.236 -8.608 -40.508 1.00 94.31 699 ILE A C 1
ATOM 5384 O O . ILE A 1 699 ? 22.164 -7.945 -40.957 1.00 94.31 699 ILE A O 1
ATOM 5388 N N . THR A 1 700 ? 20.252 -9.071 -41.271 1.00 94.56 700 THR A N 1
ATOM 5389 C CA . THR A 1 700 ? 20.155 -8.822 -42.719 1.00 94.56 700 THR A CA 1
ATOM 5390 C C . THR A 1 700 ? 18.983 -7.916 -43.074 1.00 94.56 700 THR A C 1
ATOM 5392 O O . THR A 1 700 ? 18.986 -7.271 -44.116 1.00 94.56 700 THR A O 1
ATOM 5395 N N . GLU A 1 701 ? 17.968 -7.856 -42.211 1.00 94.69 701 GLU A N 1
ATOM 5396 C CA . GLU A 1 701 ? 16.747 -7.086 -42.438 1.00 94.69 701 GLU A CA 1
ATOM 5397 C C . GLU A 1 701 ? 16.170 -6.595 -41.104 1.00 94.69 701 GLU A C 1
ATOM 5399 O O . GLU A 1 701 ? 16.193 -7.314 -40.100 1.00 94.69 701 GLU A O 1
ATOM 5404 N N . VAL A 1 702 ? 15.606 -5.385 -41.103 1.00 94.06 702 VAL A N 1
ATOM 5405 C CA . VAL A 1 702 ? 14.837 -4.825 -39.986 1.00 94.06 702 VAL A CA 1
ATOM 5406 C C . VAL A 1 702 ? 13.388 -4.634 -40.424 1.00 94.06 702 VAL A C 1
ATOM 5408 O O . VAL A 1 702 ? 13.125 -3.868 -41.347 1.00 94.06 702 VAL A O 1
ATOM 5411 N N . ARG A 1 703 ? 12.430 -5.295 -39.757 1.00 93.19 703 ARG A N 1
ATOM 5412 C CA . ARG A 1 703 ? 11.002 -5.082 -40.047 1.00 93.19 703 ARG A CA 1
ATOM 5413 C C . ARG A 1 703 ? 10.581 -3.653 -39.661 1.00 93.19 703 ARG A C 1
ATOM 5415 O O . ARG A 1 703 ? 11.019 -3.175 -38.614 1.00 93.19 703 ARG A O 1
ATOM 5422 N N . PRO A 1 704 ? 9.671 -3.001 -40.413 1.00 88.75 704 PRO A N 1
ATOM 5423 C CA . PRO A 1 704 ? 9.240 -1.624 -40.135 1.00 88.75 704 PRO A CA 1
ATOM 5424 C C . PRO A 1 704 ? 8.749 -1.393 -38.698 1.00 88.75 704 PRO A C 1
ATOM 5426 O O . PRO A 1 704 ? 9.109 -0.414 -38.058 1.00 88.75 704 PRO A O 1
ATOM 5429 N N . GLU A 1 705 ? 7.993 -2.344 -38.149 1.00 88.25 705 GLU A N 1
ATOM 5430 C CA . GLU A 1 705 ? 7.411 -2.248 -36.803 1.00 88.25 705 GLU A CA 1
ATOM 5431 C C . GLU A 1 705 ? 8.365 -2.712 -35.686 1.00 88.25 705 GLU A C 1
ATOM 5433 O O . GLU A 1 705 ? 7.993 -2.694 -34.510 1.00 88.25 705 GLU A O 1
ATOM 5438 N N . ALA A 1 706 ? 9.594 -3.137 -36.011 1.00 90.38 706 ALA A N 1
ATOM 5439 C CA . ALA A 1 706 ? 10.499 -3.735 -35.030 1.00 90.38 706 ALA A CA 1
ATOM 5440 C C . ALA A 1 706 ? 10.816 -2.780 -33.868 1.00 90.38 706 ALA A C 1
ATOM 5442 O O . ALA A 1 706 ? 10.945 -3.220 -32.725 1.00 90.38 706 ALA A O 1
ATOM 5443 N N . MET A 1 707 ? 10.878 -1.474 -34.140 1.00 89.31 707 MET A N 1
ATOM 5444 C CA . MET A 1 707 ? 11.218 -0.442 -33.153 1.00 89.31 707 MET A CA 1
ATOM 5445 C C . MET A 1 707 ? 10.000 0.293 -32.571 1.00 89.31 707 MET A C 1
ATOM 5447 O O . MET A 1 707 ? 10.160 1.179 -31.728 1.00 89.31 707 MET A O 1
ATOM 5451 N N . ARG A 1 708 ? 8.772 -0.091 -32.946 1.00 87.38 708 ARG A N 1
ATOM 5452 C CA . ARG A 1 708 ? 7.535 0.621 -32.572 1.00 87.38 708 ARG A CA 1
ATOM 5453 C C . ARG A 1 708 ? 7.390 0.842 -31.062 1.00 87.38 708 ARG A C 1
ATOM 5455 O O . ARG A 1 708 ? 6.935 1.903 -30.628 1.00 87.38 708 ARG A O 1
ATOM 5462 N N . ASP A 1 709 ? 7.766 -0.161 -30.270 1.00 83.44 709 ASP A N 1
ATOM 5463 C CA . ASP A 1 709 ? 7.638 -0.152 -28.809 1.00 83.44 709 ASP A CA 1
ATOM 5464 C C . ASP A 1 709 ? 8.741 0.646 -28.095 1.00 83.44 709 ASP A C 1
ATOM 5466 O O . ASP A 1 709 ? 8.567 0.999 -26.932 1.00 83.44 709 ASP A O 1
ATOM 5470 N N . VAL A 1 710 ? 9.862 0.948 -28.759 1.00 81.44 710 VAL A N 1
ATOM 5471 C CA . VAL A 1 710 ? 11.006 1.685 -28.177 1.00 81.44 710 VAL A CA 1
ATOM 5472 C C . VAL A 1 710 ? 11.103 3.134 -28.666 1.00 81.44 710 VAL A C 1
ATOM 5474 O O . VAL A 1 710 ? 12.017 3.863 -28.284 1.00 81.44 710 VAL A O 1
ATOM 5477 N N . ARG A 1 711 ? 10.131 3.589 -29.462 1.00 82.81 711 ARG A N 1
ATOM 5478 C CA . ARG A 1 711 ? 10.154 4.886 -30.152 1.00 82.81 711 ARG A CA 1
ATOM 5479 C C . ARG A 1 711 ? 10.376 6.110 -29.250 1.00 82.81 711 ARG A C 1
ATOM 5481 O O . ARG A 1 711 ? 11.100 7.032 -29.600 1.00 82.81 711 ARG A O 1
ATOM 5488 N N . SER A 1 712 ? 9.832 6.073 -28.033 1.00 74.19 712 SER A N 1
ATOM 5489 C CA . SER A 1 712 ? 9.927 7.154 -27.040 1.00 74.19 712 SER A CA 1
ATOM 5490 C C . SER A 1 712 ? 10.988 6.899 -25.958 1.00 74.19 712 SER A C 1
ATOM 5492 O O . SER A 1 712 ? 11.025 7.582 -24.928 1.00 74.19 712 SER A O 1
ATOM 5494 N N . THR A 1 713 ? 11.791 5.843 -26.100 1.00 71.50 713 THR A N 1
ATOM 5495 C CA . THR A 1 713 ? 12.758 5.408 -25.079 1.00 71.50 713 THR A CA 1
ATOM 5496 C C . THR A 1 713 ? 14.171 5.208 -25.617 1.00 71.50 713 THR A C 1
ATOM 5498 O O . THR A 1 713 ? 15.112 5.286 -24.825 1.00 71.50 713 THR A O 1
ATOM 5501 N N . LEU A 1 714 ? 14.332 5.021 -26.929 1.00 77.44 714 LEU A N 1
ATOM 5502 C CA . LEU A 1 714 ? 15.602 4.721 -27.582 1.00 77.44 714 LEU A CA 1
ATOM 5503 C C . LEU A 1 714 ? 16.450 5.973 -27.854 1.00 77.44 714 LEU A C 1
ATOM 5505 O O . LEU A 1 714 ? 16.067 6.834 -28.635 1.00 77.44 714 LEU A O 1
ATOM 5509 N N . TYR A 1 715 ? 17.628 6.039 -27.233 1.00 74.94 715 TYR A N 1
ATOM 5510 C CA . TYR A 1 715 ? 18.609 7.122 -27.383 1.00 74.94 715 TYR A CA 1
ATOM 5511 C C . TYR A 1 715 ? 19.742 6.750 -28.325 1.00 74.94 715 TYR A C 1
ATOM 5513 O O . TYR A 1 715 ? 20.160 7.562 -29.144 1.00 74.94 715 TYR A O 1
ATOM 5521 N N . ASN A 1 716 ? 20.259 5.535 -28.179 1.00 74.31 716 ASN A N 1
ATOM 5522 C CA . ASN A 1 716 ? 21.385 5.052 -28.955 1.00 74.31 716 ASN A CA 1
ATOM 5523 C C . ASN A 1 716 ? 20.959 3.776 -29.670 1.00 74.31 716 ASN A C 1
ATOM 5525 O O . ASN A 1 716 ? 20.555 2.811 -29.020 1.00 74.31 716 ASN A O 1
ATOM 5529 N N . LEU A 1 717 ? 21.066 3.776 -30.992 1.00 86.38 717 LEU A N 1
ATOM 5530 C CA . LEU A 1 717 ? 20.856 2.598 -31.820 1.00 86.38 717 LEU A CA 1
ATOM 5531 C C . LEU A 1 717 ? 22.163 2.273 -32.533 1.00 86.38 717 LEU A C 1
ATOM 5533 O O . LEU A 1 717 ? 22.639 3.073 -33.338 1.00 86.38 717 LEU A O 1
ATOM 5537 N N . TRP A 1 718 ? 22.746 1.117 -32.234 1.00 85.62 718 TRP A N 1
ATOM 5538 C CA . TRP A 1 718 ? 23.934 0.624 -32.921 1.00 85.62 718 TRP A CA 1
ATOM 5539 C C . TRP A 1 718 ? 23.573 -0.635 -33.697 1.00 85.62 718 TRP A C 1
ATOM 5541 O O . TRP A 1 718 ? 23.082 -1.607 -33.135 1.00 85.62 718 TRP A O 1
ATOM 5551 N N . LEU A 1 719 ? 23.789 -0.588 -35.004 1.00 90.12 719 LEU A N 1
ATOM 5552 C CA . LEU A 1 719 ? 23.571 -1.686 -35.944 1.00 90.12 719 LEU A CA 1
ATOM 5553 C C . LEU A 1 719 ? 24.882 -2.051 -36.648 1.00 90.12 719 LEU A C 1
ATOM 5555 O O . LEU A 1 719 ? 24.856 -2.609 -37.742 1.00 90.12 719 LEU A O 1
ATOM 5559 N N . SER A 1 720 ? 26.013 -1.716 -36.030 1.00 84.88 720 SER A N 1
ATOM 5560 C CA . SER A 1 720 ? 27.341 -1.857 -36.620 1.00 84.88 720 SER A CA 1
ATOM 5561 C C . SER A 1 720 ? 27.668 -3.320 -36.934 1.00 84.88 720 SER A C 1
ATOM 5563 O O . SER A 1 720 ? 27.083 -4.222 -36.340 1.00 84.88 720 SER A O 1
ATOM 5565 N N . ASP A 1 721 ? 28.612 -3.590 -37.833 1.00 85.12 721 ASP A N 1
ATOM 5566 C CA . ASP A 1 721 ? 29.093 -4.962 -38.091 1.00 85.12 721 ASP A CA 1
ATOM 5567 C C . ASP A 1 721 ? 27.992 -5.933 -38.560 1.00 85.12 721 ASP A C 1
ATOM 5569 O O . ASP A 1 721 ? 28.052 -7.142 -38.345 1.00 85.12 721 ASP A O 1
ATOM 5573 N N . ASN A 1 722 ? 26.943 -5.409 -39.194 1.00 90.31 722 ASN A N 1
ATOM 5574 C CA . ASN A 1 722 ? 25.905 -6.205 -39.839 1.00 90.31 722 ASN A CA 1
ATOM 5575 C C . ASN A 1 722 ? 26.044 -6.057 -41.357 1.00 90.31 722 ASN A C 1
ATOM 5577 O O . ASN A 1 722 ? 25.248 -5.383 -42.006 1.00 90.31 722 ASN A O 1
ATOM 5581 N N . GLU A 1 723 ? 27.077 -6.677 -41.931 1.00 89.12 723 GLU A N 1
ATOM 5582 C CA . GLU A 1 723 ? 27.435 -6.531 -43.353 1.00 89.12 723 GLU A CA 1
ATOM 5583 C C . GLU A 1 723 ? 26.290 -6.899 -44.311 1.00 89.12 723 GLU A C 1
ATOM 5585 O O . GLU A 1 723 ? 26.131 -6.284 -45.360 1.00 89.12 723 GLU A O 1
ATOM 5590 N N . GLY A 1 724 ? 25.454 -7.871 -43.931 1.00 91.25 724 GLY A N 1
ATOM 5591 C CA . GLY A 1 724 ? 24.294 -8.294 -44.717 1.00 91.25 724 GLY A CA 1
ATOM 5592 C C . GLY A 1 724 ? 23.083 -7.355 -44.649 1.00 91.25 724 GLY A C 1
ATOM 5593 O O . GLY A 1 724 ? 22.091 -7.616 -45.328 1.00 91.25 724 GLY A O 1
ATOM 5594 N N . LEU A 1 725 ? 23.121 -6.301 -43.826 1.00 93.88 725 LEU A N 1
ATOM 5595 C CA . LEU A 1 725 ? 22.058 -5.303 -43.737 1.00 93.88 725 LEU A CA 1
ATOM 5596 C C . LEU A 1 725 ? 22.219 -4.291 -44.876 1.00 93.88 725 LEU A C 1
ATOM 5598 O O . LEU A 1 725 ? 23.091 -3.431 -44.820 1.00 93.88 725 LEU A O 1
ATOM 5602 N N . MET A 1 726 ? 21.371 -4.402 -45.899 1.00 91.88 726 MET A N 1
ATOM 5603 C CA . MET A 1 726 ? 21.487 -3.608 -47.134 1.00 91.88 726 MET A CA 1
ATOM 5604 C C . MET A 1 726 ? 20.620 -2.343 -47.145 1.00 91.88 726 MET A C 1
ATOM 5606 O O . MET A 1 726 ? 20.866 -1.425 -47.921 1.00 91.88 726 MET A O 1
ATOM 5610 N N . ALA A 1 727 ? 19.581 -2.288 -46.312 1.00 90.81 727 ALA A N 1
ATOM 5611 C CA . ALA A 1 727 ? 18.671 -1.150 -46.234 1.00 90.81 727 ALA A CA 1
ATOM 5612 C C . ALA A 1 727 ? 17.974 -1.090 -44.870 1.00 90.81 727 ALA A C 1
ATOM 5614 O O . ALA A 1 727 ? 17.833 -2.102 -44.179 1.00 90.81 727 ALA A O 1
ATOM 5615 N N . LEU A 1 728 ? 17.489 0.101 -44.515 1.00 91.19 728 LEU A N 1
ATOM 5616 C CA . LEU A 1 728 ? 16.590 0.317 -43.385 1.00 91.19 728 LEU A CA 1
ATOM 5617 C C . LEU A 1 728 ? 15.206 0.745 -43.884 1.00 91.19 728 LEU A C 1
ATOM 5619 O O . LEU A 1 728 ? 15.113 1.422 -44.909 1.00 91.19 728 LEU A O 1
ATOM 5623 N N . PRO A 1 729 ? 14.121 0.403 -43.166 1.00 89.12 729 PRO A N 1
ATOM 5624 C CA . PRO A 1 729 ? 12.800 0.928 -43.482 1.00 89.12 729 PRO A CA 1
ATOM 5625 C C . PRO A 1 729 ? 12.806 2.470 -43.452 1.00 89.12 729 PRO A C 1
ATOM 5627 O O . PRO A 1 729 ? 13.304 3.036 -42.474 1.00 89.12 729 PRO A O 1
ATOM 5630 N N . PRO A 1 730 ? 12.222 3.160 -44.453 1.00 80.69 730 PRO A N 1
ATOM 5631 C CA . PRO A 1 730 ? 12.322 4.619 -44.592 1.00 80.69 730 PRO A CA 1
ATOM 5632 C C . PRO A 1 730 ? 11.844 5.402 -43.362 1.00 80.69 730 PRO A C 1
ATOM 5634 O O . PRO A 1 730 ? 12.456 6.392 -42.978 1.00 80.69 730 PRO A O 1
ATOM 5637 N N . TYR A 1 731 ? 10.783 4.914 -42.716 1.00 81.44 731 TYR A N 1
ATOM 5638 C CA . TYR A 1 731 ? 10.142 5.556 -41.565 1.00 81.44 731 TYR A CA 1
ATOM 5639 C C . TYR A 1 731 ? 10.689 5.086 -40.213 1.00 81.44 731 TYR A C 1
ATOM 5641 O O . TYR A 1 731 ? 10.277 5.600 -39.177 1.00 81.44 731 TYR A O 1
ATOM 5649 N N . LEU A 1 732 ? 11.621 4.121 -40.196 1.00 85.00 732 LEU A N 1
ATOM 5650 C CA . LEU A 1 732 ? 12.111 3.525 -38.949 1.00 85.00 732 LEU A CA 1
ATOM 5651 C C . LEU A 1 732 ? 12.669 4.591 -38.006 1.00 85.00 732 LEU A C 1
ATOM 5653 O O . LEU A 1 732 ? 12.410 4.545 -36.809 1.00 85.00 732 LEU A O 1
ATOM 5657 N N . CYS A 1 733 ? 13.450 5.523 -38.555 1.00 82.38 733 CYS A N 1
ATOM 5658 C CA . CYS A 1 733 ? 14.091 6.579 -37.787 1.00 82.38 733 CYS A CA 1
ATOM 5659 C C . CYS A 1 733 ? 13.159 7.761 -37.515 1.00 82.38 733 CYS A C 1
ATOM 5661 O O . CYS A 1 733 ? 13.322 8.382 -36.475 1.00 82.38 733 CYS A O 1
ATOM 5663 N N . GLU A 1 734 ? 12.178 8.048 -38.380 1.00 80.44 734 GLU A N 1
ATOM 5664 C CA . GLU A 1 734 ? 11.227 9.157 -38.181 1.00 80.44 734 GLU A CA 1
ATOM 5665 C C . GLU A 1 734 ? 10.401 8.981 -36.898 1.00 80.44 734 GLU A C 1
ATOM 5667 O O . GLU A 1 734 ? 10.125 9.954 -36.194 1.00 80.44 734 GLU A O 1
ATOM 5672 N N . ASP A 1 735 ? 10.089 7.732 -36.548 1.00 77.06 735 ASP A N 1
ATOM 5673 C CA . ASP A 1 735 ? 9.349 7.396 -35.333 1.00 77.06 735 ASP A CA 1
ATOM 5674 C C . ASP A 1 735 ? 10.201 7.504 -34.051 1.00 77.06 735 ASP A C 1
ATOM 5676 O O . ASP A 1 735 ? 9.649 7.584 -32.953 1.00 77.06 735 ASP A O 1
ATOM 5680 N N . LEU A 1 736 ? 11.539 7.523 -34.134 1.00 85.62 736 LEU A N 1
ATOM 5681 C CA . LEU A 1 736 ? 12.434 7.516 -32.965 1.00 85.62 736 LEU A CA 1
ATOM 5682 C C . LEU A 1 736 ? 12.636 8.926 -32.383 1.00 85.62 736 LEU A C 1
ATOM 5684 O O . LEU A 1 736 ? 13.731 9.487 -32.409 1.00 85.62 736 LEU A O 1
ATOM 5688 N N . GLU A 1 737 ? 11.574 9.483 -31.801 1.00 79.00 737 GLU A N 1
ATOM 5689 C CA . GLU A 1 737 ? 11.460 10.883 -31.356 1.00 79.00 737 GLU A CA 1
ATOM 5690 C C . GLU A 1 737 ? 12.614 11.399 -30.474 1.00 79.00 737 GLU A C 1
ATOM 5692 O O . GLU A 1 737 ? 12.899 12.600 -30.462 1.00 79.00 737 GLU A O 1
ATOM 5697 N N . VAL A 1 738 ? 13.256 10.514 -29.704 1.00 77.38 738 VAL A N 1
ATOM 5698 C CA . VAL A 1 738 ? 14.311 10.846 -28.728 1.00 77.38 738 VAL A CA 1
ATOM 5699 C C . VAL A 1 738 ? 15.694 10.303 -29.101 1.00 77.38 738 VAL A C 1
ATOM 5701 O O . VAL A 1 738 ? 16.601 10.345 -28.266 1.00 77.38 738 VAL A O 1
ATOM 5704 N N . LEU A 1 739 ? 15.873 9.822 -30.337 1.00 84.31 739 LEU A N 1
ATOM 5705 C CA . LEU A 1 739 ? 17.150 9.289 -30.808 1.00 84.31 739 LEU A CA 1
ATOM 5706 C C . LEU A 1 739 ? 18.237 10.368 -30.778 1.00 84.31 739 LEU A C 1
ATOM 5708 O O . LEU A 1 739 ? 18.053 11.475 -31.280 1.00 84.31 739 LEU A O 1
ATOM 5712 N N . MET A 1 740 ? 19.382 10.014 -30.204 1.00 80.12 740 MET A N 1
ATOM 5713 C CA . MET A 1 740 ? 20.559 10.867 -30.056 1.00 80.12 740 MET A CA 1
ATOM 5714 C C . MET A 1 740 ? 21.741 10.350 -30.876 1.00 80.12 740 MET A C 1
ATOM 5716 O O . MET A 1 740 ? 22.457 11.148 -31.475 1.00 80.12 740 MET A O 1
ATOM 5720 N N . THR A 1 741 ? 21.935 9.031 -30.914 1.00 77.75 741 THR A N 1
ATOM 5721 C CA . THR A 1 741 ? 23.070 8.391 -31.583 1.00 77.75 741 THR A CA 1
ATOM 5722 C C . THR A 1 741 ? 22.598 7.272 -32.499 1.00 77.75 741 THR A C 1
ATOM 5724 O O . THR A 1 741 ? 21.862 6.387 -32.057 1.00 77.75 741 THR A O 1
ATOM 5727 N N . LEU A 1 742 ? 23.084 7.270 -33.739 1.00 88.75 742 LEU A N 1
ATOM 5728 C CA . LEU A 1 742 ? 22.899 6.180 -34.694 1.00 88.75 742 LEU A CA 1
ATOM 5729 C C . LEU A 1 742 ? 24.262 5.699 -35.197 1.00 88.75 742 LEU A C 1
ATOM 5731 O O . LEU A 1 742 ? 25.049 6.499 -35.700 1.00 88.75 742 LEU A O 1
ATOM 5735 N N . SER A 1 743 ? 24.528 4.400 -35.074 1.00 85.69 743 SER A N 1
ATOM 5736 C CA . SER A 1 743 ? 25.708 3.763 -35.662 1.00 85.69 743 SER A CA 1
ATOM 5737 C C . SER A 1 743 ? 25.304 2.723 -36.696 1.00 85.69 743 SER A C 1
ATOM 5739 O O . SER A 1 743 ? 24.575 1.785 -36.371 1.00 85.69 743 SER A O 1
ATOM 5741 N N . LEU A 1 744 ? 25.807 2.890 -37.918 1.00 90.56 744 LEU A N 1
ATOM 5742 C CA . LEU A 1 744 ? 25.631 1.996 -39.066 1.00 90.56 744 LEU A CA 1
ATOM 5743 C C . LEU A 1 744 ? 26.982 1.503 -39.613 1.00 90.56 744 LEU A C 1
ATOM 5745 O O . LEU A 1 744 ? 27.055 1.027 -40.744 1.00 90.56 744 LEU A O 1
ATOM 5749 N N . MET A 1 745 ? 28.057 1.630 -38.829 1.00 84.44 745 MET A N 1
ATOM 5750 C CA . MET A 1 745 ? 29.414 1.286 -39.262 1.00 84.44 745 MET A CA 1
ATOM 5751 C C . MET A 1 745 ? 29.495 -0.147 -39.799 1.00 84.44 745 MET A C 1
ATOM 5753 O O . MET A 1 745 ? 28.941 -1.063 -39.194 1.00 84.44 745 MET A O 1
ATOM 5757 N N . ARG A 1 746 ? 30.239 -0.357 -40.889 1.00 84.44 746 ARG A N 1
ATOM 5758 C CA . ARG A 1 746 ? 30.471 -1.686 -41.488 1.00 84.44 746 ARG A CA 1
ATOM 5759 C C . ARG A 1 746 ? 29.163 -2.451 -41.753 1.00 84.44 746 ARG A C 1
ATOM 5761 O O . ARG A 1 746 ? 29.014 -3.618 -41.397 1.00 84.44 746 ARG A O 1
ATOM 5768 N N . THR A 1 747 ? 28.194 -1.765 -42.356 1.00 91.81 747 THR A N 1
ATOM 5769 C CA . THR A 1 747 ? 26.954 -2.353 -42.889 1.00 91.81 747 THR A CA 1
ATOM 5770 C C . THR A 1 747 ? 26.921 -2.233 -44.413 1.00 91.81 747 THR A C 1
ATOM 5772 O O . THR A 1 747 ? 27.635 -1.415 -44.995 1.00 91.81 747 THR A O 1
ATOM 5775 N N . GLY A 1 748 ? 26.078 -3.033 -45.070 1.00 89.88 748 GLY A N 1
ATOM 5776 C CA . GLY A 1 748 ? 25.875 -3.002 -46.523 1.00 89.88 748 GLY A CA 1
ATOM 5777 C C . GLY A 1 748 ? 24.942 -1.888 -47.015 1.00 89.88 748 GLY A C 1
ATOM 5778 O O . GLY A 1 748 ? 24.575 -1.878 -48.189 1.00 89.88 748 GLY A O 1
ATOM 5779 N N . ILE A 1 749 ? 24.530 -0.966 -46.139 1.00 90.56 749 ILE A N 1
ATOM 5780 C CA . ILE A 1 749 ? 23.579 0.098 -46.470 1.00 90.56 749 ILE A CA 1
ATOM 5781 C C . ILE A 1 749 ? 24.220 1.103 -47.436 1.00 90.56 749 ILE A C 1
ATOM 5783 O O . ILE A 1 749 ? 25.286 1.658 -47.165 1.00 90.56 749 ILE A O 1
ATOM 5787 N N . THR A 1 750 ? 23.533 1.372 -48.547 1.00 88.62 750 THR A N 1
ATOM 5788 C CA . THR A 1 750 ? 23.979 2.319 -49.586 1.00 88.62 750 THR A CA 1
ATOM 5789 C C . THR A 1 750 ? 23.284 3.678 -49.519 1.00 88.62 750 THR A C 1
ATOM 5791 O O . THR A 1 750 ? 23.815 4.656 -50.039 1.00 88.62 750 THR A O 1
ATOM 5794 N N . GLU A 1 751 ? 22.118 3.757 -48.873 1.00 87.69 751 GLU A N 1
ATOM 5795 C CA . GLU A 1 751 ? 21.316 4.977 -48.733 1.00 87.69 751 GLU A CA 1
ATOM 5796 C C . GLU A 1 751 ? 20.892 5.173 -47.273 1.00 87.69 751 GLU A C 1
ATOM 5798 O O . GLU A 1 751 ? 20.430 4.238 -46.616 1.00 87.69 751 GLU A O 1
ATOM 5803 N N . LEU A 1 752 ? 21.050 6.393 -46.750 1.00 86.50 752 LEU A N 1
ATOM 5804 C CA . LEU A 1 752 ? 20.628 6.707 -45.385 1.00 86.50 752 LEU A CA 1
ATOM 5805 C C . LEU A 1 752 ? 19.108 6.878 -45.293 1.00 86.50 752 LEU A C 1
ATOM 5807 O O . LEU A 1 752 ? 18.504 7.459 -46.196 1.00 86.50 752 LEU A O 1
ATOM 5811 N N . PRO A 1 753 ? 18.485 6.451 -44.178 1.00 84.81 753 PRO A N 1
ATOM 5812 C CA . PRO A 1 753 ? 17.106 6.817 -43.894 1.00 84.81 753 PRO A CA 1
ATOM 5813 C C . PRO A 1 753 ? 16.990 8.331 -43.681 1.00 84.81 753 PRO A C 1
ATOM 5815 O O . PRO A 1 753 ? 17.967 9.009 -43.354 1.00 84.81 753 PRO A O 1
ATOM 5818 N N . ASN A 1 754 ? 15.776 8.860 -43.808 1.00 82.06 754 ASN A N 1
ATOM 5819 C CA . ASN A 1 754 ? 15.512 10.254 -43.482 1.00 82.06 754 ASN A CA 1
ATOM 5820 C C . ASN A 1 754 ? 15.709 10.485 -41.972 1.00 82.06 754 ASN A C 1
ATOM 5822 O O . ASN A 1 754 ? 15.077 9.828 -41.145 1.00 82.06 754 ASN A O 1
ATOM 5826 N N . LEU A 1 755 ? 16.597 11.413 -41.611 1.00 87.56 755 LEU A N 1
ATOM 5827 C CA . LEU A 1 755 ? 16.897 11.790 -40.223 1.00 87.56 755 LEU A CA 1
ATOM 5828 C C . LEU A 1 755 ? 16.404 13.213 -39.906 1.00 87.56 755 LEU A C 1
ATOM 5830 O O . LEU A 1 755 ? 16.773 13.805 -38.882 1.00 87.56 755 LEU A O 1
ATOM 5834 N N . ALA A 1 756 ? 15.567 13.780 -40.780 1.00 82.00 756 ALA A N 1
ATOM 5835 C CA . ALA A 1 756 ? 14.984 15.094 -40.589 1.00 82.00 756 ALA A CA 1
ATOM 5836 C C . ALA A 1 756 ? 14.045 15.094 -39.375 1.00 82.00 756 ALA A C 1
ATOM 5838 O O . ALA A 1 756 ? 13.452 14.087 -39.001 1.00 82.00 756 ALA A O 1
ATOM 5839 N N . ASN A 1 757 ? 13.886 16.260 -38.753 1.00 79.50 757 ASN A N 1
ATOM 5840 C CA . ASN A 1 757 ? 13.001 16.492 -37.606 1.00 79.50 757 ASN A CA 1
ATOM 5841 C C . ASN A 1 757 ? 13.335 15.714 -36.316 1.00 79.50 757 ASN A C 1
ATOM 5843 O O . ASN A 1 757 ? 12.637 15.895 -35.314 1.00 79.50 757 ASN A O 1
ATOM 5847 N N . LEU A 1 758 ? 14.428 14.942 -36.272 1.00 85.38 758 LEU A N 1
ATOM 5848 C CA . LEU A 1 758 ? 14.927 14.322 -35.044 1.00 85.38 758 LEU A CA 1
ATOM 5849 C C . LEU A 1 758 ? 15.543 15.364 -34.099 1.00 85.38 758 LEU A C 1
ATOM 5851 O O . LEU A 1 758 ? 16.740 15.661 -34.124 1.00 85.38 758 LEU A O 1
ATOM 5855 N N . LYS A 1 759 ? 14.701 15.927 -33.225 1.00 81.31 759 LYS A N 1
ATOM 5856 C CA . LYS A 1 759 ? 15.015 17.089 -32.368 1.00 81.31 759 LYS A CA 1
ATOM 5857 C C . LYS A 1 759 ? 16.176 16.883 -31.392 1.00 81.31 759 LYS A C 1
ATOM 5859 O O . LYS A 1 759 ? 16.677 17.878 -30.864 1.00 81.31 759 LYS A O 1
ATOM 5864 N N . TYR A 1 760 ? 16.562 15.640 -31.113 1.00 79.38 760 TYR A N 1
ATOM 5865 C CA . TYR A 1 760 ? 17.613 15.282 -30.154 1.00 79.38 760 TYR A CA 1
ATOM 5866 C C . TYR A 1 760 ? 18.811 14.569 -30.790 1.00 79.38 760 TYR A C 1
ATOM 5868 O O . TYR A 1 760 ? 19.737 14.219 -30.067 1.00 79.38 760 TYR A O 1
ATOM 5876 N N . PHE A 1 761 ? 18.813 14.379 -32.111 1.00 86.19 761 PHE A N 1
ATOM 5877 C CA . PHE A 1 761 ? 19.855 13.634 -32.808 1.00 86.19 761 PHE A CA 1
ATOM 5878 C C . PHE A 1 761 ? 21.166 14.419 -32.839 1.00 86.19 761 PHE A C 1
ATOM 5880 O O . PHE A 1 761 ? 21.174 15.537 -33.346 1.00 86.19 761 PHE A O 1
ATOM 5887 N N . GLU A 1 762 ? 22.246 13.858 -32.286 1.00 81.62 762 GLU A N 1
ATOM 5888 C CA . GLU A 1 762 ? 23.552 14.518 -32.133 1.00 81.62 762 GLU A CA 1
ATOM 5889 C C . GLU A 1 762 ? 24.691 13.776 -32.852 1.00 81.62 762 GLU A C 1
ATOM 5891 O O . GLU A 1 762 ? 25.570 14.441 -33.403 1.00 81.62 762 GLU A O 1
ATOM 5896 N N . ASN A 1 763 ? 24.682 12.437 -32.873 1.00 78.94 763 ASN A N 1
ATOM 5897 C CA . ASN A 1 763 ? 25.830 11.623 -33.291 1.00 78.94 763 ASN A CA 1
ATOM 5898 C C . ASN A 1 763 ? 25.464 10.623 -34.397 1.00 78.94 763 ASN A C 1
ATOM 5900 O O . ASN A 1 763 ? 24.528 9.834 -34.238 1.00 78.94 763 ASN A O 1
ATOM 5904 N N . LEU A 1 764 ? 26.257 10.594 -35.467 1.00 88.25 764 LEU A N 1
ATOM 5905 C CA . LEU A 1 764 ? 26.121 9.640 -36.568 1.00 88.25 764 LEU A CA 1
ATOM 5906 C C . LEU A 1 764 ? 27.459 8.954 -36.872 1.00 88.25 764 LEU A C 1
ATOM 5908 O O . LEU A 1 764 ? 28.460 9.638 -37.074 1.00 88.25 764 LEU A O 1
ATOM 5912 N N . PHE A 1 765 ? 27.461 7.622 -36.954 1.00 84.44 765 PHE A N 1
ATOM 5913 C CA . PHE A 1 765 ? 28.639 6.822 -37.309 1.00 84.44 765 PHE A CA 1
ATOM 5914 C C . PHE A 1 765 ? 28.373 5.971 -38.554 1.00 84.44 765 PHE A C 1
ATOM 5916 O O . PHE A 1 765 ? 27.474 5.128 -38.546 1.00 84.44 765 PHE A O 1
ATOM 5923 N N . LEU A 1 766 ? 29.164 6.192 -39.604 1.00 87.62 766 LEU A N 1
ATOM 5924 C CA . LEU A 1 766 ? 29.035 5.598 -40.942 1.00 87.62 766 LEU A CA 1
ATOM 5925 C C . LEU A 1 766 ? 30.314 4.881 -41.401 1.00 87.62 766 LEU A C 1
ATOM 5927 O O . LEU A 1 766 ? 30.451 4.532 -42.569 1.00 87.62 766 LEU A O 1
ATOM 5931 N N . ASP A 1 767 ? 31.282 4.688 -40.508 1.00 82.38 767 ASP A N 1
ATOM 5932 C CA . ASP A 1 767 ? 32.606 4.193 -40.879 1.00 82.38 767 ASP A CA 1
ATOM 5933 C C . ASP A 1 767 ? 32.549 2.851 -41.631 1.00 82.38 767 ASP A C 1
ATOM 5935 O O . ASP A 1 767 ? 31.879 1.907 -41.207 1.00 82.38 767 ASP A O 1
ATOM 5939 N N . GLY A 1 768 ? 33.276 2.748 -42.746 1.00 81.31 768 GLY A N 1
ATOM 5940 C CA . GLY A 1 768 ? 33.353 1.530 -43.557 1.00 81.31 768 GLY A CA 1
ATOM 5941 C C . GLY A 1 768 ? 32.096 1.203 -44.371 1.00 81.31 768 GLY A C 1
ATOM 5942 O O . GLY A 1 768 ? 31.936 0.056 -44.781 1.00 81.31 768 GLY A O 1
ATOM 5943 N N . MET A 1 769 ? 31.192 2.164 -44.582 1.00 86.88 769 MET A N 1
ATOM 5944 C CA . MET A 1 769 ? 30.022 2.011 -45.456 1.00 86.88 769 MET A CA 1
ATOM 5945 C C . MET A 1 769 ? 30.322 2.378 -46.920 1.00 86.88 769 MET A C 1
ATOM 5947 O O . MET A 1 769 ? 31.328 3.016 -47.234 1.00 86.88 769 MET A O 1
ATOM 5951 N N . ASN A 1 770 ? 29.410 2.018 -47.830 1.00 86.88 770 ASN A N 1
ATOM 5952 C CA . ASN A 1 770 ? 29.518 2.300 -49.268 1.00 86.88 770 ASN A CA 1
ATOM 5953 C C . ASN A 1 770 ? 28.485 3.336 -49.762 1.00 86.88 770 ASN A C 1
ATOM 5955 O O . ASN A 1 770 ? 27.872 3.167 -50.816 1.00 86.88 770 ASN A O 1
ATOM 5959 N N . ILE A 1 771 ? 28.269 4.398 -48.983 1.00 87.38 771 ILE A N 1
ATOM 5960 C CA . ILE A 1 771 ? 27.384 5.514 -49.348 1.00 87.38 771 ILE A CA 1
ATOM 5961 C C . ILE A 1 771 ? 28.146 6.486 -50.256 1.00 87.38 771 ILE A C 1
ATOM 5963 O O . ILE A 1 771 ? 29.264 6.887 -49.934 1.00 87.38 771 ILE A O 1
ATOM 5967 N N . SER A 1 772 ? 27.540 6.898 -51.373 1.00 85.31 772 SER A N 1
ATOM 5968 C CA . SER A 1 772 ? 28.160 7.832 -52.323 1.00 85.31 772 SER A CA 1
ATOM 5969 C C . SER A 1 772 ? 27.908 9.306 -51.994 1.00 85.31 772 SER A C 1
ATOM 5971 O O . SER A 1 772 ? 28.808 10.133 -52.120 1.00 85.31 772 SER A O 1
ATOM 5973 N N . SER A 1 773 ? 26.698 9.649 -51.548 1.00 82.44 773 SER A N 1
ATOM 5974 C CA . SER A 1 773 ? 26.302 11.018 -51.194 1.00 82.44 773 SER A CA 1
ATOM 5975 C C . SER A 1 773 ? 25.168 11.018 -50.166 1.00 82.44 773 SER A C 1
ATOM 5977 O O . SER A 1 773 ? 24.456 10.024 -50.021 1.00 82.44 773 SER A O 1
ATOM 5979 N N . ILE A 1 774 ? 25.006 12.130 -49.441 1.00 85.38 774 ILE A N 1
ATOM 5980 C CA . ILE A 1 774 ? 23.929 12.319 -48.458 1.00 85.38 774 ILE A CA 1
ATOM 5981 C C . ILE A 1 774 ? 23.080 13.529 -48.882 1.00 85.38 774 ILE A C 1
ATOM 5983 O O . ILE A 1 774 ? 23.625 14.636 -48.968 1.00 85.38 774 ILE A O 1
ATOM 5987 N N . PRO A 1 775 ? 21.762 13.361 -49.115 1.00 83.62 775 PRO A N 1
ATOM 5988 C CA . PRO A 1 775 ? 20.864 14.456 -49.489 1.00 83.62 775 PRO A CA 1
ATOM 5989 C C . PRO A 1 775 ? 20.873 15.603 -48.468 1.00 83.62 775 PRO A C 1
ATOM 5991 O O . PRO A 1 775 ? 20.936 15.364 -47.260 1.00 83.62 775 PRO A O 1
ATOM 5994 N N . GLY A 1 776 ? 20.786 16.858 -48.921 1.00 77.00 776 GLY A N 1
ATOM 5995 C CA . GLY A 1 776 ? 20.963 18.017 -48.031 1.00 77.00 776 GLY A CA 1
ATOM 5996 C C . GLY A 1 776 ? 19.803 18.388 -47.115 1.00 77.00 776 GLY A C 1
ATOM 5997 O O . GLY A 1 776 ? 19.933 19.261 -46.255 1.00 77.00 776 GLY A O 1
ATOM 5998 N N . ASP A 1 777 ? 18.679 17.704 -47.240 1.00 81.94 777 ASP A N 1
ATOM 5999 C CA . ASP A 1 777 ? 17.554 17.756 -46.315 1.00 81.94 777 ASP A CA 1
ATOM 6000 C C . ASP A 1 777 ? 17.572 16.635 -45.263 1.00 81.94 777 ASP A C 1
ATOM 6002 O O . ASP A 1 777 ? 16.849 16.757 -44.274 1.00 81.94 777 ASP A O 1
ATOM 6006 N N . THR A 1 778 ? 18.456 15.632 -45.387 1.00 85.12 778 THR A N 1
ATOM 6007 C CA . THR A 1 778 ? 18.554 14.468 -44.476 1.00 85.12 778 THR A CA 1
ATOM 6008 C C . THR A 1 778 ? 18.635 14.863 -43.003 1.00 85.12 778 THR A C 1
ATOM 6010 O O . THR A 1 778 ? 18.115 14.159 -42.148 1.00 85.12 778 THR A O 1
ATOM 6013 N N . PHE A 1 779 ? 19.273 15.991 -42.682 1.00 87.19 779 PHE A N 1
ATOM 6014 C CA . PHE A 1 779 ? 19.476 16.450 -41.303 1.00 87.19 779 PHE A CA 1
ATOM 6015 C C . PHE A 1 779 ? 18.643 17.683 -40.932 1.00 87.19 779 PHE A C 1
ATOM 6017 O O . PHE A 1 779 ? 18.883 18.306 -39.889 1.00 87.19 779 PHE A O 1
ATOM 6024 N N . ALA A 1 780 ? 17.681 18.083 -41.769 1.00 83.31 780 ALA A N 1
ATOM 6025 C CA . ALA A 1 780 ? 16.909 19.303 -41.564 1.00 83.31 780 ALA A CA 1
ATOM 6026 C C . ALA A 1 780 ? 16.152 19.272 -40.223 1.00 83.31 780 ALA A C 1
ATOM 6028 O O . ALA A 1 780 ? 15.363 18.373 -39.953 1.00 83.31 780 ALA A O 1
ATOM 6029 N N . GLY A 1 781 ? 16.392 20.267 -39.361 1.00 77.38 781 GLY A N 1
ATOM 6030 C CA . GLY A 1 781 ? 15.734 20.364 -38.051 1.00 77.38 781 GLY A CA 1
ATOM 6031 C C . GLY A 1 781 ? 16.315 19.463 -36.950 1.00 77.38 781 GLY A C 1
ATOM 6032 O O . GLY A 1 781 ? 15.798 19.485 -35.832 1.00 77.38 781 GLY A O 1
ATOM 6033 N N . SER A 1 782 ? 17.386 18.713 -37.234 1.00 83.50 782 SER A N 1
ATOM 6034 C CA . SER A 1 782 ? 18.122 17.929 -36.232 1.00 83.50 782 SER A CA 1
ATOM 6035 C C . SER A 1 782 ? 19.092 18.786 -35.399 1.00 83.50 782 SER A C 1
ATOM 6037 O O . SER A 1 782 ? 19.358 19.953 -35.711 1.00 83.50 782 SER A O 1
ATOM 6039 N N . ARG A 1 783 ? 19.641 18.205 -34.324 1.00 84.44 783 ARG A N 1
ATOM 6040 C CA . ARG A 1 783 ? 20.705 18.799 -33.490 1.00 84.44 783 ARG A CA 1
ATOM 6041 C C . ARG A 1 783 ? 22.081 18.199 -33.780 1.00 84.44 783 ARG A C 1
ATOM 6043 O O . ARG A 1 783 ? 22.935 18.183 -32.897 1.00 84.44 783 ARG A O 1
ATOM 6050 N N . LEU A 1 784 ? 22.282 17.708 -35.004 1.00 86.62 784 LEU A N 1
ATOM 6051 C CA . LEU A 1 784 ? 23.476 16.960 -35.374 1.00 86.62 784 LEU A CA 1
ATOM 6052 C C . LEU A 1 784 ? 24.743 17.756 -35.017 1.00 86.62 784 LEU A C 1
ATOM 6054 O O . LEU A 1 784 ? 24.868 18.926 -35.384 1.00 86.62 784 LEU A O 1
ATOM 6058 N N . ARG A 1 785 ? 25.660 17.113 -34.288 1.00 80.88 785 ARG A N 1
ATOM 6059 C CA . ARG A 1 785 ? 26.937 17.679 -33.829 1.00 80.88 785 ARG A CA 1
ATOM 6060 C C . ARG A 1 785 ? 28.136 16.986 -34.446 1.00 80.88 785 ARG A C 1
ATOM 6062 O O . ARG A 1 785 ? 29.107 17.663 -34.779 1.00 80.88 785 ARG A O 1
ATOM 6069 N N . PHE A 1 786 ? 28.062 15.664 -34.553 1.00 79.00 786 PHE A N 1
ATOM 6070 C CA . PHE A 1 786 ? 29.200 14.802 -34.822 1.00 79.00 786 PHE A CA 1
ATOM 6071 C C . PHE A 1 786 ? 28.839 13.766 -35.887 1.00 79.00 786 PHE A C 1
ATOM 6073 O O . PHE A 1 786 ? 27.850 13.045 -35.740 1.00 79.00 786 PHE A O 1
ATOM 6080 N N . VAL A 1 787 ? 29.643 13.696 -36.951 1.00 85.44 787 VAL A N 1
ATOM 6081 C CA . VAL A 1 787 ? 29.494 12.707 -38.032 1.00 85.44 787 VAL A CA 1
ATOM 6082 C C . VAL A 1 787 ? 30.822 12.012 -38.283 1.00 85.44 787 VAL A C 1
ATOM 6084 O O . VAL A 1 787 ? 31.793 12.676 -38.629 1.00 85.44 787 VAL A O 1
ATOM 6087 N N . HIS A 1 788 ? 30.856 10.691 -38.153 1.00 81.12 788 HIS A N 1
ATOM 6088 C CA . HIS A 1 788 ? 32.010 9.858 -38.482 1.00 81.12 788 HIS A CA 1
ATOM 6089 C C . HIS A 1 788 ? 31.757 9.121 -39.796 1.00 81.12 788 HIS A C 1
ATOM 6091 O O . HIS A 1 788 ? 30.759 8.418 -39.929 1.00 81.12 788 HIS A O 1
ATOM 6097 N N . ALA A 1 789 ? 32.628 9.339 -40.773 1.00 82.50 789 ALA A N 1
ATOM 6098 C CA . ALA A 1 789 ? 32.470 8.944 -42.168 1.00 82.50 789 ALA A CA 1
ATOM 6099 C C . ALA A 1 789 ? 33.833 8.525 -42.757 1.00 82.50 789 ALA A C 1
ATOM 6101 O O . ALA A 1 789 ? 34.265 9.005 -43.806 1.00 82.50 789 ALA A O 1
ATOM 6102 N N . THR A 1 790 ? 34.557 7.665 -42.040 1.00 76.00 790 THR A N 1
ATOM 6103 C CA . THR A 1 790 ? 35.889 7.184 -42.426 1.00 76.00 790 THR A CA 1
ATOM 6104 C C . THR A 1 790 ? 35.826 5.858 -43.184 1.00 76.00 790 THR A C 1
ATOM 6106 O O . THR A 1 790 ? 34.887 5.078 -43.052 1.00 76.00 790 THR A O 1
ATOM 6109 N N . ASN A 1 791 ? 36.845 5.586 -43.993 1.00 77.06 791 ASN A N 1
ATOM 6110 C CA . ASN A 1 791 ? 36.984 4.398 -44.832 1.00 77.06 791 ASN A CA 1
ATOM 6111 C C . ASN A 1 791 ? 35.778 4.151 -45.760 1.00 77.06 791 ASN A C 1
ATOM 6113 O O . ASN A 1 791 ? 35.389 3.006 -45.972 1.00 77.06 791 ASN A O 1
ATOM 6117 N N . MET A 1 792 ? 35.202 5.218 -46.326 1.00 82.19 792 MET A N 1
ATOM 6118 C CA . MET A 1 792 ? 34.091 5.140 -47.284 1.00 82.19 792 MET A CA 1
ATOM 6119 C C . MET A 1 792 ? 34.591 5.471 -48.704 1.00 82.19 792 MET A C 1
ATOM 6121 O O . MET A 1 792 ? 34.769 6.643 -49.030 1.00 82.19 792 MET A O 1
ATOM 6125 N N . PRO A 1 793 ? 34.853 4.472 -49.569 1.00 76.94 793 PRO A N 1
ATOM 6126 C CA . PRO A 1 793 ? 35.642 4.656 -50.796 1.00 76.94 793 PRO A CA 1
ATOM 6127 C C . PRO A 1 793 ? 34.969 5.519 -51.874 1.00 76.94 793 PRO A C 1
ATOM 6129 O O . PRO A 1 793 ? 35.663 6.113 -52.697 1.00 76.94 793 PRO A O 1
ATOM 6132 N N . ASN A 1 794 ? 33.636 5.586 -51.872 1.00 80.94 794 ASN A N 1
ATOM 6133 C CA . ASN A 1 794 ? 32.837 6.298 -52.874 1.00 80.94 794 ASN A CA 1
ATOM 6134 C C . ASN A 1 794 ? 32.184 7.578 -52.334 1.00 80.94 794 ASN A C 1
ATOM 6136 O O . ASN A 1 794 ? 31.421 8.218 -53.056 1.00 80.94 794 ASN A O 1
ATOM 6140 N N . PHE A 1 795 ? 32.449 7.939 -51.078 1.00 84.06 795 PHE A N 1
ATOM 6141 C CA . PHE A 1 795 ? 31.770 9.045 -50.422 1.00 84.06 795 PHE A CA 1
ATOM 6142 C C . PHE A 1 795 ? 32.316 10.396 -50.868 1.00 84.06 795 PHE A C 1
ATOM 6144 O O . PHE A 1 795 ? 33.517 10.656 -50.758 1.00 84.06 795 PHE A O 1
ATOM 6151 N N . GLN A 1 796 ? 31.417 11.271 -51.312 1.00 81.50 796 GLN A N 1
ATOM 6152 C CA . GLN A 1 796 ? 31.703 12.673 -51.593 1.00 81.50 796 GLN A CA 1
ATOM 6153 C C . GLN A 1 796 ? 31.030 13.565 -50.548 1.00 81.50 796 GLN A C 1
ATOM 6155 O O . GLN A 1 796 ? 29.818 13.496 -50.335 1.00 81.50 796 GLN A O 1
ATOM 6160 N N . LEU A 1 797 ? 31.828 14.413 -49.898 1.00 82.00 797 LEU A N 1
ATOM 6161 C CA . LEU A 1 797 ? 31.358 15.349 -48.884 1.00 82.00 797 LEU A CA 1
ATOM 6162 C C . LEU A 1 797 ? 30.912 16.665 -49.541 1.00 82.00 797 LEU A C 1
ATOM 6164 O O . LEU A 1 797 ? 31.742 17.399 -50.072 1.00 82.00 797 LEU A O 1
ATOM 6168 N N . ASP A 1 798 ? 29.619 16.989 -49.460 1.00 85.12 798 ASP A N 1
ATOM 6169 C CA . ASP A 1 798 ? 29.065 18.274 -49.907 1.00 85.12 798 ASP A CA 1
ATOM 6170 C C . ASP A 1 798 ? 28.698 19.158 -48.700 1.00 85.12 798 ASP A C 1
ATOM 6172 O O . ASP A 1 798 ? 28.018 18.734 -47.764 1.00 85.12 798 ASP A O 1
ATOM 6176 N N . ALA A 1 799 ? 29.128 20.421 -48.716 1.00 79.56 799 ALA A N 1
ATOM 6177 C CA . ALA A 1 799 ? 28.787 21.397 -47.683 1.00 79.56 799 ALA A CA 1
ATOM 6178 C C . ALA A 1 799 ? 27.276 21.690 -47.637 1.00 79.56 799 ALA A C 1
ATOM 6180 O O . ALA A 1 799 ? 26.735 21.991 -46.564 1.00 79.56 799 ALA A O 1
ATOM 6181 N N . ALA A 1 800 ? 26.576 21.563 -48.774 1.00 84.00 800 ALA A N 1
ATOM 6182 C CA . ALA A 1 800 ? 25.127 21.732 -48.843 1.00 84.00 800 ALA A CA 1
ATOM 6183 C C . ALA A 1 800 ? 24.383 20.712 -47.966 1.00 84.00 800 ALA A C 1
ATOM 6185 O O . ALA A 1 800 ? 23.313 21.039 -47.443 1.00 84.00 800 ALA A O 1
ATOM 6186 N N . THR A 1 801 ? 24.980 19.536 -47.716 1.00 83.94 801 THR A N 1
ATOM 6187 C CA . THR A 1 801 ? 24.416 18.497 -46.846 1.00 83.94 801 THR A CA 1
ATOM 6188 C C . THR A 1 801 ? 24.126 19.005 -45.430 1.00 83.94 801 THR A C 1
ATOM 6190 O O . THR A 1 801 ? 23.148 18.614 -44.792 1.00 83.94 801 THR A O 1
ATOM 6193 N N . PHE A 1 802 ? 24.955 19.930 -44.946 1.00 85.81 802 PHE A N 1
ATOM 6194 C CA . PHE A 1 802 ? 24.943 20.421 -43.568 1.00 85.81 802 PHE A CA 1
ATOM 6195 C C . PHE A 1 802 ? 24.436 21.862 -43.437 1.00 85.81 802 PHE A C 1
ATOM 6197 O O . PHE A 1 802 ? 24.467 22.452 -42.355 1.00 85.81 802 PHE A O 1
ATOM 6204 N N . ALA A 1 803 ? 23.925 22.466 -44.515 1.00 82.75 803 ALA A N 1
ATOM 6205 C CA . ALA A 1 803 ? 23.521 23.876 -44.518 1.00 82.75 803 ALA A CA 1
ATOM 6206 C C . ALA A 1 803 ? 22.499 24.214 -43.409 1.00 82.75 803 ALA A C 1
ATOM 6208 O O . ALA A 1 803 ? 22.511 25.310 -42.836 1.00 82.75 803 ALA A O 1
ATOM 6209 N N . ARG A 1 804 ? 21.629 23.252 -43.066 1.00 82.50 804 ARG A N 1
ATOM 6210 C CA . ARG A 1 804 ? 20.555 23.398 -42.069 1.00 82.50 804 ARG A CA 1
ATOM 6211 C C . ARG A 1 804 ? 20.901 22.862 -40.669 1.00 82.50 804 ARG A C 1
ATOM 6213 O O . ARG A 1 804 ? 20.041 22.924 -39.790 1.00 82.50 804 ARG A O 1
ATOM 6220 N N . THR A 1 805 ? 22.132 22.407 -40.415 1.00 82.62 805 THR A N 1
ATOM 6221 C CA . THR A 1 805 ? 22.570 21.871 -39.109 1.00 82.62 805 THR A CA 1
ATOM 6222 C C . THR A 1 805 ? 23.375 22.902 -38.317 1.00 82.62 805 THR A C 1
ATOM 6224 O O . THR A 1 805 ? 24.601 22.911 -38.328 1.00 82.62 805 THR A O 1
ATOM 6227 N N . ARG A 1 806 ? 22.682 23.787 -37.587 1.00 81.06 806 ARG A N 1
ATOM 6228 C CA . ARG A 1 806 ? 23.311 24.902 -36.838 1.00 81.06 806 ARG A CA 1
ATOM 6229 C C . ARG A 1 806 ? 24.187 24.479 -35.650 1.00 81.06 806 ARG A C 1
ATOM 6231 O O . ARG A 1 806 ? 24.860 25.325 -35.076 1.00 81.06 806 ARG A O 1
ATOM 6238 N N . GLN A 1 807 ? 24.102 23.221 -35.218 1.00 81.31 807 GLN A N 1
ATOM 6239 C CA . GLN A 1 807 ? 24.853 22.696 -34.068 1.00 81.31 807 GLN A CA 1
ATOM 6240 C C . GLN A 1 807 ? 26.034 21.811 -34.482 1.00 81.31 807 GLN A C 1
ATOM 6242 O O . GLN A 1 807 ? 26.711 21.265 -33.606 1.00 81.31 807 GLN A O 1
ATOM 6247 N N . LEU A 1 808 ? 26.285 21.681 -35.790 1.00 82.62 808 LEU A N 1
ATOM 6248 C CA . LEU A 1 808 ? 27.364 20.850 -36.299 1.00 82.62 808 LEU A CA 1
ATOM 6249 C C . LEU A 1 808 ? 28.696 21.363 -35.755 1.00 82.62 808 LEU A C 1
ATOM 6251 O O . LEU A 1 808 ? 29.012 22.543 -35.861 1.00 82.62 808 LEU A O 1
ATOM 6255 N N . THR A 1 809 ? 29.444 20.467 -35.122 1.00 77.75 809 THR A N 1
ATOM 6256 C CA . THR A 1 809 ? 30.727 20.781 -34.489 1.00 77.75 809 THR A CA 1
ATOM 6257 C C . THR A 1 809 ? 31.871 20.169 -35.283 1.00 77.75 809 THR A C 1
ATOM 6259 O O . THR A 1 809 ? 32.872 20.845 -35.519 1.00 77.75 809 THR A O 1
ATOM 6262 N N . ALA A 1 810 ? 31.729 18.907 -35.704 1.00 78.31 810 ALA A N 1
ATOM 6263 C CA . ALA A 1 810 ? 32.768 18.215 -36.453 1.00 78.31 810 ALA A CA 1
ATOM 6264 C C . ALA A 1 810 ? 32.221 17.126 -37.387 1.00 78.31 810 ALA A C 1
ATOM 6266 O O . ALA A 1 810 ? 31.259 16.427 -37.056 1.00 78.31 810 ALA A O 1
ATOM 6267 N N . VAL A 1 811 ? 32.895 16.959 -38.523 1.00 81.44 811 VAL A N 1
ATOM 6268 C CA . VAL A 1 811 ? 32.741 15.835 -39.450 1.00 81.44 811 VAL A CA 1
ATOM 6269 C C . VAL A 1 811 ? 34.111 15.193 -39.638 1.00 81.44 811 VAL A C 1
ATOM 6271 O O . VAL A 1 811 ? 35.060 15.861 -40.052 1.00 81.44 811 VAL A O 1
ATOM 6274 N N . TRP A 1 812 ? 34.211 13.904 -39.332 1.00 77.06 812 TRP A N 1
ATOM 6275 C CA . TRP A 1 812 ? 35.405 13.102 -39.561 1.00 77.06 812 TRP A CA 1
ATOM 6276 C C . TRP A 1 812 ? 35.269 12.343 -40.867 1.00 77.06 812 TRP A C 1
ATOM 6278 O O . TRP A 1 812 ? 34.350 11.542 -41.025 1.00 77.06 812 TRP A O 1
ATOM 6288 N N . ILE A 1 813 ? 36.210 12.566 -41.770 1.00 77.94 813 ILE A N 1
ATOM 6289 C CA . ILE A 1 813 ? 36.352 11.817 -43.014 1.00 77.94 813 ILE A CA 1
ATOM 6290 C C . ILE A 1 813 ? 37.718 11.132 -43.041 1.00 77.94 813 ILE A C 1
ATOM 6292 O O . ILE A 1 813 ? 38.627 11.481 -42.291 1.00 77.94 813 ILE A O 1
ATOM 6296 N N . GLY A 1 814 ? 37.857 10.092 -43.852 1.00 67.88 814 GLY A N 1
ATOM 6297 C CA . GLY A 1 814 ? 39.111 9.357 -43.950 1.00 67.88 814 GLY A CA 1
ATOM 6298 C C . GLY A 1 814 ? 39.073 8.336 -45.068 1.00 67.88 814 GLY A C 1
ATOM 6299 O O . GLY A 1 814 ? 38.074 7.640 -45.210 1.00 67.88 814 GLY A O 1
ATOM 6300 N N . GLY A 1 815 ? 40.135 8.237 -45.860 1.00 62.31 815 GLY A N 1
ATOM 6301 C CA . GLY A 1 815 ? 40.202 7.338 -47.015 1.00 62.31 815 GLY A CA 1
ATOM 6302 C C . GLY A 1 815 ? 40.834 8.006 -48.235 1.00 62.31 815 GLY A C 1
ATOM 6303 O O . GLY A 1 815 ? 41.132 9.195 -48.227 1.00 62.31 815 GLY A O 1
ATOM 6304 N N . SER A 1 816 ? 41.083 7.234 -49.292 1.00 50.19 816 SER A N 1
ATOM 6305 C CA . SER A 1 816 ? 41.940 7.635 -50.416 1.00 50.19 816 SER A CA 1
ATOM 6306 C C . SER A 1 816 ? 41.357 8.676 -51.388 1.00 50.19 816 SER A C 1
ATOM 6308 O O . SER A 1 816 ? 42.131 9.187 -52.192 1.00 50.19 816 SER A O 1
ATOM 6310 N N . ASN A 1 817 ? 40.056 9.003 -51.332 1.00 61.19 817 ASN A N 1
ATOM 6311 C CA . ASN A 1 817 ? 39.364 9.778 -52.381 1.00 61.19 817 ASN A CA 1
ATOM 6312 C C . ASN A 1 817 ? 38.436 10.914 -51.891 1.00 61.19 817 ASN A C 1
ATOM 6314 O O . ASN A 1 817 ? 37.737 11.501 -52.716 1.00 61.19 817 ASN A O 1
ATOM 6318 N N . THR A 1 818 ? 38.397 11.239 -50.595 1.00 67.69 818 THR A N 1
ATOM 6319 C CA . THR A 1 818 ? 37.474 12.263 -50.062 1.00 67.69 818 THR A CA 1
ATOM 6320 C C . THR A 1 818 ? 38.246 13.430 -49.451 1.00 67.69 818 THR A C 1
ATOM 6322 O O . THR A 1 818 ? 38.883 13.276 -48.412 1.00 67.69 818 THR A O 1
ATOM 6325 N N . ASP A 1 819 ? 38.170 14.604 -50.079 1.00 72.25 819 ASP A N 1
ATOM 6326 C CA . ASP A 1 819 ? 38.790 15.829 -49.568 1.00 72.25 819 ASP A CA 1
ATOM 6327 C C . ASP A 1 819 ? 37.867 16.565 -48.588 1.00 72.25 819 ASP A C 1
ATOM 6329 O O . ASP A 1 819 ? 36.641 16.578 -48.734 1.00 72.25 819 ASP A O 1
ATOM 6333 N N . CYS A 1 820 ? 38.461 17.223 -47.590 1.00 74.06 820 CYS A N 1
ATOM 6334 C CA . CYS A 1 820 ? 37.704 18.090 -46.694 1.00 74.06 820 CYS A CA 1
ATOM 6335 C C . CYS A 1 820 ? 37.217 19.351 -47.418 1.00 74.06 820 CYS A C 1
ATOM 6337 O O . CYS A 1 820 ? 37.980 20.022 -48.112 1.00 74.06 820 CYS A O 1
ATOM 6339 N N . VAL A 1 821 ? 35.960 19.721 -47.172 1.00 78.25 821 VAL A N 1
ATOM 6340 C CA . VAL A 1 821 ? 35.334 20.947 -47.691 1.00 78.25 821 VAL A CA 1
ATOM 6341 C C . VAL A 1 821 ? 35.090 21.954 -46.569 1.00 78.25 821 VAL A C 1
ATOM 6343 O O . VAL A 1 821 ? 35.031 21.592 -45.392 1.00 78.25 821 VAL A O 1
ATOM 6346 N N . ALA A 1 822 ? 34.925 23.229 -46.926 1.00 78.19 822 ALA A N 1
ATOM 6347 C CA . ALA A 1 822 ? 34.497 24.254 -45.980 1.00 78.19 822 ALA A CA 1
ATOM 6348 C C . ALA A 1 822 ? 33.047 23.982 -45.550 1.00 78.19 822 ALA A C 1
ATOM 6350 O O . ALA A 1 822 ? 32.120 24.078 -46.356 1.00 78.19 822 ALA A O 1
ATOM 6351 N N . LEU A 1 823 ? 32.857 23.620 -44.282 1.00 81.31 823 LEU A N 1
ATOM 6352 C CA . LEU A 1 823 ? 31.545 23.309 -43.726 1.00 81.31 823 LEU A CA 1
ATOM 6353 C C . LEU A 1 823 ? 30.840 24.578 -43.213 1.00 81.31 823 LEU A C 1
ATOM 6355 O O . LEU A 1 823 ? 31.491 25.552 -42.826 1.00 81.31 823 LEU A O 1
ATOM 6359 N N . PRO A 1 824 ? 29.497 24.592 -43.190 1.00 77.50 824 PRO A N 1
ATOM 6360 C CA . PRO A 1 824 ? 28.734 25.722 -42.674 1.00 77.50 824 PRO A CA 1
ATOM 6361 C C . PRO A 1 824 ? 28.917 25.901 -41.156 1.00 77.50 824 PRO A C 1
ATOM 6363 O O . PRO A 1 824 ? 29.233 24.958 -40.433 1.00 77.50 824 PRO A O 1
ATOM 6366 N N . HIS A 1 825 ? 28.657 27.120 -40.669 1.00 78.19 825 HIS A N 1
ATOM 6367 C CA . HIS A 1 825 ? 28.649 27.477 -39.237 1.00 78.19 825 HIS A CA 1
ATOM 6368 C C . HIS A 1 825 ? 29.971 27.212 -38.487 1.00 78.19 825 HIS A C 1
ATOM 6370 O O . HIS A 1 825 ? 29.938 26.925 -37.295 1.00 78.19 825 HIS A O 1
ATOM 6376 N N . GLU A 1 826 ? 31.120 27.315 -39.168 1.00 73.38 826 GLU A N 1
ATOM 6377 C CA . GLU A 1 826 ? 32.464 27.070 -38.598 1.00 73.38 826 GLU A CA 1
ATOM 6378 C C . GLU A 1 826 ? 32.682 25.632 -38.080 1.00 73.38 826 GLU A C 1
ATOM 6380 O O . GLU A 1 826 ? 33.553 25.387 -37.242 1.00 73.38 826 GLU A O 1
ATOM 6385 N N . ALA A 1 827 ? 31.904 24.659 -38.568 1.00 75.56 827 ALA A N 1
ATOM 6386 C CA . ALA A 1 827 ? 32.120 23.255 -38.237 1.00 75.56 827 ALA A CA 1
ATOM 6387 C C . ALA A 1 827 ? 33.473 22.760 -38.779 1.00 75.56 827 ALA A C 1
ATOM 6389 O O . ALA A 1 827 ? 33.870 23.085 -39.899 1.00 75.56 827 ALA A O 1
ATOM 6390 N N . ALA A 1 828 ? 34.178 21.937 -38.002 1.00 73.38 828 ALA A N 1
ATOM 6391 C CA . ALA A 1 828 ? 35.460 21.390 -38.432 1.00 73.38 828 ALA A CA 1
ATOM 6392 C C . ALA A 1 828 ? 35.267 20.175 -39.345 1.00 73.38 828 ALA A C 1
ATOM 6394 O O . ALA A 1 828 ? 34.592 19.216 -38.973 1.00 73.38 828 ALA A O 1
ATOM 6395 N N . CYS A 1 829 ? 35.915 20.182 -40.508 1.00 77.12 829 CYS A N 1
ATOM 6396 C CA . CYS A 1 829 ? 36.178 18.959 -41.258 1.00 77.12 829 CYS A CA 1
ATOM 6397 C C . CYS A 1 829 ? 37.553 18.419 -40.860 1.00 77.12 829 CYS A C 1
ATOM 6399 O O . CYS A 1 829 ? 38.531 19.172 -40.873 1.00 77.12 829 CYS A O 1
ATOM 6401 N N . ILE A 1 830 ? 37.607 17.143 -40.473 1.00 73.00 830 ILE A N 1
ATOM 6402 C CA . ILE A 1 830 ? 38.802 16.478 -39.949 1.00 73.00 830 ILE A CA 1
ATOM 6403 C C . ILE A 1 830 ? 39.067 15.233 -40.794 1.00 73.00 830 ILE A C 1
ATOM 6405 O O . ILE A 1 830 ? 38.293 14.282 -40.750 1.00 73.00 830 ILE A O 1
ATOM 6409 N N . ASP A 1 831 ? 40.167 15.235 -41.542 1.00 71.38 831 ASP A N 1
ATOM 6410 C CA . ASP A 1 831 ? 40.655 14.058 -42.275 1.00 71.38 831 ASP A CA 1
ATOM 6411 C C . ASP A 1 831 ? 41.570 13.172 -41.388 1.00 71.38 831 ASP A C 1
ATOM 6413 O O . ASP A 1 831 ? 42.096 13.633 -40.372 1.00 71.38 831 ASP A O 1
ATOM 6417 N N . GLN A 1 832 ? 41.837 11.920 -41.784 1.00 61.00 832 GLN A N 1
ATOM 6418 C CA . GLN A 1 832 ? 42.797 10.986 -41.160 1.00 61.00 832 GLN A CA 1
ATOM 6419 C C . GLN A 1 832 ? 44.229 11.541 -41.051 1.00 61.00 832 GLN A C 1
ATOM 6421 O O . GLN A 1 832 ? 45.024 11.050 -40.249 1.00 61.00 832 GLN A O 1
ATOM 6426 N N . ARG A 1 833 ? 44.567 12.583 -41.824 1.00 57.06 833 ARG A N 1
ATOM 6427 C CA . ARG A 1 833 ? 45.829 13.342 -41.722 1.00 57.06 833 ARG A CA 1
ATOM 6428 C C . ARG A 1 833 ? 45.759 14.541 -40.763 1.00 57.06 833 ARG A C 1
ATOM 6430 O O . ARG A 1 833 ? 46.679 15.354 -40.756 1.00 57.06 833 ARG A O 1
ATOM 6437 N N . CYS A 1 834 ? 44.665 14.689 -40.013 1.00 52.31 834 CYS A N 1
ATOM 6438 C CA . CYS A 1 834 ? 44.399 15.775 -39.062 1.00 52.31 834 CYS A CA 1
ATOM 6439 C C . CYS A 1 834 ? 44.511 17.188 -39.676 1.00 52.31 834 CYS A C 1
ATOM 6441 O O . CYS A 1 834 ? 44.882 18.144 -38.995 1.00 52.31 834 CYS A O 1
ATOM 6443 N N . ARG A 1 835 ? 44.212 17.339 -40.976 1.00 53.66 835 ARG A N 1
ATOM 6444 C CA . ARG A 1 835 ? 44.159 18.651 -41.639 1.00 53.66 835 ARG A CA 1
ATOM 6445 C C . ARG A 1 835 ? 42.801 19.297 -41.383 1.00 53.66 835 ARG A C 1
ATOM 6447 O O . ARG A 1 835 ? 41.778 18.728 -41.749 1.00 53.66 835 ARG A O 1
ATOM 6454 N N . PHE A 1 836 ? 42.812 20.483 -40.782 1.00 53.12 836 PHE A N 1
ATOM 6455 C CA . PHE A 1 836 ? 41.622 21.291 -40.533 1.00 53.12 836 PHE A CA 1
ATOM 6456 C C . PHE A 1 836 ? 41.383 22.236 -41.710 1.00 53.12 836 PHE A C 1
ATOM 6458 O O . PHE A 1 836 ? 42.267 23.009 -42.075 1.00 53.12 836 PHE A O 1
ATOM 6465 N N . VAL A 1 837 ? 40.180 22.215 -42.283 1.00 49.59 837 VAL A N 1
ATOM 6466 C CA . VAL A 1 837 ? 39.745 23.239 -43.249 1.00 49.59 837 VAL A CA 1
ATOM 6467 C C . VAL A 1 837 ? 39.017 24.351 -42.488 1.00 49.59 837 VAL A C 1
ATOM 6469 O O . VAL A 1 837 ? 37.800 24.463 -42.538 1.00 49.59 837 VAL A O 1
ATOM 6472 N N . SER A 1 838 ? 39.762 25.116 -41.683 1.00 44.75 838 SER A N 1
ATOM 6473 C CA . SER A 1 838 ? 39.425 26.473 -41.202 1.00 44.75 838 SER A CA 1
ATOM 6474 C C . SER A 1 838 ? 40.608 27.059 -40.412 1.00 44.75 838 SER A C 1
ATOM 6476 O O . SER A 1 838 ? 41.446 26.313 -39.912 1.00 44.75 838 SER A O 1
ATOM 6478 N N . GLU A 1 839 ? 40.669 28.387 -40.264 1.00 41.44 839 GLU A N 1
ATOM 6479 C CA . GLU A 1 839 ? 41.694 29.137 -39.503 1.00 41.44 839 GLU A CA 1
ATOM 6480 C C . GLU A 1 839 ? 41.729 28.842 -37.982 1.00 41.44 839 GLU A C 1
ATOM 6482 O O . GLU A 1 839 ? 42.465 29.483 -37.228 1.00 41.44 839 GLU A O 1
ATOM 6487 N N . LEU A 1 840 ? 40.956 27.869 -37.488 1.00 45.00 840 LEU A N 1
ATOM 6488 C CA . LEU A 1 840 ? 41.010 27.441 -36.095 1.00 45.00 840 LEU A CA 1
ATOM 6489 C C . LEU A 1 840 ? 42.228 26.545 -35.866 1.00 45.00 840 LEU A C 1
ATOM 6491 O O . LEU A 1 840 ? 42.251 25.374 -36.235 1.00 45.00 840 LEU A O 1
ATOM 6495 N N . ASN A 1 841 ? 43.228 27.108 -35.187 1.00 47.41 841 ASN A N 1
ATOM 6496 C CA . ASN A 1 841 ? 44.386 26.382 -34.681 1.00 47.41 841 ASN A CA 1
ATOM 6497 C C . ASN A 1 841 ? 43.924 25.095 -33.961 1.00 47.41 841 ASN A C 1
ATOM 6499 O O . ASN A 1 841 ? 43.090 25.173 -33.045 1.00 47.41 841 ASN A O 1
ATOM 6503 N N . ALA A 1 842 ? 44.445 23.936 -34.384 1.00 45.69 842 ALA A N 1
ATOM 6504 C CA . ALA A 1 842 ? 44.041 22.595 -33.940 1.00 45.69 842 ALA A CA 1
ATOM 6505 C C . ALA A 1 842 ? 43.989 22.475 -32.408 1.00 45.69 842 ALA A C 1
ATOM 6507 O O . ALA A 1 842 ? 43.071 21.888 -31.839 1.00 45.69 842 ALA A O 1
ATOM 6508 N N . GLU A 1 843 ? 44.925 23.132 -31.727 1.00 41.47 843 GLU A N 1
ATOM 6509 C CA . GLU A 1 843 ? 45.040 23.167 -30.271 1.00 41.47 843 GLU A CA 1
ATOM 6510 C C . GLU A 1 843 ? 43.854 23.872 -29.581 1.00 41.47 843 GLU A C 1
ATOM 6512 O O . GLU A 1 843 ? 43.425 23.464 -28.501 1.00 41.47 843 GLU A O 1
ATOM 6517 N N . SER A 1 844 ? 43.265 24.902 -30.206 1.00 42.91 844 SER A N 1
ATOM 6518 C CA . SER A 1 844 ? 42.099 25.630 -29.673 1.00 42.91 844 SER A CA 1
ATOM 6519 C C . SER A 1 844 ? 40.791 24.854 -29.856 1.00 42.91 844 SER A C 1
ATOM 6521 O O . SER A 1 844 ? 39.914 24.884 -28.987 1.00 42.91 844 SER A O 1
ATOM 6523 N N . PHE A 1 845 ? 40.684 24.117 -30.964 1.00 46.19 845 PHE A N 1
ATOM 6524 C CA . PHE A 1 845 ? 39.557 23.251 -31.285 1.00 46.19 845 PHE A CA 1
ATOM 6525 C C . PHE A 1 845 ? 39.559 22.002 -30.392 1.00 46.19 845 PHE A C 1
ATOM 6527 O O . PHE A 1 845 ? 38.557 21.710 -29.735 1.00 46.19 845 PHE A O 1
ATOM 6534 N N . LEU A 1 846 ? 40.716 21.344 -30.255 1.00 44.72 846 LEU A N 1
ATOM 6535 C CA . LEU A 1 846 ? 40.907 20.227 -29.330 1.00 44.72 846 LEU A CA 1
ATOM 6536 C C . LEU A 1 846 ? 40.680 20.678 -27.877 1.00 44.72 846 LEU A C 1
ATOM 6538 O O . LEU A 1 846 ? 39.933 20.018 -27.163 1.00 44.72 846 LEU A O 1
ATOM 6542 N N . ASN A 1 847 ? 41.171 21.847 -27.442 1.00 41.41 847 ASN A N 1
ATOM 6543 C CA . ASN A 1 847 ? 40.854 22.372 -26.102 1.00 41.41 847 ASN A CA 1
ATOM 6544 C C . ASN A 1 847 ? 39.356 22.671 -25.883 1.00 41.41 847 ASN A C 1
ATOM 6546 O O . ASN A 1 847 ? 38.862 22.495 -24.765 1.00 41.41 847 ASN A O 1
ATOM 6550 N N . ARG A 1 848 ? 38.611 23.118 -26.910 1.00 45.44 848 ARG A N 1
ATOM 6551 C CA . ARG A 1 848 ? 37.145 23.316 -26.828 1.00 45.44 848 ARG A CA 1
ATOM 6552 C C . ARG A 1 848 ? 36.388 21.997 -26.672 1.00 45.44 848 ARG A C 1
ATOM 6554 O O . ARG A 1 848 ? 35.389 21.972 -25.952 1.00 45.44 848 ARG A O 1
ATOM 6561 N N . ILE A 1 849 ? 36.856 20.930 -27.319 1.00 43.16 849 ILE A N 1
ATOM 6562 C CA . ILE A 1 849 ? 36.258 19.591 -27.240 1.00 43.16 849 ILE A CA 1
ATOM 6563 C C . ILE A 1 849 ? 36.658 18.888 -25.928 1.00 43.16 849 ILE A C 1
ATOM 6565 O O . ILE A 1 849 ? 35.787 18.421 -25.196 1.00 43.16 849 ILE A O 1
ATOM 6569 N N . PHE A 1 850 ? 37.942 18.905 -25.554 1.00 41.00 850 PHE A N 1
ATOM 6570 C CA . PHE A 1 850 ? 38.474 18.197 -24.379 1.00 41.00 850 PHE A CA 1
ATOM 6571 C C . PHE A 1 850 ? 38.124 18.831 -23.026 1.00 41.00 850 PHE A C 1
ATOM 6573 O O . PHE A 1 850 ? 37.992 18.106 -22.039 1.00 41.00 850 PHE A O 1
ATOM 6580 N N . LYS A 1 851 ? 37.857 20.146 -22.940 1.00 34.69 851 LYS A N 1
ATOM 6581 C CA . LYS A 1 851 ? 37.332 20.752 -21.693 1.00 34.69 851 LYS A CA 1
ATOM 6582 C C . LYS A 1 851 ? 35.934 20.245 -21.298 1.00 34.69 851 LYS A C 1
ATOM 6584 O O . LYS A 1 851 ? 35.482 20.558 -20.197 1.00 34.69 851 LYS A O 1
ATOM 6589 N N . LYS A 1 852 ? 35.252 19.465 -22.150 1.00 36.03 852 LYS A N 1
ATOM 6590 C CA . LYS A 1 852 ? 33.937 18.861 -21.866 1.00 36.03 852 LYS A CA 1
ATOM 6591 C C . LYS A 1 852 ? 33.957 17.348 -21.573 1.00 36.03 852 LYS A C 1
ATOM 6593 O O . LYS A 1 852 ? 32.895 16.814 -21.267 1.00 36.03 852 LYS A O 1
ATOM 6598 N N . GLY A 1 853 ? 35.118 16.682 -21.549 1.00 28.25 853 GLY A N 1
ATOM 6599 C CA . GLY A 1 853 ? 35.261 15.299 -21.055 1.00 28.25 853 GLY A CA 1
ATOM 6600 C C . GLY A 1 853 ? 36.418 14.523 -21.709 1.00 28.25 853 GLY A C 1
ATOM 6601 O O . GLY A 1 853 ? 36.722 14.787 -22.870 1.00 28.25 853 GLY A O 1
ATOM 6602 N N . PRO A 1 854 ? 37.085 13.590 -20.996 1.00 29.67 854 PRO A N 1
ATOM 6603 C CA . PRO A 1 854 ? 38.201 12.822 -21.548 1.00 29.67 854 PRO A CA 1
ATOM 6604 C C . PRO A 1 854 ? 37.721 11.622 -22.382 1.00 29.67 854 PRO A C 1
ATOM 6606 O O . PRO A 1 854 ? 36.788 10.923 -21.988 1.00 29.67 854 PRO A O 1
ATOM 6609 N N . CYS A 1 855 ? 38.406 11.348 -23.497 1.00 29.55 855 CYS A N 1
ATOM 6610 C CA . CYS A 1 855 ? 38.343 10.053 -24.175 1.00 29.55 855 CYS A CA 1
ATOM 6611 C C . CYS A 1 855 ? 39.071 8.997 -23.339 1.00 29.55 855 CYS A C 1
ATOM 6613 O O . CYS A 1 855 ? 40.197 9.223 -22.896 1.00 29.55 855 CYS A O 1
ATOM 6615 N N . LEU A 1 856 ? 38.427 7.848 -23.132 1.00 29.77 856 LEU A N 1
ATOM 6616 C CA . LEU A 1 856 ? 39.054 6.668 -22.545 1.00 29.77 856 LEU A CA 1
ATOM 6617 C C . LEU A 1 856 ? 40.017 6.057 -23.577 1.00 29.77 856 LEU A C 1
ATOM 6619 O O . LEU A 1 856 ? 39.643 5.815 -24.724 1.00 29.77 856 LEU A O 1
ATOM 6623 N N . SER A 1 857 ? 41.268 5.888 -23.164 1.00 25.42 857 SER A N 1
ATOM 6624 C CA . SER A 1 857 ? 42.370 5.298 -23.924 1.00 25.42 857 SER A CA 1
ATOM 6625 C C . SER A 1 857 ? 42.248 3.775 -24.044 1.00 25.42 857 SER A C 1
ATOM 6627 O O . SER A 1 857 ? 41.751 3.140 -23.118 1.00 25.42 857 SER A O 1
ATOM 6629 N N . GLU A 1 858 ? 42.782 3.241 -25.149 1.00 28.67 858 GLU A N 1
ATOM 6630 C CA . GLU A 1 858 ? 43.280 1.868 -25.371 1.00 28.67 858 GLU A CA 1
ATOM 6631 C C . GLU A 1 858 ? 42.487 0.710 -24.742 1.00 28.67 858 GLU A C 1
ATOM 6633 O O . GLU A 1 858 ? 42.643 0.383 -23.568 1.00 28.67 858 GLU A O 1
ATOM 6638 N N . TYR A 1 859 ? 41.729 -0.003 -25.578 1.00 26.39 859 TYR A N 1
ATOM 6639 C CA . TYR A 1 859 ? 41.385 -1.406 -25.342 1.00 26.39 859 TYR A CA 1
ATOM 6640 C C . TYR A 1 859 ? 41.506 -2.175 -26.660 1.00 26.39 859 TYR A C 1
ATOM 6642 O O . TYR A 1 859 ? 40.551 -2.298 -27.425 1.00 26.39 859 TYR A O 1
ATOM 6650 N N . ASP A 1 860 ? 42.707 -2.683 -26.928 1.00 25.33 860 ASP A N 1
ATOM 6651 C CA . ASP A 1 860 ? 42.918 -3.719 -27.933 1.00 25.33 860 ASP A CA 1
ATOM 6652 C C . ASP A 1 860 ? 42.305 -5.041 -27.433 1.00 25.33 860 ASP A C 1
ATOM 6654 O O . ASP A 1 860 ? 42.676 -5.549 -26.374 1.00 25.33 860 ASP A O 1
ATOM 6658 N N . GLY A 1 861 ? 41.382 -5.623 -28.211 1.00 28.67 861 GLY A N 1
ATOM 6659 C CA . GLY A 1 861 ? 41.176 -7.079 -28.207 1.00 28.67 861 GLY A CA 1
ATOM 6660 C C . GLY A 1 861 ? 39.896 -7.682 -27.605 1.00 28.67 861 GLY A C 1
ATOM 6661 O O . GLY A 1 861 ? 39.950 -8.844 -27.206 1.00 28.67 861 GLY A O 1
ATOM 6662 N N . ALA A 1 862 ? 38.743 -7.000 -27.575 1.00 22.42 862 ALA A N 1
ATOM 6663 C CA . ALA A 1 862 ? 37.461 -7.645 -27.228 1.00 22.42 862 ALA A CA 1
ATOM 6664 C C . ALA A 1 862 ? 36.396 -7.487 -28.337 1.00 22.42 862 ALA A C 1
ATOM 6666 O O . ALA A 1 862 ? 36.052 -6.353 -28.677 1.00 22.42 862 ALA A O 1
ATOM 6667 N N . PRO A 1 863 ? 35.827 -8.580 -28.890 1.00 25.70 863 PRO A N 1
ATOM 6668 C CA . PRO A 1 863 ? 34.664 -8.492 -29.767 1.00 25.70 863 PRO A CA 1
ATOM 6669 C C . PRO A 1 863 ? 33.434 -8.140 -28.916 1.00 25.70 863 PRO A C 1
ATOM 6671 O O . PRO A 1 863 ? 33.097 -8.869 -27.984 1.00 25.70 863 PRO A O 1
ATOM 6674 N N . GLY A 1 864 ? 32.782 -7.011 -29.205 1.00 30.61 864 GLY A N 1
ATOM 6675 C CA . GLY A 1 864 ? 31.506 -6.640 -28.572 1.00 30.61 864 GLY A CA 1
ATOM 6676 C C . GLY A 1 864 ? 31.494 -5.382 -27.697 1.00 30.61 864 GLY A C 1
ATOM 6677 O O . GLY A 1 864 ? 30.486 -5.121 -27.049 1.00 30.61 864 GLY A O 1
ATOM 6678 N N . CYS A 1 865 ? 32.550 -4.567 -27.697 1.00 24.39 865 CYS A N 1
ATOM 6679 C CA . CYS A 1 865 ? 32.447 -3.175 -27.257 1.00 24.39 865 CYS A CA 1
ATOM 6680 C C . CYS A 1 865 ? 32.386 -2.285 -28.495 1.00 24.39 865 CYS A C 1
ATOM 6682 O O . CYS A 1 865 ? 33.384 -2.152 -29.202 1.00 24.39 865 CYS A O 1
ATOM 6684 N N . GLY A 1 866 ? 31.229 -1.666 -28.749 1.00 33.78 866 GLY A N 1
ATOM 6685 C CA . GLY A 1 866 ? 31.120 -0.529 -29.656 1.00 33.78 866 GLY A CA 1
ATOM 6686 C C . GLY A 1 866 ? 32.081 0.561 -29.194 1.00 33.78 866 GLY A C 1
ATOM 6687 O O . GLY A 1 866 ? 31.776 1.336 -28.288 1.00 33.78 866 GLY A O 1
ATOM 6688 N N . ALA A 1 867 ? 33.280 0.561 -29.770 1.00 30.02 867 ALA A N 1
ATOM 6689 C CA . ALA A 1 867 ? 34.259 1.601 -29.568 1.00 30.02 867 ALA A CA 1
ATOM 6690 C C . ALA A 1 867 ? 33.583 2.929 -29.931 1.00 30.02 867 ALA A C 1
ATOM 6692 O O . ALA A 1 867 ? 33.170 3.127 -31.073 1.00 30.02 867 ALA A O 1
ATOM 6693 N N . MET A 1 868 ? 33.508 3.874 -28.987 1.00 33.25 868 MET A N 1
ATOM 6694 C CA . MET A 1 868 ? 33.755 5.252 -29.411 1.00 33.25 868 MET A CA 1
ATOM 6695 C C . MET A 1 868 ? 35.062 5.168 -30.197 1.00 33.25 868 MET A C 1
ATOM 6697 O O . MET A 1 868 ? 36.010 4.616 -29.631 1.00 33.25 868 MET A O 1
ATOM 6701 N N . PRO A 1 869 ? 35.138 5.609 -31.462 1.00 34.47 869 PRO A N 1
ATOM 6702 C CA . PRO A 1 869 ? 36.416 5.628 -32.144 1.00 34.47 869 PRO A CA 1
ATOM 6703 C C . PRO A 1 869 ? 37.360 6.436 -31.254 1.00 34.47 869 PRO A C 1
ATOM 6705 O O . PRO A 1 869 ? 37.177 7.641 -31.066 1.00 34.47 869 PRO A O 1
ATOM 6708 N N . CYS A 1 870 ? 38.317 5.754 -30.615 1.00 35.78 870 CYS A N 1
ATOM 6709 C CA . CYS A 1 870 ? 39.434 6.434 -29.997 1.00 35.78 870 CYS A CA 1
ATOM 6710 C C . CYS A 1 870 ? 40.017 7.296 -31.113 1.00 35.78 870 CYS A C 1
ATOM 6712 O O . CYS A 1 870 ? 40.253 6.798 -32.218 1.00 35.78 870 CYS A O 1
ATOM 6714 N N . PHE A 1 871 ? 40.161 8.597 -30.847 1.00 39.12 871 PHE A N 1
ATOM 6715 C CA . PHE A 1 871 ? 40.813 9.512 -31.775 1.00 39.12 871 PHE A CA 1
ATOM 6716 C C . PHE A 1 871 ? 42.082 8.837 -32.312 1.00 39.12 871 PHE A C 1
ATOM 6718 O O . PHE A 1 871 ? 42.806 8.236 -31.509 1.00 39.12 871 PHE A O 1
ATOM 6725 N N . PRO A 1 872 ? 42.378 8.924 -33.621 1.00 37.31 872 PRO A N 1
ATOM 6726 C CA . PRO A 1 872 ? 43.678 8.506 -34.117 1.00 37.31 872 PRO A CA 1
ATOM 6727 C C . PRO A 1 872 ? 44.742 9.156 -33.227 1.00 37.31 872 PRO A C 1
ATOM 6729 O O . PRO A 1 872 ? 44.739 10.381 -33.079 1.00 37.31 872 PRO A O 1
ATOM 6732 N N . GLN A 1 873 ? 45.618 8.367 -32.591 1.00 39.09 873 GLN A N 1
ATOM 6733 C CA . GLN A 1 873 ? 46.706 8.911 -31.759 1.00 39.09 873 GLN A CA 1
ATOM 6734 C C . GLN A 1 873 ? 47.514 9.969 -32.531 1.00 39.09 873 GLN A C 1
ATOM 6736 O O . GLN A 1 873 ? 47.989 10.935 -31.939 1.00 39.09 873 GLN A O 1
ATOM 6741 N N . SER A 1 874 ? 47.563 9.845 -33.862 1.00 38.97 874 SER A N 1
ATOM 6742 C CA . SER A 1 874 ? 48.154 10.808 -34.791 1.00 38.97 874 SER A CA 1
ATOM 6743 C C . SER A 1 874 ? 47.588 12.233 -34.706 1.00 38.97 874 SER A C 1
ATOM 6745 O O . SER A 1 874 ? 48.304 13.162 -35.061 1.00 38.97 874 SER A O 1
ATOM 6747 N N . CYS A 1 875 ? 46.356 12.441 -34.223 1.00 39.25 875 CYS A N 1
ATOM 6748 C CA . CYS A 1 875 ? 45.774 13.777 -34.016 1.00 39.25 875 CYS A CA 1
ATOM 6749 C C . CYS A 1 875 ? 45.962 14.320 -32.588 1.00 39.25 875 CYS A C 1
ATOM 6751 O O . CYS A 1 875 ? 45.615 15.471 -32.327 1.00 39.25 875 CYS A O 1
ATOM 6753 N N . LEU A 1 876 ? 46.463 13.500 -31.656 1.00 41.22 876 LEU A N 1
ATOM 6754 C CA . LEU A 1 876 ? 46.677 13.852 -30.245 1.00 41.22 876 LEU A CA 1
ATOM 6755 C C . LEU A 1 876 ? 48.141 14.179 -29.918 1.00 41.22 876 LEU A C 1
ATOM 6757 O O . LEU A 1 876 ? 48.406 14.806 -28.894 1.00 41.22 876 LEU A O 1
ATOM 6761 N N . THR A 1 877 ? 49.085 13.778 -30.768 1.00 35.34 877 THR A N 1
ATOM 6762 C CA . THR A 1 877 ? 50.502 14.136 -30.641 1.00 35.34 877 THR A CA 1
ATOM 6763 C C . THR A 1 877 ? 50.826 15.311 -31.560 1.00 35.34 877 THR A C 1
ATOM 6765 O O . THR A 1 877 ? 50.766 15.132 -32.778 1.00 35.34 877 THR A O 1
ATOM 6768 N N . PRO A 1 878 ? 51.170 16.502 -31.033 1.00 34.62 878 PRO A N 1
ATOM 6769 C CA . PRO A 1 878 ? 51.689 17.564 -31.880 1.00 34.62 878 PRO A CA 1
ATOM 6770 C C . PRO A 1 878 ? 53.035 17.108 -32.455 1.00 34.62 878 PRO A C 1
ATOM 6772 O O . PRO A 1 878 ? 53.895 16.643 -31.705 1.00 34.62 878 PRO A O 1
ATOM 6775 N N . SER A 1 879 ? 53.198 17.203 -33.775 1.00 30.45 879 SER A N 1
ATOM 6776 C CA . SER A 1 879 ? 54.517 17.179 -34.418 1.00 30.45 879 SER A CA 1
ATOM 6777 C C . SER A 1 879 ? 55.205 18.524 -34.263 1.00 30.45 879 SER A C 1
ATOM 6779 O O . SER A 1 879 ? 54.528 19.523 -34.612 1.00 30.45 879 SER A O 1
#

Organism: NCBI:txid35677

Foldseek 3Di:
DDDDDDDDDDDDDDDDDDPPPVPVVVVVVVVVVLVVLLVLLLVLCLLLVDLDLVLSLLVLLLLLCLQLQQLCQVPNPVRNVVSVVSSCVSNCSSVVSQCLLQVLVVLLVVLVVVLCVAVPPDDQQAAFWDDFPAQFAPDQDLVVLLVVCVVCQVVCVVVPQVLLFDPQKDKDKDQDDSVVLVVCCVQPVVNRSRRDQARTEMEMEHQHNVRSSSSNVSNVVCCVVVQKPWRTWAFCSDDPPRHPHAFLSNQGWTWTWIQHPSGTHIYIYYYPSSVVSCVVCVVSVVVCVVLVLGHHFDWPPDPVQQQFFDPVLLVVLLVLLLVLLLLLLLQLVLLQLLLVCLQVVVAACQLAVLSVRPDRSNSLSVSQNPLSLVLSLLSLLVNLLVDPDLVVSVVVLVVSLVVLQVVLLVVLCVQLVLCVVVFDVVSVVSSVSSVVSSVRSNVSSVVSSVVSVVVVPDGDTSRSSSVSCCQDCFLLHACVLVSLLVLLLVLLLLLLLQQLLQLQLCLLQVVVCPPPPSQPPVDPRSVVLNVLLVVLLLCSLQVSLVLLLCCVPDDVPVSSVVSLVNLLVSLVSCLVVVVVLCVNCVSRNYPRDSNSSNSCSNSSSSSSSSSSSVSVSNCSRPVPDDRNYDRDDNVVSVCSSVVSVVSSVVSCCPSDCVGPPNDDHDLQPVFDDDVQEQDANQSCVSNLPQARDRAPSLHQYYDLCRCVNCQSRHAHYAHANNQNHADYDQCSQVSNQRYAYYHHHNYNHAADHQNAQNARHAYYHHHQYAHQEHDLRSHANYQYAEAEAEPHARYEDDLSNCQRHLNHAEYEYEDDDYDDDDHPNRHWYQYPQRDTPDPDDLVNSCCVVPVRGDDDDDDPDDPNDPDPPDPDVNSVDDD

Sequence (879 aa):
MASVAPEAGELAPEGKLAPETKRPWKLCSETMHVKVIVVVMTVVMAAFEVGDRMLVVDFVVSFFTVVSLDLFERVGEGGAILGVLLAVSCVAAVVWGSRKIEAMEAYAVKFDDASAKILKDTVNIGPPSLKAPDLRQASDDIDELMGAAAVVFPAFKTEVLQRLVADGSRYECNLKTRERVREKVKLEYNGDAAKIKDLCRGLVVAETLPALEASCAALQKLADAGVVEILQVKNRLRDPPEGDGPTASGYRDLNVNIRFQKHICEVQIIHSELLKLKTNQAPVYNLVRSLGLVGPLPATTAPETRRRPPKRTRAALIVLRIFMARHAAYVGWNYVVQGYGADMGLVAPGQVKIRLMTAPALVYAAAMAPPYLFCAFLLIRDLLAQFDSTCARFGAVAAIWFLQVILGAGETLYMGGANLQHGTLGALGYAALYFFNWLFVVPCLAAAAAVSLRRGRRKTHVSRVALLYEKYLGLRGLYYRWKILGLQYLTILLQAVTKLPDVGALVWTQSHFQYSPLVDLGGAPSAPAYWFFFIMLAINSLYPGALYYYAARSSSRSTDTVAALCDVTLDLSYSFGWIFVTKQFVRFCRWTPTSFLDSLGLFTPVVHLLFTCRAVEAAAADERRPATARHPSKKACATHSLLSVATLAVIMVVSCRDRYPFKAQNRCSPCECEGSVLTSCKLANVARTWTLDLSDKGITEVRPEAMRDVRSTLYNLWLSDNEGLMALPPYLCEDLEVLMTLSLMRTGITELPNLANLKYFENLFLDGMNISSIPGDTFAGSRLRFVHATNMPNFQLDAATFARTRQLTAVWIGGSNTDCVALPHEAACIDQRCRFVSELNAESFLNRIFKKGPCLSEYDGAPGCGAMPCFPQSCLTPS

Secondary structure (DSSP, 8-state):
-----------------------HHHHHHHHHHHHHHHHHHHHHHHHS----HHHHHHHHHHHHHHHHHHHHHHH-HHHHHHHHHHHHHHHHHHHHHHHHHHHHHHHHHHHHHHHHHHSTT-S-SSPPPB--S----S-S-HHHHHHHHHHHHHHIIIIIIHHHPPTTEEEEEEEPPHHHHHHHHHHHSTT-GGG---SEEEEEEESSHHHHHHHHHHHHHHHHTTSSEEEEEEE-SSPTTTS----TTS---EEEEEEETTEEEEEEEEEHHHHHHHHHHHHHHHHHHHTT--SPPPB---TTSSPPPPHHHHHHHHHHHHHHHHHHHHHHHHHHHHHHHHHTTSS-TTTSGGGGSSS-HHHHHHHHHHHHHHHHHHHHHHHHTT--SHHHHHHHHHHHHHHHHHHHHHHHHHHHHHHGGG-HHHHHHHHHHHHHHHHTHHHHHHHHHHHHHHHTT---BPPHHHHHHHHHTSTTSTTHHHHHHHHHHHHHHHHHHHHHHHHHHHHHHGGGGTT-TTT-SS---HHHHHHHHHHHHHHHHHHHHHHHHHHTTS-HHHHHHHHHHHHHHHHHHHHHHHHHHHHHHGGGS-----SHHHHHHHHHHHHHHHHHHHHHHHHHH-TTSPP-PPPPPHHHHHHHHHHHHHHHHHHHHHHSTTSTTTS---TTTTSEEETTEEEE-HHHHHTT-SEEE-TTS---EE-GGGGGGGTTT--EEE-TT-TT-----TTTTTT-TT--EEE-TT----SPPP-TT-TT--EEE-TT-------TTTTTT----EEEEES-TT----GGGGTT-TT--EEEEESTT------GGGPEEE-TT--BSSSS-HHHHHHHHHTT-PPPP---S-TT--------GGGTS--

Radius of gyration: 39.32 Å; chains: 1; bounding box: 118×58×106 Å

pLDDT: mean 75.71, std 17.55, range [22.42, 96.75]